Protein 9Q8Z (pdb70)

InterPro domains:
  IPR008428 Chondroitin N-acetylgalactosaminyltransferase [PF05679] (262-762)
  IPR051227 Chondroitin sulfate glycosyltransferase [PTHR12369] (11-763)

B-factor: mean 115.02, std 26.41, range [24.01, 185.96]

Structure (mmCIF, N/CA/C/O backbone):
data_9Q8Z
#
_entry.id   9Q8Z
#
_cell.length_a   1.00
_cell.length_b   1.00
_cell.length_c   1.00
_cell.angle_alpha   90.00
_cell.angle_beta   90.00
_cell.angle_gamma   90.00
#
_symmetry.space_group_name_H-M   'P 1'
#
loop_
_entity.id
_entity.type
_entity.pdbx_description
1 polymer 'Chondroitin sulfate synthase 2'
2 polymer 'Chondroitin sulfate synthase 3'
3 non-polymer 2-acetamido-2-deoxy-beta-D-glucopyranose
4 non-polymer "URIDINE-5'-DIPHOSPHATE"
5 non-polymer 'MANGANESE (II) ION'
#
loop_
_atom_site.group_PDB
_atom_site.id
_atom_site.type_symbol
_atom_site.label_atom_id
_atom_site.label_alt_id
_atom_site.label_comp_id
_atom_site.label_asym_id
_atom_site.label_entity_id
_atom_site.label_seq_id
_atom_site.pdbx_PDB_ins_code
_atom_site.Cartn_x
_atom_site.Cartn_y
_atom_site.Cartn_z
_atom_site.occupancy
_atom_site.B_iso_or_equiv
_atom_site.auth_seq_id
_atom_site.auth_comp_id
_atom_site.auth_asym_id
_atom_site.auth_atom_id
_atom_site.pdbx_PDB_model_num
ATOM 1 N N . VAL A 1 31 ? 166.18315 134.70981 168.21509 1.000 116.34329 104 VAL A N 1
ATOM 2 C CA . VAL A 1 31 ? 165.61968 133.77423 167.25068 1.000 117.80616 104 VAL A CA 1
ATOM 3 C C . VAL A 1 31 ? 164.53934 134.45756 166.42123 1.000 116.55766 104 VAL A C 1
ATOM 4 O O . VAL A 1 31 ? 163.63577 135.09284 166.96215 1.000 117.80609 104 VAL A O 1
ATOM 8 N N . ARG A 1 32 ? 164.63945 134.32337 165.10222 1.000 105.78847 105 ARG A N 1
ATOM 9 C CA . ARG A 1 32 ? 163.72290 134.96232 164.17048 1.000 105.25472 105 ARG A CA 1
ATOM 10 C C . ARG A 1 32 ? 163.07729 133.90898 163.28303 1.000 106.07225 105 ARG A C 1
ATOM 11 O O . ARG A 1 32 ? 163.72525 132.93532 162.88773 1.000 109.42567 105 ARG A O 1
ATOM 19 N N . THR A 1 33 ? 161.79936 134.10845 162.97320 1.000 112.51959 106 THR A N 1
ATOM 20 C CA . THR A 1 33 ? 161.01870 133.15642 162.19957 1.000 113.06364 106 THR A CA 1
ATOM 21 C C . THR A 1 33 ? 160.59405 133.77589 160.87648 1.000 113.99952 106 THR A C 1
ATOM 22 O O . THR A 1 33 ? 160.46240 134.99685 160.75700 1.000 118.05134 106 THR A O 1
ATOM 26 N N . ARG A 1 34 ? 160.37823 132.91654 159.87897 1.000 133.77780 107 ARG A N 1
ATOM 27 C CA . ARG A 1 34 ? 159.93948 133.39013 158.57253 1.000 136.57977 107 ARG A CA 1
ATOM 28 C C . ARG A 1 34 ? 158.47321 133.79576 158.56020 1.000 137.39258 107 ARG A C 1
ATOM 29 O O . ARG A 1 34 ? 158.05829 134.53479 157.66159 1.000 139.32939 107 ARG A O 1
ATOM 37 N N . TYR A 1 35 ? 157.68072 133.33323 159.52425 1.000 141.48839 108 TYR A N 1
ATOM 38 C CA . TYR A 1 35 ? 156.25126 133.60128 159.53057 1.000 142.57475 108 TYR A CA 1
ATOM 39 C C . TYR A 1 35 ? 155.80427 134.01053 160.92552 1.000 143.57965 108 TYR A C 1
ATOM 40 O O . TYR A 1 35 ? 156.37094 133.57765 161.93215 1.000 143.57438 108 TYR A O 1
ATOM 49 N N . ILE A 1 36 ? 154.77188 134.85623 160.96770 1.000 139.38264 109 ILE A N 1
ATOM 50 C CA . ILE A 1 36 ? 154.22273 135.32768 162.23215 1.000 138.31610 109 ILE A CA 1
ATOM 51 C C . ILE A 1 36 ? 153.50120 134.22480 162.99563 1.000 138.66000 109 ILE A C 1
ATOM 52 O O . ILE A 1 36 ? 153.36516 134.31350 164.22294 1.000 137.25412 109 ILE A O 1
ATOM 57 N N . SER A 1 37 ? 153.03210 133.18544 162.30004 1.000 127.12791 110 SER A N 1
ATOM 58 C CA . SER A 1 37 ? 152.21537 132.16470 162.94713 1.000 125.46345 110 SER A CA 1
ATOM 59 C C . SER A 1 37 ? 153.00089 131.41433 164.01362 1.000 126.78875 110 SER A C 1
ATOM 60 O O . SER A 1 37 ? 152.48902 131.16399 165.11110 1.000 128.71121 110 SER A O 1
ATOM 63 N N . THR A 1 38 ? 154.24516 131.04369 163.70956 1.000 141.21364 111 THR A N 1
ATOM 64 C CA . THR A 1 38 ? 155.05223 130.31167 164.67921 1.000 143.32836 111 THR A CA 1
ATOM 65 C C . THR A 1 38 ? 155.40029 131.18069 165.88068 1.000 143.35593 111 THR A C 1
ATOM 66 O O . THR A 1 38 ? 155.39429 130.70367 167.02132 1.000 143.16450 111 THR A O 1
ATOM 70 N N . GLU A 1 39 ? 155.70886 132.45679 165.64551 1.000 142.49958 112 GLU A N 1
ATOM 71 C CA . GLU A 1 39 ? 156.12685 133.33042 166.73671 1.000 142.62179 112 GLU A CA 1
ATOM 72 C C . GLU A 1 39 ? 154.96321 133.65985 167.66328 1.000 143.43880 112 GLU A C 1
ATOM 73 O O . GLU A 1 39 ? 155.09350 133.58233 168.89033 1.000 143.50304 112 GLU A O 1
ATOM 79 N N . LEU A 1 40 ? 153.81649 134.02778 167.09828 1.000 134.24233 113 LEU A N 1
ATOM 80 C CA . LEU A 1 40 ? 152.68170 134.47029 167.89711 1.000 133.14687 113 LEU A CA 1
ATOM 81 C C . LEU A 1 40 ? 151.71131 133.34820 168.23967 1.000 131.34460 113 LEU A C 1
ATOM 82 O O . LEU A 1 40 ? 150.72019 133.59991 168.93245 1.000 130.28013 113 LEU A O 1
ATOM 87 N N . GLY A 1 41 ? 151.97034 132.12610 167.78647 1.000 119.60361 114 GLY A N 1
ATOM 88 C CA . GLY A 1 41 ? 151.05749 131.02826 168.06388 1.000 118.47369 114 GLY A CA 1
ATOM 89 C C . GLY A 1 41 ? 149.68501 131.22138 167.45936 1.000 117.80166 114 GLY A C 1
ATOM 90 O O . GLY A 1 41 ? 148.67408 130.92314 168.10710 1.000 119.76080 114 GLY A O 1
ATOM 91 N N . ILE A 1 42 ? 149.62607 131.71706 166.22927 1.000 109.31590 115 ILE A N 1
ATOM 92 C CA . ILE A 1 42 ? 148.35419 131.98808 165.57154 1.000 109.25297 115 ILE A CA 1
ATOM 93 C C . ILE A 1 42 ? 147.75986 130.67862 165.07429 1.000 111.35671 115 ILE A C 1
ATOM 94 O O . ILE A 1 42 ? 148.40836 129.92698 164.33701 1.000 111.26653 115 ILE A O 1
ATOM 99 N N . ARG A 1 43 ? 146.52509 130.40281 165.47681 1.000 117.69031 116 ARG A N 1
ATOM 100 C CA . ARG A 1 43 ? 145.80186 129.22041 165.03862 1.000 116.10075 116 ARG A CA 1
ATOM 101 C C . ARG A 1 43 ? 144.84500 129.57668 163.90737 1.000 115.04396 116 ARG A C 1
ATOM 102 O O . ARG A 1 43 ? 144.57845 130.74648 163.62556 1.000 116.98428 116 ARG A O 1
ATOM 110 N N . GLN A 1 44 ? 144.32870 128.54246 163.25212 1.000 121.71555 117 GLN A N 1
ATOM 111 C CA . GLN A 1 44 ? 143.32331 128.74891 162.22301 1.000 121.08129 117 GLN A CA 1
ATOM 112 C C . GLN A 1 44 ? 142.04073 129.28521 162.84671 1.000 124.57928 117 GLN A C 1
ATOM 113 O O . GLN A 1 44 ? 141.73402 129.02545 164.01297 1.000 127.75571 117 GLN A O 1
ATOM 119 N N . ARG A 1 45 ? 141.28938 130.04933 162.05398 1.000 121.08820 118 ARG A N 1
ATOM 120 C CA . ARG A 1 45 ? 140.15768 130.79372 162.59671 1.000 119.80603 118 ARG A CA 1
ATOM 121 C C . ARG A 1 45 ? 139.02940 129.86473 163.02930 1.000 119.35275 118 ARG A C 1
ATOM 122 O O . ARG A 1 45 ? 138.67022 129.81373 164.21076 1.000 119.11432 118 ARG A O 1
ATOM 130 N N . LEU A 1 46 ? 138.45964 129.11615 162.08758 1.000 102.04271 119 LEU A N 1
ATOM 131 C CA . LEU A 1 46 ? 137.23550 128.37331 162.34394 1.000 101.25171 119 LEU A CA 1
ATOM 132 C C . LEU A 1 46 ? 137.33978 126.96274 161.78456 1.000 101.64353 119 LEU A C 1
ATOM 133 O O . LEU A 1 46 ? 137.97784 126.72931 160.75539 1.000 104.52326 119 LEU A O 1
ATOM 138 N N . LEU A 1 47 ? 136.70313 126.02346 162.48227 1.000 95.66701 120 LEU A N 1
ATOM 139 C CA . LEU A 1 47 ? 136.51290 124.66097 162.00456 1.000 93.12199 120 LEU A CA 1
ATOM 140 C C . LEU A 1 47 ? 135.04069 124.30913 162.13649 1.000 93.39769 120 LEU A C 1
ATOM 141 O O . LEU A 1 47 ? 134.44362 124.52257 163.19607 1.000 97.01398 120 LEU A O 1
ATOM 146 N N . VAL A 1 48 ? 134.45925 123.77153 161.06855 1.000 79.86396 121 VAL A N 1
ATOM 147 C CA . VAL A 1 48 ? 133.05090 123.39682 161.03773 1.000 78.12183 121 VAL A CA 1
ATOM 148 C C . VAL A 1 48 ? 132.95781 121.88015 161.10015 1.000 79.50362 121 VAL A C 1
ATOM 149 O O . VAL A 1 48 ? 133.57560 121.17818 160.29048 1.000 83.16320 121 VAL A O 1
ATOM 153 N N . ALA A 1 49 ? 132.19727 121.37848 162.06646 1.000 74.22232 122 ALA A N 1
ATOM 154 C CA . ALA A 1 49 ? 132.03424 119.94694 162.29710 1.000 72.08056 122 ALA A CA 1
ATOM 155 C C . ALA A 1 49 ? 130.57664 119.59152 162.02152 1.000 76.90818 122 ALA A C 1
ATOM 156 O O . ALA A 1 49 ? 129.72062 119.68804 162.90174 1.000 86.74471 122 ALA A O 1
ATOM 158 N N . VAL A 1 50 ? 130.30070 119.17670 160.79115 1.000 75.59949 123 VAL A N 1
ATOM 159 C CA . VAL A 1 50 ? 128.94614 118.81289 160.39531 1.000 73.96057 123 VAL A CA 1
ATOM 160 C C . VAL A 1 50 ? 128.62234 117.43112 160.94352 1.000 77.73242 123 VAL A C 1
ATOM 161 O O . VAL A 1 50 ? 129.36507 116.46934 160.71630 1.000 82.45739 123 VAL A O 1
ATOM 165 N N . LEU A 1 51 ? 127.51251 117.32853 161.66843 1.000 90.83589 124 LEU A N 1
ATOM 166 C CA . LEU A 1 51 ? 127.05452 116.05585 162.20632 1.000 92.09688 124 LEU A CA 1
ATOM 167 C C . LEU A 1 51 ? 126.06288 115.42385 161.24051 1.000 94.59123 124 LEU A C 1
ATOM 168 O O . LEU A 1 51 ? 125.08087 116.05974 160.84586 1.000 96.62239 124 LEU A O 1
ATOM 173 N N . THR A 1 52 ? 126.32038 114.17405 160.86289 1.000 106.28777 125 THR A N 1
ATOM 174 C CA . THR A 1 52 ? 125.46342 113.46033 159.93012 1.000 104.73756 125 THR A CA 1
ATOM 175 C C . THR A 1 52 ? 125.34404 112.00894 160.37285 1.000 106.97506 125 THR A C 1
ATOM 176 O O . THR A 1 52 ? 125.90609 111.59761 161.39220 1.000 109.06031 125 THR A O 1
ATOM 180 N N . SER A 1 53 ? 124.59455 111.23082 159.59759 1.000 115.30936 126 SER A N 1
ATOM 181 C CA . SER A 1 53 ? 124.37827 109.81697 159.86123 1.000 114.48511 126 SER A CA 1
ATOM 182 C C . SER A 1 53 ? 124.63589 109.02897 158.58331 1.000 116.13639 126 SER A C 1
ATOM 183 O O . SER A 1 53 ? 124.95641 109.59256 157.53326 1.000 118.52521 126 SER A O 1
ATOM 186 N N . GLN A 1 54 ? 124.49775 107.70526 158.68152 1.000 124.03614 127 GLN A N 1
ATOM 187 C CA . GLN A 1 54 ? 124.75206 106.84790 157.52860 1.000 123.91207 127 GLN A CA 1
ATOM 188 C C . GLN A 1 54 ? 123.76971 107.12780 156.39895 1.000 123.36506 127 GLN A C 1
ATOM 189 O O . GLN A 1 54 ? 124.16541 107.22361 155.23171 1.000 124.38807 127 GLN A O 1
ATOM 195 N N . THR A 1 55 ? 122.48411 107.26342 156.72451 1.000 120.35835 128 THR A N 1
ATOM 196 C CA . THR A 1 55 ? 121.48136 107.49515 155.69131 1.000 121.26365 128 THR A CA 1
ATOM 197 C C . THR A 1 55 ? 121.52810 108.92477 155.16769 1.000 119.99115 128 THR A C 1
ATOM 198 O O . THR A 1 55 ? 121.36574 109.15193 153.96405 1.000 123.35791 128 THR A O 1
ATOM 202 N N . THR A 1 56 ? 121.75059 109.89643 156.04922 1.000 97.98166 129 THR A N 1
ATOM 203 C CA . THR A 1 56 ? 121.68817 111.30160 155.67062 1.000 98.35722 129 THR A CA 1
ATOM 204 C C . THR A 1 56 ? 122.98573 111.82250 155.07127 1.000 97.41045 129 THR A C 1
ATOM 205 O O . THR A 1 56 ? 123.03169 112.98703 154.66396 1.000 98.25403 129 THR A O 1
ATOM 209 N N . LEU A 1 57 ? 124.04218 111.00381 155.00944 1.000 101.46217 130 LEU A N 1
ATOM 210 C CA . LEU A 1 57 ? 125.29369 111.48733 154.42510 1.000 103.45902 130 LEU A CA 1
ATOM 211 C C . LEU A 1 57 ? 125.18134 111.68228 152.91803 1.000 102.70210 130 LEU A C 1
ATOM 212 O O . LEU A 1 57 ? 125.29901 112.82962 152.45314 1.000 106.64265 130 LEU A O 1
ATOM 217 N N . PRO A 1 58 ? 124.90801 110.65001 152.10855 1.000 92.34113 131 PRO A N 1
ATOM 218 C CA . PRO A 1 58 ? 125.07040 110.79852 150.65196 1.000 92.98296 131 PRO A CA 1
ATOM 219 C C . PRO A 1 58 ? 124.15514 111.83096 150.01533 1.000 95.53495 131 PRO A C 1
ATOM 220 O O . PRO A 1 58 ? 124.38649 112.19151 148.85490 1.000 96.95202 131 PRO A O 1
ATOM 224 N N . THR A 1 59 ? 123.12242 112.30549 150.71007 1.000 93.79388 132 THR A N 1
ATOM 225 C CA . THR A 1 59 ? 122.27240 113.36389 150.18199 1.000 92.07876 132 THR A CA 1
ATOM 226 C C . THR A 1 59 ? 122.43273 114.66599 150.95562 1.000 92.37778 132 THR A C 1
ATOM 227 O O . THR A 1 59 ? 122.86445 115.67630 150.39091 1.000 94.33510 132 THR A O 1
ATOM 231 N N . LEU A 1 60 ? 122.15076 114.65513 152.25912 1.000 92.30524 133 LEU A N 1
ATOM 232 C CA . LEU A 1 60 ? 122.19316 115.89612 153.02368 1.000 93.11541 133 LEU A CA 1
ATOM 233 C C . LEU A 1 60 ? 123.62633 116.33999 153.28250 1.000 93.65826 133 LEU A C 1
ATOM 234 O O . LEU A 1 60 ? 123.92954 117.53595 153.21460 1.000 97.09474 133 LEU A O 1
ATOM 239 N N . GLY A 1 61 ? 124.52303 115.39879 153.58203 1.000 100.44802 134 GLY A N 1
ATOM 240 C CA . GLY A 1 61 ? 125.91715 115.76460 153.75714 1.000 102.98994 134 GLY A CA 1
ATOM 241 C C . GLY A 1 61 ? 126.53232 116.30732 152.48284 1.000 103.73017 134 GLY A C 1
ATOM 242 O O . GLY A 1 61 ? 127.31112 117.26204 152.51471 1.000 103.24824 134 GLY A O 1
ATOM 243 N N . VAL A 1 62 ? 126.18233 115.71275 151.34140 1.000 100.88968 135 VAL A N 1
ATOM 244 C CA . VAL A 1 62 ? 126.68924 116.20346 150.06504 1.000 99.37574 135 VAL A CA 1
ATOM 245 C C . VAL A 1 62 ? 126.12744 117.58661 149.76192 1.000 100.46636 135 VAL A C 1
ATOM 246 O O . VAL A 1 62 ? 126.83875 118.45969 149.24990 1.000 104.62119 135 VAL A O 1
ATOM 250 N N . ALA A 1 63 ? 124.84737 117.81331 150.07027 1.000 88.35607 136 ALA A N 1
ATOM 251 C CA . ALA A 1 63 ? 124.27862 119.14507 149.88973 1.000 87.62834 136 ALA A CA 1
ATOM 252 C C . ALA A 1 63 ? 124.98882 120.16960 150.76537 1.000 88.86234 136 ALA A C 1
ATOM 253 O O . ALA A 1 63 ? 125.30559 121.27655 150.31093 1.000 94.49461 136 ALA A O 1
ATOM 255 N N . VAL A 1 64 ? 125.25826 119.81192 152.02253 1.000 87.52824 137 VAL A N 1
ATOM 256 C CA . VAL A 1 64 ? 125.96552 120.71680 152.92347 1.000 86.11409 137 VAL A CA 1
ATOM 257 C C . VAL A 1 64 ? 127.35952 121.01123 152.39045 1.000 91.23042 137 VAL A C 1
ATOM 258 O O . VAL A 1 64 ? 127.82380 122.15577 152.42469 1.000 97.19017 137 VAL A O 1
ATOM 262 N N . ASN A 1 65 ? 128.05021 119.98421 151.89369 1.000 98.60895 138 ASN A N 1
ATOM 263 C CA . ASN A 1 65 ? 129.38742 120.18396 151.34671 1.000 96.80606 138 ASN A CA 1
ATOM 264 C C . ASN A 1 65 ? 129.35440 121.11754 150.14513 1.000 95.39115 138 ASN A C 1
ATOM 265 O O . ASN A 1 65 ? 130.16610 122.04184 150.04196 1.000 97.05079 138 ASN A O 1
ATOM 270 N N . ARG A 1 66 ? 128.40191 120.90788 149.23667 1.000 110.62794 139 ARG A N 1
ATOM 271 C CA . ARG A 1 66 ? 128.34171 121.72793 148.03419 1.000 112.30649 139 ARG A CA 1
ATOM 272 C C . ARG A 1 66 ? 127.86289 123.14488 148.31655 1.000 113.89471 139 ARG A C 1
ATOM 273 O O . ARG A 1 66 ? 128.12287 124.04217 147.50889 1.000 115.44684 139 ARG A O 1
ATOM 281 N N . THR A 1 67 ? 127.17026 123.37054 149.43306 1.000 99.02255 140 THR A N 1
ATOM 282 C CA . THR A 1 67 ? 126.73004 124.71606 149.77705 1.000 95.31774 140 THR A CA 1
ATOM 283 C C . THR A 1 67 ? 127.66489 125.44470 150.73319 1.000 97.74212 140 THR A C 1
ATOM 284 O O . THR A 1 67 ? 127.55742 126.66872 150.85921 1.000 99.20603 140 THR A O 1
ATOM 288 N N . LEU A 1 68 ? 128.56302 124.74168 151.40412 1.000 110.09892 141 LEU A N 1
ATOM 289 C CA . LEU A 1 68 ? 129.36121 125.37538 152.44709 1.000 106.13944 141 LEU A CA 1
ATOM 290 C C . LEU A 1 68 ? 130.86093 125.16959 152.29080 1.000 108.87614 141 LEU A C 1
ATOM 291 O O . LEU A 1 68 ? 131.63114 126.08492 152.58864 1.000 111.33119 141 LEU A O 1
ATOM 296 N N . GLY A 1 69 ? 131.29606 123.99655 151.82571 1.000 127.75300 142 GLY A N 1
ATOM 297 C CA . GLY A 1 69 ? 132.70621 123.65368 151.89365 1.000 129.04232 142 GLY A CA 1
ATOM 298 C C . GLY A 1 69 ? 133.59114 124.45713 150.96329 1.000 131.15647 142 GLY A C 1
ATOM 299 O O . GLY A 1 69 ? 134.78549 124.61923 151.22980 1.000 130.79750 142 GLY A O 1
ATOM 300 N N . HIS A 1 70 ? 133.03493 124.96671 149.86560 1.000 144.97811 143 HIS A N 1
ATOM 301 C CA . HIS A 1 70 ? 133.84133 125.73852 148.92913 1.000 145.72786 143 HIS A CA 1
ATOM 302 C C . HIS A 1 70 ? 134.00974 127.19275 149.34810 1.000 145.65154 143 HIS A C 1
ATOM 303 O O . HIS A 1 70 ? 134.78972 127.91425 148.71749 1.000 145.53349 143 HIS A O 1
ATOM 310 N N . ARG A 1 71 ? 133.30659 127.63720 150.38785 1.000 148.64788 144 ARG A N 1
ATOM 311 C CA . ARG A 1 71 ? 133.43944 128.99224 150.90104 1.000 148.58245 144 ARG A CA 1
ATOM 312 C C . ARG A 1 71 ? 134.14947 129.05168 152.24493 1.000 148.42992 144 ARG A C 1
ATOM 313 O O . ARG A 1 71 ? 134.31031 130.14559 152.79581 1.000 148.92730 144 ARG A O 1
ATOM 321 N N . LEU A 1 72 ? 134.57733 127.91748 152.78520 1.000 130.36984 145 LEU A N 1
ATOM 322 C CA . LEU A 1 72 ? 135.22983 127.85479 154.08479 1.000 128.76520 145 LEU A CA 1
ATOM 323 C C . LEU A 1 72 ? 136.61767 127.23945 153.94194 1.000 129.06776 145 LEU A C 1
ATOM 324 O O . LEU A 1 72 ? 137.07971 126.93251 152.84057 1.000 129.16675 145 LEU A O 1
ATOM 329 N N . GLU A 1 73 ? 137.28310 127.05915 155.08293 1.000 145.34320 146 GLU A N 1
ATOM 330 C CA . GLU A 1 73 ? 138.65092 126.55366 155.11969 1.000 145.96815 146 GLU A CA 1
ATOM 331 C C . GLU A 1 73 ? 138.70479 125.06441 155.44377 1.000 145.05724 146 GLU A C 1
ATOM 332 O O . GLU A 1 73 ? 139.24971 124.27624 154.66588 1.000 146.03843 146 GLU A O 1
ATOM 338 N N . ARG A 1 74 ? 138.14683 124.66264 156.58380 1.000 114.89590 147 ARG A N 1
ATOM 339 C CA . ARG A 1 74 ? 138.17943 123.27351 157.02495 1.000 113.33096 147 ARG A CA 1
ATOM 340 C C . ARG A 1 74 ? 136.77967 122.84866 157.43762 1.000 111.70562 147 ARG A C 1
ATOM 341 O O . ARG A 1 74 ? 136.18328 123.45610 158.33222 1.000 112.13395 147 ARG A O 1
ATOM 349 N N . VAL A 1 75 ? 136.26059 121.80987 156.78809 1.000 90.70582 148 VAL A N 1
ATOM 350 C CA . VAL A 1 75 ? 134.95883 121.23618 157.10518 1.000 87.05843 148 VAL A CA 1
ATOM 351 C C . VAL A 1 75 ? 135.15166 119.75352 157.38428 1.000 89.08290 148 VAL A C 1
ATOM 352 O O . VAL A 1 75 ? 135.73276 119.03410 156.56421 1.000 94.63723 148 VAL A O 1
ATOM 356 N N . VAL A 1 76 ? 134.66540 119.29963 158.53539 1.000 82.61894 149 VAL A N 1
ATOM 357 C CA . VAL A 1 76 ? 134.78387 117.90921 158.95633 1.000 81.32405 149 VAL A CA 1
ATOM 358 C C . VAL A 1 76 ? 133.38364 117.34502 159.13557 1.000 84.35145 149 VAL A C 1
ATOM 359 O O . VAL A 1 76 ? 132.54833 117.95117 159.81574 1.000 91.83678 149 VAL A O 1
ATOM 363 N N . PHE A 1 77 ? 133.12782 116.19159 158.52725 1.000 81.18979 150 PHE A N 1
ATOM 364 C CA . PHE A 1 77 ? 131.82437 115.54366 158.58325 1.000 82.78109 150 PHE A CA 1
ATOM 365 C C . PHE A 1 77 ? 131.91176 114.33455 159.50227 1.000 82.85434 150 PHE A C 1
ATOM 366 O O . PHE A 1 77 ? 132.70358 113.41916 159.25581 1.000 87.74363 150 PHE A O 1
ATOM 374 N N . LEU A 1 78 ? 131.09841 114.33312 160.55317 1.000 90.15741 151 LEU A N 1
ATOM 375 C CA . LEU A 1 78 ? 131.07192 113.25994 161.53767 1.000 91.66011 151 LEU A CA 1
ATOM 376 C C . LEU A 1 78 ? 129.81713 112.42700 161.32079 1.000 94.38512 151 LEU A C 1
ATOM 377 O O . LEU A 1 78 ? 128.70152 112.95147 161.39684 1.000 101.95728 151 LEU A O 1
ATOM 382 N N . THR A 1 79 ? 129.99881 111.13454 161.06210 1.000 94.69424 152 THR A N 1
ATOM 383 C CA . THR A 1 79 ? 128.88818 110.22186 160.84186 1.000 96.96130 152 THR A CA 1
ATOM 384 C C . THR A 1 79 ? 129.01865 109.01890 161.76296 1.000 99.01407 152 THR A C 1
ATOM 385 O O . THR A 1 79 ? 130.12474 108.60002 162.11310 1.000 101.97899 152 THR A O 1
ATOM 389 N N . GLY A 1 80 ? 127.86896 108.47033 162.15780 1.000 129.77233 153 GLY A N 1
ATOM 390 C CA . GLY A 1 80 ? 127.87801 107.32389 163.05068 1.000 132.66735 153 GLY A CA 1
ATOM 391 C C . GLY A 1 80 ? 128.47416 106.08570 162.41075 1.000 131.78677 153 GLY A C 1
ATOM 392 O O . GLY A 1 80 ? 129.25244 105.36439 163.04021 1.000 132.81253 153 GLY A O 1
ATOM 393 N N . ALA A 1 81 ? 128.12009 105.82116 161.15619 1.000 126.76732 154 ALA A N 1
ATOM 394 C CA . ALA A 1 81 ? 128.64711 104.67129 160.44020 1.000 126.88188 154 ALA A CA 1
ATOM 395 C C . ALA A 1 81 ? 128.81581 105.03601 158.97458 1.000 128.98077 154 ALA A C 1
ATOM 396 O O . ALA A 1 81 ? 128.11743 105.90855 158.45232 1.000 129.65960 154 ALA A O 1
ATOM 398 N N . ARG A 1 82 ? 129.75149 104.35847 158.31736 1.000 165.15760 155 ARG A N 1
ATOM 399 C CA . ARG A 1 82 ? 130.03271 104.57170 156.90034 1.000 165.91141 155 ARG A CA 1
ATOM 400 C C . ARG A 1 82 ? 129.41299 103.41131 156.12846 1.000 166.95312 155 ARG A C 1
ATOM 401 O O . ARG A 1 82 ? 129.92821 102.29039 156.14740 1.000 167.61268 155 ARG A O 1
ATOM 409 N N . GLY A 1 83 ? 128.29204 103.67936 155.46363 1.000 162.13629 156 GLY A N 1
ATOM 410 C CA . GLY A 1 83 ? 127.60294 102.65353 154.70680 1.000 162.15520 156 GLY A CA 1
ATOM 411 C C . GLY A 1 83 ? 128.21386 102.41319 153.34337 1.000 162.49398 156 GLY A C 1
ATOM 412 O O . GLY A 1 83 ? 128.68343 101.31012 153.04893 1.000 161.90185 156 GLY A O 1
ATOM 413 N N . ARG A 1 84 ? 128.21366 103.44173 152.50269 1.000 179.65547 157 ARG A N 1
ATOM 414 C CA . ARG A 1 84 ? 128.82050 103.37577 151.18552 1.000 179.90316 157 ARG A CA 1
ATOM 415 C C . ARG A 1 84 ? 130.22241 103.97580 151.23769 1.000 180.21690 157 ARG A C 1
ATOM 416 O O . ARG A 1 84 ? 130.73401 104.33972 152.29849 1.000 180.33840 157 ARG A O 1
ATOM 424 N N . ARG A 1 85 ? 130.85264 104.07571 150.07226 1.000 173.29187 158 ARG A N 1
ATOM 425 C CA . ARG A 1 85 ? 132.17048 104.68481 149.99360 1.000 172.75650 158 ARG A CA 1
ATOM 426 C C . ARG A 1 85 ? 132.08569 106.17462 150.30375 1.000 172.22206 158 ARG A C 1
ATOM 427 O O . ARG A 1 85 ? 131.08676 106.83787 150.01216 1.000 173.02140 158 ARG A O 1
ATOM 435 N N . ALA A 1 86 ? 133.14349 106.69392 150.91378 1.000 148.89830 159 ALA A N 1
ATOM 436 C CA . ALA A 1 86 ? 133.17603 108.10358 151.27052 1.000 148.80115 159 ALA A CA 1
ATOM 437 C C . ALA A 1 86 ? 133.12400 108.95876 150.00833 1.000 149.58365 159 ALA A C 1
ATOM 438 O O . ALA A 1 86 ? 133.84490 108.67236 149.04220 1.000 150.23162 159 ALA A O 1
ATOM 440 N N . PRO A 1 87 ? 132.28394 109.99104 149.96600 1.000 118.74111 160 PRO A N 1
ATOM 441 C CA . PRO A 1 87 ? 132.22045 110.82738 148.77354 1.000 117.43301 160 PRO A CA 1
ATOM 442 C C . PRO A 1 87 ? 133.54703 111.51593 148.53157 1.000 118.68216 160 PRO A C 1
ATOM 443 O O . PRO A 1 87 ? 134.28134 111.84278 149.48306 1.000 120.32190 160 PRO A O 1
ATOM 447 N N . PRO A 1 88 ? 133.90630 111.74409 147.26952 1.000 124.29304 161 PRO A N 1
ATOM 448 C CA . PRO A 1 88 ? 135.19996 112.36942 146.97315 1.000 124.55455 161 PRO A CA 1
ATOM 449 C C . PRO A 1 88 ? 135.27978 113.78399 147.52650 1.000 125.73443 161 PRO A C 1
ATOM 450 O O . PRO A 1 88 ? 134.29929 114.53066 147.51992 1.000 126.28151 161 PRO A O 1
ATOM 454 N N . GLY A 1 89 ? 136.46855 114.14857 148.00257 1.000 124.42414 162 GLY A N 1
ATOM 455 C CA . GLY A 1 89 ? 136.68153 115.47571 148.54806 1.000 124.37187 162 GLY A CA 1
ATOM 456 C C . GLY A 1 89 ? 135.87538 115.78190 149.78658 1.000 124.58485 162 GLY A C 1
ATOM 457 O O . GLY A 1 89 ? 135.64050 116.95370 150.09031 1.000 124.59539 162 GLY A O 1
ATOM 458 N N . MET A 1 90 ? 135.44440 114.75726 150.51589 1.000 130.71567 163 MET A N 1
ATOM 459 C CA . MET A 1 90 ? 134.61324 114.91404 151.70181 1.000 128.39415 163 MET A CA 1
ATOM 460 C C . MET A 1 90 ? 135.35078 114.30675 152.88460 1.000 129.91898 163 MET A C 1
ATOM 461 O O . MET A 1 90 ? 135.67522 113.11473 152.86979 1.000 132.24809 163 MET A O 1
ATOM 466 N N . ALA A 1 91 ? 135.61357 115.12186 153.90645 1.000 107.66596 164 ALA A N 1
ATOM 467 C CA . ALA A 1 91 ? 136.35101 114.66984 155.08648 1.000 106.71662 164 ALA A CA 1
ATOM 468 C C . ALA A 1 91 ? 135.40444 113.90944 156.01654 1.000 107.98309 164 ALA A C 1
ATOM 469 O O . ALA A 1 91 ? 135.05660 114.34710 157.11490 1.000 109.50693 164 ALA A O 1
ATOM 471 N N . VAL A 1 92 ? 134.98794 112.73849 155.54951 1.000 96.26060 165 VAL A N 1
ATOM 472 C CA . VAL A 1 92 ? 134.07396 111.89189 156.30623 1.000 93.42364 165 VAL A CA 1
ATOM 473 C C . VAL A 1 92 ? 134.85680 111.14524 157.37601 1.000 93.56334 165 VAL A C 1
ATOM 474 O O . VAL A 1 92 ? 135.90317 110.54933 157.09583 1.000 98.14274 165 VAL A O 1
ATOM 478 N N . VAL A 1 93 ? 134.35351 111.17773 158.60628 1.000 86.89762 166 VAL A N 1
ATOM 479 C CA . VAL A 1 93 ? 134.96993 110.49559 159.73678 1.000 86.53825 166 VAL A CA 1
ATOM 480 C C . VAL A 1 93 ? 133.95113 109.53250 160.32644 1.000 86.24970 166 VAL A C 1
ATOM 481 O O . VAL A 1 93 ? 132.81318 109.92311 160.60910 1.000 91.95616 166 VAL A O 1
ATOM 485 N N . THR A 1 94 ? 134.35757 108.27940 160.50782 1.000 94.81069 167 THR A N 1
ATOM 486 C CA . THR A 1 94 ? 133.49034 107.25910 161.07962 1.000 99.22625 167 THR A CA 1
ATOM 487 C C . THR A 1 94 ? 133.58853 107.29911 162.59831 1.000 100.80666 167 THR A C 1
ATOM 488 O O . THR A 1 94 ? 134.68508 107.20456 163.15783 1.000 101.65467 167 THR A O 1
ATOM 492 N N . LEU A 1 95 ? 132.44074 107.43757 163.26190 1.000 104.86810 168 LEU A N 1
ATOM 493 C CA . LEU A 1 95 ? 132.39990 107.58959 164.71285 1.000 102.76463 168 LEU A CA 1
ATOM 494 C C . LEU A 1 95 ? 132.17793 106.25488 165.41659 1.000 103.37450 168 LEU A C 1
ATOM 495 O O . LEU A 1 95 ? 133.00723 105.83300 166.22720 1.000 106.50430 168 LEU A O 1
ATOM 500 N N . GLY A 1 96 ? 131.07037 105.57884 165.12173 1.000 120.03490 169 GLY A N 1
ATOM 501 C CA . GLY A 1 96 ? 130.84670 104.25976 165.67849 1.000 122.68928 169 GLY A CA 1
ATOM 502 C C . GLY A 1 96 ? 129.44178 103.98127 166.17288 1.000 126.01937 169 GLY A C 1
ATOM 503 O O . GLY A 1 96 ? 128.99493 102.83092 166.14297 1.000 126.41647 169 GLY A O 1
ATOM 504 N N . GLU A 1 97 ? 128.73022 105.01040 166.62857 1.000 162.97811 170 GLU A N 1
ATOM 505 C CA . GLU A 1 97 ? 127.41526 104.82992 167.22538 1.000 163.69228 170 GLU A CA 1
ATOM 506 C C . GLU A 1 97 ? 126.41726 105.79623 166.60256 1.000 163.57537 170 GLU A C 1
ATOM 507 O O . GLU A 1 97 ? 126.76449 106.91976 166.22949 1.000 163.27568 170 GLU A O 1
ATOM 513 N N . GLU A 1 98 ? 125.16647 105.34331 166.49478 1.000 170.22960 171 GLU A N 1
ATOM 514 C CA . GLU A 1 98 ? 124.10006 106.12413 165.88364 1.000 170.70300 171 GLU A CA 1
ATOM 515 C C . GLU A 1 98 ? 123.20302 106.83227 166.89222 1.000 170.52308 171 GLU A C 1
ATOM 516 O O . GLU A 1 98 ? 122.42840 107.70740 166.49134 1.000 170.67890 171 GLU A O 1
ATOM 522 N N . ARG A 1 99 ? 123.27297 106.47922 168.17194 1.000 156.87857 172 ARG A N 1
ATOM 523 C CA . ARG A 1 99 ? 122.44967 107.15690 169.16948 1.000 155.68680 172 ARG A CA 1
ATOM 524 C C . ARG A 1 99 ? 122.88093 108.61472 169.28521 1.000 156.32224 172 ARG A C 1
ATOM 525 O O . ARG A 1 99 ? 124.07920 108.89050 169.41202 1.000 158.10409 172 ARG A O 1
ATOM 533 N N . PRO A 1 100 ? 121.94477 109.56899 169.24419 1.000 125.66344 173 PRO A N 1
ATOM 534 C CA . PRO A 1 100 ? 122.34623 110.98572 169.16655 1.000 125.53436 173 PRO A CA 1
ATOM 535 C C . PRO A 1 100 ? 123.22336 111.44810 170.31718 1.000 125.50441 173 PRO A C 1
ATOM 536 O O . PRO A 1 100 ? 124.17151 112.21029 170.09290 1.000 126.33959 173 PRO A O 1
ATOM 540 N N . ILE A 1 101 ? 122.94666 111.00341 171.54339 1.000 112.17960 174 ILE A N 1
ATOM 541 C CA . ILE A 1 101 ? 123.76776 111.41642 172.67750 1.000 110.13772 174 ILE A CA 1
ATOM 542 C C . ILE A 1 101 ? 125.17135 110.83908 172.55156 1.000 111.80512 174 ILE A C 1
ATOM 543 O O . ILE A 1 101 ? 126.17227 111.55488 172.68461 1.000 116.29212 174 ILE A O 1
ATOM 548 N N . GLY A 1 102 ? 125.26468 109.53699 172.27921 1.000 117.47136 175 GLY A N 1
ATOM 549 C CA . GLY A 1 102 ? 126.56739 108.92983 172.07199 1.000 118.59305 175 GLY A CA 1
ATOM 550 C C . GLY A 1 102 ? 127.26750 109.47474 170.84384 1.000 119.30027 175 GLY A C 1
ATOM 551 O O . GLY A 1 102 ? 128.49125 109.62603 170.83088 1.000 120.85972 175 GLY A O 1
ATOM 552 N N . HIS A 1 103 ? 126.49978 109.77892 169.79506 1.000 109.85134 176 HIS A N 1
ATOM 553 C CA . HIS A 1 103 ? 127.08328 110.36677 168.59445 1.000 108.25938 176 HIS A CA 1
ATOM 554 C C . HIS A 1 103 ? 127.71938 111.71524 168.90323 1.000 109.06078 176 HIS A C 1
ATOM 555 O O . HIS A 1 103 ? 128.84472 111.99519 168.47768 1.000 111.23793 176 HIS A O 1
ATOM 562 N N . LEU A 1 104 ? 127.01566 112.56110 169.65873 1.000 110.03575 177 LEU A N 1
ATOM 563 C CA . LEU A 1 104 ? 127.57402 113.85593 170.03438 1.000 109.37792 177 LEU A CA 1
ATOM 564 C C . LEU A 1 104 ? 128.78560 113.69443 170.94275 1.000 108.24413 177 LEU A C 1
ATOM 565 O O . LEU A 1 104 ? 129.77434 114.42489 170.80408 1.000 111.27440 177 LEU A O 1
ATOM 570 N N . HIS A 1 105 ? 128.72290 112.75182 171.88541 1.000 114.71024 178 HIS A N 1
ATOM 571 C CA . HIS A 1 105 ? 129.85252 112.52520 172.78057 1.000 112.90954 178 HIS A CA 1
ATOM 572 C C . HIS A 1 105 ? 131.09106 112.10973 171.99853 1.000 115.56484 178 HIS A C 1
ATOM 573 O O . HIS A 1 105 ? 132.18920 112.63533 172.21903 1.000 121.07718 178 HIS A O 1
ATOM 580 N N . LEU A 1 106 ? 130.92594 111.18109 171.05613 1.000 104.95992 179 LEU A N 1
ATOM 581 C CA . LEU A 1 106 ? 132.05609 110.73837 170.25031 1.000 105.30830 179 LEU A CA 1
ATOM 582 C C . LEU A 1 106 ? 132.54224 111.83618 169.31362 1.000 105.90851 179 LEU A C 1
ATOM 583 O O . LEU A 1 106 ? 133.74656 111.93831 169.05663 1.000 106.35156 179 LEU A O 1
ATOM 588 N N . ALA A 1 107 ? 131.63094 112.66151 168.79264 1.000 116.45687 180 ALA A N 1
ATOM 589 C CA . ALA A 1 107 ? 132.04601 113.77711 167.95033 1.000 117.13078 180 ALA A CA 1
ATOM 590 C C . ALA A 1 107 ? 132.89316 114.76941 168.73290 1.000 118.61867 180 ALA A C 1
ATOM 591 O O . ALA A 1 107 ? 133.91255 115.25597 168.23204 1.000 121.15632 180 ALA A O 1
ATOM 593 N N . LEU A 1 108 ? 132.48684 115.08349 169.96477 1.000 115.45280 181 LEU A N 1
ATOM 594 C CA . LEU A 1 108 ? 133.29432 115.96644 170.80071 1.000 113.51037 181 LEU A CA 1
ATOM 595 C C . LEU A 1 108 ? 134.63465 115.32735 171.13659 1.000 112.21992 181 LEU A C 1
ATOM 596 O O . LEU A 1 108 ? 135.66884 116.00599 171.15071 1.000 114.70753 181 LEU A O 1
ATOM 601 N N . ARG A 1 109 ? 134.63816 114.01881 171.40310 1.000 109.20752 182 ARG A N 1
ATOM 602 C CA . ARG A 1 109 ? 135.89398 113.32810 171.67642 1.000 110.11273 182 ARG A CA 1
ATOM 603 C C . ARG A 1 109 ? 136.84381 113.42313 170.48978 1.000 113.19797 182 ARG A C 1
ATOM 604 O O . ARG A 1 109 ? 138.04382 113.66571 170.66276 1.000 115.98352 182 ARG A O 1
ATOM 612 N N . HIS A 1 110 ? 136.32466 113.23242 169.27579 1.000 111.31310 183 HIS A N 1
ATOM 613 C CA . HIS A 1 110 ? 137.16234 113.35054 168.08692 1.000 110.74759 183 HIS A CA 1
ATOM 614 C C . HIS A 1 110 ? 137.64247 114.78150 167.88776 1.000 110.08623 183 HIS A C 1
ATOM 615 O O . HIS A 1 110 ? 138.81860 115.01021 167.58324 1.000 114.24906 183 HIS A O 1
ATOM 622 N N . LEU A 1 111 ? 136.74707 115.75830 168.05228 1.000 94.01117 184 LEU A N 1
ATOM 623 C CA . LEU A 1 111 ? 137.13096 117.15403 167.87575 1.000 94.27639 184 LEU A CA 1
ATOM 624 C C . LEU A 1 111 ? 138.16833 117.58488 168.90099 1.000 98.25464 184 LEU A C 1
ATOM 625 O O . LEU A 1 111 ? 138.92214 118.53344 168.65981 1.000 100.65036 184 LEU A O 1
ATOM 630 N N . LEU A 1 112 ? 138.21352 116.91691 170.05232 1.000 103.00096 185 LEU A N 1
ATOM 631 C CA . LEU A 1 112 ? 139.23444 117.23680 171.04218 1.000 101.17476 185 LEU A CA 1
ATOM 632 C C . LEU A 1 112 ? 140.54614 116.52233 170.73707 1.000 104.62571 185 LEU A C 1
ATOM 633 O O . LEU A 1 112 ? 141.61712 117.13718 170.77642 1.000 106.92194 185 LEU A O 1
ATOM 638 N N . GLU A 1 113 ? 140.48352 115.22423 170.43454 1.000 121.57164 186 GLU A N 1
ATOM 639 C CA . GLU A 1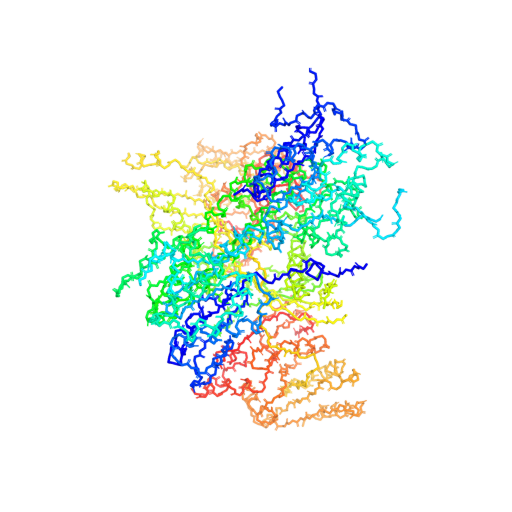 113 ? 141.68421 114.45201 170.13626 1.000 121.96352 186 GLU A CA 1
ATOM 640 C C . GLU A 1 113 ? 142.37053 114.96247 168.87592 1.000 122.24164 186 GLU A C 1
ATOM 641 O O . GLU A 1 113 ? 143.49184 115.47577 168.94043 1.000 123.52404 186 GLU A O 1
ATOM 647 N N . GLN A 1 114 ? 141.71150 114.83358 167.72850 1.000 114.63141 187 GLN A N 1
ATOM 648 C CA . GLN A 1 114 ? 142.24179 115.43128 166.51784 1.000 112.32770 187 GLN A CA 1
ATOM 649 C C . GLN A 1 114 ? 141.83566 116.89901 166.45631 1.000 111.80839 187 GLN A C 1
ATOM 650 O O . GLN A 1 114 ? 140.96323 117.35690 167.19841 1.000 116.62851 187 GLN A O 1
ATOM 656 N N . HIS A 1 115 ? 142.47984 117.64006 165.55428 1.000 115.30913 188 HIS A N 1
ATOM 657 C CA . HIS A 1 115 ? 142.28191 119.08227 165.46962 1.000 117.82189 188 HIS A CA 1
ATOM 658 C C . HIS A 1 115 ? 142.54472 119.70576 166.83368 1.000 121.53827 188 HIS A C 1
ATOM 659 O O . HIS A 1 115 ? 143.69723 119.97598 167.18632 1.000 125.05473 188 HIS A O 1
ATOM 666 N N . GLY A 1 116 ? 141.48531 119.92844 167.60688 1.000 124.02420 189 GLY A N 1
ATOM 667 C CA . GLY A 1 116 ? 141.63002 120.37064 168.97945 1.000 124.76737 189 GLY A CA 1
ATOM 668 C C . GLY A 1 116 ? 142.27763 121.73031 169.11959 1.000 125.26504 189 GLY A C 1
ATOM 669 O O . GLY A 1 116 ? 141.66815 122.75122 168.79022 1.000 125.21061 189 GLY A O 1
ATOM 670 N N . ASP A 1 117 ? 143.51709 121.76042 169.60729 1.000 135.82750 190 ASP A N 1
ATOM 671 C CA . ASP A 1 117 ? 144.21279 123.02696 169.79018 1.000 136.37834 190 ASP A CA 1
ATOM 672 C C . ASP A 1 117 ? 144.85412 123.49212 168.48942 1.000 135.80414 190 ASP A C 1
ATOM 673 O O . ASP A 1 117 ? 146.02989 123.86885 168.46658 1.000 137.24944 190 ASP A O 1
ATOM 678 N N . ASP A 1 118 ? 144.08036 123.47903 167.40401 1.000 121.63022 191 ASP A N 1
ATOM 679 C CA . ASP A 1 118 ? 144.48543 124.05888 166.13407 1.000 121.28964 191 ASP A CA 1
ATOM 680 C C . ASP A 1 118 ? 143.54134 125.14790 165.65344 1.000 120.02452 191 ASP A C 1
ATOM 681 O O . ASP A 1 118 ? 143.89482 125.88150 164.72359 1.000 122.74178 191 ASP A O 1
ATOM 686 N N . PHE A 1 119 ? 142.36078 125.27432 166.25295 1.000 108.11663 192 PHE A N 1
ATOM 687 C CA . PHE A 1 119 ? 141.35929 126.24042 165.83533 1.000 108.81962 192 PHE A CA 1
ATOM 688 C C . PHE A 1 119 ? 140.87577 127.02311 167.04518 1.000 110.80977 192 PHE A C 1
ATOM 689 O O . PHE A 1 119 ? 140.91590 126.53554 168.17750 1.000 115.05888 192 PHE A O 1
ATOM 697 N N . ASP A 1 120 ? 140.41595 128.24593 166.79356 1.000 119.64010 193 ASP A N 1
ATOM 698 C CA . ASP A 1 120 ? 139.89944 129.09145 167.86000 1.000 120.33515 193 ASP A CA 1
ATOM 699 C C . ASP A 1 120 ? 138.40901 128.89910 168.09396 1.000 121.22942 193 ASP A C 1
ATOM 700 O O . ASP A 1 120 ? 137.93793 129.08986 169.22055 1.000 122.14778 193 ASP A O 1
ATOM 705 N N . TRP A 1 121 ? 137.65808 128.52532 167.06135 1.000 116.60910 194 TRP A N 1
ATOM 706 C CA . TRP A 1 121 ? 136.21755 128.34834 167.16028 1.000 117.08821 194 TRP A CA 1
ATOM 707 C C . TRP A 1 121 ? 135.80784 127.05512 166.47350 1.000 117.15602 194 TRP A C 1
ATOM 708 O O . TRP A 1 121 ? 136.34718 126.70273 165.42085 1.000 119.99863 194 TRP A O 1
ATOM 719 N N . PHE A 1 122 ? 134.85047 126.35371 167.07370 1.000 99.72619 195 PHE A N 1
ATOM 720 C CA . PHE A 1 122 ? 134.29911 125.12551 166.51972 1.000 98.48244 195 PHE A CA 1
ATOM 721 C C . PHE A 1 122 ? 132.80264 125.30090 166.32316 1.000 101.27015 195 PHE A C 1
ATOM 722 O O . PHE A 1 122 ? 132.10825 125.77833 167.22570 1.000 105.18061 195 PHE A O 1
ATOM 730 N N . PHE A 1 123 ? 132.30852 124.91255 165.15086 1.000 95.74860 196 PHE A N 1
ATOM 731 C CA . PHE A 1 123 ? 130.89339 125.02868 164.81623 1.000 94.52572 196 PHE A CA 1
ATOM 732 C C . PHE A 1 123 ? 130.32678 123.63145 164.60881 1.000 95.65775 196 PHE A C 1
ATOM 733 O O . PHE A 1 123 ? 130.66657 122.95796 163.63055 1.000 98.99350 196 PHE A O 1
ATOM 741 N N . LEU A 1 124 ? 129.46512 123.19931 165.52506 1.000 81.10494 197 LEU A N 1
ATOM 742 C CA . LEU A 1 124 ? 128.79057 121.91021 165.43010 1.000 78.40536 197 LEU A CA 1
ATOM 743 C C . LEU A 1 124 ? 127.39752 122.15063 164.86325 1.000 82.94513 197 LEU A C 1
ATOM 744 O O . LEU A 1 124 ? 126.56684 122.80624 165.49966 1.000 93.56238 197 LEU A O 1
ATOM 749 N N . VAL A 1 125 ? 127.14271 121.62265 163.67132 1.000 71.82150 198 VAL A N 1
ATOM 750 C CA . VAL A 1 125 ? 125.87307 121.85325 162.98885 1.000 71.41656 198 VAL A CA 1
ATOM 751 C C . VAL A 1 125 ? 125.38431 120.55197 162.36339 1.000 72.99914 198 VAL A C 1
ATOM 752 O O . VAL A 1 125 ? 126.15889 119.85756 161.69080 1.000 76.70619 198 VAL A O 1
ATOM 756 N N . PRO A 1 126 ? 124.12574 120.17466 162.56644 1.000 83.21752 199 PRO A N 1
ATOM 757 C CA . PRO A 1 126 ? 123.60288 118.97031 161.91653 1.000 86.58976 199 PRO A CA 1
ATOM 758 C C . PRO A 1 126 ? 123.41635 119.18063 160.42213 1.000 86.76918 199 PRO A C 1
ATOM 759 O O . PRO A 1 126 ? 123.42166 120.30367 159.91495 1.000 87.65134 199 PRO A O 1
ATOM 763 N N . ASP A 1 127 ? 123.25428 118.06143 159.71149 1.000 113.58369 200 ASP A N 1
ATOM 764 C CA . ASP A 1 127 ? 123.08246 118.12405 158.26397 1.000 114.44029 200 ASP A CA 1
ATOM 765 C C . ASP A 1 127 ? 121.81063 118.86534 157.88135 1.000 114.20395 200 ASP A C 1
ATOM 766 O O . ASP A 1 127 ? 121.74805 119.47970 156.81079 1.000 115.08264 200 ASP A O 1
ATOM 771 N N . THR A 1 128 ? 120.79185 118.82125 158.73655 1.000 94.74072 201 THR A N 1
ATOM 772 C CA . THR A 1 128 ? 119.49311 119.41003 158.44587 1.000 94.94316 201 THR A CA 1
ATOM 773 C C . THR A 1 128 ? 119.44510 120.90623 158.71166 1.000 97.01188 201 THR A C 1
ATOM 774 O O . THR A 1 128 ? 118.34978 121.46092 158.85261 1.000 101.06221 201 THR A O 1
ATOM 778 N N . THR A 1 129 ? 120.59458 121.57159 158.78938 1.000 96.90841 202 THR A N 1
ATOM 779 C CA . THR A 1 129 ? 120.65398 123.00915 159.01805 1.000 95.37536 202 THR A CA 1
ATOM 780 C C . THR A 1 129 ? 121.61467 123.62551 158.01557 1.000 96.47687 202 THR A C 1
ATOM 781 O O . THR A 1 129 ? 122.80155 123.28445 157.99907 1.000 97.90174 202 THR A O 1
ATOM 785 N N . TYR A 1 130 ? 121.10134 124.52201 157.18054 1.000 96.75654 203 TYR A N 1
ATOM 786 C CA . TYR A 1 130 ? 121.94729 125.24726 156.24716 1.000 96.31078 203 TYR A CA 1
ATOM 787 C C . TYR A 1 130 ? 122.84045 126.23037 156.99497 1.000 99.84127 203 TYR A C 1
ATOM 788 O O . TYR A 1 130 ? 122.45239 126.80450 158.01500 1.000 104.12479 203 TYR A O 1
ATOM 797 N N . THR A 1 131 ? 124.05251 126.41738 156.48139 1.000 103.27966 204 THR A N 1
ATOM 798 C CA . THR A 1 131 ? 125.00808 127.35625 157.05032 1.000 102.99896 204 THR A CA 1
ATOM 799 C C . THR A 1 131 ? 125.34422 128.42598 156.02114 1.000 104.46111 204 THR A C 1
ATOM 800 O O . THR A 1 131 ? 125.56001 128.12339 154.84379 1.000 107.32989 204 THR A O 1
ATOM 804 N N . GLU A 1 132 ? 125.38513 129.67943 156.47380 1.000 114.68289 205 GLU A N 1
ATOM 805 C CA . GLU A 1 132 ? 125.57412 130.81097 155.57537 1.000 114.69454 205 GLU A CA 1
ATOM 806 C C . GLU A 1 132 ? 127.01805 130.96443 155.11154 1.000 117.14619 205 GLU A C 1
ATOM 807 O O . GLU A 1 132 ? 127.25726 131.60836 154.08321 1.000 121.15112 205 GLU A O 1
ATOM 813 N N . ALA A 1 133 ? 127.97401 130.36929 155.82745 1.000 127.26043 206 ALA A N 1
ATOM 814 C CA . ALA A 1 133 ? 129.39392 130.43248 155.48978 1.000 130.02344 206 ALA A CA 1
ATOM 815 C C . ALA A 1 133 ? 129.93803 131.84992 155.61349 1.000 130.80991 206 ALA A C 1
ATOM 816 O O . ALA A 1 133 ? 130.79570 132.11117 156.46102 1.000 130.73012 206 ALA A O 1
ATOM 818 N N . HIS A 1 134 ? 129.46280 132.76866 154.77009 1.000 139.83242 207 HIS A N 1
ATOM 819 C CA . HIS A 1 134 ? 129.93652 134.14800 154.83994 1.000 137.79983 207 HIS A CA 1
ATOM 820 C C . HIS A 1 134 ? 129.54495 134.79672 156.16166 1.000 137.73767 207 HIS A C 1
ATOM 821 O O . HIS A 1 134 ? 130.36450 135.45650 156.81267 1.000 139.92030 207 HIS A O 1
ATOM 828 N N . GLY A 1 135 ? 128.29060 134.61579 156.57550 1.000 129.63090 208 GLY A N 1
ATOM 829 C CA . GLY A 1 135 ? 127.85629 135.16421 157.84850 1.000 129.93683 208 GLY A CA 1
ATOM 830 C C . GLY A 1 135 ? 128.57185 134.53155 159.02464 1.000 131.99772 208 GLY A C 1
ATOM 831 O O . GLY A 1 135 ? 128.91458 135.21324 159.99318 1.000 133.05253 208 GLY A O 1
ATOM 832 N N . LEU A 1 136 ? 128.80899 133.22041 158.95632 1.000 122.76042 209 LEU A N 1
ATOM 833 C CA . LEU A 1 136 ? 129.55416 132.54515 160.01270 1.000 119.22449 209 LEU A CA 1
ATOM 834 C C . LEU A 1 136 ? 130.98080 133.06977 160.10321 1.000 117.98727 209 LEU A C 1
ATOM 835 O O . LEU A 1 136 ? 131.50633 133.27603 161.20335 1.000 120.12839 209 LEU A O 1
ATOM 840 N N . ALA A 1 137 ? 131.62721 133.28229 158.95510 1.000 113.02509 210 ALA A N 1
ATOM 841 C CA . ALA A 1 137 ? 132.98102 133.82448 158.95559 1.000 114.06735 210 ALA A CA 1
ATOM 842 C C . ALA A 1 137 ? 133.00676 135.23894 159.51701 1.000 113.85457 210 ALA A C 1
ATOM 843 O O . ALA A 1 137 ? 133.89872 135.58729 160.29955 1.000 114.76576 210 ALA A O 1
ATOM 845 N N . ARG A 1 138 ? 132.03380 136.06883 159.13147 1.000 127.82396 211 ARG A N 1
ATOM 846 C CA . ARG A 1 138 ? 131.96055 137.41944 159.67946 1.000 127.59074 211 ARG A CA 1
ATOM 847 C C . ARG A 1 138 ? 131.75971 137.38698 161.18796 1.000 126.85349 211 ARG A C 1
ATOM 848 O O . ARG A 1 138 ? 132.40116 138.14584 161.92610 1.000 130.34821 211 ARG A O 1
ATOM 856 N N . LEU A 1 139 ? 130.87805 136.50696 161.66546 1.000 99.23982 212 LEU A N 1
ATOM 857 C CA . LEU A 1 139 ? 130.66912 136.37453 163.10145 1.000 98.48205 212 LEU A CA 1
ATOM 858 C C . LEU A 1 139 ? 131.96077 135.98351 163.80362 1.000 100.68320 212 LEU A C 1
ATOM 859 O O . LEU A 1 139 ? 132.40038 136.66504 164.73416 1.000 102.57077 212 LEU A O 1
ATOM 864 N N . THR A 1 140 ? 132.60828 134.91075 163.33726 1.000 112.47167 213 THR A N 1
ATOM 865 C CA . THR A 1 140 ? 133.84093 134.45041 163.97060 1.000 111.97620 213 THR A CA 1
ATOM 866 C C . THR A 1 140 ? 134.92000 135.52248 163.94609 1.000 114.04897 213 THR A C 1
ATOM 867 O O . THR A 1 140 ? 135.72853 135.60956 164.87676 1.000 115.97019 213 THR A O 1
ATOM 871 N N . GLY A 1 141 ? 134.95223 136.34413 162.89930 1.000 119.05325 214 GLY A N 1
ATOM 872 C CA . GLY A 1 141 ? 135.85161 137.47847 162.88961 1.000 117.76062 214 GLY A CA 1
ATOM 873 C C . GLY A 1 141 ? 135.40298 138.64676 163.73458 1.000 117.46726 214 GLY A C 1
ATOM 874 O O . GLY A 1 141 ? 136.18438 139.57858 163.94540 1.000 118.47527 214 GLY A O 1
ATOM 875 N N . HIS A 1 142 ? 134.16387 138.62256 164.21924 1.000 135.66015 215 HIS A N 1
ATOM 876 C CA . HIS A 1 142 ? 133.64131 139.69696 165.05145 1.000 135.69488 215 HIS A CA 1
ATOM 877 C C . HIS A 1 142 ? 133.81118 139.45144 166.54603 1.000 137.25035 215 HIS A C 1
ATOM 878 O O . HIS A 1 142 ? 133.35363 140.27723 167.34205 1.000 139.58013 215 HIS A O 1
ATOM 885 N N . LEU A 1 143 ? 134.44076 138.35160 166.95710 1.000 122.82155 216 LEU A N 1
ATOM 886 C CA . LEU A 1 143 ? 134.78392 138.15977 168.35854 1.000 124.03211 216 LEU A CA 1
ATOM 887 C C . LEU A 1 143 ? 136.29467 138.12956 168.52618 1.000 123.97812 216 LEU A C 1
ATOM 888 O O . LEU A 1 143 ? 137.02748 137.66055 167.65080 1.000 124.09287 216 LEU A O 1
ATOM 893 N N . SER A 1 144 ? 136.74795 138.63128 169.66761 1.000 121.47572 217 SER A N 1
ATOM 894 C CA . SER A 1 144 ? 138.15517 138.62901 170.02620 1.000 120.80400 217 SER A CA 1
ATOM 895 C C . SER A 1 144 ? 138.43971 137.50337 171.00959 1.000 117.82059 217 SER A C 1
ATOM 896 O O . SER A 1 144 ? 137.56941 137.09103 171.77976 1.000 117.42470 217 SER A O 1
ATOM 899 N N . LEU A 1 145 ? 139.67631 137.00729 170.97197 1.000 109.61730 218 LEU A N 1
ATOM 900 C CA . LEU A 1 145 ? 140.05333 135.89833 171.84077 1.000 110.30858 218 LEU A CA 1
ATOM 901 C C . LEU A 1 145 ? 139.99588 136.30226 173.30827 1.000 113.70120 218 LEU A C 1
ATOM 902 O O . LEU A 1 145 ? 139.56876 135.51451 174.16016 1.000 116.92954 218 LEU A O 1
ATOM 907 N N . ALA A 1 146 ? 140.42378 137.52656 173.62320 1.000 121.23473 219 ALA A N 1
ATOM 908 C CA . ALA A 1 146 ? 140.47118 137.95992 175.01585 1.000 121.86267 219 ALA A CA 1
ATOM 909 C C . ALA A 1 146 ? 139.07812 138.03722 175.62698 1.000 122.76575 219 ALA A C 1
ATOM 910 O O . ALA A 1 146 ? 138.87536 137.63876 176.77966 1.000 123.95972 219 ALA A O 1
ATOM 912 N N . SER A 1 147 ? 138.10437 138.54600 174.87265 1.000 132.07856 220 SER A N 1
ATOM 913 C CA . SER A 1 147 ? 136.76307 138.73191 175.41632 1.000 132.88589 220 SER A CA 1
ATOM 914 C C . SER A 1 147 ? 136.00574 137.41094 175.49440 1.000 131.13896 220 SER A C 1
ATOM 915 O O . SER A 1 147 ? 135.60680 136.97370 176.57878 1.000 130.97572 220 SER A O 1
ATOM 918 N N . ALA A 1 148 ? 135.79860 136.76221 174.35106 1.000 118.84953 221 ALA A N 1
ATOM 919 C CA . ALA A 1 148 ? 135.03868 135.51408 174.29552 1.000 119.83311 221 ALA A CA 1
ATOM 920 C C . ALA A 1 148 ? 135.96953 134.30796 174.43323 1.000 119.48034 221 ALA A C 1
ATOM 921 O O . ALA A 1 148 ? 136.13486 133.49670 173.52364 1.000 119.17797 221 ALA A O 1
ATOM 923 N N . ALA A 1 149 ? 136.58907 134.20570 175.61031 1.000 119.68220 222 ALA A N 1
ATOM 924 C CA . ALA A 1 149 ? 137.47011 133.07480 175.88017 1.000 119.12010 222 ALA A CA 1
ATOM 925 C C . ALA A 1 149 ? 136.67867 131.78501 176.05247 1.000 118.10437 222 ALA A C 1
ATOM 926 O O . ALA A 1 149 ? 137.06786 130.73627 175.52663 1.000 117.82139 222 ALA A O 1
ATOM 928 N N . HIS A 1 150 ? 135.56840 131.84197 176.78256 1.000 112.14752 223 HIS A N 1
ATOM 929 C CA . HIS A 1 150 ? 134.71130 130.68694 177.03927 1.000 111.03363 223 HIS A CA 1
ATOM 930 C C . HIS A 1 150 ? 133.30729 131.04929 176.56834 1.000 111.36843 223 HIS A C 1
ATOM 931 O O . HIS A 1 150 ? 132.51167 131.60599 177.32795 1.000 113.00140 223 HIS A O 1
ATOM 938 N N . LEU A 1 151 ? 133.00328 130.73165 175.31412 1.000 104.78141 224 LEU A N 1
ATOM 939 C CA . LEU A 1 151 ? 131.73887 131.10403 174.69970 1.000 104.87749 224 LEU A CA 1
ATOM 940 C C . LEU A 1 151 ? 130.94722 129.86250 174.31951 1.000 106.36767 224 LEU A C 1
ATOM 941 O O . LEU A 1 151 ? 131.50668 128.88653 173.81172 1.000 107.58482 224 LEU A O 1
ATOM 946 N N . TYR A 1 152 ? 129.63859 129.91469 174.56472 1.000 118.69521 225 TYR A N 1
ATOM 947 C CA . TYR A 1 152 ? 128.69315 128.86393 174.18894 1.000 117.39211 225 TYR A CA 1
ATOM 948 C C . TYR A 1 152 ? 127.61259 129.54879 173.35738 1.000 117.27595 225 TYR A C 1
ATOM 949 O O . TYR A 1 152 ? 126.58284 129.97141 173.88856 1.000 121.53248 225 TYR A O 1
ATOM 958 N N . LEU A 1 153 ? 127.85052 129.65838 172.05384 1.000 101.31391 226 LEU A N 1
ATOM 959 C CA . LEU A 1 153 ? 127.00914 130.46287 171.18018 1.000 100.20553 226 LEU A CA 1
ATOM 960 C C . LEU A 1 153 ? 125.91210 129.62118 170.54390 1.000 103.51039 226 LEU A C 1
ATOM 961 O O . LEU A 1 153 ? 126.12762 128.45975 170.18788 1.000 105.66484 226 LEU A O 1
ATOM 966 N N . GLY A 1 154 ? 124.73967 130.21803 170.40273 1.000 119.30567 227 GLY A N 1
ATOM 967 C CA . GLY A 1 154 ? 123.61564 129.54913 169.78220 1.000 119.91411 227 GLY A CA 1
ATOM 968 C C . GLY A 1 154 ? 122.31462 130.18717 170.21689 1.000 120.56212 227 GLY A C 1
ATOM 969 O O . GLY A 1 154 ? 122.28861 131.12697 171.01083 1.000 121.24506 227 GLY A O 1
ATOM 970 N N . ARG A 1 155 ? 121.22972 129.65226 169.67576 1.000 122.10085 228 ARG A N 1
ATOM 971 C CA . ARG A 1 155 ? 119.90398 130.11970 170.06161 1.000 119.94592 228 ARG A CA 1
ATOM 972 C C . ARG A 1 155 ? 119.58376 129.62630 171.46405 1.000 118.59305 228 ARG A C 1
ATOM 973 O O . ARG A 1 155 ? 119.56174 128.41041 171.69098 1.000 123.15326 228 ARG A O 1
ATOM 981 N N . PRO A 1 156 ? 119.32995 130.51061 172.42214 1.000 116.25687 229 PRO A N 1
ATOM 982 C CA . PRO A 1 156 ? 119.02263 130.05392 173.77985 1.000 119.68618 229 PRO A CA 1
ATOM 983 C C . PRO A 1 156 ? 117.71156 129.28816 173.83103 1.000 121.31371 229 PRO A C 1
ATOM 984 O O . PRO A 1 156 ? 116.78184 129.54286 173.06232 1.000 122.16037 229 PRO A O 1
ATOM 988 N N . GLN A 1 157 ? 117.65047 128.33236 174.75417 1.000 139.87670 230 GLN A N 1
ATOM 989 C CA . GLN A 1 157 ? 116.45276 127.53336 174.96039 1.000 139.49005 230 GLN A CA 1
ATOM 990 C C . GLN A 1 157 ? 116.34868 127.19019 176.43739 1.000 141.39214 230 GLN A C 1
ATOM 991 O O . GLN A 1 157 ? 117.34675 126.83476 177.06920 1.000 142.72269 230 GLN A O 1
ATOM 997 N N . ASP A 1 158 ? 115.13927 127.29748 176.97860 1.000 153.21242 231 ASP A N 1
ATOM 998 C CA . ASP A 1 158 ? 114.93743 127.08262 178.40307 1.000 153.32751 231 ASP A CA 1
ATOM 999 C C . ASP A 1 158 ? 115.11489 125.61331 178.76685 1.000 152.03105 231 ASP A C 1
ATOM 1000 O O . ASP A 1 158 ? 114.83034 124.71076 177.97572 1.000 151.76414 231 ASP A O 1
ATOM 1005 N N . PHE A 1 159 ? 115.59346 125.38415 179.98478 1.000 141.09382 232 PHE A N 1
ATOM 1006 C CA . PHE A 1 159 ? 115.83881 124.04192 180.48129 1.000 140.78311 232 PHE A CA 1
ATOM 1007 C C . PHE A 1 159 ? 114.52771 123.37031 180.87862 1.000 141.00389 232 PHE A C 1
ATOM 1008 O O . PHE A 1 159 ? 113.48764 124.01603 181.03327 1.000 141.37190 232 PHE A O 1
ATOM 1016 N N . ILE A 1 160 ? 114.59009 122.05417 181.04743 1.000 130.81541 233 ILE A N 1
ATOM 1017 C CA . ILE A 1 160 ? 113.42501 121.28535 181.46437 1.000 130.92561 233 ILE A CA 1
ATOM 1018 C C . ILE A 1 160 ? 113.85990 120.00150 182.15941 1.000 130.92947 233 ILE A C 1
ATOM 1019 O O . ILE A 1 160 ? 113.81790 119.90375 183.38559 1.000 130.28445 233 ILE A O 1
ATOM 1024 N N . PRO A 1 164 ? 115.60622 123.65371 187.11162 1.000 162.67610 237 PRO A N 1
ATOM 1025 C CA . PRO A 1 164 ? 115.60955 124.65751 188.18106 1.000 163.16891 237 PRO A CA 1
ATOM 1026 C C . PRO A 1 164 ? 116.65649 125.74368 187.95653 1.000 163.30385 237 PRO A C 1
ATOM 1027 O O . PRO A 1 164 ? 116.46927 126.88118 188.38815 1.000 162.83024 237 PRO A O 1
ATOM 1031 N N . THR A 1 165 ? 117.74535 125.38556 187.28998 1.000 173.29433 238 THR A N 1
ATOM 1032 C CA . THR A 1 165 ? 118.81096 126.34448 187.02739 1.000 173.77360 238 THR A CA 1
ATOM 1033 C C . THR A 1 165 ? 118.32983 127.39701 186.03417 1.000 173.36519 238 THR A C 1
ATOM 1034 O O . THR A 1 165 ? 117.72928 127.04740 185.01129 1.000 172.86704 238 THR A O 1
ATOM 1038 N N . PRO A 1 166 ? 118.56664 128.68707 186.29344 1.000 162.46692 239 PRO A N 1
ATOM 1039 C CA . PRO A 1 166 ? 118.14816 129.72380 185.33864 1.000 162.13541 239 PRO A CA 1
ATOM 1040 C C . PRO A 1 166 ? 118.95526 129.74621 184.05075 1.000 160.97435 239 PRO A C 1
ATOM 1041 O O . PRO A 1 166 ? 118.63777 130.54247 183.15996 1.000 161.25123 239 PRO A O 1
ATOM 1045 N N . GLY A 1 167 ? 119.98336 128.91163 183.91873 1.000 139.14430 240 GLY A N 1
ATOM 1046 C CA . GLY A 1 167 ? 120.74970 128.88053 182.69280 1.000 138.55045 240 GLY A CA 1
ATOM 1047 C C . GLY A 1 167 ? 119.97122 128.27834 181.53956 1.000 138.73468 240 GLY A C 1
ATOM 1048 O O . GLY A 1 167 ? 118.98358 127.56441 181.71433 1.000 138.21686 240 GLY A O 1
ATOM 1049 N N . ARG A 1 168 ? 120.43322 128.58192 180.32877 1.000 141.81950 241 ARG A N 1
ATOM 1050 C CA . ARG A 1 168 ? 119.79552 128.11835 179.10666 1.000 141.53681 241 ARG A CA 1
ATOM 1051 C C . ARG A 1 168 ? 120.84063 127.50234 178.18859 1.000 144.00087 241 ARG A C 1
ATOM 1052 O O . ARG A 1 168 ? 122.02155 127.85563 178.24105 1.000 145.45932 241 ARG A O 1
ATOM 1060 N N . TYR A 1 169 ? 120.39457 126.57345 177.34851 1.000 137.05695 242 TYR A N 1
ATOM 1061 C CA . TYR A 1 169 ? 121.26350 125.84902 176.43454 1.000 135.64137 242 TYR A CA 1
ATOM 1062 C C . TYR A 1 169 ? 120.94087 126.21508 174.99184 1.000 134.34484 242 TYR A C 1
ATOM 1063 O O . TYR A 1 169 ? 119.83313 126.65127 174.66907 1.000 134.93626 242 TYR A O 1
ATOM 1072 N N . CYS A 1 170 ? 121.92982 126.02873 174.12186 1.000 134.69237 243 CYS A N 1
ATOM 1073 C CA . CYS A 1 170 ? 121.76871 126.35249 172.71215 1.000 135.90030 243 CYS A CA 1
ATOM 1074 C C . CYS A 1 170 ? 121.02318 125.24773 171.97753 1.000 135.87619 243 CYS A C 1
ATOM 1075 O O . CYS A 1 170 ? 121.25592 124.05826 172.20807 1.000 135.30710 243 CYS A O 1
ATOM 1078 N N . HIS A 1 171 ? 120.12125 125.65379 171.08816 1.000 128.70873 244 HIS A N 1
ATOM 1079 C CA . HIS A 1 171 ? 119.38885 124.70195 170.26614 1.000 126.02005 244 HIS A CA 1
ATOM 1080 C C . HIS A 1 171 ? 120.33897 124.01523 169.29390 1.000 128.61068 244 HIS A C 1
ATOM 1081 O O . HIS A 1 171 ? 121.15930 124.67002 168.64404 1.000 129.30108 244 HIS A O 1
ATOM 1088 N N . GLY A 1 172 ? 120.22908 122.68983 169.19809 1.000 129.62848 245 GLY A N 1
ATOM 1089 C CA . GLY A 1 172 ? 121.13460 121.94357 168.34029 1.000 128.47814 245 GLY A CA 1
ATOM 1090 C C . GLY A 1 172 ? 120.94044 122.24391 166.86722 1.000 129.03787 245 GLY A C 1
ATOM 1091 O O . GLY A 1 172 ? 121.90738 122.29433 166.10262 1.000 127.91514 245 GLY A O 1
ATOM 1092 N N . GLY A 1 173 ? 119.69402 122.45413 166.44908 1.000 130.40961 246 GLY A N 1
ATOM 1093 C CA . GLY A 1 173 ? 119.40401 122.64880 165.04108 1.000 129.28755 246 GLY A CA 1
ATOM 1094 C C . GLY A 1 173 ? 119.83175 123.98901 164.48508 1.000 128.85693 246 GLY A C 1
ATOM 1095 O O . GLY A 1 173 ? 119.78076 124.17370 163.26506 1.000 130.76620 246 GLY A O 1
ATOM 1096 N N . PHE A 1 174 ? 120.24537 124.92331 165.33837 1.000 114.76870 247 PHE A N 1
ATOM 1097 C CA . PHE A 1 174 ? 120.66940 126.24504 164.89866 1.000 113.02022 247 PHE A CA 1
ATOM 1098 C C . PHE A 1 174 ? 122.18084 126.42271 164.94148 1.000 115.76807 247 PHE A C 1
ATOM 1099 O O . PHE A 1 174 ? 122.66625 127.54903 164.79936 1.000 119.84854 247 PHE A O 1
ATOM 1107 N N . GLY A 1 175 ? 122.93473 125.34496 165.13490 1.000 99.49239 248 GLY A N 1
ATOM 1108 C CA . GLY A 1 175 ? 124.37979 125.43570 165.17256 1.000 98.67193 248 GLY A CA 1
ATOM 1109 C C . GLY A 1 175 ? 124.90465 125.95409 166.49341 1.000 97.94862 248 GLY A C 1
ATOM 1110 O O . GLY A 1 175 ? 124.29384 126.82967 167.11181 1.000 103.18237 248 GLY A O 1
ATOM 1111 N N . VAL A 1 176 ? 126.03849 125.42075 166.93766 1.000 87.63219 249 VAL A N 1
ATOM 1112 C CA . VAL A 1 176 ? 126.65741 125.81204 168.19680 1.000 88.11405 249 VAL A CA 1
ATOM 1113 C C . VAL A 1 176 ? 128.10365 126.18993 167.92010 1.000 92.58507 249 VAL A C 1
ATOM 1114 O O . VAL A 1 176 ? 128.85734 125.39524 167.34819 1.000 95.52737 249 VAL A O 1
ATOM 1118 N N . LEU A 1 177 ? 128.49079 127.39629 168.32771 1.000 102.62489 250 LEU A N 1
ATOM 1119 C CA . LEU A 1 177 ? 129.84306 127.90647 168.10547 1.000 101.45753 250 LEU A CA 1
ATOM 1120 C C . LEU A 1 177 ? 130.59216 127.85268 169.43225 1.000 101.13201 250 LEU A C 1
ATOM 1121 O O . LEU A 1 177 ? 130.55404 128.78988 170.22925 1.000 104.13975 250 LEU A O 1
ATOM 1126 N N . LEU A 1 178 ? 131.27984 126.74056 169.66610 1.000 98.18875 251 LEU A N 1
ATOM 1127 C CA . LEU A 1 178 ? 132.04623 126.56662 170.88651 1.000 98.91309 251 LEU A CA 1
ATOM 1128 C C . LEU A 1 178 ? 133.39688 127.27013 170.77771 1.000 102.77333 251 LEU A C 1
ATOM 1129 O O . LEU A 1 178 ? 133.84461 127.66029 169.69674 1.000 102.62739 251 LEU A O 1
ATOM 1134 N N . SER A 1 179 ? 134.04876 127.42985 171.92471 1.000 124.89044 252 SER A N 1
ATOM 1135 C CA . SER A 1 179 ? 135.37164 128.02646 172.00861 1.000 123.91261 252 SER A CA 1
ATOM 1136 C C . SER A 1 179 ? 136.40005 126.95910 172.35200 1.000 120.77250 252 SER A C 1
ATOM 1137 O O . SER A 1 179 ? 136.08079 125.94561 172.97938 1.000 123.57522 252 SER A O 1
ATOM 1140 N N . ARG A 1 180 ? 137.64334 127.19855 171.93132 1.000 109.70949 253 ARG A N 1
ATOM 1141 C CA . ARG A 1 180 ? 138.70177 126.22518 172.17471 1.000 112.02422 253 ARG A CA 1
ATOM 1142 C C . ARG A 1 180 ? 138.92291 126.00875 173.66562 1.000 114.23575 253 ARG A C 1
ATOM 1143 O O . ARG A 1 180 ? 139.04523 124.86625 174.12171 1.000 118.69808 253 ARG A O 1
ATOM 1151 N N . MET A 1 181 ? 138.96862 127.09295 174.44269 1.000 124.73887 254 MET A N 1
ATOM 1152 C CA . MET A 1 181 ? 139.15483 126.96045 175.88417 1.000 127.21262 254 MET A CA 1
ATOM 1153 C C . MET A 1 181 ? 137.98418 126.22612 176.52454 1.000 128.03496 254 MET A C 1
ATOM 1154 O O . MET A 1 181 ? 138.17324 125.41409 177.44042 1.000 130.13703 254 MET A O 1
ATOM 1159 N N . LEU A 1 182 ? 136.76450 126.50190 176.05751 1.000 112.00208 255 LEU A N 1
ATOM 1160 C CA . LEU A 1 182 ? 135.60005 125.79830 176.58063 1.000 110.54745 255 LEU A CA 1
ATOM 1161 C C . LEU A 1 182 ? 135.69245 124.30596 176.30182 1.000 113.51820 255 LEU A C 1
ATOM 1162 O O . LEU A 1 182 ? 135.39381 123.48652 177.17487 1.000 115.06264 255 LEU A O 1
ATOM 1167 N N . LEU A 1 183 ? 136.11653 123.93300 175.09296 1.000 115.13700 256 LEU A N 1
ATOM 1168 C CA . LEU A 1 183 ? 136.27254 122.51877 174.76744 1.000 112.38194 256 LEU A CA 1
ATOM 1169 C C . LEU A 1 183 ? 137.36172 121.87140 175.61501 1.000 113.04798 256 LEU A C 1
ATOM 1170 O O . LEU A 1 183 ? 137.21203 120.72939 176.06929 1.000 116.00123 256 LEU A O 1
ATOM 1175 N N . GLN A 1 184 ? 138.47127 122.58132 175.83142 1.000 122.54127 257 GLN A N 1
ATOM 1176 C CA . GLN A 1 184 ? 139.54259 122.02980 176.65350 1.000 122.42165 257 GLN A CA 1
ATOM 1177 C C . GLN A 1 184 ? 139.07441 121.79332 178.08292 1.000 126.48419 257 GLN A C 1
ATOM 1178 O O . GLN A 1 184 ? 139.38776 120.75824 178.68207 1.000 128.92682 257 GLN A O 1
ATOM 1184 N N . GLN A 1 185 ? 138.32193 122.73982 178.64915 1.000 139.15011 258 GLN A N 1
ATOM 1185 C CA . GLN A 1 185 ? 137.78743 122.52874 179.99133 1.000 138.76797 258 GLN A CA 1
ATOM 1186 C C . GLN A 1 185 ? 136.70119 121.46208 180.00004 1.000 137.68974 258 GLN A C 1
ATOM 1187 O O . GLN A 1 185 ? 136.47256 120.81847 181.02980 1.000 139.57479 258 GLN A O 1
ATOM 1193 N N . LEU A 1 186 ? 136.01936 121.27151 178.87179 1.000 117.72765 259 LEU A N 1
ATOM 1194 C CA . LEU A 1 186 ? 134.96888 120.26900 178.77014 1.000 116.14973 259 LEU A CA 1
ATOM 1195 C C . LEU A 1 186 ? 135.53435 118.86013 178.66336 1.000 116.67664 259 LEU A C 1
ATOM 1196 O O . LEU A 1 186 ? 134.85141 117.89345 179.01910 1.000 119.18583 259 LEU A O 1
ATOM 1201 N N . ARG A 1 187 ? 136.76576 118.73312 178.17160 1.000 118.94570 260 ARG A N 1
ATOM 1202 C CA . ARG A 1 187 ? 137.36624 117.41955 177.93386 1.000 119.33394 260 ARG A CA 1
ATOM 1203 C C . ARG A 1 187 ? 137.31181 116.47067 179.12810 1.000 118.93076 260 ARG A C 1
ATOM 1204 O O . ARG A 1 187 ? 136.88380 115.32030 178.94475 1.000 120.73975 260 ARG A O 1
ATOM 1212 N N . PRO A 1 188 ? 137.70569 116.85274 180.34554 1.000 122.18633 261 PRO A N 1
ATOM 1213 C CA . PRO A 1 188 ? 137.70807 115.89030 181.45354 1.000 124.10552 261 PRO A CA 1
ATOM 1214 C C . PRO A 1 188 ? 136.33867 115.58818 182.04196 1.000 124.42865 261 PRO A C 1
ATOM 1215 O O . PRO A 1 188 ? 136.26682 114.87694 183.04747 1.000 124.86635 261 PRO A O 1
ATOM 1219 N N . HIS A 1 189 ? 135.25649 116.10131 181.45916 1.000 136.87733 262 HIS A N 1
ATOM 1220 C CA . HIS A 1 189 ? 133.91432 115.84753 181.96109 1.000 138.41887 262 HIS A CA 1
ATOM 1221 C C . HIS A 1 189 ? 133.02375 115.11712 180.96664 1.000 139.14864 262 HIS A C 1
ATOM 1222 O O . HIS A 1 189 ? 131.84156 114.90602 181.26152 1.000 139.42466 262 HIS A O 1
ATOM 1229 N N . LEU A 1 190 ? 133.54767 114.73082 179.80137 1.000 127.51517 263 LEU A N 1
ATOM 1230 C CA . LEU A 1 190 ? 132.70102 114.15468 178.76108 1.000 125.91715 263 LEU A CA 1
ATOM 1231 C C . LEU A 1 190 ? 132.07601 112.84155 179.21634 1.000 127.86690 263 LEU A C 1
ATOM 1232 O O . LEU A 1 190 ? 130.85331 112.66625 179.14870 1.000 131.37984 263 LEU A O 1
ATOM 1237 N N . GLU A 1 191 ? 132.90018 111.90790 179.69649 1.000 146.57591 264 GLU A N 1
ATOM 1238 C CA . GLU A 1 191 ? 132.37116 110.61933 180.13192 1.000 148.31687 264 GLU A CA 1
ATOM 1239 C C . GLU A 1 191 ? 131.49294 110.77485 181.36739 1.000 148.76881 264 GLU A C 1
ATOM 1240 O O . GLU A 1 191 ? 130.48651 110.06816 181.51589 1.000 148.84750 264 GLU A O 1
ATOM 1246 N N . GLY A 1 192 ? 131.84845 111.70486 182.25532 1.000 137.57358 265 GLY A N 1
ATOM 1247 C CA . GLY A 1 192 ? 131.02185 111.94472 183.42532 1.000 138.13535 265 GLY A CA 1
ATOM 1248 C C . GLY A 1 192 ? 129.62655 112.40243 183.05379 1.000 138.08444 265 GLY A C 1
ATOM 1249 O O . GLY A 1 192 ? 128.63342 111.89572 183.57815 1.000 138.81001 265 GLY A O 1
ATOM 1250 N N . CYS A 1 193 ? 129.53382 113.35859 182.12677 1.000 147.26247 266 CYS A N 1
ATOM 1251 C CA . CYS A 1 193 ? 128.22776 113.80533 181.65463 1.000 147.75292 266 CYS A CA 1
ATOM 1252 C C . CYS A 1 193 ? 127.49803 112.69210 180.91751 1.000 147.77159 266 CYS A C 1
ATOM 1253 O O . CYS A 1 193 ? 126.27066 112.57699 181.01040 1.000 147.49019 266 CYS A O 1
ATOM 1256 N N . ARG A 1 194 ? 128.23416 111.87584 180.16280 1.000 135.62248 267 ARG A N 1
ATOM 1257 C CA . ARG A 1 194 ? 127.60093 110.80002 179.41084 1.000 133.06263 267 ARG A CA 1
ATOM 1258 C C . ARG A 1 194 ? 126.96627 109.77516 180.34169 1.000 134.11324 267 ARG A C 1
ATOM 1259 O O . ARG A 1 194 ? 125.89871 109.22893 180.04017 1.000 135.56894 267 ARG A O 1
ATOM 1267 N N . ASN A 1 195 ? 127.59790 109.50940 181.48297 1.000 133.87297 268 ASN A N 1
ATOM 1268 C CA . ASN A 1 195 ? 127.19708 108.39616 182.33173 1.000 133.81001 268 ASN A CA 1
ATOM 1269 C C . ASN A 1 195 ? 126.29991 108.78410 183.50343 1.000 132.98974 268 ASN A C 1
ATOM 1270 O O . ASN A 1 195 ? 125.94637 107.90640 184.29630 1.000 133.87340 268 ASN A O 1
ATOM 1275 N N . ASP A 1 196 ? 125.91710 110.05317 183.64824 1.000 153.33851 269 ASP A N 1
ATOM 1276 C CA . ASP A 1 196 ? 125.09738 110.43223 184.79597 1.000 155.52527 269 ASP A CA 1
ATOM 1277 C C . ASP A 1 196 ? 123.72771 110.97806 184.41874 1.000 156.02774 269 ASP A C 1
ATOM 1278 O O . ASP A 1 196 ? 122.71433 110.47113 184.91415 1.000 157.44472 269 ASP A O 1
ATOM 1283 N N . ILE A 1 197 ? 123.65288 111.99505 183.55799 1.000 140.51543 270 ILE A N 1
ATOM 1284 C CA . ILE A 1 197 ? 122.36713 112.62587 183.27791 1.000 139.49951 270 ILE A CA 1
ATOM 1285 C C . ILE A 1 197 ? 121.56728 111.77585 182.29516 1.000 139.64931 270 ILE A C 1
ATOM 1286 O O . ILE A 1 197 ? 122.09549 110.89850 181.60751 1.000 141.02030 270 ILE A O 1
ATOM 1291 N N . VAL A 1 198 ? 120.26390 112.04734 182.23615 1.000 134.52449 271 VAL A N 1
ATOM 1292 C CA . VAL A 1 198 ? 119.32148 111.19270 181.52244 1.000 136.01107 271 VAL A CA 1
ATOM 1293 C C . VAL A 1 198 ? 118.51678 112.01863 180.52077 1.000 136.23956 271 VAL A C 1
ATOM 1294 O O . VAL A 1 198 ? 117.39192 111.65932 180.15271 1.000 137.36953 271 VAL A O 1
ATOM 1298 N N . SER A 1 199 ? 119.10308 113.11383 180.04296 1.000 128.58280 272 SER A N 1
ATOM 1299 C CA . SER A 1 199 ? 118.41278 113.96929 179.08713 1.000 128.23535 272 SER A CA 1
ATOM 1300 C C . SER A 1 199 ? 118.15042 113.21908 177.78628 1.000 128.02713 272 SER A C 1
ATOM 1301 O O . SER A 1 199 ? 118.85425 112.26847 177.43640 1.000 127.63907 272 SER A O 1
ATOM 1304 N N . ALA A 1 200 ? 117.11787 113.65594 177.06645 1.000 106.45261 273 ALA A N 1
ATOM 1305 C CA . ALA A 1 200 ? 116.72294 113.00327 175.82244 1.000 105.07853 273 ALA A CA 1
ATOM 1306 C C . ALA A 1 200 ? 117.44726 113.59600 174.61643 1.000 104.61223 273 ALA A C 1
ATOM 1307 O O . ALA A 1 200 ? 118.15277 112.88392 173.89572 1.000 105.20811 273 ALA A O 1
ATOM 1309 N N . ARG A 1 201 ? 117.27800 114.89345 174.38514 1.000 113.80243 274 ARG A N 1
ATOM 1310 C CA . ARG A 1 201 ? 117.89177 115.52641 173.23175 1.000 113.93523 274 ARG A CA 1
ATOM 1311 C C . ARG A 1 201 ? 119.40463 115.63500 173.42159 1.000 115.82066 274 ARG A C 1
ATOM 1312 O O . ARG A 1 201 ? 119.88990 115.76840 174.54750 1.000 119.47495 274 ARG A O 1
ATOM 1320 N N . PRO A 1 202 ? 120.17458 115.57452 172.33111 1.000 110.87051 275 PRO A N 1
ATOM 1321 C CA . PRO A 1 202 ? 121.63516 115.67883 172.47824 1.000 111.18969 275 PRO A CA 1
ATOM 1322 C C . PRO A 1 202 ? 122.10721 117.08521 172.79658 1.000 113.74266 275 PRO A C 1
ATOM 1323 O O . PRO A 1 202 ? 123.05762 117.25253 173.57154 1.000 116.40872 275 PRO A O 1
ATOM 1327 N N . ASP A 1 203 ? 121.47614 118.10694 172.21408 1.000 125.86861 276 ASP A N 1
ATOM 1328 C CA . ASP A 1 203 ? 121.87541 119.47914 172.50786 1.000 125.80508 276 ASP A CA 1
ATOM 1329 C C . ASP A 1 203 ? 121.60536 119.83081 173.96412 1.000 125.72246 276 ASP A C 1
ATOM 1330 O O . ASP A 1 203 ? 122.38446 120.56088 174.58670 1.000 126.53703 276 ASP A O 1
ATOM 1335 N N . GLU A 1 204 ? 120.50428 119.32629 174.52388 1.000 125.54840 277 GLU A N 1
ATOM 1336 C CA . GLU A 1 204 ? 120.24819 119.53196 175.94463 1.000 126.36111 277 GLU A CA 1
ATOM 1337 C C . GLU A 1 204 ? 121.30757 118.84328 176.79460 1.000 127.05508 277 GLU A C 1
ATOM 1338 O O . GLU A 1 204 ? 121.71653 119.36868 177.83545 1.000 128.81594 277 GLU A O 1
ATOM 1344 N N . TRP A 1 205 ? 121.76450 117.66420 176.36688 1.000 114.17568 278 TRP A N 1
ATOM 1345 C CA . TRP A 1 205 ? 122.85401 116.99508 177.07022 1.000 111.93876 278 TRP A CA 1
ATOM 1346 C C . TRP A 1 205 ? 124.12809 117.82740 177.02478 1.000 112.26771 278 TRP A C 1
ATOM 1347 O O . TRP A 1 205 ? 124.83458 117.95233 178.03239 1.000 114.92767 278 TRP A O 1
ATOM 1358 N N . LEU A 1 206 ? 124.43700 118.40550 175.86173 1.000 104.50376 279 LEU A N 1
ATOM 1359 C CA . LEU A 1 206 ? 125.61347 119.26216 175.75062 1.000 105.06730 279 LEU A CA 1
ATOM 1360 C C . LEU A 1 206 ? 125.49062 120.48369 176.65046 1.000 106.84086 279 LEU A C 1
ATOM 1361 O O . LEU A 1 206 ? 126.45764 120.87777 177.31396 1.000 111.45360 279 LEU A O 1
ATOM 1366 N N . GLY A 1 207 ? 124.30840 121.09841 176.68049 1.000 107.68150 280 GLY A N 1
ATOM 1367 C CA . GLY A 1 207 ? 124.10202 122.24097 177.55354 1.000 110.30251 280 GLY A CA 1
ATOM 1368 C C . GLY A 1 207 ? 124.25183 121.88539 179.01921 1.000 110.35441 280 GLY A C 1
ATOM 1369 O O . GLY A 1 207 ? 124.86923 122.62684 179.78747 1.000 113.42179 280 GLY A O 1
ATOM 1370 N N . ARG A 1 208 ? 123.69400 120.74208 179.42514 1.000 109.37548 281 ARG A N 1
ATOM 1371 C CA . ARG A 1 208 ? 123.84535 120.29134 180.80373 1.000 110.94977 281 ARG A CA 1
ATOM 1372 C C . ARG A 1 208 ? 125.30788 120.05296 181.14571 1.000 114.58976 281 ARG A C 1
ATOM 1373 O O . ARG A 1 208 ? 125.77020 120.43540 182.22647 1.000 116.51088 281 ARG A O 1
ATOM 1381 N N . CYS A 1 209 ? 126.05113 119.41438 180.23954 1.000 125.22094 282 CYS A N 1
ATOM 1382 C CA . CYS A 1 209 ? 127.46069 119.15167 180.50387 1.000 124.14737 282 CYS A CA 1
ATOM 1383 C C . CYS A 1 209 ? 128.24869 120.44657 180.63057 1.000 123.83104 282 CYS A C 1
ATOM 1384 O O . CYS A 1 209 ? 129.07746 120.59071 181.53659 1.000 125.98530 282 CYS A O 1
ATOM 1387 N N . ILE A 1 210 ? 128.00308 121.40185 179.73196 1.000 110.28903 283 ILE A N 1
ATOM 1388 C CA . ILE A 1 210 ? 128.70886 122.67744 179.79814 1.000 110.51347 283 ILE A CA 1
ATOM 1389 C C . ILE A 1 210 ? 128.38014 123.39729 181.09814 1.000 113.78097 283 ILE A C 1
ATOM 1390 O O . ILE A 1 210 ? 129.27030 123.92641 181.77582 1.000 116.07874 283 ILE A O 1
ATOM 1395 N N . LEU A 1 211 ? 127.09988 123.41392 181.47549 1.000 118.60297 284 LEU A N 1
ATOM 1396 C CA . LEU A 1 211 ? 126.69352 124.08785 182.70298 1.000 118.51415 284 LEU A CA 1
ATOM 1397 C C . LEU A 1 211 ? 127.32356 123.44124 183.93017 1.000 120.50488 284 LEU A C 1
ATOM 1398 O O . LEU A 1 211 ? 127.77742 124.13916 184.84395 1.000 122.54204 284 LEU A O 1
ATOM 1403 N N . ASP A 1 212 ? 127.36026 122.10919 183.97305 1.000 131.01885 285 ASP A N 1
ATOM 1404 C CA . ASP A 1 212 ? 127.89016 121.41674 185.13954 1.000 132.45188 285 ASP A CA 1
ATOM 1405 C C . ASP A 1 212 ? 129.41138 121.40462 185.18522 1.000 133.47192 285 ASP A C 1
ATOM 1406 O O . ASP A 1 212 ? 129.98048 121.19170 186.26081 1.000 133.75774 285 ASP A O 1
ATOM 1411 N N . ALA A 1 213 ? 130.08245 121.62489 184.05544 1.000 125.19518 286 ALA A N 1
ATOM 1412 C CA . ALA A 1 213 ? 131.53927 121.62034 184.05078 1.000 123.55459 286 ALA A CA 1
ATOM 1413 C C . ALA A 1 213 ? 132.13003 123.01257 184.22694 1.000 123.29811 286 ALA A C 1
ATOM 1414 O O . ALA A 1 213 ? 133.09008 123.18332 184.98547 1.000 125.83362 286 ALA A O 1
ATOM 1416 N N . THR A 1 214 ? 131.58127 124.01167 183.54489 1.000 119.30283 287 THR A N 1
ATOM 1417 C CA . THR A 1 214 ? 132.12418 125.36351 183.58629 1.000 120.82352 287 THR A CA 1
ATOM 1418 C C . THR A 1 214 ? 131.16891 126.38312 184.18223 1.000 121.43876 287 THR A C 1
ATOM 1419 O O . THR A 1 214 ? 131.61388 127.30818 184.86535 1.000 123.71715 287 THR A O 1
ATOM 1423 N N . GLY A 1 215 ? 129.86766 126.24492 183.94399 1.000 122.40097 288 GLY A N 1
ATOM 1424 C CA . GLY A 1 215 ? 128.88477 127.13755 184.51863 1.000 122.38306 288 GLY A CA 1
ATOM 1425 C C . GLY A 1 215 ? 128.36873 128.22377 183.60115 1.000 123.81006 288 GLY A C 1
ATOM 1426 O O . GLY A 1 215 ? 127.47572 128.97627 184.00864 1.000 125.42064 288 GLY A O 1
ATOM 1427 N N . VAL A 1 216 ? 128.89180 128.33369 182.38482 1.000 118.28806 289 VAL A N 1
ATOM 1428 C CA . VAL A 1 216 ? 128.43288 129.33939 181.43427 1.000 119.20253 289 VAL A CA 1
ATOM 1429 C C . VAL A 1 216 ? 127.32737 128.73676 180.57883 1.000 121.81266 289 VAL A C 1
ATOM 1430 O O . VAL A 1 216 ? 127.46037 127.61809 180.06948 1.000 123.63897 289 VAL A O 1
ATOM 1434 N N . GLY A 1 217 ? 126.22937 129.46924 180.43373 1.000 126.33929 290 GLY A N 1
ATOM 1435 C CA . GLY A 1 217 ? 125.10459 129.03512 179.63393 1.000 124.72859 290 GLY A CA 1
ATOM 1436 C C . GLY A 1 217 ? 125.25600 129.41434 178.17701 1.000 124.22924 290 GLY A C 1
ATOM 1437 O O . GLY A 1 217 ? 126.35577 129.66808 177.68017 1.000 125.06352 290 GLY A O 1
ATOM 1438 N N . CYS A 1 218 ? 124.12282 129.45372 177.48318 1.000 135.02907 291 CYS A N 1
ATOM 1439 C CA . CYS A 1 218 ? 124.08885 129.79495 176.06587 1.000 135.20831 291 CYS A CA 1
ATOM 1440 C C . CYS A 1 218 ? 123.90821 131.30134 175.92778 1.000 135.79188 291 CYS A C 1
ATOM 1441 O O . CYS A 1 218 ? 122.87536 131.84970 176.32495 1.000 137.37379 291 CYS A O 1
ATOM 1444 N N . THR A 1 219 ? 124.91029 131.96882 175.36561 1.000 131.17057 292 THR A N 1
ATOM 1445 C CA . THR A 1 219 ? 124.85523 133.40649 175.14704 1.000 131.49671 292 THR A CA 1
ATOM 1446 C C . THR A 1 219 ? 124.21401 133.69151 173.79598 1.000 131.69686 292 THR A C 1
ATOM 1447 O O . THR A 1 219 ? 124.56525 133.06667 172.79078 1.000 131.42365 292 THR A O 1
ATOM 1451 N N . GLY A 1 220 ? 123.27322 134.63013 173.77761 1.000 152.55872 293 GLY A N 1
ATOM 1452 C CA . GLY A 1 220 ? 122.58318 134.98898 172.55811 1.000 153.85513 293 GLY A CA 1
ATOM 1453 C C . GLY A 1 220 ? 123.30269 135.96449 171.65895 1.000 155.38666 293 GLY A C 1
ATOM 1454 O O . GLY A 1 220 ? 122.81768 136.24925 170.56065 1.000 155.86728 293 GLY A O 1
ATOM 1455 N N . ASP A 1 221 ? 124.44747 136.48712 172.08579 1.000 161.30545 294 ASP A N 1
ATOM 1456 C CA . ASP A 1 221 ? 125.19720 137.44582 171.28261 1.000 161.06951 294 ASP A CA 1
ATOM 1457 C C . ASP A 1 221 ? 126.67965 137.42930 171.64017 1.000 160.73471 294 ASP A C 1
ATOM 1458 O O . ASP A 1 221 ? 127.26059 138.46360 171.96778 1.000 160.44141 294 ASP A O 1
ATOM 1463 N N . HIS A 1 226 ? 125.20487 139.55639 167.43148 1.000 159.17243 299 HIS A N 1
ATOM 1464 C CA . HIS A 1 226 ? 123.99323 138.79169 167.70132 1.000 160.79614 299 HIS A CA 1
ATOM 1465 C C . HIS A 1 226 ? 123.90029 137.57204 166.79067 1.000 162.24151 299 HIS A C 1
ATOM 1466 O O . HIS A 1 226 ? 124.28317 137.62610 165.62244 1.000 162.84906 299 HIS A O 1
ATOM 1473 N N . TYR A 1 227 ? 123.38607 136.47211 167.33387 1.000 156.96857 300 TYR A N 1
ATOM 1474 C CA . TYR A 1 227 ? 123.23474 135.22960 166.58078 1.000 156.36897 300 TYR A CA 1
ATOM 1475 C C . TYR A 1 227 ? 121.91690 135.29614 165.82033 1.000 157.24376 300 TYR A C 1
ATOM 1476 O O . TYR A 1 227 ? 120.84782 135.04638 166.38137 1.000 157.59215 300 TYR A O 1
ATOM 1485 N N . SER A 1 228 ? 121.98961 135.63392 164.53467 1.000 149.58252 301 SER A N 1
ATOM 1486 C CA . SER A 1 228 ? 120.79960 135.84464 163.71150 1.000 149.38154 301 SER A CA 1
ATOM 1487 C C . SER A 1 228 ? 120.35173 134.50294 163.14471 1.000 147.53562 301 SER A C 1
ATOM 1488 O O . SER A 1 228 ? 120.86808 134.03982 162.12663 1.000 147.37949 301 SER A O 1
ATOM 1491 N N . HIS A 1 229 ? 119.37239 133.88667 163.79365 1.000 127.21703 302 HIS A N 1
ATOM 1492 C CA . HIS A 1 229 ? 118.87183 132.57858 163.40457 1.000 125.10187 302 HIS A CA 1
ATOM 1493 C C . HIS A 1 229 ? 117.60609 132.71681 162.56889 1.000 126.95457 302 HIS A C 1
ATOM 1494 O O . HIS A 1 229 ? 116.80093 133.62822 162.77340 1.000 130.24484 302 HIS A O 1
ATOM 1501 N N . LEU A 1 230 ? 117.43849 131.79874 161.62109 1.000 108.52900 303 LEU A N 1
ATOM 1502 C CA . LEU A 1 230 ? 116.26976 131.76331 160.75110 1.000 106.97091 303 LEU A CA 1
ATOM 1503 C C . LEU A 1 230 ? 115.57182 130.42295 160.92100 1.000 108.29168 303 LEU A C 1
ATOM 1504 O O . LEU A 1 230 ? 116.18670 129.37027 160.72235 1.000 109.70883 303 LEU A O 1
ATOM 1509 N N . GLU A 1 231 ? 114.29440 130.46335 161.28266 1.000 125.93747 304 GLU A N 1
ATOM 1510 C CA . GLU A 1 231 ? 113.48015 129.26844 161.42979 1.000 126.16267 304 GLU A CA 1
ATOM 1511 C C . GLU A 1 231 ? 112.51588 129.16066 160.25671 1.000 126.40077 304 GLU A C 1
ATOM 1512 O O . GLU A 1 231 ? 112.04444 130.16881 159.72309 1.000 128.23725 304 GLU A O 1
ATOM 1518 N N . LEU A 1 232 ? 112.23811 127.92696 159.84772 1.000 110.33792 305 LEU A N 1
ATOM 1519 C CA . LEU A 1 232 ? 111.39958 127.65654 158.68979 1.000 108.56958 305 LEU A CA 1
ATOM 1520 C C . LEU A 1 232 ? 110.22795 126.77885 159.09782 1.000 112.25747 305 LEU A C 1
ATOM 1521 O O . LEU A 1 232 ? 110.41894 125.73641 159.73198 1.000 113.00437 305 LEU A O 1
ATOM 1526 N N . SER A 1 233 ? 109.02209 127.20431 158.73629 1.000 141.24384 306 SER A N 1
ATOM 1527 C CA . SER A 1 233 ? 107.85317 126.36630 158.92577 1.000 142.11005 306 SER A CA 1
ATOM 1528 C C . SER A 1 233 ? 107.91698 125.17247 157.97381 1.000 142.46541 306 SER A C 1
ATOM 1529 O O . SER A 1 233 ? 108.43915 125.28541 156.86209 1.000 143.20731 306 SER A O 1
ATOM 1532 N N . PRO A 1 234 ? 107.40964 124.01320 158.39106 1.000 142.37865 307 PRO A N 1
ATOM 1533 C CA . PRO A 1 234 ? 107.45506 122.83744 157.51343 1.000 143.29289 307 PRO A CA 1
ATOM 1534 C C . PRO A 1 234 ? 106.68882 123.07622 156.22084 1.000 144.17100 307 PRO A C 1
ATOM 1535 O O . PRO A 1 234 ? 105.64059 123.72469 156.20721 1.000 144.58264 307 PRO A O 1
ATOM 1539 N N . GLY A 1 235 ? 107.22545 122.54009 155.12923 1.000 152.54000 308 GLY A N 1
ATOM 1540 C CA . GLY A 1 235 ? 106.60161 122.71687 153.82714 1.000 152.60794 308 GLY A CA 1
ATOM 1541 C C . GLY A 1 235 ? 106.55576 124.15505 153.36061 1.000 153.35496 308 GLY A C 1
ATOM 1542 O O . GLY A 1 235 ? 105.52529 124.60589 152.84486 1.000 154.04411 308 GLY A O 1
ATOM 1543 N N . GLU A 1 236 ? 107.65767 124.89372 153.53135 1.000 164.56886 309 GLU A N 1
ATOM 1544 C CA . GLU A 1 236 ? 107.63615 126.28999 153.13248 1.000 164.43599 309 GLU A CA 1
ATOM 1545 C C . GLU A 1 236 ? 108.32215 126.48205 151.78485 1.000 164.69475 309 GLU A C 1
ATOM 1546 O O . GLU A 1 236 ? 109.29087 125.78630 151.46514 1.000 165.20723 309 GLU A O 1
ATOM 1552 N N . PRO A 1 237 ? 107.83096 127.41362 150.96892 1.000 145.85148 310 PRO A N 1
ATOM 1553 C CA . PRO A 1 237 ? 108.54264 127.77554 149.73976 1.000 146.23295 310 PRO A CA 1
ATOM 1554 C C . PRO A 1 237 ? 109.52422 128.90945 149.98742 1.000 146.72803 310 PRO A C 1
ATOM 1555 O O . PRO A 1 237 ? 109.22378 129.89388 150.66538 1.000 146.19684 310 PRO A O 1
ATOM 1559 N N . VAL A 1 238 ? 110.72055 128.76296 149.42374 1.000 131.50710 311 VAL A N 1
ATOM 1560 C CA . VAL A 1 238 ? 111.77785 129.75000 149.62329 1.000 129.13780 311 VAL A CA 1
ATOM 1561 C C . VAL A 1 238 ? 111.40656 131.01201 148.85096 1.000 130.89568 311 VAL A C 1
ATOM 1562 O O . VAL A 1 238 ? 111.33093 130.99823 147.61957 1.000 132.29540 311 VAL A O 1
ATOM 1566 N N . GLN A 1 239 ? 111.17578 132.10555 149.57273 1.000 146.01640 312 GLN A N 1
ATOM 1567 C CA . GLN A 1 239 ? 110.81593 133.38909 148.97506 1.000 146.23825 312 GLN A CA 1
ATOM 1568 C C . GLN A 1 239 ? 112.06467 134.26232 148.95074 1.000 147.66602 312 GLN A C 1
ATOM 1569 O O . GLN A 1 239 ? 112.44498 134.84829 149.96716 1.000 148.23971 312 GLN A O 1
ATOM 1575 N N . GLU A 1 240 ? 112.70119 134.34823 147.78645 1.000 157.71682 313 GLU A N 1
ATOM 1576 C CA . GLU A 1 240 ? 113.89878 135.16248 147.64821 1.000 157.66978 313 GLU A CA 1
ATOM 1577 C C . GLU A 1 240 ? 113.57000 136.63875 147.83781 1.000 158.12126 313 GLU A C 1
ATOM 1578 O O . GLU A 1 240 ? 112.48271 137.10822 147.49187 1.000 158.94704 313 GLU A O 1
ATOM 1584 N N . GLY A 1 241 ? 114.52833 137.37257 148.39707 1.000 152.08382 314 GLY A N 1
ATOM 1585 C CA . GLY A 1 241 ? 114.33847 138.77319 148.69959 1.000 153.38434 314 GLY A CA 1
ATOM 1586 C C . GLY A 1 241 ? 113.68882 139.05757 150.03479 1.000 152.69029 314 GLY A C 1
ATOM 1587 O O . GLY A 1 241 ? 113.48833 140.23256 150.36838 1.000 152.89842 314 GLY A O 1
ATOM 1588 N N . ASP A 1 242 ? 113.34934 138.02864 150.80344 1.000 146.22822 315 ASP A N 1
ATOM 1589 C CA . ASP A 1 242 ? 112.76189 138.24333 152.11535 1.000 146.07063 315 ASP A CA 1
ATOM 1590 C C . ASP A 1 242 ? 113.78826 138.88806 153.04518 1.000 146.09829 315 ASP A C 1
ATOM 1591 O O . ASP A 1 242 ? 114.98361 138.59400 152.94864 1.000 146.98113 315 ASP A O 1
ATOM 1596 N N . PRO A 1 243 ? 113.35812 139.77941 153.94175 1.000 138.14617 316 PRO A N 1
ATOM 1597 C CA . PRO A 1 243 ? 114.32506 140.45321 154.82450 1.000 138.81231 316 PRO A CA 1
ATOM 1598 C C . PRO A 1 243 ? 115.13787 139.51086 155.69558 1.000 137.65111 316 PRO A C 1
ATOM 1599 O O . PRO A 1 243 ? 116.28965 139.82911 156.01650 1.000 137.16372 316 PRO A O 1
ATOM 1603 N N . HIS A 1 244 ? 114.58353 138.36338 156.09514 1.000 132.56506 317 HIS A N 1
ATOM 1604 C CA . HIS A 1 244 ? 115.31272 137.48416 157.00215 1.000 131.87149 317 HIS A CA 1
ATOM 1605 C C . HIS A 1 244 ? 116.52103 136.83352 156.34154 1.000 133.13931 317 HIS A C 1
ATOM 1606 O O . HIS A 1 244 ? 117.38326 136.30216 157.04816 1.000 136.03982 317 HIS A O 1
ATOM 1613 N N . PHE A 1 245 ? 116.60715 136.86270 155.01122 1.000 116.19125 318 PHE A N 1
ATOM 1614 C CA . PHE A 1 245 ? 117.76533 136.30785 154.32388 1.000 114.01030 318 PHE A CA 1
ATOM 1615 C C . PHE A 1 245 ? 118.98961 137.20608 154.41575 1.000 113.62453 318 PHE A C 1
ATOM 1616 O O . PHE A 1 245 ? 120.10799 136.72858 154.20086 1.000 114.67527 318 PHE A O 1
ATOM 1624 N N . ARG A 1 246 ? 118.80628 138.49036 154.72528 1.000 145.33609 319 ARG A N 1
ATOM 1625 C CA . ARG A 1 246 ? 119.94093 139.40609 154.76978 1.000 147.35994 319 ARG A CA 1
ATOM 1626 C C . ARG A 1 246 ? 120.80855 139.16094 155.99741 1.000 147.21108 319 ARG A C 1
ATOM 1627 O O . ARG A 1 246 ? 122.04026 139.22672 155.91587 1.000 148.12217 319 ARG A O 1
ATOM 1635 N N . SER A 1 247 ? 120.18876 138.87663 157.14220 1.000 144.54163 320 SER A N 1
ATOM 1636 C CA . SER A 1 247 ? 120.89984 138.68803 158.40718 1.000 145.04531 320 SER A CA 1
ATOM 1637 C C . SER A 1 247 ? 120.49442 137.33616 158.98546 1.000 144.72400 320 SER A C 1
ATOM 1638 O O . SER A 1 247 ? 119.54655 137.24618 159.77014 1.000 145.13106 320 SER A O 1
ATOM 1641 N N . ALA A 1 248 ? 121.22033 136.28940 158.59557 1.000 129.91491 321 ALA A N 1
ATOM 1642 C CA . ALA A 1 248 ? 120.97457 134.94373 159.09719 1.000 129.67224 321 ALA A CA 1
ATOM 1643 C C . ALA A 1 248 ? 122.15428 134.03749 158.77661 1.000 130.54052 321 ALA A C 1
ATOM 1644 O O . ALA A 1 248 ? 122.61663 133.99927 157.63223 1.000 132.89389 321 ALA A O 1
ATOM 1646 N N . LEU A 1 249 ? 122.65232 133.30294 159.77361 1.000 124.35028 322 LEU A N 1
ATOM 1647 C CA . LEU A 1 249 ? 123.76478 132.39223 159.55140 1.000 124.90156 322 LEU A CA 1
ATOM 1648 C C . LEU A 1 249 ? 123.36540 130.92520 159.54790 1.000 123.34500 322 LEU A C 1
ATOM 1649 O O . LEU A 1 249 ? 124.15377 130.09279 159.09070 1.000 126.11795 322 LEU A O 1
ATOM 1654 N N . THR A 1 250 ? 122.17498 130.58720 160.03704 1.000 101.73143 323 THR A N 1
ATOM 1655 C CA . THR A 1 250 ? 121.68836 129.21697 160.00851 1.000 99.93513 323 THR A CA 1
ATOM 1656 C C . THR A 1 250 ? 120.22551 129.20803 159.59535 1.000 101.30408 323 THR A C 1
ATOM 1657 O O . THR A 1 250 ? 119.50247 130.18759 159.79048 1.000 107.82236 323 THR A O 1
ATOM 1661 N N . ALA A 1 251 ? 119.79808 128.08676 159.02028 1.000 78.20755 324 ALA A N 1
ATOM 1662 C CA . ALA A 1 251 ? 118.41305 127.89587 158.60836 1.000 78.69094 324 ALA A CA 1
ATOM 1663 C C . ALA A 1 251 ? 117.99753 126.48194 158.97449 1.000 82.62472 324 ALA A C 1
ATOM 1664 O O . ALA A 1 251 ? 118.60892 125.51653 158.50921 1.000 85.77338 324 ALA A O 1
ATOM 1666 N N . HIS A 1 252 ? 116.96285 126.36009 159.80446 1.000 99.18413 325 HIS A N 1
ATOM 1667 C CA . HIS A 1 252 ? 116.50355 125.07281 160.29359 1.000 95.99986 325 HIS A CA 1
ATOM 1668 C C . HIS A 1 252 ? 114.98305 125.02416 160.25040 1.000 98.93066 325 HIS A C 1
ATOM 1669 O O . HIS A 1 252 ? 114.32331 126.02864 160.55488 1.000 104.54903 325 HIS A O 1
ATOM 1676 N N . PRO A 1 253 ? 114.39662 123.87821 159.88347 1.000 93.65786 326 PRO A N 1
ATOM 1677 C CA . PRO A 1 253 ? 115.04105 122.64852 159.41813 1.000 93.77732 326 PRO A CA 1
ATOM 1678 C C . PRO A 1 253 ? 115.01826 122.50393 157.90077 1.000 96.51098 326 PRO A C 1
ATOM 1679 O O . PRO A 1 253 ? 114.12223 123.00688 157.23179 1.000 98.25377 326 PRO A O 1
ATOM 1683 N N . VAL A 1 254 ? 116.00335 121.81465 157.33352 1.000 100.96473 327 VAL A N 1
ATOM 1684 C CA . VAL A 1 254 ? 116.04392 121.50360 155.91003 1.000 96.18119 327 VAL A CA 1
ATOM 1685 C C . VAL A 1 254 ? 115.95183 119.99244 155.77231 1.000 99.61367 327 VAL A C 1
ATOM 1686 O O . VAL A 1 254 ? 116.78733 119.26328 156.32094 1.000 103.61103 327 VAL A O 1
ATOM 1690 N N . ARG A 1 255 ? 114.94149 119.52093 155.04066 1.000 125.62992 328 ARG A N 1
ATOM 1691 C CA . ARG A 1 255 ? 114.67863 118.09395 154.93638 1.000 128.06097 328 ARG A CA 1
ATOM 1692 C C . ARG A 1 255 ? 115.08035 117.48260 153.60419 1.000 127.57802 328 ARG A C 1
ATOM 1693 O O . ARG A 1 255 ? 115.16200 116.25461 153.51117 1.000 129.91130 328 ARG A O 1
ATOM 1701 N N . ASP A 1 256 ? 115.32941 118.29116 152.58215 1.000 124.50787 329 ASP A N 1
ATOM 1702 C CA . ASP A 1 256 ? 115.72325 117.78059 151.28146 1.000 124.78280 329 ASP A CA 1
ATOM 1703 C C . ASP A 1 256 ? 116.91537 118.56313 150.75620 1.000 123.58682 329 ASP A C 1
ATOM 1704 O O . ASP A 1 256 ? 117.08965 119.73820 151.09387 1.000 128.86353 329 ASP A O 1
ATOM 1709 N N . PRO A 1 257 ? 117.76036 117.93295 149.93814 1.000 86.90159 330 PRO A N 1
ATOM 1710 C CA . PRO A 1 257 ? 118.86594 118.68145 149.32080 1.000 89.55196 330 PRO A CA 1
ATOM 1711 C C . PRO A 1 257 ? 118.39872 119.83121 148.44771 1.000 91.39714 330 PRO A C 1
ATOM 1712 O O . PRO A 1 257 ? 119.08315 120.85871 148.37608 1.000 95.88133 330 PRO A O 1
ATOM 1716 N N . VAL A 1 258 ? 117.25129 119.68926 147.78093 1.000 82.47541 331 VAL A N 1
ATOM 1717 C CA . VAL A 1 258 ? 116.74278 120.75852 146.92575 1.000 79.76917 331 VAL A CA 1
ATOM 1718 C C . VAL A 1 258 ? 116.41747 121.99558 147.75245 1.000 81.86086 331 VAL A C 1
ATOM 1719 O O . VAL A 1 258 ? 116.68199 123.12961 147.33298 1.000 85.09759 331 VAL A O 1
ATOM 1723 N N . HIS A 1 259 ? 115.82334 121.79945 148.93156 1.000 95.41709 332 HIS A N 1
ATOM 1724 C CA . HIS A 1 259 ? 115.54142 122.92476 149.81643 1.000 95.52295 332 HIS A CA 1
ATOM 1725 C C . HIS A 1 259 ? 116.82651 123.62642 150.23487 1.000 99.90613 332 HIS A C 1
ATOM 1726 O O . HIS A 1 259 ? 116.88950 124.86251 150.26352 1.000 105.40171 332 HIS A O 1
ATOM 1733 N N . MET A 1 260 ? 117.86544 122.85137 150.55474 1.000 103.76493 333 MET A N 1
ATOM 1734 C CA . MET A 1 260 ? 119.15682 123.44066 150.88919 1.000 102.08953 333 MET A CA 1
ATOM 1735 C C . MET A 1 260 ? 119.71456 124.24077 149.72228 1.000 105.00855 333 MET A C 1
ATOM 1736 O O . MET A 1 260 ? 120.25500 125.33752 149.91111 1.000 109.59449 333 MET A O 1
ATOM 1741 N N . TYR A 1 261 ? 119.59708 123.70385 148.50738 1.000 93.87027 334 TYR A N 1
ATOM 1742 C CA . TYR A 1 261 ? 120.12879 124.39565 147.34043 1.000 94.88792 334 TYR A CA 1
ATOM 1743 C C . TYR A 1 261 ? 119.39273 125.70962 147.10593 1.000 98.37726 334 TYR A C 1
ATOM 1744 O O . TYR A 1 261 ? 120.01282 126.73970 146.80958 1.000 102.77701 334 TYR A O 1
ATOM 1753 N N . GLN A 1 262 ? 118.06522 125.69062 147.24201 1.000 92.55038 335 GLN A N 1
ATOM 1754 C CA . GLN A 1 262 ? 117.27865 126.90781 147.07154 1.000 91.45762 335 GLN A CA 1
ATOM 1755 C C . GLN A 1 262 ? 117.62918 127.94518 148.13057 1.000 93.76800 335 GLN A C 1
ATOM 1756 O O . GLN A 1 262 ? 117.74692 129.14132 147.82835 1.000 101.85261 335 GLN A O 1
ATOM 1762 N N . LEU A 1 263 ? 117.79481 127.50764 149.38114 1.000 86.21893 336 LEU A N 1
ATOM 1763 C CA . LEU A 1 263 ? 118.18029 128.43636 150.43710 1.000 88.18748 336 LEU A CA 1
ATOM 1764 C C . LEU A 1 263 ? 119.54530 129.04673 150.15628 1.000 91.87575 336 LEU A C 1
ATOM 1765 O O . LEU A 1 263 ? 119.75276 130.24929 150.36514 1.000 99.01871 336 LEU A O 1
ATOM 1770 N N . HIS A 1 264 ? 120.49058 128.23289 149.68176 1.000 84.00862 337 HIS A N 1
ATOM 1771 C CA . HIS A 1 264 ? 121.81171 128.75762 149.35899 1.000 84.86264 337 HIS A CA 1
ATOM 1772 C C . HIS A 1 264 ? 121.73810 129.77193 148.22703 1.000 85.52213 337 HIS A C 1
ATOM 1773 O O . HIS A 1 264 ? 122.42971 130.79468 148.25809 1.000 89.70707 337 HIS A O 1
ATOM 1780 N N . LYS A 1 265 ? 120.90690 129.50729 147.21639 1.000 91.98795 338 LYS A N 1
ATOM 1781 C CA . LYS A 1 265 ? 120.74889 130.47108 146.13009 1.000 93.34276 338 LYS A CA 1
ATOM 1782 C C . LYS A 1 265 ? 120.17060 131.78896 146.63635 1.000 96.71187 338 LYS A C 1
ATOM 1783 O O . LYS A 1 265 ? 120.63154 132.87093 146.24714 1.000 102.27150 338 LYS A O 1
ATOM 1789 N N . ALA A 1 266 ? 119.15995 131.72017 147.50632 1.000 79.65565 339 ALA A N 1
ATOM 1790 C CA . ALA A 1 266 ? 118.57058 132.94492 148.04216 1.000 78.35688 339 ALA A CA 1
ATOM 1791 C C . ALA A 1 266 ? 119.58320 133.73630 148.86253 1.000 82.07667 339 ALA A C 1
ATOM 1792 O O . ALA A 1 266 ? 119.67551 134.96809 148.74207 1.000 92.51053 339 ALA A O 1
ATOM 1794 N N . PHE A 1 267 ? 120.35683 133.04663 149.70161 1.000 81.71844 340 PHE A N 1
ATOM 1795 C CA . PHE A 1 267 ? 121.36787 133.74020 150.49012 1.000 83.08429 340 PHE A CA 1
ATOM 1796 C C . PHE A 1 267 ? 122.46583 134.31681 149.60574 1.000 85.75908 340 PHE A C 1
ATOM 1797 O O . PHE A 1 267 ? 123.01308 135.38280 149.91320 1.000 92.62341 340 PHE A O 1
ATOM 1805 N N . ALA A 1 268 ? 122.79296 133.63795 148.50413 1.000 84.80981 341 ALA A N 1
ATOM 1806 C CA . ALA A 1 268 ? 123.74352 134.19192 147.54807 1.000 86.64480 341 ALA A CA 1
ATOM 1807 C C . ALA A 1 268 ? 123.20870 135.47173 146.92217 1.000 89.92762 341 ALA A C 1
ATOM 1808 O O . ALA A 1 268 ? 123.95940 136.43125 146.72255 1.000 96.33543 341 ALA A O 1
ATOM 1810 N N . ARG A 1 269 ? 121.91371 135.50323 146.59835 1.000 91.93060 342 ARG A N 1
ATOM 1811 C CA . ARG A 1 269 ? 121.31903 136.73323 146.07655 1.000 91.03760 342 ARG A CA 1
ATOM 1812 C C . ARG A 1 269 ? 121.40906 137.86561 147.09393 1.000 90.88456 342 ARG A C 1
ATOM 1813 O O . ARG A 1 269 ? 121.73104 139.01102 146.74204 1.000 98.37608 342 ARG A O 1
ATOM 1821 N N . ALA A 1 270 ? 121.11714 137.56557 148.36134 1.000 73.85953 343 ALA A N 1
ATOM 1822 C CA . ALA A 1 270 ? 121.21046 138.59363 149.39617 1.000 76.67253 343 ALA A CA 1
ATOM 1823 C C . ALA A 1 270 ? 122.63683 139.11917 149.52946 1.000 80.77102 343 ALA A C 1
ATOM 1824 O O . ALA A 1 270 ? 122.85990 140.33698 149.61316 1.000 88.76287 343 ALA A O 1
ATOM 1826 N N . GLU A 1 271 ? 123.61811 138.21439 149.54075 1.000 96.79428 344 GLU A N 1
ATOM 1827 C CA . GLU A 1 271 ? 125.01080 138.63708 149.63127 1.000 96.49966 344 GLU A CA 1
ATOM 1828 C C . GLU A 1 271 ? 125.42987 139.43244 148.40230 1.000 101.09532 344 GLU A C 1
ATOM 1829 O O . GLU A 1 271 ? 126.24051 140.35850 148.50769 1.000 107.02402 344 GLU A O 1
ATOM 1835 N N . LEU A 1 272 ? 124.88200 139.09498 147.23393 1.000 88.34484 345 LEU A N 1
ATOM 1836 C CA . LEU A 1 272 ? 125.16884 139.85728 146.02414 1.000 85.30777 345 LEU A CA 1
ATOM 1837 C C . LEU A 1 272 ? 124.65267 141.28494 146.13513 1.000 91.09554 345 LEU A C 1
ATOM 1838 O O . LEU A 1 272 ? 125.34251 142.23734 145.74810 1.000 96.85995 345 LEU A O 1
ATOM 1843 N N . GLU A 1 273 ? 123.43549 141.45321 146.65515 1.000 97.36869 346 GLU A N 1
ATOM 1844 C CA . GLU A 1 273 ? 122.91347 142.80212 146.85940 1.000 92.27258 346 GLU A CA 1
ATOM 1845 C C . GLU A 1 273 ? 123.77572 143.57714 147.84904 1.000 95.88200 346 GLU A C 1
ATOM 1846 O O . GLU A 1 273 ? 124.06186 144.76735 147.64570 1.000 101.87935 346 GLU A O 1
ATOM 1852 N N . ARG A 1 274 ? 124.20762 142.91349 148.92412 1.000 99.27938 347 ARG A N 1
ATOM 1853 C CA . ARG A 1 274 ? 125.08539 143.57170 149.88812 1.000 101.22436 347 ARG A CA 1
ATOM 1854 C C . ARG A 1 274 ? 126.39756 144.00017 149.23968 1.000 101.30153 347 ARG A C 1
ATOM 1855 O O . ARG A 1 274 ? 126.90471 145.09762 149.50650 1.000 106.31652 347 ARG A O 1
ATOM 1863 N N . THR A 1 275 ? 126.96441 143.14428 148.38761 1.000 72.43698 348 THR A N 1
ATOM 1864 C CA . THR A 1 275 ? 128.21331 143.48349 147.71370 1.000 73.56561 348 THR A CA 1
ATOM 1865 C C . THR A 1 275 ? 128.02795 144.65690 146.76054 1.000 75.56782 348 THR A C 1
ATOM 1866 O O . THR A 1 275 ? 128.91013 145.51509 146.64648 1.000 80.82189 348 THR A O 1
ATOM 1870 N N . TYR A 1 276 ? 126.89417 144.70692 146.05915 1.000 74.89903 349 TYR A N 1
ATOM 1871 C CA . TYR A 1 276 ? 126.61775 145.85404 145.19868 1.000 71.18920 349 TYR A CA 1
ATOM 1872 C C . TYR A 1 276 ? 126.53947 147.14125 146.01011 1.000 74.79566 349 TYR A C 1
ATOM 1873 O O . TYR A 1 276 ? 127.07289 148.18126 145.59876 1.000 82.62580 349 TYR A O 1
ATOM 1882 N N . GLN A 1 277 ? 125.87963 147.09045 147.16989 1.000 86.99409 350 GLN A N 1
ATOM 1883 C CA . GLN A 1 277 ? 125.81384 148.27376 148.02446 1.000 89.39824 350 GLN A CA 1
ATOM 1884 C C . GLN A 1 277 ? 127.20150 148.69304 148.49963 1.000 91.79582 350 GLN A C 1
ATOM 1885 O O . GLN A 1 277 ? 127.51926 149.88969 148.54361 1.000 95.98806 350 GLN A O 1
ATOM 1891 N N . GLU A 1 278 ? 128.04053 147.72101 148.86424 1.000 89.87369 351 GLU A N 1
ATOM 1892 C CA . GLU A 1 278 ? 129.39969 148.04108 149.29214 1.000 89.94462 351 GLU A CA 1
ATOM 1893 C C . GLU A 1 278 ? 130.20023 148.67483 148.16092 1.000 92.36426 351 GLU A C 1
ATOM 1894 O O . GLU A 1 278 ? 130.98319 149.60664 148.38740 1.000 98.69139 351 GLU A O 1
ATOM 1900 N N . ILE A 1 279 ? 130.02272 148.17638 146.93606 1.000 60.96718 352 ILE A N 1
ATOM 1901 C CA . ILE A 1 279 ? 130.70897 148.75851 145.78595 1.000 56.53560 352 ILE A CA 1
ATOM 1902 C C . ILE A 1 279 ? 130.26425 150.19892 145.57674 1.000 61.82825 352 ILE A C 1
ATOM 1903 O O . ILE A 1 279 ? 131.08399 151.08353 145.30108 1.000 71.42595 352 ILE A O 1
ATOM 1908 N N . GLN A 1 280 ? 128.96022 150.45782 145.70135 1.000 77.91239 353 GLN A N 1
ATOM 1909 C CA . GLN A 1 280 ? 128.46841 151.82743 145.56960 1.000 75.08099 353 GLN A CA 1
ATOM 1910 C C . GLN A 1 280 ? 129.06930 152.73702 146.63536 1.000 76.90856 353 GLN A C 1
ATOM 1911 O O . GLN A 1 280 ? 129.46016 153.87568 146.34566 1.000 81.85391 353 GLN A O 1
ATOM 1917 N N . GLU A 1 281 ? 129.14824 152.25295 147.87675 1.000 86.26163 354 GLU A N 1
ATOM 1918 C CA . GLU A 1 281 ? 129.73123 153.05992 148.94583 1.000 89.05059 354 GLU A CA 1
ATOM 1919 C C . GLU A 1 281 ? 131.20096 153.36295 148.67563 1.000 89.05304 354 GLU A C 1
ATOM 1920 O O . GLU A 1 281 ? 131.66303 154.49252 148.88924 1.000 94.20660 354 GLU A O 1
ATOM 1926 N N . LEU A 1 282 ? 131.95436 152.36449 148.21141 1.000 64.81555 355 LEU A N 1
ATOM 1927 C CA . LEU A 1 282 ? 133.36192 152.59189 147.90063 1.000 67.22985 355 LEU A CA 1
ATOM 1928 C C . LEU A 1 282 ? 133.52015 153.58653 146.75764 1.000 71.12171 355 LEU A C 1
ATOM 1929 O O . LEU A 1 282 ? 134.40144 154.45496 146.79612 1.000 77.79750 355 LEU A O 1
ATOM 1934 N N . GLN A 1 283 ? 132.67232 153.47846 145.73235 1.000 62.25007 356 GLN A N 1
ATOM 1935 C CA . GLN A 1 283 ? 132.71643 154.43852 144.63545 1.000 59.41544 356 GLN A CA 1
ATOM 1936 C C . GLN A 1 283 ? 132.42802 155.84568 145.13319 1.000 62.60484 356 GLN A C 1
ATOM 1937 O O . GLN A 1 283 ? 133.07687 156.80914 144.70864 1.000 73.29311 356 GLN A O 1
ATOM 1943 N N A TRP A 1 284 ? 131.45137 155.98585 146.03098 0.540 70.66599 357 TRP A N 1
ATOM 1944 N N B TRP A 1 284 ? 131.45092 155.98614 146.03132 0.460 71.13271 357 TRP A N 1
ATOM 1945 C CA A TRP A 1 284 ? 131.13588 157.30280 146.57274 0.540 74.72984 357 TRP A CA 1
ATOM 1946 C CA B TRP A 1 284 ? 131.13513 157.30226 146.57678 0.460 74.86439 357 TRP A CA 1
ATOM 1947 C C A TRP A 1 284 ? 132.30809 157.87082 147.36290 0.540 76.93801 357 TRP A C 1
ATOM 1948 C C B TRP A 1 284 ? 132.30835 157.87055 147.36361 0.460 76.92360 357 TRP A C 1
ATOM 1949 O O A TRP A 1 284 ? 132.61005 159.06591 147.26652 0.540 80.88806 357 TRP A O 1
ATOM 1950 O O B TRP A 1 284 ? 132.61068 159.06543 147.26595 0.460 80.52986 357 TRP A O 1
ATOM 1971 N N . GLU A 1 285 ? 132.97911 157.03180 148.15469 1.000 80.63540 358 GLU A N 1
ATOM 1972 C CA . GLU A 1 285 ? 134.13266 157.51018 148.91393 1.000 81.93376 358 GLU A CA 1
ATOM 1973 C C . GLU A 1 285 ? 135.26728 157.94345 147.98952 1.000 84.09037 358 GLU A C 1
ATOM 1974 O O . GLU A 1 285 ? 135.91991 158.97150 148.22891 1.000 90.59600 358 GLU A O 1
ATOM 1980 N N . ILE A 1 286 ? 135.51436 157.17745 146.92318 1.000 65.03121 359 ILE A N 1
ATOM 1981 C CA . ILE A 1 286 ? 136.54375 157.57222 145.96430 1.000 61.11080 359 ILE A CA 1
ATOM 1982 C C . ILE A 1 286 ? 136.17747 158.89454 145.30768 1.000 65.68276 359 ILE A C 1
ATOM 1983 O O . ILE A 1 286 ? 137.03386 159.76163 145.10930 1.000 70.49655 359 ILE A O 1
ATOM 1988 N N . GLN A 1 287 ? 134.90644 159.06530 144.94118 1.000 80.03467 360 GLN A N 1
ATOM 1989 C CA . GLN A 1 287 ? 134.48611 160.32644 144.34012 1.000 77.51818 360 GLN A CA 1
ATOM 1990 C C . GLN A 1 287 ? 134.67522 161.48359 145.30988 1.000 79.10402 360 GLN A C 1
ATOM 1991 O O . GLN A 1 287 ? 135.06231 162.58628 144.90652 1.000 83.33351 360 GLN A O 1
ATOM 1997 N N . ASN A 1 288 ? 134.39739 161.25178 146.59347 1.000 80.54628 361 ASN A N 1
ATOM 1998 C CA . ASN A 1 288 ? 134.58067 162.30095 147.59071 1.000 82.34593 361 ASN A CA 1
ATOM 1999 C C . ASN A 1 288 ? 136.04347 162.71023 147.71390 1.000 83.83769 361 ASN A C 1
ATOM 2000 O O . ASN A 1 288 ? 136.35632 163.90487 147.76836 1.000 87.54969 361 ASN A O 1
ATOM 2005 N N . THR A 1 289 ? 136.95540 161.74047 147.75948 1.000 85.65299 362 THR A N 1
ATOM 2006 C CA . THR A 1 289 ? 138.35777 162.04615 148.03012 1.000 85.29557 362 THR A CA 1
ATOM 2007 C C . THR A 1 289 ? 139.22019 162.17106 146.77756 1.000 88.26714 362 THR A C 1
ATOM 2008 O O . THR A 1 289 ? 140.43726 162.33352 146.90174 1.000 88.56719 362 THR A O 1
ATOM 2012 N N . SER A 1 290 ? 138.63251 162.09718 145.58180 1.000 92.67856 363 SER A N 1
ATOM 2013 C CA . SER A 1 290 ? 139.43740 162.05700 144.36332 1.000 93.15676 363 SER A CA 1
ATOM 2014 C C . SER A 1 290 ? 140.13205 163.38432 144.07977 1.000 93.52034 363 SER A C 1
ATOM 2015 O O . SER A 1 290 ? 141.33692 163.41441 143.80508 1.000 92.99129 363 SER A O 1
ATOM 2018 N N . HIS A 1 291 ? 139.39333 164.49430 144.13472 1.000 97.69048 364 HIS A N 1
ATOM 2019 C CA . HIS A 1 291 ? 139.90253 165.74022 143.56897 1.000 97.62659 364 HIS A CA 1
ATOM 2020 C C . HIS A 1 291 ? 141.08459 166.31924 144.33657 1.000 97.77829 364 HIS A C 1
ATOM 2021 O O . HIS A 1 291 ? 141.72558 167.24710 143.83278 1.000 99.15150 364 HIS A O 1
ATOM 2028 N N . LEU A 1 292 ? 141.39117 165.80829 145.52665 1.000 99.28373 365 LEU A N 1
ATOM 2029 C CA . LEU A 1 292 ? 142.57673 166.23913 146.25432 1.000 97.06103 365 LEU A CA 1
ATOM 2030 C C . LEU A 1 292 ? 143.83422 165.48002 145.85296 1.000 100.44920 365 LEU A C 1
ATOM 2031 O O . LEU A 1 292 ? 144.93288 165.88526 146.24578 1.000 102.40834 365 LEU A O 1
ATOM 2036 N N . ALA A 1 293 ? 143.70597 164.40349 145.08533 1.000 107.97630 366 ALA A N 1
ATOM 2037 C CA . ALA A 1 293 ? 144.82848 163.52958 144.78606 1.000 106.14982 366 ALA A CA 1
ATOM 2038 C C . ALA A 1 293 ? 145.63014 164.04310 143.59392 1.000 107.72399 366 ALA A C 1
ATOM 2039 O O . ALA A 1 293 ? 145.24859 164.99552 142.91116 1.000 111.19070 366 ALA A O 1
ATOM 2041 N N . VAL A 1 294 ? 146.77010 163.39098 143.35522 1.000 127.18598 367 VAL A N 1
ATOM 2042 C CA . VAL A 1 294 ? 147.58115 163.70433 142.18231 1.000 129.75931 367 VAL A CA 1
ATOM 2043 C C . VAL A 1 294 ? 146.82470 163.35909 140.90680 1.000 131.09482 367 VAL A C 1
ATOM 2044 O O . VAL A 1 294 ? 146.80529 164.13939 139.94652 1.000 130.31879 367 VAL A O 1
ATOM 2048 N N . ASP A 1 295 ? 146.18549 162.18658 140.87944 1.000 165.36863 368 ASP A N 1
ATOM 2049 C CA . ASP A 1 295 ? 145.47834 161.75086 139.67948 1.000 166.52406 368 ASP A CA 1
ATOM 2050 C C . ASP A 1 295 ? 144.33727 162.69738 139.33126 1.000 166.81920 368 ASP A C 1
ATOM 2051 O O . ASP A 1 295 ? 144.16591 163.07133 138.16492 1.000 167.66004 368 ASP A O 1
ATOM 2056 N N . GLY A 1 296 ? 143.55260 163.10141 140.32705 1.000 158.75262 369 GLY A N 1
ATOM 2057 C CA . GLY A 1 296 ? 142.43662 163.99314 140.08568 1.000 157.94905 369 GLY A CA 1
ATOM 2058 C C . GLY A 1 296 ? 141.38620 163.38500 139.18082 1.000 159.59591 369 GLY A C 1
ATOM 2059 O O . GLY A 1 296 ? 140.64306 162.48747 139.59086 1.000 160.01197 369 GLY A O 1
ATOM 2060 N N . ASP A 1 297 ? 141.31536 163.87676 137.94127 1.000 176.49032 370 ASP A N 1
ATOM 2061 C CA . ASP A 1 297 ? 140.35633 163.33905 136.98289 1.000 176.68619 370 ASP A CA 1
ATOM 2062 C C . ASP A 1 297 ? 140.62860 161.87208 136.67864 1.000 176.14023 370 ASP A C 1
ATOM 2063 O O . ASP A 1 297 ? 139.69202 161.11176 136.40818 1.000 176.68016 370 ASP A O 1
ATOM 2068 N N . GLN A 1 298 ? 141.89774 161.45727 136.70933 1.000 162.39502 371 GLN A N 1
ATOM 2069 C CA . GLN A 1 298 ? 142.21917 160.05316 136.47454 1.000 161.74408 371 GLN A CA 1
ATOM 2070 C C . GLN A 1 298 ? 141.61094 159.16225 137.54998 1.000 160.94170 371 GLN A C 1
ATOM 2071 O O . GLN A 1 298 ? 141.05391 158.10093 137.24577 1.000 158.68734 371 GLN A O 1
ATOM 2077 N N . ALA A 1 299 ? 141.71041 159.57485 138.81565 1.000 133.06092 372 ALA A N 1
ATOM 2078 C CA . ALA A 1 299 ? 141.06433 158.82279 139.88564 1.000 128.61594 372 ALA A CA 1
ATOM 2079 C C . ALA A 1 299 ? 139.54764 158.89718 139.77126 1.000 127.95030 372 ALA A C 1
ATOM 2080 O O . ALA A 1 299 ? 138.85602 157.88755 139.94596 1.000 129.04602 372 ALA A O 1
ATOM 2082 N N . ALA A 1 300 ? 139.01410 160.07965 139.47878 1.000 131.94459 373 ALA A N 1
ATOM 2083 C CA . ALA A 1 300 ? 137.57368 160.25945 139.29932 1.000 131.57329 373 ALA A CA 1
ATOM 2084 C C . ALA A 1 300 ? 137.17027 160.10166 137.83706 1.000 131.76143 373 ALA A C 1
ATOM 2085 O O . ALA A 1 300 ? 136.49609 160.95150 137.25717 1.000 129.79973 373 ALA A O 1
ATOM 2087 N N . ALA A 1 301 ? 137.58716 158.99636 137.23059 1.000 108.84421 374 ALA A N 1
ATOM 2088 C CA . ALA A 1 301 ? 137.24531 158.68086 135.85232 1.000 105.92370 374 ALA A CA 1
ATOM 2089 C C . ALA A 1 301 ? 136.19139 157.58522 135.84527 1.000 104.43700 374 ALA A C 1
ATOM 2090 O O . ALA A 1 301 ? 136.38164 156.53426 136.46473 1.000 107.09088 374 ALA A O 1
ATOM 2092 N N . TRP A 1 302 ? 135.08676 157.83382 135.15238 1.000 84.24745 375 TRP A N 1
ATOM 2093 C CA . TRP A 1 302 ? 133.99336 156.87679 135.14592 1.000 84.23237 375 TRP A CA 1
ATOM 2094 C C . TRP A 1 302 ? 134.42818 155.57930 134.46846 1.000 81.31447 375 TRP A C 1
ATOM 2095 O O . TRP A 1 302 ? 135.11810 155.61302 133.44582 1.000 84.49923 375 TRP A O 1
ATOM 2106 N N . PRO A 1 303 ? 134.04975 154.41940 135.01741 1.000 64.03874 376 PRO A N 1
ATOM 2107 C CA . PRO A 1 303 ? 133.37181 154.21570 136.30200 1.000 61.14520 376 PRO A CA 1
ATOM 2108 C C . PRO A 1 303 ? 134.36023 154.35593 137.44221 1.000 70.54943 376 PRO A C 1
ATOM 2109 O O . PRO A 1 303 ? 135.53267 154.03028 137.29553 1.000 74.20534 376 PRO A O 1
ATOM 2113 N N . VAL A 1 304 ? 133.90568 154.82488 138.59954 1.000 65.76984 377 VAL A N 1
ATOM 2114 C CA . VAL A 1 304 ? 134.81489 155.13574 139.69382 1.000 58.47656 377 VAL A CA 1
ATOM 2115 C C . VAL A 1 304 ? 135.33523 153.83527 140.29098 1.000 60.24639 377 VAL A C 1
ATOM 2116 O O . VAL A 1 304 ? 134.55776 152.98659 140.74075 1.000 66.04083 377 VAL A O 1
ATOM 2120 N N . GLY A 1 305 ? 136.65435 153.67111 140.29335 1.000 43.03351 378 GLY A N 1
ATOM 2121 C CA . GLY A 1 305 ? 137.26007 152.46782 140.82782 1.000 49.21246 378 GLY A CA 1
ATOM 2122 C C . GLY A 1 305 ? 137.92939 151.61942 139.76794 1.000 50.31888 378 GLY A C 1
ATOM 2123 O O . GLY A 1 305 ? 138.97905 151.01903 140.01135 1.000 51.50055 378 GLY A O 1
ATOM 2124 N N . ILE A 1 306 ? 137.32232 151.55521 138.59152 1.000 56.00520 379 ILE A N 1
ATOM 2125 C CA . ILE A 1 306 ? 137.93198 150.84704 137.45991 1.000 52.53286 379 ILE A CA 1
ATOM 2126 C C . ILE A 1 306 ? 139.16204 151.61888 136.99887 1.000 59.11006 379 ILE A C 1
ATOM 2127 O O . ILE A 1 306 ? 139.16693 152.86081 137.07229 1.000 64.78987 379 ILE A O 1
ATOM 2132 N N . PRO A 1 307 ? 140.22258 150.95271 136.54120 1.000 69.88556 380 PRO A N 1
ATOM 2133 C CA . PRO A 1 307 ? 141.40090 151.68805 136.07004 1.000 71.18300 380 PRO A CA 1
ATOM 2134 C C . PRO A 1 307 ? 141.06424 152.63043 134.92397 1.000 71.00754 380 PRO A C 1
ATOM 2135 O O . PRO A 1 307 ? 140.19104 152.35852 134.09800 1.000 77.78582 380 PRO A O 1
ATOM 2139 N N . ALA A 1 308 ? 141.77125 153.75766 134.89283 1.000 70.26623 381 ALA A N 1
ATOM 2140 C CA . ALA A 1 308 ? 141.51742 154.79646 133.91158 1.000 73.10291 381 ALA A CA 1
ATOM 2141 C C . ALA A 1 308 ? 141.87987 154.31543 132.50911 1.000 71.30911 381 ALA A C 1
ATOM 2142 O O . ALA A 1 308 ? 142.69929 153.40885 132.34652 1.000 74.18386 381 ALA A O 1
ATOM 2144 N N . PRO A 1 309 ? 141.26688 154.89992 131.47822 1.000 71.48521 382 PRO A N 1
ATOM 2145 C CA . PRO A 1 309 ? 141.60256 154.50583 130.10522 1.000 74.97396 382 PRO A CA 1
ATOM 2146 C C . PRO A 1 309 ? 143.07475 154.73619 129.80407 1.000 75.37274 382 PRO A C 1
ATOM 2147 O O . PRO A 1 309 ? 143.67885 155.70841 130.26074 1.000 78.26972 382 PRO A O 1
ATOM 2151 N N . SER A 1 310 ? 143.65000 153.82219 129.02924 1.000 70.34130 383 SER A N 1
ATOM 2152 C CA . SER A 1 310 ? 145.06393 153.90576 128.69648 1.000 70.85473 383 SER A CA 1
ATOM 2153 C C . SER A 1 310 ? 145.32074 155.07975 127.76244 1.000 77.70301 383 SER A C 1
ATOM 2154 O O . SER A 1 310 ? 144.60865 155.26800 126.77191 1.000 79.91376 383 SER A O 1
ATOM 2157 N N . ARG A 1 311 ? 146.34166 155.86999 128.08116 1.000 110.43808 384 ARG A N 1
ATOM 2158 C CA . ARG A 1 311 ? 146.72708 156.99405 127.24156 1.000 108.05503 384 ARG A CA 1
ATOM 2159 C C . ARG A 1 311 ? 147.80830 156.54906 126.26839 1.000 108.66864 384 ARG A C 1
ATOM 2160 O O . ARG A 1 311 ? 148.89315 156.14785 126.71009 1.000 110.90588 384 ARG A O 1
ATOM 2168 N N . PRO A 1 312 ? 147.56443 156.58841 124.96165 1.000 103.36618 385 PRO A N 1
ATOM 2169 C CA . PRO A 1 312 ? 148.59331 156.16060 124.01056 1.000 104.79148 385 PRO A CA 1
ATOM 2170 C C . PRO A 1 312 ? 149.79452 157.09022 124.03152 1.000 108.39688 385 PRO A C 1
ATOM 2171 O O . PRO A 1 312 ? 149.67529 158.29840 124.24791 1.000 106.14487 385 PRO A O 1
ATOM 2175 N N . ALA A 1 313 ? 150.96814 156.50543 123.79966 1.000 13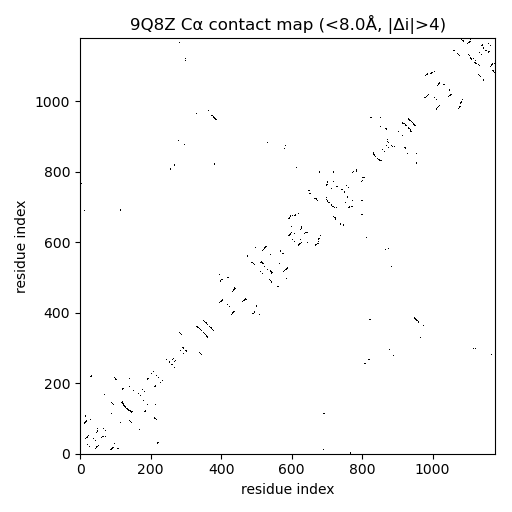4.27322 386 ALA A N 1
ATOM 2176 C CA . ALA A 1 313 ? 152.20666 157.27205 123.77532 1.000 135.21808 386 ALA A CA 1
ATOM 2177 C C . ALA A 1 313 ? 152.54785 157.77081 122.37788 1.000 135.52686 386 ALA A C 1
ATOM 2178 O O . ALA A 1 313 ? 153.02843 158.89850 122.22324 1.000 134.78079 386 ALA A O 1
ATOM 2180 N N . SER A 1 314 ? 152.30708 156.95438 121.35667 1.000 131.43673 387 SER A N 1
ATOM 2181 C CA . SER A 1 314 ? 152.59812 157.30932 119.97717 1.000 129.52800 387 SER A CA 1
ATOM 2182 C C . SER A 1 314 ? 151.35131 157.08989 119.13021 1.000 130.16062 387 SER A C 1
ATOM 2183 O O . SER A 1 314 ? 150.30694 156.65129 119.61996 1.000 131.70791 387 SER A O 1
ATOM 2186 N N . ARG A 1 315 ? 151.47025 157.40659 117.84006 1.000 119.92008 388 ARG A N 1
ATOM 2187 C CA . ARG A 1 315 ? 150.34895 157.22798 116.92457 1.000 119.18263 388 ARG A CA 1
ATOM 2188 C C . ARG A 1 315 ? 149.96519 155.75943 116.79823 1.000 118.21791 388 ARG A C 1
ATOM 2189 O O . ARG A 1 315 ? 148.77662 155.42103 116.76452 1.000 118.93867 388 ARG A O 1
ATOM 2197 N N . PHE A 1 316 ? 150.95869 154.87106 116.73075 1.000 118.12630 389 PHE A N 1
ATOM 2198 C CA . PHE A 1 316 ? 150.68442 153.45148 116.54262 1.000 119.00773 389 PHE A CA 1
ATOM 2199 C C . PHE A 1 316 ? 150.02581 152.81357 117.75778 1.000 120.26714 389 PHE A C 1
ATOM 2200 O O . PHE A 1 316 ? 149.35579 151.78606 117.61293 1.000 121.79746 389 PHE A O 1
ATOM 2208 N N . GLU A 1 317 ? 150.19478 153.39179 118.94321 1.000 127.96760 390 GLU A N 1
ATOM 2209 C CA . GLU A 1 317 ? 149.66344 152.80991 120.16756 1.000 127.96491 390 GLU A CA 1
ATOM 2210 C C . GLU A 1 317 ? 148.22735 153.22430 120.45418 1.000 127.27813 390 GLU A C 1
ATOM 2211 O O . GLU A 1 317 ? 147.67250 152.80660 121.47520 1.000 127.63939 390 GLU A O 1
ATOM 2217 N N . VAL A 1 318 ? 147.61490 154.03603 119.59048 1.000 100.73504 391 VAL A N 1
ATOM 2218 C CA . VAL A 1 318 ? 146.22155 154.40626 119.79860 1.000 96.88028 391 VAL A CA 1
ATOM 2219 C C . VAL A 1 318 ? 145.32596 153.18589 119.60612 1.000 98.41893 391 VAL A C 1
ATOM 2220 O O . VAL A 1 318 ? 145.67163 152.21883 118.91680 1.000 99.86869 391 VAL A O 1
ATOM 2224 N N . LEU A 1 319 ? 144.15981 153.22899 120.24203 1.000 97.77952 392 LEU A N 1
ATOM 2225 C CA . LEU A 1 319 ? 143.18082 152.15398 120.17091 1.000 98.07210 392 LEU A CA 1
ATOM 2226 C C . LEU A 1 319 ? 142.04101 152.57755 119.25749 1.000 97.58539 392 LEU A C 1
ATOM 2227 O O . LEU A 1 319 ? 141.47577 153.66251 119.42602 1.000 101.01256 392 LEU A O 1
ATOM 2232 N N . ARG A 1 320 ? 141.70727 151.72260 118.29751 1.000 94.61782 393 ARG A N 1
ATOM 2233 C CA . ARG A 1 320 ? 140.71804 152.03530 117.27697 1.000 94.40003 393 ARG A CA 1
ATOM 2234 C C . ARG A 1 320 ? 139.36384 151.46349 117.66861 1.000 94.15584 393 ARG A C 1
ATOM 2235 O O . ARG A 1 320 ? 139.26185 150.28641 118.02768 1.000 96.27936 393 ARG A O 1
ATOM 2243 N N . TRP A 1 321 ? 138.33116 152.29724 117.60018 1.000 82.58732 394 TRP A N 1
ATOM 2244 C CA . TRP A 1 321 ? 136.97377 151.81387 117.79545 1.000 82.75769 394 TRP A CA 1
ATOM 2245 C C . TRP A 1 321 ? 136.52428 151.02067 116.57666 1.000 85.67560 394 TRP A C 1
ATOM 2246 O O . TRP A 1 321 ? 136.73683 151.43417 115.43426 1.000 89.62214 394 TRP A O 1
ATOM 2257 N N . ASP A 1 322 ? 135.90052 149.87402 116.82198 1.000 94.93656 395 ASP A N 1
ATOM 2258 C CA . ASP A 1 322 ? 135.41719 149.00111 115.75604 1.000 95.40376 395 ASP A CA 1
ATOM 2259 C C . ASP A 1 322 ? 133.94390 149.31261 115.52546 1.000 92.95069 395 ASP A C 1
ATOM 2260 O O . ASP A 1 322 ? 133.08339 148.92280 116.31731 1.000 93.88041 395 ASP A O 1
ATOM 2265 N N . TYR A 1 323 ? 133.65766 150.01877 114.43704 1.000 70.57664 396 TYR A N 1
ATOM 2266 C CA . TYR A 1 323 ? 132.28619 150.38792 114.12330 1.000 68.98410 396 TYR A CA 1
ATOM 2267 C C . TYR A 1 323 ? 131.47419 149.15880 113.73950 1.000 71.72692 396 TYR A C 1
ATOM 2268 O O . TYR A 1 323 ? 131.96401 148.26053 113.05056 1.000 78.44716 396 TYR A O 1
ATOM 2277 N N . PHE A 1 324 ? 130.22487 149.12003 114.19722 1.000 81.87912 397 PHE A N 1
ATOM 2278 C CA . PHE A 1 324 ? 129.31108 148.04310 113.84770 1.000 79.05115 397 PHE A CA 1
ATOM 2279 C C . PHE A 1 324 ? 127.88245 148.55447 113.93476 1.000 79.46609 397 PHE A C 1
ATOM 2280 O O . PHE A 1 324 ? 127.54864 149.33325 114.83042 1.000 83.08228 397 PHE A O 1
ATOM 2288 N N . THR A 1 325 ? 127.05141 148.12478 112.99423 1.000 96.08445 398 THR A N 1
ATOM 2289 C CA . THR A 1 325 ? 125.62254 148.37923 113.05962 1.000 97.64878 398 THR A CA 1
ATOM 2290 C C . THR A 1 325 ? 124.94274 147.18961 113.73305 1.000 98.99232 398 THR A C 1
ATOM 2291 O O . THR A 1 325 ? 125.59749 146.31497 114.30501 1.000 101.70303 398 THR A O 1
ATOM 2295 N N . GLU A 1 326 ? 123.61426 147.14335 113.67423 1.000 95.54936 399 GLU A N 1
ATOM 2296 C CA . GLU A 1 326 ? 122.88433 146.01061 114.22433 1.000 97.93716 399 GLU A CA 1
ATOM 2297 C C . GLU A 1 326 ? 122.89148 144.80092 113.30154 1.000 97.99579 399 GLU A C 1
ATOM 2298 O O . GLU A 1 326 ? 122.42404 143.73180 113.70656 1.000 98.97662 399 GLU A O 1
ATOM 2304 N N . GLN A 1 327 ? 123.40735 144.93901 112.08253 1.000 105.90111 400 GLN A N 1
ATOM 2305 C CA . GLN A 1 327 ? 123.41128 143.85416 111.11009 1.000 105.65088 400 GLN A CA 1
ATOM 2306 C C . GLN A 1 327 ? 124.81300 143.42046 110.71542 1.000 106.03079 400 GLN A C 1
ATOM 2307 O O . GLN A 1 327 ? 125.10183 142.21829 110.70181 1.000 106.94717 400 GLN A O 1
ATOM 2313 N N . HIS A 1 328 ? 125.69743 144.36146 110.39653 1.000 99.62579 401 HIS A N 1
ATOM 2314 C CA . HIS A 1 328 ? 127.02685 144.04292 109.90196 1.000 99.86049 401 HIS A CA 1
ATOM 2315 C C . HIS A 1 328 ? 128.09302 144.67983 110.78056 1.000 98.43760 401 HIS A C 1
ATOM 2316 O O . HIS A 1 328 ? 127.88587 145.74543 111.36709 1.000 98.66093 401 HIS A O 1
ATOM 2323 N N . ALA A 1 329 ? 129.23750 144.00991 110.86387 1.000 100.46198 402 ALA A N 1
ATOM 2324 C CA . ALA A 1 329 ? 130.42731 144.54006 111.51256 1.000 100.46513 402 ALA A CA 1
ATOM 2325 C C . ALA A 1 329 ? 131.42528 144.93962 110.43695 1.000 101.01150 402 ALA A C 1
ATOM 2326 O O . ALA A 1 329 ? 131.72652 144.14500 109.54103 1.000 105.76945 402 ALA A O 1
ATOM 2328 N N . PHE A 1 330 ? 131.93201 146.16502 110.52347 1.000 93.46698 403 PHE A N 1
ATOM 2329 C CA . PHE A 1 330 ? 132.77831 146.72001 109.47728 1.000 92.44978 403 PHE A CA 1
ATOM 2330 C C . PHE A 1 330 ? 134.26343 146.49126 109.71836 1.000 96.42015 403 PHE A C 1
ATOM 2331 O O . PHE A 1 330 ? 135.08185 146.94313 108.91202 1.000 97.06317 403 PHE A O 1
ATOM 2339 N N . SER A 1 331 ? 134.63258 145.80886 110.79762 1.000 144.38446 404 SER A N 1
ATOM 2340 C CA . SER A 1 331 ? 136.01946 145.43731 111.06906 1.000 146.54019 404 SER A CA 1
ATOM 2341 C C . SER A 1 331 ? 136.08882 143.91385 111.03292 1.000 146.78094 404 SER A C 1
ATOM 2342 O O . SER A 1 331 ? 135.97612 143.25030 112.06616 1.000 148.94957 404 SER A O 1
ATOM 2345 N N . CYS A 1 332 ? 136.27999 143.36246 109.83906 1.000 156.49386 405 CYS A N 1
ATOM 2346 C CA . CYS A 1 332 ? 136.26887 141.92181 109.63046 1.000 158.26199 405 CYS A CA 1
ATOM 2347 C C . CYS A 1 332 ? 137.69503 141.39418 109.58008 1.000 159.21973 405 CYS A C 1
ATOM 2348 O O . CYS A 1 332 ? 138.54671 141.95676 108.88396 1.000 159.00196 405 CYS A O 1
ATOM 2351 N N . ALA A 1 333 ? 137.95056 140.31342 110.32042 1.000 153.64240 406 ALA A N 1
ATOM 2352 C CA . ALA A 1 333 ? 139.24417 139.64904 110.23748 1.000 152.14336 406 ALA A CA 1
ATOM 2353 C C . ALA A 1 333 ? 139.42816 138.92344 108.91297 1.000 151.50621 406 ALA A C 1
ATOM 2354 O O . ALA A 1 333 ? 140.56203 138.58751 108.55705 1.000 151.60223 406 ALA A O 1
ATOM 2356 N N . ASP A 1 334 ? 138.33904 138.66355 108.18565 1.000 157.33584 407 ASP A N 1
ATOM 2357 C CA . ASP A 1 334 ? 138.45554 138.06617 106.85995 1.000 158.18776 407 ASP A CA 1
ATOM 2358 C C . ASP A 1 334 ? 139.15639 139.00965 105.89066 1.000 159.87280 407 ASP A C 1
ATOM 2359 O O . ASP A 1 334 ? 139.99281 138.57765 105.08912 1.000 160.20082 407 ASP A O 1
ATOM 2364 N N . GLY A 1 335 ? 138.83025 140.29799 105.94942 1.000 157.94955 408 GLY A N 1
ATOM 2365 C CA . GLY A 1 335 ? 139.43364 141.27526 105.06621 1.000 156.69206 408 GLY A CA 1
ATOM 2366 C C . GLY A 1 335 ? 138.41176 142.13245 104.35018 1.000 156.87212 408 GLY A C 1
ATOM 2367 O O . GLY A 1 335 ? 138.73691 143.21447 103.85257 1.000 156.83740 408 GLY A O 1
ATOM 2368 N N . SER A 1 336 ? 137.17138 141.65630 104.29172 1.000 145.17910 409 SER A N 1
ATOM 2369 C CA . SER A 1 336 ? 136.11853 142.40079 103.62472 1.000 144.60528 409 SER A CA 1
ATOM 2370 C C . SER A 1 336 ? 135.79962 143.68007 104.39745 1.000 142.92701 409 SER A C 1
ATOM 2371 O O . SER A 1 336 ? 135.89634 143.71230 105.62693 1.000 144.19283 409 SER A O 1
ATOM 2374 N N . PRO A 1 337 ? 135.42904 144.75425 103.69565 1.000 120.38306 410 PRO A N 1
ATOM 2375 C CA . PRO A 1 337 ? 135.06819 145.99411 104.39985 1.000 120.26421 410 PRO A CA 1
ATOM 2376 C C . PRO A 1 337 ? 133.88637 145.83408 105.33574 1.000 121.82979 410 PRO A C 1
ATOM 2377 O O . PRO A 1 337 ? 133.84927 146.48423 106.38702 1.000 124.00799 410 PRO A O 1
ATOM 2381 N N . ARG A 1 338 ? 132.91579 144.99343 104.98722 1.000 114.95538 411 ARG A N 1
ATOM 2382 C CA . ARG A 1 338 ? 131.78636 144.71497 105.85918 1.000 114.07373 411 ARG A CA 1
ATOM 2383 C C . ARG A 1 338 ? 131.49702 143.22258 105.83814 1.000 116.35486 411 ARG A C 1
ATOM 2384 O O . ARG A 1 338 ? 131.82807 142.52212 104.87807 1.000 118.84460 411 ARG A O 1
ATOM 2392 N N . CYS A 1 339 ? 130.88298 142.74043 106.92011 1.000 121.11763 412 CYS A N 1
ATOM 2393 C CA . CYS A 1 339 ? 130.49916 141.34235 107.03062 1.000 118.45095 412 CYS A CA 1
ATOM 2394 C C . CYS A 1 339 ? 129.40363 141.24056 108.07360 1.000 118.11899 412 CYS A C 1
ATOM 2395 O O . CYS A 1 339 ? 129.48651 141.92621 109.10170 1.000 120.93949 412 CYS A O 1
ATOM 2398 N N . PRO A 1 340 ? 128.37274 140.42766 107.85123 1.000 107.05288 413 PRO A N 1
ATOM 2399 C CA . PRO A 1 340 ? 127.30777 140.30348 108.85101 1.000 108.17679 413 PRO A CA 1
ATOM 2400 C C . PRO A 1 340 ? 127.84734 139.77295 110.16965 1.000 108.70695 413 PRO A C 1
ATOM 2401 O O . PRO A 1 340 ? 128.79177 138.98144 110.20698 1.000 108.23846 413 PRO A O 1
ATOM 2405 N N . LEU A 1 341 ? 127.24376 140.23826 111.26137 1.000 115.51448 414 LEU A N 1
ATOM 2406 C CA . LEU A 1 341 ? 127.65019 139.79481 112.58745 1.000 115.55422 414 LEU A CA 1
ATOM 2407 C C . LEU A 1 341 ? 127.44380 138.29247 112.72370 1.000 118.02330 414 LEU A C 1
ATOM 2408 O O . LEU A 1 341 ? 126.37638 137.76750 112.39473 1.000 120.01317 414 LEU A O 1
ATOM 2413 N N . ARG A 1 342 ? 128.46956 137.59938 113.21152 1.000 132.67058 415 ARG A N 1
ATOM 2414 C CA . ARG A 1 342 ? 128.45313 136.14606 113.29579 1.000 134.12596 415 ARG A CA 1
ATOM 2415 C C . ARG A 1 342 ? 128.79411 135.70375 114.70911 1.000 133.81546 415 ARG A C 1
ATOM 2416 O O . ARG A 1 342 ? 129.83578 136.08842 115.24956 1.000 133.39653 415 ARG A O 1
ATOM 2424 N N . GLY A 1 343 ? 127.91743 134.89402 115.29714 1.000 129.58952 416 GLY A N 1
ATOM 2425 C CA . GLY A 1 343 ? 128.19709 134.23614 116.55788 1.000 130.76322 416 GLY A CA 1
ATOM 2426 C C . GLY A 1 343 ? 128.49037 135.14860 117.72992 1.000 130.57079 416 GLY A C 1
ATOM 2427 O O . GLY A 1 343 ? 127.59009 135.81333 118.25408 1.000 133.12811 416 GLY A O 1
ATOM 2428 N N . ALA A 1 344 ? 129.75659 135.17067 118.15516 1.000 121.02353 417 ALA A N 1
ATOM 2429 C CA . ALA A 1 344 ? 130.12382 135.88813 119.37131 1.000 121.22482 417 ALA A CA 1
ATOM 2430 C C . ALA A 1 344 ? 129.85272 137.38026 119.24516 1.000 121.82931 417 ALA A C 1
ATOM 2431 O O . ALA A 1 344 ? 129.33740 138.00293 120.17940 1.000 124.30031 417 ALA A O 1
ATOM 2433 N N . ASP A 1 345 ? 130.19334 137.97319 118.09955 1.000 115.69121 418 ASP A N 1
ATOM 2434 C CA . ASP A 1 345 ? 129.98743 139.40725 117.92700 1.000 115.49856 418 ASP A CA 1
ATOM 2435 C C . ASP A 1 345 ? 128.50679 139.76442 117.95780 1.000 115.65388 418 ASP A C 1
ATOM 2436 O O . ASP A 1 345 ? 128.11053 140.73671 118.61049 1.000 118.13814 418 ASP A O 1
ATOM 2441 N N . ARG A 1 346 ? 127.67248 138.99013 117.25990 1.000 99.59229 419 ARG A N 1
ATOM 2442 C CA . ARG A 1 346 ? 126.23938 139.26773 117.25702 1.000 97.56439 419 ARG A CA 1
ATOM 2443 C C . ARG A 1 346 ? 125.64105 139.09107 118.64538 1.000 95.08384 419 ARG A C 1
ATOM 2444 O O . ARG A 1 346 ? 124.81754 139.90446 119.08501 1.000 95.04535 419 ARG A O 1
ATOM 2452 N N . ALA A 1 347 ? 126.04123 138.03015 119.34994 1.000 92.85758 420 ALA A N 1
ATOM 2453 C CA . ALA A 1 347 ? 125.54620 137.81725 120.70446 1.000 91.28384 420 ALA A CA 1
ATOM 2454 C C . ALA A 1 347 ? 125.95578 138.95984 121.62172 1.000 97.12011 420 ALA A C 1
ATOM 2455 O O . ALA A 1 347 ? 125.15020 139.43722 122.42907 1.000 101.28245 420 ALA A O 1
ATOM 2457 N N . ASP A 1 348 ? 127.20469 139.41662 121.50591 1.000 98.47777 421 ASP A N 1
ATOM 2458 C CA . ASP A 1 348 ? 127.67202 140.52696 122.32641 1.000 96.55037 421 ASP A CA 1
ATOM 2459 C C . ASP A 1 348 ? 126.90246 141.80360 122.02083 1.000 95.51536 421 ASP A C 1
ATOM 2460 O O . ASP A 1 348 ? 126.53292 142.54599 122.93636 1.000 97.25359 421 ASP A O 1
ATOM 2465 N N . VAL A 1 349 ? 126.65702 142.08001 120.73891 1.000 81.85894 422 VAL A N 1
ATOM 2466 C CA . VAL A 1 349 ? 125.91931 143.28469 120.36961 1.000 79.59586 422 VAL A CA 1
ATOM 2467 C C . VAL A 1 349 ? 124.50238 143.23302 120.92420 1.000 84.20778 422 VAL A C 1
ATOM 2468 O O . VAL A 1 349 ? 123.99962 144.21962 121.47883 1.000 87.65248 422 VAL A O 1
ATOM 2472 N N . ALA A 1 350 ? 123.83688 142.08300 120.78854 1.000 79.93313 423 ALA A N 1
ATOM 2473 C CA . ALA A 1 350 ? 122.48296 141.95117 121.31662 1.000 76.63071 423 ALA A CA 1
ATOM 2474 C C . ALA A 1 350 ? 122.46371 142.10997 122.83079 1.000 78.16632 423 ALA A C 1
ATOM 2475 O O . ALA A 1 350 ? 121.57913 142.77691 123.38237 1.000 85.03757 423 ALA A O 1
ATOM 2477 N N . ASP A 1 351 ? 123.43473 141.50650 123.52014 1.000 84.76089 424 ASP A N 1
ATOM 2478 C CA . ASP A 1 351 ? 123.49424 141.62174 124.97235 1.000 88.27618 424 ASP A CA 1
ATOM 2479 C C . ASP A 1 351 ? 123.72515 143.06322 125.40430 1.000 91.01847 424 ASP A C 1
ATOM 2480 O O . ASP A 1 351 ? 123.11010 143.53562 126.36638 1.000 93.93550 424 ASP A O 1
ATOM 2485 N N . VAL A 1 352 ? 124.60989 143.77793 124.70678 1.000 75.34900 425 VAL A N 1
ATOM 2486 C CA . VAL A 1 352 ? 124.88196 145.16858 125.05447 1.000 69.58301 425 VAL A CA 1
ATOM 2487 C C . VAL A 1 352 ? 123.65027 146.03147 124.81948 1.000 69.74516 425 VAL A C 1
ATOM 2488 O O . VAL A 1 352 ? 123.32285 146.90046 125.63562 1.000 75.25473 425 VAL A O 1
ATOM 2492 N N . LEU A 1 353 ? 122.95178 145.81594 123.70197 1.000 74.75185 426 LEU A N 1
ATOM 2493 C CA . LEU A 1 353 ? 121.73092 146.57412 123.44576 1.000 75.92893 426 LEU A CA 1
ATOM 2494 C C . LEU A 1 353 ? 120.68238 146.30772 124.51817 1.000 79.07593 426 LEU A C 1
ATOM 2495 O O . LEU A 1 353 ? 120.02839 147.23975 125.00606 1.000 84.70672 426 LEU A O 1
ATOM 2500 N N . GLY A 1 354 ? 120.51162 145.04080 124.90172 1.000 77.03755 427 GLY A N 1
ATOM 2501 C CA . GLY A 1 354 ? 119.56320 144.72215 125.95510 1.000 76.70426 427 GLY A CA 1
ATOM 2502 C C . GLY A 1 354 ? 119.93407 145.35415 127.28190 1.000 79.61930 427 GLY A C 1
ATOM 2503 O O . GLY A 1 354 ? 119.07275 145.87522 127.99409 1.000 87.62368 427 GLY A O 1
ATOM 2504 N N . THR A 1 355 ? 121.22256 145.32037 127.63001 1.000 72.11754 428 THR A N 1
ATOM 2505 C CA . THR A 1 355 ? 121.67315 145.93563 128.87350 1.000 72.60652 428 THR A CA 1
ATOM 2506 C C . THR A 1 355 ? 121.43581 147.43881 128.86248 1.000 74.63387 428 THR A C 1
ATOM 2507 O O . THR A 1 355 ? 120.98895 148.01150 129.86286 1.000 80.03897 428 THR A O 1
ATOM 2511 N N . ALA A 1 356 ? 121.73082 148.09577 127.73908 1.000 77.15543 429 ALA A N 1
ATOM 2512 C CA . ALA A 1 356 ? 121.51080 149.53409 127.64658 1.000 77.56176 429 ALA A CA 1
ATOM 2513 C C . ALA A 1 356 ? 120.03496 149.87473 127.78652 1.000 79.56779 429 ALA A C 1
ATOM 2514 O O . ALA A 1 356 ? 119.67212 150.81172 128.50937 1.000 87.55089 429 ALA A O 1
ATOM 2516 N N . LEU A 1 357 ? 119.16641 149.12180 127.10702 1.000 77.45385 430 LEU A N 1
ATOM 2517 C CA . LEU A 1 357 ? 117.73485 149.37982 127.21851 1.000 79.64484 430 LEU A CA 1
ATOM 2518 C C . LEU A 1 357 ? 117.24453 149.16062 128.64383 1.000 81.96161 430 LEU A C 1
ATOM 2519 O O . LEU A 1 357 ? 116.45564 149.95810 129.16574 1.000 86.26108 430 LEU A O 1
ATOM 2524 N N . GLU A 1 358 ? 117.70483 148.08724 129.29251 1.000 92.10709 431 GLU A N 1
ATOM 2525 C CA . GLU A 1 358 ? 117.29214 147.82133 130.66613 1.000 91.92847 431 GLU A CA 1
ATOM 2526 C C . GLU A 1 358 ? 117.74691 148.93013 131.60326 1.000 94.01489 431 GLU A C 1
ATOM 2527 O O . GLU A 1 358 ? 116.97767 149.38416 132.45825 1.000 102.95983 431 GLU A O 1
ATOM 2533 N N . GLU A 1 359 ? 118.99467 149.38045 131.45768 1.000 82.43173 432 GLU A N 1
ATOM 2534 C CA . GLU A 1 359 ? 119.50386 150.43361 132.32790 1.000 83.83417 432 GLU A CA 1
ATOM 2535 C C . GLU A 1 359 ? 118.75136 151.73898 132.11537 1.000 85.82513 432 GLU A C 1
ATOM 2536 O O . GLU A 1 359 ? 118.42473 152.43774 133.08111 1.000 90.40297 432 GLU A O 1
ATOM 2542 N N . LEU A 1 360 ? 118.46501 152.08705 130.85890 1.000 81.00888 433 LEU A N 1
ATOM 2543 C CA . LEU A 1 360 ? 117.71907 153.31270 130.59542 1.000 80.61928 433 LEU A CA 1
ATOM 2544 C C . LEU A 1 360 ? 116.30877 153.23467 131.16493 1.000 83.64513 433 LEU A C 1
ATOM 2545 O O . LEU A 1 360 ? 115.82107 154.19885 131.76939 1.000 89.26082 433 LEU A O 1
ATOM 2550 N N . ASN A 1 361 ? 115.63876 152.09205 130.98926 1.000 89.96260 434 ASN A N 1
ATOM 2551 C CA . ASN A 1 361 ? 114.29540 151.93732 131.53574 1.000 89.31822 434 ASN A CA 1
ATOM 2552 C C . ASN A 1 361 ? 114.30723 152.02894 133.05434 1.000 91.07754 434 ASN A C 1
ATOM 2553 O O . ASN A 1 361 ? 113.42798 152.65890 133.65201 1.000 94.71614 434 ASN A O 1
ATOM 2558 N N . ARG A 1 362 ? 115.29742 151.40614 133.69633 1.000 97.78229 435 ARG A N 1
ATOM 2559 C CA . ARG A 1 362 ? 115.40030 151.48180 135.14891 1.000 97.18528 435 ARG A CA 1
ATOM 2560 C C . ARG A 1 362 ? 115.64656 152.91123 135.61190 1.000 97.84894 435 ARG A C 1
ATOM 2561 O O . ARG A 1 362 ? 115.04447 153.36757 136.59056 1.000 102.28032 435 ARG A O 1
ATOM 2569 N N . ARG A 1 363 ? 116.52785 153.63473 134.91934 1.000 112.32441 436 ARG A N 1
ATOM 2570 C CA . ARG A 1 363 ? 116.84610 154.99895 135.32514 1.000 114.83207 436 ARG A CA 1
ATOM 2571 C C . ARG A 1 363 ? 115.65024 155.92670 135.15595 1.000 113.88737 436 ARG A C 1
ATOM 2572 O O . ARG A 1 363 ? 115.39777 156.78198 136.01198 1.000 113.67521 436 ARG A O 1
ATOM 2580 N N . TYR A 1 364 ? 114.90313 155.77826 134.06549 1.000 110.63111 437 TYR A N 1
ATOM 2581 C CA . TYR A 1 364 ? 113.78737 156.67325 133.78813 1.000 110.21439 437 TYR A CA 1
ATOM 2582 C C . TYR A 1 364 ? 112.46841 156.18313 134.37103 1.000 111.83552 437 TYR A C 1
ATOM 2583 O O . TYR A 1 364 ? 111.44364 156.84834 134.18958 1.000 112.59534 437 TYR A O 1
ATOM 2592 N N . HIS A 1 365 ? 112.46661 155.04629 135.05808 1.000 116.99527 438 HIS A N 1
ATOM 2593 C CA . HIS A 1 365 ? 111.24285 154.54804 135.66652 1.000 116.56038 438 HIS A CA 1
ATOM 2594 C C . HIS A 1 365 ? 110.89627 155.37422 136.90346 1.000 117.69823 438 HIS A C 1
ATOM 2595 O O . HIS A 1 365 ? 111.79232 155.78775 137.64562 1.000 119.23262 438 HIS A O 1
ATOM 2602 N N . PRO A 1 366 ? 109.60737 155.63093 137.15706 1.000 120.27686 439 PRO A N 1
ATOM 2603 C CA . PRO A 1 366 ? 108.43982 155.30533 136.33466 1.000 120.28718 439 PRO A CA 1
ATOM 2604 C C . PRO A 1 366 ? 107.99614 156.48071 135.47305 1.000 120.81903 439 PRO A C 1
ATOM 2605 O O . PRO A 1 366 ? 106.96576 156.41475 134.80858 1.000 121.00441 439 PRO A O 1
ATOM 2609 N N . ALA A 1 367 ? 108.76039 157.57560 135.48162 1.000 124.53328 440 ALA A N 1
ATOM 2610 C CA . ALA A 1 367 ? 108.34955 158.77502 134.75875 1.000 124.21805 440 ALA A CA 1
ATOM 2611 C C . ALA A 1 367 ? 108.27939 158.52777 133.25780 1.000 126.07127 440 ALA A C 1
ATOM 2612 O O . ALA A 1 367 ? 107.34450 158.98420 132.58983 1.000 124.72477 440 ALA A O 1
ATOM 2614 N N . LEU A 1 368 ? 109.25646 157.81024 132.70863 1.000 138.60266 441 LEU A N 1
ATOM 2615 C CA . LEU A 1 368 ? 109.31463 157.55763 131.27727 1.000 136.36863 441 LEU A CA 1
ATOM 2616 C C . LEU A 1 368 ? 109.72946 156.11786 131.02377 1.000 135.47765 441 LEU A C 1
ATOM 2617 O O . LEU A 1 368 ? 110.65345 155.60751 131.66262 1.000 136.53401 441 LEU A O 1
ATOM 2622 N N . ARG A 1 369 ? 109.04162 155.47065 130.08763 1.000 131.51322 442 ARG A N 1
ATOM 2623 C CA . ARG A 1 369 ? 109.37096 154.12179 129.65077 1.000 133.15218 442 ARG A CA 1
ATOM 2624 C C . ARG A 1 369 ? 109.76914 154.16914 128.18450 1.000 133.90233 442 ARG A C 1
ATOM 2625 O O . ARG A 1 369 ? 109.05256 154.74968 127.36252 1.000 132.87611 442 ARG A O 1
ATOM 2633 N N . LEU A 1 370 ? 110.90449 153.56113 127.86058 1.000 122.65525 443 LEU A N 1
ATOM 2634 C CA . LEU A 1 370 ? 111.42240 153.59548 126.50376 1.000 119.70818 443 LEU A CA 1
ATOM 2635 C C . LEU A 1 370 ? 110.89941 152.41217 125.69242 1.000 121.66159 443 LEU A C 1
ATOM 2636 O O . LEU A 1 370 ? 110.34679 151.44787 126.22514 1.000 123.63808 443 LEU A O 1
ATOM 2641 N N . GLN A 1 371 ? 111.08717 152.49895 124.37726 1.000 139.54016 444 GLN A N 1
ATOM 2642 C CA . GLN A 1 371 ? 110.49285 151.54942 123.44530 1.000 139.84124 444 GLN A CA 1
ATOM 2643 C C . GLN A 1 371 ? 111.54367 150.93296 122.53448 1.000 140.27890 444 GLN A C 1
ATOM 2644 O O . GLN A 1 371 ? 112.74237 151.01508 122.82152 1.000 140.32671 444 GLN A O 1
ATOM 2650 N N . LYS A 1 372 ? 111.08487 150.27809 121.46550 1.000 140.26133 445 LYS A N 1
ATOM 2651 C CA . LYS A 1 372 ? 111.94798 149.64268 120.47491 1.000 140.24830 445 LYS A CA 1
ATOM 2652 C C . LYS A 1 372 ? 113.17741 150.48965 120.17772 1.000 138.02073 445 LYS A C 1
ATOM 2653 O O . LYS A 1 372 ? 113.07507 151.68748 119.90328 1.000 137.88608 445 LYS A O 1
ATOM 2659 N N . GLN A 1 373 ? 114.34185 149.85543 120.24556 1.000 100.92873 446 GLN A N 1
ATOM 2660 C CA . GLN A 1 373 ? 115.62302 150.54268 120.21422 1.000 97.62433 446 GLN A CA 1
ATOM 2661 C C . GLN A 1 373 ? 116.38479 150.16019 118.95378 1.000 98.81048 446 GLN A C 1
ATOM 2662 O O . GLN A 1 373 ? 116.50699 148.97373 118.63204 1.000 102.55058 446 GLN A O 1
ATOM 2668 N N . GLN A 1 374 ? 116.88628 151.16654 118.24303 1.000 85.12784 447 GLN A N 1
ATOM 2669 C CA . GLN A 1 374 ? 117.68072 150.97482 117.03960 1.000 81.57384 447 GLN A CA 1
ATOM 2670 C C . GLN A 1 374 ? 119.09239 151.48307 117.28457 1.000 83.42962 447 GLN A C 1
ATOM 2671 O O . GLN A 1 374 ? 119.28329 152.54691 117.88043 1.000 88.95929 447 GLN A O 1
ATOM 2677 N N . LEU A 1 375 ? 120.07849 150.71908 116.82506 1.000 72.95773 448 LEU A N 1
ATOM 2678 C CA . LEU A 1 375 ? 121.48490 151.06622 117.01216 1.000 69.94590 448 LEU A CA 1
ATOM 2679 C C . LEU A 1 375 ? 121.94941 151.85758 115.79753 1.000 72.43260 448 LEU A C 1
ATOM 2680 O O . LEU A 1 375 ? 122.29187 151.28343 114.76198 1.000 79.11543 448 LEU A O 1
ATOM 2685 N N . VAL A 1 376 ? 121.96050 153.18549 115.92234 1.000 70.25661 449 VAL A N 1
ATOM 2686 C CA . VAL A 1 376 ? 122.39592 154.02985 114.81414 1.000 70.60470 449 VAL A CA 1
ATOM 2687 C C . VAL A 1 376 ? 123.90317 153.91604 114.61972 1.000 72.43678 449 VAL A C 1
ATOM 2688 O O . VAL A 1 376 ? 124.38355 153.61549 113.52106 1.000 74.25710 449 VAL A O 1
ATOM 2692 N N . ASN A 1 377 ? 124.67006 154.15141 115.68159 1.000 81.08047 450 ASN A N 1
ATOM 2693 C CA . ASN A 1 377 ? 126.11951 154.00793 115.66063 1.000 75.54449 450 ASN A CA 1
ATOM 2694 C C . ASN A 1 377 ? 126.53648 153.07982 116.78810 1.000 78.20761 450 ASN A C 1
ATOM 2695 O O . ASN A 1 377 ? 126.05616 153.21705 117.91670 1.000 86.45725 450 ASN A O 1
ATOM 2700 N N . GLY A 1 378 ? 127.42977 152.14498 116.48497 1.000 66.88075 451 GLY A N 1
ATOM 2701 C CA . GLY A 1 378 ? 127.93242 151.23745 117.49428 1.000 66.52290 451 GLY A CA 1
ATOM 2702 C C . GLY A 1 378 ? 129.43889 151.11041 117.45782 1.000 68.05130 451 GLY A C 1
ATOM 2703 O O . GLY A 1 378 ? 130.00709 150.69519 116.44487 1.000 77.97571 451 GLY A O 1
ATOM 2704 N N . TYR A 1 379 ? 130.09706 151.46367 118.55635 1.000 64.74772 452 TYR A N 1
ATOM 2705 C CA . TYR A 1 379 ? 131.54578 151.41467 118.65540 1.000 63.24761 452 TYR A CA 1
ATOM 2706 C C . TYR A 1 379 ? 131.95476 150.46422 119.76968 1.000 64.90953 452 TYR A C 1
ATOM 2707 O O . TYR A 1 379 ? 131.25995 150.33170 120.78014 1.000 73.44266 452 TYR A O 1
ATOM 2716 N N . ARG A 1 380 ? 133.09176 149.80153 119.57760 1.000 67.97103 453 ARG A N 1
ATOM 2717 C CA . ARG A 1 380 ? 133.59083 148.86040 120.56981 1.000 67.22965 453 ARG A CA 1
ATOM 2718 C C . ARG A 1 380 ? 135.08818 148.68776 120.38710 1.000 75.02217 453 ARG A C 1
ATOM 2719 O O . ARG A 1 380 ? 135.54421 148.34849 119.29224 1.000 82.46888 453 ARG A O 1
ATOM 2727 N N . ARG A 1 381 ? 135.84398 148.91978 121.45580 1.000 80.84037 454 ARG A N 1
ATOM 2728 C CA . ARG A 1 381 ? 137.27192 148.65074 121.46955 1.000 77.78010 454 ARG A CA 1
ATOM 2729 C C . ARG A 1 381 ? 137.63635 148.02818 122.80623 1.000 77.33298 454 ARG A C 1
ATOM 2730 O O . ARG A 1 381 ? 136.98294 148.27691 123.82141 1.000 83.53982 454 ARG A O 1
ATOM 2738 N N . PHE A 1 382 ? 138.68107 147.21065 122.79751 1.000 67.82443 455 PHE A N 1
ATOM 2739 C CA . PHE A 1 382 ? 139.13459 146.51521 123.99252 1.000 66.29017 455 PHE A CA 1
ATOM 2740 C C . PHE A 1 382 ? 140.34982 147.23589 124.55809 1.000 66.59359 455 PHE A C 1
ATOM 2741 O O . PHE A 1 382 ? 141.38746 147.32557 123.89445 1.000 74.59613 455 PHE A O 1
ATOM 2749 N N . ASP A 1 383 ? 140.22001 147.74357 125.78084 1.000 72.87353 456 ASP A N 1
ATOM 2750 C CA . ASP A 1 383 ? 141.33227 148.38357 126.46216 1.000 71.45290 456 ASP A CA 1
ATOM 2751 C C . ASP A 1 383 ? 141.97026 147.37194 127.39880 1.000 77.12756 456 ASP A C 1
ATOM 2752 O O . ASP A 1 383 ? 141.32652 146.95611 128.37365 1.000 85.10658 456 ASP A O 1
ATOM 2757 N N . PRO A 1 384 ? 143.20891 146.94227 127.14971 1.000 76.74987 457 PRO A N 1
ATOM 2758 C CA . PRO A 1 384 ? 143.78591 145.85160 127.95291 1.000 76.63483 457 PRO A CA 1
ATOM 2759 C C . PRO A 1 384 ? 143.86713 146.14667 129.43878 1.000 77.73413 457 PRO A C 1
ATOM 2760 O O . PRO A 1 384 ? 143.72319 145.22329 130.24857 1.000 78.49304 457 PRO A O 1
ATOM 2764 N N . ALA A 1 385 ? 144.10156 147.39589 129.82815 1.000 75.20194 458 ALA A N 1
ATOM 2765 C CA . ALA A 1 385 ? 144.20808 147.74013 131.23831 1.000 75.66297 458 ALA A CA 1
ATOM 2766 C C . ALA A 1 385 ? 142.87171 148.10159 131.86880 1.000 78.46327 458 ALA A C 1
ATOM 2767 O O . ALA A 1 385 ? 142.80373 148.25260 133.09273 1.000 83.62977 458 ALA A O 1
ATOM 2769 N N . ARG A 1 386 ? 141.81590 148.23812 131.07224 1.000 74.85474 459 ARG A N 1
ATOM 2770 C CA . ARG A 1 386 ? 140.51498 148.68117 131.55553 1.000 73.24929 459 ARG A CA 1
ATOM 2771 C C . ARG A 1 386 ? 139.42609 147.64179 131.36066 1.000 70.17877 459 ARG A C 1
ATOM 2772 O O . ARG A 1 386 ? 138.70504 147.31786 132.31033 1.000 79.03077 459 ARG A O 1
ATOM 2780 N N . GLY A 1 387 ? 139.28640 147.11334 130.15298 1.000 57.38500 460 GLY A N 1
ATOM 2781 C CA . GLY A 1 387 ? 138.18351 146.26031 129.77922 1.000 50.42364 460 GLY A CA 1
ATOM 2782 C C . GLY A 1 387 ? 137.58020 146.70601 128.46924 1.000 53.88102 460 GLY A C 1
ATOM 2783 O O . GLY A 1 387 ? 138.00760 147.67880 127.85162 1.000 67.48665 460 GLY A O 1
ATOM 2784 N N . MET A 1 388 ? 136.56062 145.97230 128.04298 1.000 60.15871 461 MET A N 1
ATOM 2785 C CA . MET A 1 388 ? 135.92369 146.25807 126.76726 1.000 64.15992 461 MET A CA 1
ATOM 2786 C C . MET A 1 388 ? 134.97596 147.44128 126.91598 1.000 72.65737 461 MET A C 1
ATOM 2787 O O . MET A 1 388 ? 134.15132 147.47597 127.83397 1.000 76.31647 461 MET A O 1
ATOM 2792 N N . GLU A 1 389 ? 135.09466 148.40946 126.01096 1.000 82.05251 462 GLU A N 1
ATOM 2793 C CA . GLU A 1 389 ? 134.35097 149.65696 126.08417 1.000 76.51252 462 GLU A CA 1
ATOM 2794 C C . GLU A 1 389 ? 133.39145 149.76771 124.90850 1.000 81.25942 462 GLU A C 1
ATOM 2795 O O . GLU A 1 389 ? 133.64308 149.22777 123.82854 1.000 88.85540 462 GLU A O 1
ATOM 2801 N N . TYR A 1 390 ? 132.28747 150.47726 125.12657 1.000 67.68590 463 TYR A N 1
ATOM 2802 C CA . TYR A 1 390 ? 131.27974 150.68424 124.09945 1.000 66.55374 463 TYR A CA 1
ATOM 2803 C C . TYR A 1 390 ? 130.87166 152.14881 124.06157 1.000 70.69517 463 TYR A C 1
ATOM 2804 O O . TYR A 1 390 ? 131.00871 152.88256 125.04257 1.000 77.20104 463 TYR A O 1
ATOM 2813 N N . THR A 1 391 ? 130.36942 152.56615 122.90114 1.000 74.86857 464 THR A N 1
ATOM 2814 C CA . THR A 1 391 ? 129.81331 153.90677 122.73287 1.000 73.03021 464 THR A CA 1
ATOM 2815 C C . THR A 1 391 ? 128.68520 153.78682 121.71335 1.000 75.06281 464 THR A C 1
ATOM 2816 O O . THR A 1 391 ? 128.93159 153.82755 120.50533 1.000 81.92760 464 THR A O 1
ATOM 2820 N N . LEU A 1 392 ? 127.46188 153.63510 122.20437 1.000 68.16650 465 LEU A N 1
ATOM 2821 C CA . LEU A 1 392 ? 126.30323 153.41199 121.35634 1.000 65.09122 465 LEU A CA 1
ATOM 2822 C C . LEU A 1 392 ? 125.56211 154.71548 121.09879 1.000 71.21389 465 LEU A C 1
ATOM 2823 O O . LEU A 1 392 ? 125.55632 155.62541 121.93024 1.000 79.90271 465 LEU A O 1
ATOM 2828 N N . ASP A 1 393 ? 124.93546 154.79368 119.93075 1.000 82.13028 466 ASP A N 1
ATOM 2829 C CA . ASP A 1 393 ? 124.06366 155.90479 119.56159 1.000 82.85183 466 ASP A CA 1
ATOM 2830 C C . ASP A 1 393 ? 122.69697 155.30345 119.25775 1.000 82.68836 466 ASP A C 1
ATOM 2831 O O . ASP A 1 393 ? 122.45761 154.81832 118.14846 1.000 85.52081 466 ASP A O 1
ATOM 2836 N N . LEU A 1 394 ? 121.80639 155.33008 120.24183 1.000 74.32866 467 LEU A N 1
ATOM 2837 C CA . LEU A 1 394 ? 120.52282 154.65228 120.15425 1.000 75.15652 467 LEU A CA 1
ATOM 2838 C C . LEU A 1 394 ? 119.43072 155.62269 119.72966 1.000 75.72535 467 LEU A C 1
ATOM 2839 O O . LEU A 1 394 ? 119.36304 156.75280 120.21986 1.000 79.12210 467 LEU A O 1
ATOM 2844 N N . GLN A 1 395 ? 118.57942 155.17373 118.80848 1.000 85.33198 468 GLN A N 1
ATOM 2845 C CA . GLN A 1 395 ? 117.40128 155.93093 118.39376 1.000 85.68120 468 GLN A CA 1
ATOM 2846 C C . GLN A 1 395 ? 116.19200 155.30884 119.08609 1.000 88.62385 468 GLN A C 1
ATOM 2847 O O . GLN A 1 395 ? 115.48338 154.46563 118.53708 1.000 91.59037 468 GLN A O 1
ATOM 2853 N N . LEU A 1 396 ? 115.96730 155.73470 120.32469 1.000 93.48182 469 LEU A N 1
ATOM 2854 C CA . LEU A 1 396 ? 114.91524 155.17587 121.15466 1.000 91.45538 469 LEU A CA 1
ATOM 2855 C C . LEU A 1 396 ? 113.58471 155.86993 120.87545 1.000 96.35158 469 LEU A C 1
ATOM 2856 O O . LEU A 1 396 ? 113.48398 156.78167 120.05186 1.000 99.39838 469 LEU A O 1
ATOM 2861 N N . GLU A 1 397 ? 112.54480 155.42278 121.57258 1.000 134.08961 470 GLU A N 1
ATOM 2862 C CA . GLU A 1 397 ? 111.23296 156.04952 121.53315 1.000 134.97511 470 GLU A CA 1
ATOM 2863 C C . GLU A 1 397 ? 110.73007 156.21454 122.95824 1.000 136.19756 470 GLU A C 1
ATOM 2864 O O . GLU A 1 397 ? 110.86730 155.30500 123.78106 1.000 137.16511 470 GLU A O 1
ATOM 2870 N N . ALA A 1 398 ? 110.15141 157.37502 123.24763 1.000 142.12494 471 ALA A N 1
ATOM 2871 C CA . ALA A 1 398 ? 109.70387 157.70997 124.59183 1.000 143.58080 471 ALA A CA 1
ATOM 2872 C C . ALA A 1 398 ? 108.19397 157.54791 124.69124 1.000 144.61030 471 ALA A C 1
ATOM 2873 O O . ALA A 1 398 ? 107.45249 158.05213 123.84136 1.000 144.16915 471 ALA A O 1
ATOM 2875 N N . LEU A 1 399 ? 107.74565 156.84350 125.72833 1.000 142.69222 472 LEU A N 1
ATOM 2876 C CA . LEU A 1 399 ? 106.32659 156.63191 125.99488 1.000 141.22597 472 LEU A CA 1
ATOM 2877 C C . LEU A 1 399 ? 106.00412 157.18240 127.37674 1.000 141.58812 472 LEU A C 1
ATOM 2878 O O . LEU A 1 399 ? 106.45086 156.63230 128.38909 1.000 141.52591 472 LEU A O 1
ATOM 2883 N N . THR A 1 400 ? 105.23616 158.26623 127.41709 1.000 151.13658 473 THR A N 1
ATOM 2884 C CA . THR A 1 400 ? 104.75540 158.78439 128.68414 1.000 150.73567 473 THR A CA 1
ATOM 2885 C C . THR A 1 400 ? 103.65942 157.87335 129.23507 1.000 150.43616 473 THR A C 1
ATOM 2886 O O . THR A 1 400 ? 102.98895 157.16893 128.47552 1.000 150.21976 473 THR A O 1
ATOM 2890 N N . PRO A 1 401 ? 103.46555 157.85769 130.55642 1.000 142.68883 474 PRO A N 1
ATOM 2891 C CA . PRO A 1 401 ? 102.36143 157.06049 131.11437 1.000 143.00870 474 PRO A CA 1
ATOM 2892 C C . PRO A 1 401 ? 100.99825 157.47312 130.58901 1.000 143.72774 474 PRO A C 1
ATOM 2893 O O . PRO A 1 401 ? 100.09290 156.63237 130.52291 1.000 143.84174 474 PRO A O 1
ATOM 2897 N N . GLN A 1 402 ? 100.81903 158.74349 130.21698 1.000 157.93864 475 GLN A N 1
ATOM 2898 C CA . GLN A 1 402 ? 99.57017 159.15194 129.58121 1.000 158.96343 475 GLN A CA 1
ATOM 2899 C C . GLN A 1 402 ? 99.38102 158.44896 128.24297 1.000 159.05879 475 GLN A C 1
ATOM 2900 O O . GLN A 1 402 ? 98.27202 158.01236 127.91340 1.000 159.32822 475 GLN A O 1
ATOM 2906 N N . GLY A 1 403 ? 100.45009 158.32960 127.45930 1.000 157.55245 476 GLY A N 1
ATOM 2907 C CA . GLY A 1 403 ? 100.37145 157.65897 126.17694 1.000 157.73867 476 GLY A CA 1
ATOM 2908 C C . GLY A 1 403 ? 101.03365 158.41933 125.04662 1.000 158.48456 476 GLY A C 1
ATOM 2909 O O . GLY A 1 403 ? 100.93882 158.01679 123.88328 1.000 159.25909 476 GLY A O 1
ATOM 2910 N N . GLY A 1 404 ? 101.70289 159.52223 125.37300 1.000 166.00271 477 GLY A N 1
ATOM 2911 C CA . GLY A 1 404 ? 102.36289 160.30839 124.34955 1.000 165.78606 477 GLY A CA 1
ATOM 2912 C C . GLY A 1 404 ? 103.52804 159.56879 123.71975 1.000 166.15315 477 GLY A C 1
ATOM 2913 O O . GLY A 1 404 ? 104.22064 158.77932 124.36171 1.000 167.01627 477 GLY A O 1
ATOM 2914 N N . ARG A 1 405 ? 103.74521 159.83772 122.43456 1.000 157.12176 478 ARG A N 1
ATOM 2915 C CA . ARG A 1 405 ? 104.80453 159.20659 121.65941 1.000 156.93413 478 ARG A CA 1
ATOM 2916 C C . ARG A 1 405 ? 105.73615 160.27716 121.11286 1.000 156.17797 478 ARG A C 1
ATOM 2917 O O . ARG A 1 405 ? 105.27585 161.28497 120.56637 1.000 157.02475 478 ARG A O 1
ATOM 2925 N N . ARG A 1 406 ? 107.04023 160.05661 121.25965 1.000 134.26724 479 ARG A N 1
ATOM 2926 C CA . ARG A 1 406 ? 108.03399 160.97796 120.72526 1.000 133.39770 479 ARG A CA 1
ATOM 2927 C C . ARG A 1 406 ? 109.37020 160.26773 120.54959 1.000 133.79205 479 ARG A C 1
ATOM 2928 O O . ARG A 1 406 ? 109.90937 159.71278 121.51549 1.000 135.05954 479 ARG A O 1
ATOM 2936 N N . PRO A 1 407 ? 109.92862 160.25289 119.34162 1.000 116.90507 480 PRO A N 1
ATOM 2937 C CA . PRO A 1 407 ? 111.25213 159.65200 119.15217 1.000 115.14173 480 PRO A CA 1
ATOM 2938 C C . PRO A 1 407 ? 112.32512 160.43020 119.89454 1.000 112.96614 480 PRO A C 1
ATOM 2939 O O . PRO A 1 407 ? 112.26928 161.65600 120.01462 1.000 115.14716 480 PRO A O 1
ATOM 2943 N N . LEU A 1 408 ? 113.31497 159.69690 120.39539 1.000 89.60716 481 LEU A N 1
ATOM 2944 C CA . LEU A 1 408 ? 114.39991 160.28480 121.16483 1.000 88.18406 481 LEU A CA 1
ATOM 2945 C C . LEU A 1 408 ? 115.71214 159.62470 120.77530 1.000 91.14908 481 LEU A C 1
ATOM 2946 O O . LEU A 1 408 ? 115.76956 158.40721 120.58506 1.000 96.09991 481 LEU A O 1
ATOM 2951 N N . THR A 1 409 ? 116.76152 160.43197 120.65823 1.000 86.69288 482 THR A N 1
ATOM 2952 C CA . THR A 1 409 ? 118.09703 159.95275 120.33142 1.000 86.10047 482 THR A CA 1
ATOM 2953 C C . THR A 1 409 ? 119.00843 160.15635 121.53227 1.000 88.58186 482 THR A C 1
ATOM 2954 O O . THR A 1 409 ? 119.10787 161.26918 122.05865 1.000 92.43854 482 THR A O 1
ATOM 2958 N N . ARG A 1 410 ? 119.67090 159.08535 121.96058 1.000 94.68562 483 ARG A N 1
ATOM 2959 C CA . ARG A 1 410 ? 120.52817 159.12844 123.13385 1.000 93.76010 483 ARG A CA 1
ATOM 2960 C C . ARG A 1 410 ? 121.82159 158.38404 122.84698 1.000 88.69655 483 ARG A C 1
ATOM 2961 O O . ARG A 1 410 ? 121.84640 157.42972 122.06704 1.000 91.19122 483 ARG A O 1
ATOM 2969 N N . ARG A 1 411 ? 122.89717 158.83276 123.48491 1.000 60.79248 484 ARG A N 1
ATOM 2970 C CA . ARG A 1 411 ? 124.19165 158.17139 123.41486 1.000 63.36152 484 ARG A CA 1
ATOM 2971 C C . ARG A 1 411 ? 124.53902 157.61592 124.78697 1.000 68.06287 484 ARG A C 1
ATOM 2972 O O . ARG A 1 411 ? 124.47603 158.33855 125.78645 1.000 78.47721 484 ARG A O 1
ATOM 2980 N N . VAL A 1 412 ? 124.90439 156.33514 124.83268 1.000 69.29543 485 VAL A N 1
ATOM 2981 C CA . VAL A 1 412 ? 125.22837 155.65824 126.07887 1.000 66.23858 485 VAL A CA 1
ATOM 2982 C C . VAL A 1 412 ? 126.61372 155.04011 125.96041 1.000 70.77191 485 VAL A C 1
ATOM 2983 O O . VAL A 1 412 ? 127.12959 154.81215 124.86487 1.000 78.54373 485 VAL A O 1
ATOM 2987 N N . GLN A 1 413 ? 127.22107 154.78222 127.11513 1.000 74.19592 486 GLN A N 1
ATOM 2988 C CA . GLN A 1 413 ? 128.54032 154.17235 127.19026 1.000 69.58018 486 GLN A CA 1
ATOM 2989 C C . GLN A 1 413 ? 128.48781 152.98773 128.13920 1.000 70.91826 486 GLN A C 1
ATOM 2990 O O . GLN A 1 413 ? 127.98186 153.10819 129.25860 1.000 81.32463 486 GLN A O 1
ATOM 2996 N N . LEU A 1 414 ? 129.01374 151.85202 127.69516 1.000 66.53799 487 LEU A N 1
ATOM 2997 C CA . LEU A 1 414 ? 129.07593 150.64397 128.50151 1.000 69.85451 487 LEU A CA 1
ATOM 2998 C C . LEU A 1 414 ? 130.51608 150.16865 128.60034 1.000 74.40882 487 LEU A C 1
ATOM 2999 O O . LEU A 1 414 ? 131.26365 150.21237 127.61927 1.000 82.67516 487 LEU A O 1
ATOM 3004 N N . LEU A 1 415 ? 130.90013 149.71847 129.78970 1.000 52.53048 488 LEU A N 1
ATOM 3005 C CA . LEU A 1 415 ? 132.22239 149.16249 130.02862 1.000 42.56461 488 LEU A CA 1
ATOM 3006 C C . LEU A 1 415 ? 132.07849 147.83076 130.74206 1.000 51.15447 488 LEU A C 1
ATOM 3007 O O . LEU A 1 415 ? 131.38751 147.74399 131.76052 1.000 69.69658 488 LEU A O 1
ATOM 3012 N N . ARG A 1 416 ? 132.72992 146.79822 130.21196 1.000 50.82346 489 ARG A N 1
ATOM 3013 C CA . ARG A 1 416 ? 132.82349 145.52816 130.91339 1.000 45.48436 489 ARG A CA 1
ATOM 3014 C C . ARG A 1 416 ? 134.15702 145.49401 131.64076 1.000 49.92379 489 ARG A C 1
ATOM 3015 O O . ARG A 1 416 ? 135.19671 145.26622 131.00591 1.000 67.72376 489 ARG A O 1
ATOM 3023 N N . PRO A 1 417 ? 134.19223 145.72111 132.94893 1.000 24.00626 490 PRO A N 1
ATOM 3024 C CA . PRO A 1 417 ? 135.47528 145.76273 133.65345 1.000 27.23738 490 PRO A CA 1
ATOM 3025 C C . PRO A 1 417 ? 136.16599 144.41262 133.63598 1.000 45.58390 490 PRO A C 1
ATOM 3026 O O . PRO A 1 417 ? 135.52678 143.36005 133.60906 1.000 65.64091 490 PRO A O 1
ATOM 3030 N N . LEU A 1 418 ? 137.49238 144.45311 133.64812 1.000 50.65541 491 LEU A N 1
ATOM 3031 C CA . LEU A 1 418 ? 138.29787 143.24368 133.72335 1.000 41.85977 491 LEU A CA 1
ATOM 3032 C C . LEU A 1 418 ? 138.45242 142.85188 135.18644 1.000 50.59137 491 LEU A C 1
ATOM 3033 O O . LEU A 1 418 ? 138.94169 143.64451 135.99744 1.000 60.74773 491 LEU A O 1
ATOM 3038 N N . SER A 1 419 ? 138.03416 141.63716 135.52167 1.000 62.55481 492 SER A N 1
ATOM 3039 C CA . SER A 1 419 ? 138.10275 141.15550 136.89353 1.000 60.65062 492 SER A CA 1
ATOM 3040 C C . SER A 1 419 ? 139.48879 140.57529 137.16294 1.000 64.85932 492 SER A C 1
ATOM 3041 O O . SER A 1 419 ? 140.43787 140.78574 136.40416 1.000 75.28849 492 SER A O 1
ATOM 3044 N N . ARG A 1 420 ? 139.62371 139.84671 138.26538 1.000 61.87320 493 ARG A N 1
ATOM 3045 C CA A ARG A 1 420 ? 140.90690 139.26795 138.62666 0.590 69.32445 493 ARG A CA 1
ATOM 3046 C CA B ARG A 1 420 ? 140.90749 139.26952 138.62568 0.410 69.28461 493 ARG A CA 1
ATOM 3047 C C . ARG A 1 420 ? 141.27273 138.12453 137.68485 1.000 72.76208 493 ARG A C 1
ATOM 3048 O O . ARG A 1 420 ? 140.42607 137.55253 136.99394 1.000 73.87306 493 ARG A O 1
ATOM 3063 N N . VAL A 1 421 ? 142.56031 137.79745 137.66740 1.000 69.88691 494 VAL A N 1
ATOM 3064 C CA . VAL A 1 421 ? 143.07669 136.72804 136.82173 1.000 68.08511 494 VAL A CA 1
ATOM 3065 C C . VAL A 1 421 ? 142.89880 135.39787 137.53940 1.000 71.68851 494 VAL A C 1
ATOM 3066 O O . VAL A 1 421 ? 143.26086 135.25847 138.71284 1.000 75.95511 494 VAL A O 1
ATOM 3070 N N . GLU A 1 422 ? 142.33367 134.41858 136.83891 1.000 74.21384 495 GLU A N 1
ATOM 3071 C CA . GLU A 1 422 ? 142.11613 133.08397 137.37740 1.000 70.30214 495 GLU A CA 1
ATOM 3072 C C . GLU A 1 422 ? 142.96095 132.08629 136.60183 1.000 77.27662 495 GLU A C 1
ATOM 3073 O O . GLU A 1 422 ? 142.97823 132.11108 135.36749 1.000 86.38952 495 GLU A O 1
ATOM 3079 N N . ILE A 1 423 ? 143.65538 131.21302 137.32310 1.000 67.23545 496 ILE A N 1
ATOM 3080 C CA . ILE A 1 423 ? 144.45865 130.16118 136.71184 1.000 63.76092 496 ILE A CA 1
ATOM 3081 C C . ILE A 1 423 ? 143.56134 128.94650 136.51485 1.000 65.44450 496 ILE A C 1
ATOM 3082 O O . ILE A 1 423 ? 143.21870 128.25517 137.47682 1.000 70.60043 496 ILE A O 1
ATOM 3087 N N . LEU A 1 424 ? 143.17591 128.68834 135.27156 1.000 66.76344 497 LEU A N 1
ATOM 3088 C CA . LEU A 1 424 ? 142.36239 127.51939 134.98447 1.000 68.80771 497 LEU A CA 1
ATOM 3089 C C . LEU A 1 424 ? 143.17496 126.24766 135.21451 1.000 74.64212 497 LEU A C 1
ATOM 3090 O O . LEU A 1 424 ? 144.35738 126.19430 134.86320 1.000 79.04286 497 LEU A O 1
ATOM 3095 N N . PRO A 1 425 ? 142.57979 125.21725 135.81146 1.000 76.57349 498 PRO A N 1
ATOM 3096 C CA . PRO A 1 425 ? 143.28132 123.93501 135.92636 1.000 73.04418 498 PRO A CA 1
ATOM 3097 C C . PRO A 1 425 ? 143.56185 123.34948 134.55161 1.000 77.58676 498 PRO A C 1
ATOM 3098 O O . PRO A 1 425 ? 142.77009 123.49761 133.61917 1.000 83.71654 498 PRO A O 1
ATOM 3102 N N . VAL A 1 426 ? 144.70223 122.67954 134.43235 1.000 84.96422 499 VAL A N 1
ATOM 3103 C CA . VAL A 1 426 ? 145.14415 122.13427 133.15211 1.000 84.29165 499 VAL A CA 1
ATOM 3104 C C . VAL A 1 426 ? 145.94809 120.86594 133.41459 1.000 86.84489 499 VAL A C 1
ATOM 3105 O O . VAL A 1 426 ? 146.76066 120.83402 134.35026 1.000 88.54392 499 VAL A O 1
ATOM 3109 N N . PRO A 1 427 ? 145.73972 119.79693 132.64586 1.000 87.44552 500 PRO A N 1
ATOM 3110 C CA . PRO A 1 427 ? 146.52856 118.57758 132.85547 1.000 88.77151 500 PRO A CA 1
ATOM 3111 C C . PRO A 1 427 ? 148.01606 118.84241 132.67997 1.000 92.58015 500 PRO A C 1
ATOM 3112 O O . PRO A 1 427 ? 148.43041 119.63630 131.83339 1.000 95.23571 500 PRO A O 1
ATOM 3116 N N . TYR A 1 428 ? 148.81938 118.17069 133.49971 1.000 130.17468 501 TYR A N 1
ATOM 3117 C CA . TYR A 1 428 ? 150.26184 118.36380 133.45902 1.000 131.68518 501 TYR A CA 1
ATOM 3118 C C . TYR A 1 428 ? 150.83883 117.76845 132.18143 1.000 131.49024 501 TYR A C 1
ATOM 3119 O O . TYR A 1 428 ? 150.53945 116.62500 131.82462 1.000 130.25137 501 TYR A O 1
ATOM 3128 N N . VAL A 1 429 ? 151.66894 118.54738 131.49337 1.000 125.42552 502 VAL A N 1
ATOM 3129 C CA . VAL A 1 429 ? 152.31444 118.12687 130.25638 1.000 126.16767 502 VAL A CA 1
ATOM 3130 C C . VAL A 1 429 ? 153.81839 118.28369 130.42255 1.000 127.12280 502 VAL A C 1
ATOM 3131 O O . VAL A 1 429 ? 154.29661 119.34912 130.82892 1.000 126.29534 502 VAL A O 1
ATOM 3135 N N . THR A 1 430 ? 154.55765 117.22445 130.11381 1.000 142.53571 503 THR A N 1
ATOM 3136 C CA . THR A 1 430 ? 156.00733 117.24189 130.21691 1.000 142.31507 503 THR A CA 1
ATOM 3137 C C . THR A 1 430 ? 156.62541 117.77844 128.93274 1.000 143.66998 503 THR A C 1
ATOM 3138 O O . THR A 1 430 ? 156.10066 117.57687 127.83448 1.000 143.56255 503 THR A O 1
ATOM 3142 N N . GLU A 1 431 ? 157.75091 118.47918 129.08666 1.000 167.87876 504 GLU A N 1
ATOM 3143 C CA . GLU A 1 431 ? 158.44709 119.02627 127.92684 1.000 168.09724 504 GLU A CA 1
ATOM 3144 C C . GLU A 1 431 ? 158.95384 117.91748 127.01333 1.000 167.71533 504 GLU A C 1
ATOM 3145 O O . GLU A 1 431 ? 158.84552 118.01567 125.78554 1.000 167.33367 504 GLU A O 1
ATOM 3151 N N . ALA A 1 432 ? 159.50948 116.85585 127.59195 1.000 140.58882 505 ALA A N 1
ATOM 3152 C CA . ALA A 1 432 ? 160.04072 115.73390 126.82117 1.000 139.91835 505 ALA A CA 1
ATOM 3153 C C . ALA A 1 432 ? 158.92097 114.72341 126.60929 1.000 139.56923 505 ALA A C 1
ATOM 3154 O O . ALA A 1 432 ? 158.55966 113.97646 127.52161 1.000 138.95525 505 ALA A O 1
ATOM 3156 N N . SER A 1 433 ? 158.36757 114.70100 125.39984 1.000 133.90348 506 SER A N 1
ATOM 3157 C CA . SER A 1 433 ? 157.31552 113.76583 125.03301 1.000 133.36289 506 SER A CA 1
ATOM 3158 C C . SER A 1 433 ? 157.67319 113.09803 123.71512 1.000 132.36750 506 SER A C 1
ATOM 3159 O O . SER A 1 433 ? 158.21226 113.74122 122.80989 1.000 131.94967 506 SER A O 1
ATOM 3162 N N . ARG A 1 434 ? 157.37589 111.80520 123.61521 1.000 134.24517 507 ARG A N 1
ATOM 3163 C CA . ARG A 1 434 ? 157.64385 111.05222 122.39490 1.000 134.71757 507 ARG A CA 1
ATOM 3164 C C . ARG A 1 434 ? 156.73156 111.55532 121.28392 1.000 135.90013 507 ARG A C 1
ATOM 3165 O O . ARG A 1 434 ? 155.52029 111.31743 121.30914 1.000 136.98480 507 ARG A O 1
ATOM 3173 N N . LEU A 1 435 ? 157.30836 112.24929 120.30827 1.000 124.46639 508 LEU A N 1
ATOM 3174 C CA . LEU A 1 435 ? 156.56175 112.83173 119.20389 1.000 122.54169 508 LEU A CA 1
ATOM 3175 C C . LEU A 1 435 ? 156.85894 112.07552 117.91777 1.000 121.50890 508 LEU A C 1
ATOM 3176 O O . LEU A 1 435 ? 157.99919 111.67020 117.67313 1.000 123.56380 508 LEU A O 1
ATOM 3181 N N . THR A 1 436 ? 155.82762 111.88974 117.09957 1.000 106.36110 509 THR A N 1
ATOM 3182 C CA . THR A 1 436 ? 155.94550 111.21411 115.81015 1.000 108.05951 509 THR A CA 1
ATOM 3183 C C . THR A 1 436 ? 155.41084 112.15777 114.73905 1.000 106.69463 509 THR A C 1
ATOM 3184 O O . THR A 1 436 ? 154.20173 112.21173 114.49560 1.000 106.49914 509 THR A O 1
ATOM 3188 N N . VAL A 1 437 ? 156.31189 112.90593 114.10424 1.000 112.68734 510 VAL A N 1
ATOM 3189 C CA . VAL A 1 437 ? 155.90960 113.82222 113.04568 1.000 111.99108 510 VAL A CA 1
ATOM 3190 C C . VAL A 1 437 ? 155.58616 113.02875 111.78814 1.000 111.81587 510 VAL A C 1
ATOM 3191 O O . VAL A 1 437 ? 156.36927 112.17644 111.35024 1.000 115.37661 510 VAL A O 1
ATOM 3195 N N . LEU A 1 438 ? 154.42257 113.29495 111.20933 1.000 96.75058 511 LEU A N 1
ATOM 3196 C CA . LEU A 1 438 ? 153.96031 112.59022 110.02549 1.000 94.60274 511 LEU A CA 1
ATOM 3197 C C . LEU A 1 438 ? 154.09880 113.46448 108.78749 1.000 96.33381 511 LEU A C 1
ATOM 3198 O O . LEU A 1 438 ? 154.18182 114.69207 108.86636 1.000 100.42538 511 LEU A O 1
ATOM 3203 N N . LEU A 1 439 ? 154.12196 112.80962 107.63379 1.000 101.80443 512 LEU A N 1
ATOM 3204 C CA . LEU A 1 439 ? 154.16925 113.52235 106.36674 1.000 103.93330 512 LEU A CA 1
ATOM 3205 C C . LEU A 1 439 ? 153.52212 112.66703 105.28401 1.000 106.16252 512 LEU A C 1
ATOM 3206 O O . LEU A 1 439 ? 154.08204 111.63966 104.87957 1.000 110.00256 512 LEU A O 1
ATOM 3211 N N . PRO A 1 440 ? 152.33100 113.02863 104.82301 1.000 96.94851 513 PRO A N 1
ATOM 3212 C CA . PRO A 1 440 ? 151.73455 112.34699 103.65717 1.000 96.48308 513 PRO A CA 1
ATOM 3213 C C . PRO A 1 440 ? 152.34141 112.86213 102.35434 1.000 100.54031 513 PRO A C 1
ATOM 3214 O O . PRO A 1 440 ? 151.75587 113.63614 101.59834 1.000 101.52453 513 PRO A O 1
ATOM 3218 N N . LEU A 1 441 ? 153.56815 112.42042 102.09015 1.000 126.16239 514 LEU A N 1
ATOM 3219 C CA . LEU A 1 441 ? 154.32546 112.87591 100.92881 1.000 125.79495 514 LEU A CA 1
ATOM 3220 C C . LEU A 1 441 ? 153.64453 112.38783 99.65613 1.000 126.71102 514 LEU A C 1
ATOM 3221 O O . LEU A 1 441 ? 153.67702 111.19385 99.34328 1.000 128.71838 514 LEU A O 1
ATOM 3226 N N . ALA A 1 442 ? 153.03041 113.30907 98.91887 1.000 122.37003 515 ALA A N 1
ATOM 3227 C CA . ALA A 1 442 ? 152.30637 112.95913 97.70848 1.000 123.03980 515 ALA A CA 1
ATOM 3228 C C . ALA A 1 442 ? 153.27385 112.79354 96.53827 1.000 126.31923 515 ALA A C 1
ATOM 3229 O O . ALA A 1 442 ? 154.49609 112.86717 96.68739 1.000 128.39007 515 ALA A O 1
ATOM 3231 N N . ALA A 1 443 ? 152.71352 112.56360 95.34894 1.000 141.59779 516 ALA A N 1
ATOM 3232 C CA . ALA A 1 443 ? 153.54419 112.31250 94.17542 1.000 142.48077 516 ALA A CA 1
ATOM 3233 C C . ALA A 1 443 ? 154.25547 113.57653 93.70671 1.000 142.72269 516 ALA A C 1
ATOM 3234 O O . ALA A 1 443 ? 155.44468 113.53698 93.37068 1.000 141.25045 516 ALA A O 1
ATOM 3236 N N . ALA A 1 444 ? 153.54948 114.70626 93.67896 1.000 151.21441 517 ALA A N 1
ATOM 3237 C CA . ALA A 1 444 ? 154.10308 115.93346 93.12185 1.000 151.36854 517 ALA A CA 1
ATOM 3238 C C . ALA A 1 444 ? 155.01727 116.67742 94.08605 1.000 151.98863 517 ALA A C 1
ATOM 3239 O O . ALA A 1 444 ? 155.65341 117.65416 93.67677 1.000 154.08279 517 ALA A O 1
ATOM 3241 N N . GLU A 1 445 ? 155.10251 116.24908 95.34355 1.000 145.62851 518 GLU A N 1
ATOM 3242 C CA . GLU A 1 445 ? 155.91772 116.92519 96.34287 1.000 145.48039 518 GLU A CA 1
ATOM 3243 C C . GLU A 1 445 ? 157.29452 116.29395 96.50469 1.000 144.18534 518 GLU A C 1
ATOM 3244 O O . GLU A 1 445 ? 157.99245 116.59653 97.47846 1.000 143.00006 518 GLU A O 1
ATOM 3250 N N . ARG A 1 446 ? 157.69538 115.41771 95.58089 1.000 144.82587 519 ARG A N 1
ATOM 3251 C CA . ARG A 1 446 ? 159.01450 114.80045 95.67094 1.000 146.11196 519 ARG A CA 1
ATOM 3252 C C . ARG A 1 446 ? 160.12011 115.84101 95.54973 1.000 147.00137 519 ARG A C 1
ATOM 3253 O O . ARG A 1 446 ? 161.17061 115.71941 96.19048 1.000 147.52817 519 ARG A O 1
ATOM 3261 N N . ASP A 1 447 ? 159.90440 116.86791 94.72461 1.000 160.95018 520 ASP A N 1
ATOM 3262 C CA . ASP A 1 447 ? 160.91738 117.90284 94.54610 1.000 161.59568 520 ASP A CA 1
ATOM 3263 C C . ASP A 1 447 ? 161.17344 118.65936 95.84308 1.000 160.69811 520 ASP A C 1
ATOM 3264 O O . ASP A 1 447 ? 162.32283 118.97654 96.16944 1.000 161.80311 520 ASP A O 1
ATOM 3269 N N . LEU A 1 448 ? 160.11594 118.96521 96.59001 1.000 126.70077 521 LEU A N 1
ATOM 3270 C CA . LEU A 1 448 ? 160.23485 119.72106 97.82825 1.000 125.72952 521 LEU A CA 1
ATOM 3271 C C . LEU A 1 448 ? 160.46200 118.84145 99.05135 1.000 125.03020 521 LEU A C 1
ATOM 3272 O O . LEU A 1 448 ? 160.73718 119.37403 100.13201 1.000 123.50381 521 LEU A O 1
ATOM 3277 N N . ALA A 1 449 ? 160.35108 117.52142 98.90875 1.000 137.25058 522 ALA A N 1
ATOM 3278 C CA . ALA A 1 449 ? 160.63560 116.62947 100.03073 1.000 139.41421 522 ALA A CA 1
ATOM 3279 C C . ALA A 1 449 ? 162.02196 116.81635 100.64434 1.000 139.48532 522 ALA A C 1
ATOM 3280 O O . ALA A 1 449 ? 162.12008 116.77710 101.88448 1.000 137.24631 522 ALA A O 1
ATOM 3282 N N . PRO A 1 450 ? 163.11117 116.98301 99.88042 1.000 143.77814 523 PRO A N 1
ATOM 3283 C CA . PRO A 1 450 ? 164.41734 117.18494 100.53083 1.000 143.00306 523 PRO A CA 1
ATOM 3284 C C . PRO A 1 450 ? 164.46543 118.39623 101.44316 1.000 142.70110 523 PRO A C 1
ATOM 3285 O O . PRO A 1 450 ? 165.16000 118.35492 102.46464 1.000 142.63246 523 PRO A O 1
ATOM 3289 N N . GLY A 1 451 ? 163.75581 119.47584 101.11149 1.000 130.43493 524 GLY A N 1
ATOM 3290 C CA . GLY A 1 451 ? 163.71268 120.61531 102.01366 1.000 130.41363 524 GLY A CA 1
ATOM 3291 C C . GLY A 1 451 ? 163.07511 120.27218 103.34593 1.000 130.04208 524 GLY A C 1
ATOM 3292 O O . GLY A 1 451 ? 163.58078 120.65235 104.40683 1.000 129.36384 524 GLY A O 1
ATOM 3293 N N . PHE A 1 452 ? 161.96227 119.53571 103.30929 1.000 126.64816 525 PHE A N 1
ATOM 3294 C CA . PHE A 1 452 ? 161.32812 119.09072 104.54421 1.000 125.57128 525 PHE A CA 1
ATOM 3295 C C . PHE A 1 452 ? 162.24975 118.17487 105.33439 1.000 126.28693 525 PHE A C 1
ATOM 3296 O O . PHE A 1 452 ? 162.32915 118.27386 106.56404 1.000 128.37045 525 PHE A O 1
ATOM 3304 N N . LEU A 1 453 ? 162.94572 117.26726 104.64631 1.000 135.26872 526 LEU A N 1
ATOM 3305 C CA . LEU A 1 453 ? 163.85798 116.36383 105.33980 1.000 137.95049 526 LEU A CA 1
ATOM 3306 C C . LEU A 1 453 ? 164.99586 117.12831 106.00387 1.000 139.06165 526 LEU A C 1
ATOM 3307 O O . LEU A 1 453 ? 165.36643 116.83414 107.14541 1.000 137.18800 526 LEU A O 1
ATOM 3312 N N . GLU A 1 454 ? 165.56051 118.11613 105.30580 1.000 148.43136 527 GLU A N 1
ATOM 3313 C CA . GLU A 1 454 ? 166.63482 118.91483 105.88667 1.000 148.10463 527 GLU A CA 1
ATOM 3314 C C . GLU A 1 454 ? 166.14269 119.71258 107.08645 1.000 146.54815 527 GLU A C 1
ATOM 3315 O O . GLU A 1 454 ? 166.83555 119.80293 108.10808 1.000 146.36282 527 GLU A O 1
ATOM 3321 N N . ALA A 1 455 ? 164.95070 120.30635 106.97940 1.000 125.58582 528 ALA A N 1
ATOM 3322 C CA . ALA A 1 455 ? 164.40146 121.05449 108.10483 1.000 124.23605 528 ALA A CA 1
ATOM 3323 C C . ALA A 1 455 ? 164.16923 120.14831 109.30619 1.000 123.29508 528 ALA A C 1
ATOM 3324 O O . ALA A 1 455 ? 164.52064 120.50207 110.43769 1.000 122.71170 528 ALA A O 1
ATOM 3326 N N . PHE A 1 456 ? 163.59419 118.96562 109.07697 1.000 142.63052 529 PHE A N 1
ATOM 3327 C CA . PHE A 1 456 ? 163.35835 118.03070 110.17133 1.000 143.88631 529 PHE A CA 1
ATOM 3328 C C . PHE A 1 456 ? 164.66868 117.57234 110.79637 1.000 144.27552 529 PHE A C 1
ATOM 3329 O O . PHE A 1 456 ? 164.76554 117.43389 112.02181 1.000 143.55900 529 PHE A O 1
ATOM 3337 N N . ALA A 1 457 ? 165.68614 117.32195 109.96915 1.000 139.26957 530 ALA A N 1
ATOM 3338 C CA . ALA A 1 457 ? 166.98411 116.91471 110.49289 1.000 138.51085 530 ALA A CA 1
ATOM 3339 C C . ALA A 1 457 ? 167.58194 118.00373 111.37178 1.000 138.37607 530 ALA A C 1
ATOM 3340 O O . ALA A 1 457 ? 167.95828 117.75074 112.52128 1.000 137.92181 530 ALA A O 1
ATOM 3342 N N . THR A 1 458 ? 167.64211 119.23427 110.85775 1.000 140.81041 531 THR A N 1
ATOM 3343 C CA . THR A 1 458 ? 168.20071 120.33635 111.63153 1.000 140.90592 531 THR A CA 1
ATOM 3344 C C . THR A 1 458 ? 167.37225 120.65435 112.86875 1.000 140.60863 531 THR A C 1
ATOM 3345 O O . THR A 1 458 ? 167.90447 121.22813 113.82500 1.000 140.70477 531 THR A O 1
ATOM 3349 N N . ALA A 1 459 ? 166.08794 120.29690 112.87660 1.000 132.59981 532 ALA A N 1
ATOM 3350 C CA . ALA A 1 459 ? 165.23717 120.59517 114.02075 1.000 131.83128 532 ALA A CA 1
ATOM 3351 C C . ALA A 1 459 ? 165.30294 119.52740 115.10573 1.000 131.46280 532 ALA A C 1
ATOM 3352 O O . ALA A 1 459 ? 165.25212 119.85749 116.29517 1.000 132.76027 532 ALA A O 1
ATOM 3354 N N . ALA A 1 460 ? 165.40887 118.25916 114.73252 1.000 129.21170 533 ALA A N 1
ATOM 3355 C CA . ALA A 1 460 ? 165.34417 117.21234 115.74747 1.000 130.17456 533 ALA A CA 1
ATOM 3356 C C . ALA A 1 460 ? 166.51254 116.24001 115.70445 1.000 132.08605 533 ALA A C 1
ATOM 3357 O O . ALA A 1 460 ? 166.97369 115.80235 116.76113 1.000 133.23996 533 ALA A O 1
ATOM 3359 N N . LEU A 1 461 ? 167.00130 115.88510 114.51471 1.000 143.23823 534 LEU A N 1
ATOM 3360 C CA . LEU A 1 461 ? 168.04365 114.86759 114.42827 1.000 143.30047 534 LEU A CA 1
ATOM 3361 C C . LEU A 1 461 ? 169.39253 115.41338 114.87727 1.000 143.99806 534 LEU A C 1
ATOM 3362 O O . LEU A 1 461 ? 170.15193 114.71716 115.56119 1.000 144.01595 534 LEU A O 1
ATOM 3367 N N . GLU A 1 462 ? 169.71176 116.64959 114.49595 1.000 155.11274 535 GLU A N 1
ATOM 3368 C CA . GLU A 1 462 ? 170.97822 117.24265 114.91593 1.000 154.92105 535 GLU A CA 1
ATOM 3369 C C . GLU A 1 462 ? 171.11381 117.35565 116.43048 1.000 154.15283 535 GLU A C 1
ATOM 3370 O O . GLU A 1 462 ? 172.19677 117.02662 116.94533 1.000 154.28693 535 GLU A O 1
ATOM 3376 N N . PRO A 1 463 ? 170.11125 117.80792 117.19027 1.000 160.78929 536 PRO A N 1
ATOM 3377 C CA . PRO A 1 463 ? 170.22715 117.73764 118.65065 1.000 162.18409 536 PRO A CA 1
ATOM 3378 C C . PRO A 1 463 ? 170.36450 116.29805 119.12243 1.000 162.77044 536 PRO A C 1
ATOM 3379 O O . PRO A 1 463 ? 169.82537 115.36723 118.51941 1.000 162.64658 536 PRO A O 1
ATOM 3383 N N . GLY A 1 464 ? 171.10926 116.12660 120.21650 1.000 166.27103 537 GLY A N 1
ATOM 3384 C CA . GLY A 1 464 ? 171.42331 114.78694 120.68732 1.000 165.97438 537 GLY A CA 1
ATOM 3385 C C . GLY A 1 464 ? 170.19787 113.99645 121.10338 1.000 166.35446 537 GLY A C 1
ATOM 3386 O O . GLY A 1 464 ? 170.13426 112.78163 120.90028 1.000 166.22340 537 GLY A O 1
ATOM 3387 N N . ASP A 1 465 ? 169.21241 114.66845 121.69243 1.000 167.25701 538 ASP A N 1
ATOM 3388 C CA . ASP A 1 465 ? 168.01353 113.97999 122.15087 1.000 166.77997 538 ASP A CA 1
ATOM 3389 C C . ASP A 1 465 ? 167.19016 113.49604 120.96363 1.000 165.67813 538 ASP A C 1
ATOM 3390 O O . ASP A 1 465 ? 166.91773 114.25634 120.02971 1.000 165.07326 538 ASP A O 1
ATOM 3395 N N . ALA A 1 466 ? 166.79513 112.22513 121.00150 1.000 159.58138 539 ALA A N 1
ATOM 3396 C CA . ALA A 1 466 ? 165.93329 111.64926 119.96988 1.000 160.38359 539 ALA A CA 1
ATOM 3397 C C . ALA A 1 466 ? 164.46385 111.85950 120.33777 1.000 160.72959 539 ALA A C 1
ATOM 3398 O O . ALA A 1 466 ? 163.69801 110.92335 120.56568 1.000 159.80097 539 ALA A O 1
ATOM 3400 N N . ALA A 1 467 ? 164.08104 113.13421 120.39205 1.000 154.66596 540 ALA A N 1
ATOM 3401 C CA . ALA A 1 467 ? 162.74807 113.51311 120.83726 1.000 154.33812 540 ALA A CA 1
ATOM 3402 C C . ALA A 1 467 ? 161.69405 113.41175 119.74374 1.000 153.00048 540 ALA A C 1
ATOM 3403 O O . ALA A 1 467 ? 160.50000 113.46287 120.05662 1.000 151.16925 540 ALA A O 1
ATOM 3405 N N . ALA A 1 468 ? 162.09171 113.27073 118.48170 1.000 137.45251 541 ALA A N 1
ATOM 3406 C CA . ALA A 1 468 ? 161.13629 113.21709 117.38696 1.000 135.38023 541 ALA A CA 1
ATOM 3407 C C . ALA A 1 468 ? 161.54924 112.14863 116.38726 1.000 135.57017 541 ALA A C 1
ATOM 3408 O O . ALA A 1 468 ? 162.73743 111.88424 116.18783 1.000 135.72882 541 ALA A O 1
ATOM 3410 N N . ALA A 1 469 ? 160.54672 111.53724 115.76144 1.000 135.80155 542 ALA A N 1
ATOM 3411 C CA . ALA A 1 469 ? 160.74913 110.55884 114.70465 1.000 134.78622 542 ALA A CA 1
ATOM 3412 C C . ALA A 1 469 ? 159.74651 110.83207 113.59589 1.000 133.54892 542 ALA A C 1
ATOM 3413 O O . ALA A 1 469 ? 158.59020 111.16507 113.86705 1.000 136.13181 542 ALA A O 1
ATOM 3415 N N . LEU A 1 470 ? 160.18776 110.69037 112.35129 1.000 117.37217 543 LEU A N 1
ATOM 3416 C CA . LEU A 1 470 ? 159.36494 111.00389 111.19118 1.000 117.45976 543 LEU A CA 1
ATOM 3417 C C . LEU A 1 470 ? 158.96205 109.70390 110.51127 1.000 118.50649 543 LEU A C 1
ATOM 3418 O O . LEU A 1 470 ? 159.82428 108.91035 110.12126 1.000 119.17993 543 LEU A O 1
ATOM 3423 N N . THR A 1 471 ? 157.65643 109.49340 110.37020 1.000 127.49833 544 THR A N 1
ATOM 3424 C CA . THR A 1 471 ? 157.09763 108.35778 109.64115 1.000 127.79499 544 THR A CA 1
ATOM 3425 C C . THR A 1 471 ? 156.34490 108.92516 108.44220 1.000 124.51122 544 THR A C 1
ATOM 3426 O O . THR A 1 471 ? 155.13371 109.14646 108.50032 1.000 124.80246 544 THR A O 1
ATOM 3430 N N . LEU A 1 472 ? 157.06830 109.16195 107.35434 1.000 108.70184 545 LEU A N 1
ATOM 3431 C CA . LEU A 1 472 ? 156.45604 109.70750 106.15637 1.000 109.69636 545 LEU A CA 1
ATOM 3432 C C . LEU A 1 472 ? 155.75643 108.60787 105.36487 1.000 109.97352 545 LEU A C 1
ATOM 3433 O O . LEU A 1 472 ? 156.08671 107.42390 105.46505 1.000 112.48130 545 LEU A O 1
ATOM 3438 N N . LEU A 1 473 ? 154.77379 109.01724 104.57054 1.000 106.53858 546 LEU A N 1
ATOM 3439 C CA . LEU A 1 473 ? 153.96667 108.09943 103.78512 1.000 105.56353 546 LEU A CA 1
ATOM 3440 C C . LEU A 1 473 ? 154.18003 108.35152 102.30026 1.000 106.89266 546 LEU A C 1
ATOM 3441 O O . LEU A 1 473 ? 154.38240 109.48963 101.86835 1.000 110.31569 546 LEU A O 1
ATOM 3446 N N . LEU A 1 474 ? 154.13347 107.27516 101.52289 1.000 130.22367 547 LEU A N 1
ATOM 3447 C CA . LEU A 1 474 ? 154.29871 107.33498 100.07828 1.000 132.54033 547 LEU A CA 1
ATOM 3448 C C . LEU A 1 474 ? 152.96747 107.03513 99.40705 1.000 132.90011 547 LEU A C 1
ATOM 3449 O O . LEU A 1 474 ? 152.35823 105.99212 99.66533 1.000 136.92108 547 LEU A O 1
ATOM 3454 N N . LEU A 1 475 ? 152.52092 107.94867 98.54699 1.000 121.95390 548 LEU A N 1
ATOM 3455 C CA . LEU A 1 475 ? 151.24788 107.80184 97.84501 1.000 122.74532 548 LEU A CA 1
ATOM 3456 C C . LEU A 1 475 ? 151.53813 107.30259 96.43314 1.000 124.02321 548 LEU A C 1
ATOM 3457 O O . LEU A 1 475 ? 151.58531 108.06287 95.46670 1.000 126.04528 548 LEU A O 1
ATOM 3462 N N . TYR A 1 476 ? 151.73112 105.98838 96.32264 1.000 155.96556 549 TYR A N 1
ATOM 3463 C CA . TYR A 1 476 ? 152.02006 105.34994 95.03944 1.000 156.89747 549 TYR A CA 1
ATOM 3464 C C . TYR A 1 476 ? 150.72562 105.27976 94.23516 1.000 159.16043 549 TYR A C 1
ATOM 3465 O O . TYR A 1 476 ? 150.00894 104.27580 94.22323 1.000 160.98141 549 TYR A O 1
ATOM 3474 N N . GLU A 1 477 ? 150.42623 106.37917 93.55153 1.000 169.46091 550 GLU A N 1
ATOM 3475 C CA . GLU A 1 477 ? 149.22508 106.44067 92.73451 1.000 169.65139 550 GLU A CA 1
ATOM 3476 C C . GLU A 1 477 ? 149.36630 105.48709 91.54926 1.000 171.03196 550 GLU A C 1
ATOM 3477 O O . GLU A 1 477 ? 150.46125 105.33899 90.99694 1.000 171.47832 550 GLU A O 1
ATOM 3483 N N . PRO A 1 478 ? 148.28149 104.80820 91.14623 1.000 157.58310 551 PRO A N 1
ATOM 3484 C CA . PRO A 1 478 ? 148.32324 103.79974 90.08070 1.000 156.52405 551 PRO A CA 1
ATOM 3485 C C . PRO A 1 478 ? 148.61335 104.39022 88.70497 1.000 156.44486 551 PRO A C 1
ATOM 3486 O O . PRO A 1 478 ? 149.57726 103.96477 88.06914 1.000 155.56078 551 PRO A O 1
ATOM 3490 N N . VAL A 1 489 ? 159.65932 104.52806 91.96947 1.000 127.60774 562 VAL A N 1
ATOM 3491 C CA . VAL A 1 489 ? 159.87155 105.75665 91.21661 1.000 129.15123 562 VAL A CA 1
ATOM 3492 C C . VAL A 1 489 ? 160.23706 106.89016 92.17102 1.000 129.76992 562 VAL A C 1
ATOM 3493 O O . VAL A 1 489 ? 160.47814 108.02219 91.75099 1.000 129.29160 562 VAL A O 1
ATOM 3497 N N . PHE A 1 490 ? 160.29096 106.57310 93.46161 1.000 141.11448 563 PHE A N 1
ATOM 3498 C CA . PHE A 1 490 ? 160.66288 107.52671 94.50073 1.000 142.04495 563 PHE A CA 1
ATOM 3499 C C . PHE A 1 490 ? 162.02856 107.19694 95.09522 1.000 143.24765 563 PHE A C 1
ATOM 3500 O O . PHE A 1 490 ? 162.24125 107.30011 96.30493 1.000 142.49129 563 PHE A O 1
ATOM 3508 N N . ALA A 1 491 ? 162.96346 106.78650 94.23985 1.000 139.38226 564 ALA A N 1
ATOM 3509 C CA . ALA A 1 491 ? 164.31610 106.48746 94.70157 1.000 137.93346 564 ALA A CA 1
ATOM 3510 C C . ALA A 1 491 ? 164.99753 107.64983 95.41819 1.000 136.01401 564 ALA A C 1
ATOM 3511 O O . ALA A 1 491 ? 165.66473 107.39420 96.43572 1.000 134.65666 564 ALA A O 1
ATOM 3513 N N . PRO A 1 492 ? 164.91664 108.90626 94.95410 1.000 130.70683 565 PRO A N 1
ATOM 3514 C CA . PRO A 1 492 ? 165.60146 109.98323 95.69165 1.000 131.28661 565 PRO A CA 1
ATOM 3515 C C . PRO A 1 492 ? 165.14004 110.13442 97.13028 1.000 130.78067 565 PRO A C 1
ATOM 3516 O O . PRO A 1 492 ? 165.96318 110.42448 98.00540 1.000 134.26197 565 PRO A O 1
ATOM 3520 N N . VAL A 1 493 ? 163.84888 109.94560 97.40686 1.000 111.30816 566 VAL A N 1
ATOM 3521 C CA . VAL A 1 493 ? 163.36688 110.08502 98.77791 1.000 111.57728 566 VAL A CA 1
ATOM 3522 C C . VAL A 1 493 ? 163.96360 109.00353 99.66921 1.000 114.27193 566 VAL A C 1
ATOM 3523 O O . VAL A 1 493 ? 164.41210 109.27839 100.78980 1.000 115.69731 566 VAL A O 1
ATOM 3527 N N . LYS A 1 494 ? 163.97949 107.75860 99.18975 1.000 132.43346 567 LYS A N 1
ATOM 3528 C CA . LYS A 1 494 ? 164.56803 106.67631 99.97071 1.000 134.43238 567 LYS A CA 1
ATOM 3529 C C . LYS A 1 494 ? 166.06753 106.87695 100.14855 1.000 133.90002 567 LYS A C 1
ATOM 3530 O O . LYS A 1 494 ? 166.61823 106.56732 101.21052 1.000 132.25386 567 LYS A O 1
ATOM 3536 N N . ALA A 1 495 ? 166.74523 107.39104 99.11979 1.000 135.88521 568 ALA A N 1
ATOM 3537 C CA . ALA A 1 495 ? 168.17082 107.67702 99.24442 1.000 136.45552 568 ALA A CA 1
ATOM 3538 C C . ALA A 1 495 ? 168.42555 108.76075 100.28395 1.000 136.26038 568 ALA A C 1
ATOM 3539 O O . ALA A 1 495 ? 169.37569 108.66876 101.06775 1.000 136.13298 568 ALA A O 1
ATOM 3541 N N . HIS A 1 496 ? 167.58725 109.79838 100.30163 1.000 134.12402 569 HIS A N 1
ATOM 3542 C CA . HIS A 1 496 ? 167.71119 110.84294 101.31257 1.000 132.46105 569 HIS A CA 1
ATOM 3543 C C . HIS A 1 496 ? 167.47210 110.28497 102.70997 1.000 133.14042 569 HIS A C 1
ATOM 3544 O O . HIS A 1 496 ? 168.17699 110.64321 103.66200 1.000 134.16161 569 HIS A O 1
ATOM 3551 N N . VAL A 1 497 ? 166.47974 109.40356 102.85066 1.000 141.97836 570 VAL A N 1
ATOM 3552 C CA . VAL A 1 497 ? 166.20835 108.78679 104.14706 1.000 143.91422 570 VAL A CA 1
ATOM 3553 C C . VAL A 1 497 ? 167.39713 107.94638 104.59774 1.000 144.99312 570 VAL A C 1
ATOM 3554 O O . VAL A 1 497 ? 167.79870 107.98589 105.76739 1.000 144.92856 570 VAL A O 1
ATOM 3558 N N . ALA A 1 498 ? 167.97782 107.17285 103.67820 1.000 151.95739 571 ALA A N 1
ATOM 3559 C CA . ALA A 1 498 ? 169.14062 106.35871 104.01718 1.000 152.74714 571 ALA A CA 1
ATOM 3560 C C . ALA A 1 498 ? 170.33539 107.22845 104.38653 1.000 152.69167 571 ALA A C 1
ATOM 3561 O O . ALA A 1 498 ? 171.10448 106.88753 105.29216 1.000 151.56046 571 ALA A O 1
ATOM 3563 N N . GLU A 1 499 ? 170.51653 108.34908 103.68422 1.000 153.66447 572 GLU A N 1
ATOM 3564 C CA . GLU A 1 499 ? 171.59177 109.27299 104.02697 1.000 153.52850 572 GLU A CA 1
ATOM 3565 C C . GLU A 1 499 ? 171.39356 109.84902 105.42142 1.000 153.85617 572 GLU A C 1
ATOM 3566 O O . GLU A 1 499 ? 172.35333 109.98106 106.18909 1.000 154.89361 572 GLU A O 1
ATOM 3572 N N . LEU A 1 500 ? 170.15351 110.20392 105.76439 1.000 158.59903 573 LEU A N 1
ATOM 3573 C CA . LEU A 1 500 ? 169.87417 110.68922 107.11211 1.000 158.77851 573 LEU A CA 1
ATOM 3574 C C . LEU A 1 500 ? 170.14954 109.61135 108.15227 1.000 159.74259 573 LEU A C 1
ATOM 3575 O O . LEU A 1 500 ? 170.69423 109.89687 109.22511 1.000 160.88392 573 LEU A O 1
ATOM 3580 N N . GLU A 1 501 ? 169.77246 108.36634 107.85380 1.000 164.53807 574 GLU A N 1
ATOM 3581 C CA . GLU A 1 501 ? 170.02149 107.27054 108.78576 1.000 164.84072 574 GLU A CA 1
ATOM 3582 C C . GLU A 1 501 ? 171.51457 107.04618 108.99304 1.000 165.00505 574 GLU A C 1
ATOM 3583 O O . GLU A 1 501 ? 171.96597 106.82047 110.12178 1.000 164.75121 574 GLU A O 1
ATOM 3589 N N . ARG A 1 502 ? 172.29580 107.09354 107.91251 1.000 170.07924 575 ARG A N 1
ATOM 3590 C CA . ARG A 1 502 ? 173.73573 106.88486 108.02999 1.000 170.26493 575 ARG A CA 1
ATOM 3591 C C . ARG A 1 502 ? 174.40848 108.04370 108.75598 1.000 169.04039 575 ARG A C 1
ATOM 3592 O O . ARG A 1 502 ? 175.31039 107.83071 109.57458 1.000 169.07269 575 ARG A O 1
ATOM 3600 N N . ARG A 1 503 ? 173.98667 109.27670 108.46785 1.000 134.26111 576 ARG A N 1
ATOM 3601 C CA . ARG A 1 503 ? 174.58805 110.43577 109.11806 1.000 131.15964 576 ARG A CA 1
ATOM 3602 C C . ARG A 1 503 ? 174.23825 110.48175 110.60020 1.000 132.85080 576 ARG A C 1
ATOM 3603 O O . ARG A 1 503 ? 175.06100 110.89509 111.42523 1.000 133.01217 576 ARG A O 1
ATOM 3611 N N . PHE A 1 504 ? 173.02309 110.06337 110.95758 1.000 144.13165 577 PHE A N 1
ATOM 3612 C CA . PHE A 1 504 ? 172.56709 110.01225 112.34626 1.000 142.55008 577 PHE A CA 1
ATOM 3613 C C . PHE A 1 504 ? 172.18779 108.56831 112.64470 1.000 142.72622 577 PHE A C 1
ATOM 3614 O O . PHE A 1 504 ? 171.03790 108.16031 112.41654 1.000 142.89076 577 PHE A O 1
ATOM 3622 N N . PRO A 1 505 ? 173.12150 107.75857 113.15134 1.000 140.49097 578 PRO A N 1
ATOM 3623 C CA . PRO A 1 505 ? 172.81491 106.33502 113.37227 1.000 140.10607 578 PRO A CA 1
ATOM 3624 C C . PRO A 1 505 ? 171.65670 106.10188 114.32364 1.000 139.92292 578 PRO A C 1
ATOM 3625 O O . PRO A 1 505 ? 170.91085 105.13014 114.14909 1.000 139.69640 578 PRO A O 1
ATOM 3629 N N . GLY A 1 506 ? 171.48414 106.95951 115.32973 1.000 137.26759 579 GLY A N 1
ATOM 3630 C CA . GLY A 1 506 ? 170.35073 106.80749 116.22611 1.000 138.05821 579 GLY A CA 1
ATOM 3631 C C . GLY A 1 506 ? 169.02322 107.06680 115.54000 1.000 139.30935 579 GLY A C 1
ATOM 3632 O O . GLY A 1 506 ? 168.03374 106.37709 115.80155 1.000 138.46159 579 GLY A O 1
ATOM 3633 N N . ALA A 1 507 ? 168.98264 108.06002 114.65606 1.000 157.25060 580 ALA A N 1
ATOM 3634 C CA . ALA A 1 507 ? 167.74232 108.41977 113.98464 1.000 156.74763 580 ALA A CA 1
ATOM 3635 C C . ALA A 1 507 ? 167.31285 107.33070 113.01028 1.000 156.96076 580 ALA A C 1
ATOM 3636 O O . ALA A 1 507 ? 168.13550 106.74918 112.29777 1.000 157.05644 580 ALA A O 1
ATOM 3638 N N . ARG A 1 508 ? 166.01057 107.05561 112.98565 1.000 172.20143 581 ARG A N 1
ATOM 3639 C CA . ARG A 1 508 ? 165.43093 106.08897 112.06354 1.000 173.11835 581 ARG A CA 1
ATOM 3640 C C . ARG A 1 508 ? 164.15042 106.66885 111.48658 1.000 171.73060 581 ARG A C 1
ATOM 3641 O O . ARG A 1 508 ? 163.30496 107.17156 112.23227 1.000 171.54715 581 ARG A O 1
ATOM 3649 N N . VAL A 1 509 ? 164.00976 106.60020 110.16691 1.000 123.53394 582 VAL A N 1
ATOM 3650 C CA . VAL A 1 509 ? 162.81704 107.11485 109.50066 1.000 120.56777 582 VAL A CA 1
ATOM 3651 C C . VAL A 1 509 ? 162.21229 105.99564 108.66038 1.000 120.65820 582 VAL A C 1
ATOM 3652 O O . VAL A 1 509 ? 162.84813 105.51977 107.70791 1.000 121.25878 582 VAL A O 1
ATOM 3656 N N . PRO A 1 510 ? 161.01813 105.51980 108.99264 1.000 118.59753 583 PRO A N 1
ATOM 3657 C CA . PRO A 1 510 ? 160.34544 104.52550 108.15707 1.000 118.19042 583 PRO A CA 1
ATOM 3658 C C . PRO A 1 510 ? 159.46175 105.18616 107.10358 1.000 117.29506 583 PRO A C 1
ATOM 3659 O O . PRO A 1 510 ? 159.26373 106.40185 107.08791 1.000 118.21764 583 PRO A O 1
ATOM 3663 N N . TRP A 1 511 ? 158.93603 104.35050 106.21302 1.000 111.85694 584 TRP A N 1
ATOM 3664 C CA . TRP A 1 511 ? 158.05881 104.81840 105.15252 1.000 111.05766 584 TRP A CA 1
ATOM 3665 C C . TRP A 1 511 ? 157.17674 103.66337 104.70920 1.000 113.78925 584 TRP A C 1
ATOM 3666 O O . TRP A 1 511 ? 157.59239 102.50270 104.74161 1.000 115.19314 584 TRP A O 1
ATOM 3677 N N . LEU A 1 512 ? 155.95624 103.99320 104.29626 1.000 123.42765 585 LEU A N 1
ATOM 3678 C CA . LEU A 1 512 ? 155.00892 103.00269 103.81228 1.000 121.68839 585 LEU A CA 1
ATOM 3679 C C . LEU A 1 512 ? 154.47680 103.44522 102.45586 1.000 122.21343 585 LEU A C 1
ATOM 3680 O O . LEU A 1 512 ? 154.44575 104.63539 102.13711 1.000 124.41132 585 LEU A O 1
ATOM 3685 N N . SER A 1 513 ? 154.05888 102.47162 101.65372 1.000 131.49436 586 SER A N 1
ATOM 3686 C CA . SER A 1 513 ? 153.67565 102.70251 100.26274 1.000 133.02667 586 SER A CA 1
ATOM 3687 C C . SER A 1 513 ? 152.17002 102.49146 100.12289 1.000 134.40058 586 SER A C 1
ATOM 3688 O O . SER A 1 513 ? 151.70396 101.37709 99.88130 1.000 135.51579 586 SER A O 1
ATOM 3691 N N . VAL A 1 514 ? 151.41342 103.57258 100.28251 1.000 147.55621 587 VAL A N 1
ATOM 3692 C CA . VAL A 1 514 ? 149.97556 103.53363 100.05784 1.000 147.39451 587 VAL A CA 1
ATOM 3693 C C . VAL A 1 514 ? 149.74652 103.49038 98.55274 1.000 147.45456 587 VAL A C 1
ATOM 3694 O O . VAL A 1 514 ? 149.98299 104.47778 97.84630 1.000 149.37276 587 VAL A O 1
ATOM 3698 N N . GLN A 1 515 ? 149.34158 102.32991 98.04027 1.000 153.93045 588 GLN A N 1
ATOM 3699 C CA . GLN A 1 515 ? 149.03491 102.24941 96.61889 1.000 154.97606 588 GLN A CA 1
ATOM 3700 C C . GLN A 1 515 ? 147.68657 102.89547 96.32822 1.000 156.06210 588 GLN A C 1
ATOM 3701 O O . GLN A 1 515 ? 147.47618 103.42601 95.23186 1.000 156.17048 588 GLN A O 1
ATOM 3707 N N . THR A 1 516 ? 146.76938 102.85394 97.29531 1.000 181.86521 589 THR A N 1
ATOM 3708 C CA . THR A 1 516 ? 145.42831 103.39065 97.11336 1.000 183.43039 589 THR A CA 1
ATOM 3709 C C . THR A 1 516 ? 145.46947 104.87554 96.77678 1.000 182.50171 589 THR A C 1
ATOM 3710 O O . THR A 1 516 ? 146.28191 105.63261 97.31439 1.000 182.54790 589 THR A O 1
ATOM 3714 N N . ALA A 1 517 ? 144.57772 105.28080 95.87490 1.000 157.16625 590 ALA A N 1
ATOM 3715 C CA . ALA A 1 517 ? 144.38986 106.67370 95.48523 1.000 156.54537 590 ALA A CA 1
ATOM 3716 C C . ALA A 1 517 ? 143.51680 107.37151 96.51765 1.000 156.88518 590 ALA A C 1
ATOM 3717 O O . ALA A 1 517 ? 143.36868 106.87316 97.63765 1.000 157.16954 590 ALA A O 1
ATOM 3719 N N . ALA A 1 518 ? 142.94832 108.52790 96.15860 1.000 153.44956 591 ALA A N 1
ATOM 3720 C CA . ALA A 1 518 ? 142.09077 109.27913 97.07038 1.000 154.03944 591 ALA A CA 1
ATOM 3721 C C . ALA A 1 518 ? 142.84033 109.64584 98.34437 1.000 154.10022 591 ALA A C 1
ATOM 3722 O O . ALA A 1 518 ? 142.67426 108.99660 99.38444 1.000 153.99033 591 ALA A O 1
ATOM 3724 N N . PRO A 1 519 ? 143.67274 110.68280 98.29478 1.000 151.04614 592 PRO A N 1
ATOM 3725 C CA . PRO A 1 519 ? 144.55806 110.99433 99.41976 1.000 150.89437 592 PRO A CA 1
ATOM 3726 C C . PRO A 1 519 ? 143.85255 111.73164 100.54705 1.000 151.58459 592 PRO A C 1
ATOM 3727 O O . PRO A 1 519 ? 144.49891 112.43165 101.33459 1.000 150.90735 592 PRO A O 1
ATOM 3731 N N . SER A 1 520 ? 142.52102 111.60280 100.60204 1.000 156.80653 593 SER A N 1
ATOM 3732 C CA . SER A 1 520 ? 141.64747 112.21906 101.59452 1.000 155.72584 593 SER A CA 1
ATOM 3733 C C . SER A 1 520 ? 142.28526 112.21372 102.97702 1.000 154.29208 593 SER A C 1
ATOM 3734 O O . SER A 1 520 ? 142.64626 111.14832 103.49582 1.000 153.90638 593 SER A O 1
ATOM 3737 N N . PRO A 1 521 ? 142.46434 113.39689 103.58280 1.000 127.80206 594 PRO A N 1
ATOM 3738 C CA . PRO A 1 521 ? 143.18764 113.50027 104.85811 1.000 126.50385 594 PRO A CA 1
ATOM 3739 C C . PRO A 1 521 ? 142.73268 112.48727 105.89004 1.000 126.50000 594 PRO A C 1
ATOM 3740 O O . PRO A 1 521 ? 143.56227 111.82111 106.51777 1.000 128.24568 594 PRO A O 1
ATOM 3744 N N . LEU A 1 522 ? 141.41597 112.35994 106.05860 1.000 129.02276 595 LEU A N 1
ATOM 3745 C CA . LEU A 1 522 ? 140.88159 111.39652 107.01290 1.000 130.38545 595 LEU A CA 1
ATOM 3746 C C . LEU A 1 522 ? 141.30720 109.97608 106.66965 1.000 130.80295 595 LEU A C 1
ATOM 3747 O O . LEU A 1 522 ? 141.76088 109.23956 107.54345 1.000 131.93583 595 LEU A O 1
ATOM 3752 N N . ARG A 1 523 ? 141.15420 109.56982 105.40510 1.000 144.05026 596 ARG A N 1
ATOM 3753 C CA . ARG A 1 523 ? 141.50875 108.20825 104.99650 1.000 145.16024 596 ARG A CA 1
ATOM 3754 C C . ARG A 1 523 ? 142.95148 107.86507 105.35445 1.000 145.29292 596 ARG A C 1
ATOM 3755 O O . ARG A 1 523 ? 143.23210 106.85120 106.01881 1.000 144.25966 596 ARG A O 1
ATOM 3763 N N . LEU A 1 524 ? 143.88017 108.71781 104.92583 1.000 141.52277 597 LEU A N 1
ATOM 3764 C CA . LEU A 1 524 ? 145.28956 108.50221 105.21827 1.000 141.05540 597 LEU A CA 1
ATOM 3765 C C . LEU A 1 524 ? 145.52501 108.48995 106.72079 1.000 139.93811 597 LEU A C 1
ATOM 3766 O O . LEU A 1 524 ? 146.31174 107.68592 107.23470 1.000 140.44205 597 LEU A O 1
ATOM 3771 N N . MET A 1 525 ? 144.87608 109.41161 107.43845 1.000 113.66085 598 MET A N 1
ATOM 3772 C CA . MET A 1 525 ? 145.04763 109.46843 108.88355 1.000 110.17458 598 MET A CA 1
ATOM 3773 C C . MET A 1 525 ? 144.57089 108.18840 109.55834 1.000 113.29365 598 MET A C 1
ATOM 3774 O O . MET A 1 525 ? 145.19615 107.72619 110.51397 1.000 114.51160 598 MET A O 1
ATOM 3779 N N . ASP A 1 526 ? 143.44563 107.62012 109.11154 1.000 145.28114 599 ASP A N 1
ATOM 3780 C CA . ASP A 1 526 ? 143.01067 106.34262 109.67652 1.000 146.63869 599 ASP A CA 1
ATOM 3781 C C . ASP A 1 526 ? 144.04827 105.26097 109.42548 1.000 147.12992 599 ASP A C 1
ATOM 3782 O O . ASP A 1 526 ? 144.33773 104.44903 110.30877 1.000 147.43893 599 ASP A O 1
ATOM 3787 N N . LEU A 1 527 ? 144.57349 105.18716 108.19973 1.000 125.33721 600 LEU A N 1
ATOM 3788 C CA . LEU A 1 527 ? 145.57817 104.15491 107.94414 1.000 123.69061 600 LEU A CA 1
ATOM 3789 C C . LEU A 1 527 ? 146.79299 104.32955 108.85356 1.000 122.54841 600 LEU A C 1
ATOM 3790 O O . LEU A 1 527 ? 147.27917 103.36189 109.45853 1.000 122.37118 600 LEU A O 1
ATOM 3795 N N . LEU A 1 528 ? 147.27068 105.56812 108.99258 1.000 119.08677 601 LEU A N 1
ATOM 3796 C CA . LEU A 1 528 ? 148.42422 105.82930 109.84929 1.000 118.99462 601 LEU A CA 1
ATOM 3797 C C . LEU A 1 528 ? 148.11734 105.52336 111.31054 1.000 119.70549 601 LEU A C 1
ATOM 3798 O O . LEU A 1 528 ? 148.96233 104.97227 112.02407 1.000 121.28181 601 LEU A O 1
ATOM 3803 N N . SER A 1 529 ? 146.91620 105.87595 111.77154 1.000 114.16128 602 SER A N 1
ATOM 3804 C CA . SER A 1 529 ? 146.51679 105.59100 113.14435 1.000 113.46571 602 SER A CA 1
ATOM 3805 C C . SER A 1 529 ? 146.43223 104.09369 113.39545 1.000 113.27537 602 SER A C 1
ATOM 3806 O O . SER A 1 529 ? 146.83080 103.61013 114.46126 1.000 113.12482 602 SER A O 1
ATOM 3809 N N . LYS A 1 530 ? 145.89955 103.34598 112.42855 1.000 128.27136 603 LYS A N 1
ATOM 3810 C CA . LYS A 1 530 ? 145.84752 101.89568 112.55148 1.000 129.32077 603 LYS A CA 1
ATOM 3811 C C . LYS A 1 530 ? 147.24540 101.30966 112.65426 1.000 129.39819 603 LYS A C 1
ATOM 3812 O O . LYS A 1 530 ? 147.49371 100.41492 113.47050 1.000 130.19570 603 LYS A O 1
ATOM 3818 N N . LYS A 1 531 ? 148.17210 101.79854 111.83849 1.000 124.09524 604 LYS A N 1
ATOM 3819 C CA . LYS A 1 531 ? 149.54089 101.28552 111.85983 1.000 123.52585 604 LYS A CA 1
ATOM 3820 C C . LYS A 1 531 ? 150.43348 102.16427 112.73757 1.000 123.19243 604 LYS A C 1
ATOM 3821 O O . LYS A 1 531 ? 151.45980 102.68920 112.30784 1.000 124.16042 604 LYS A O 1
ATOM 3827 N N . HIS A 1 532 ? 150.02577 102.30704 113.99381 1.000 115.07903 605 HIS A N 1
ATOM 3828 C CA . HIS A 1 532 ? 150.75774 103.08655 114.98444 1.000 114.89159 605 HIS A CA 1
ATOM 3829 C C . HIS A 1 532 ? 150.15653 102.80534 116.35958 1.000 115.23184 605 HIS A C 1
ATOM 3830 O O . HIS A 1 532 ? 148.99716 102.39561 116.45577 1.000 116.90771 605 HIS A O 1
ATOM 3837 N N . PRO A 1 533 ? 150.92504 103.01570 117.42665 1.000 114.19991 606 PRO A N 1
ATOM 3838 C CA . PRO A 1 533 ? 150.37718 102.84725 118.77666 1.000 115.85455 606 PRO A CA 1
ATOM 3839 C C . PRO A 1 533 ? 149.32812 103.90213 119.09351 1.000 116.97385 606 PRO A C 1
ATOM 3840 O O . PRO A 1 533 ? 149.24927 104.95790 118.46257 1.000 117.17178 606 PRO A O 1
ATOM 3844 N N . LEU A 1 534 ? 148.51425 103.59726 120.10273 1.000 130.22584 607 LEU A N 1
ATOM 3845 C CA . LEU A 1 534 ? 147.37265 104.43025 120.46052 1.000 130.74647 607 LEU A CA 1
ATOM 3846 C C . LEU A 1 534 ? 147.72779 105.58676 121.38608 1.000 130.96270 607 LEU A C 1
ATOM 3847 O O . LEU A 1 534 ? 146.83707 106.36901 121.73405 1.000 131.69822 607 LEU A O 1
ATOM 3852 N N . ASP A 1 535 ? 148.98967 105.72136 121.79720 1.000 127.49487 608 ASP A N 1
ATOM 3853 C CA . ASP A 1 535 ? 149.37455 106.77587 122.72609 1.000 127.75200 608 ASP A CA 1
ATOM 3854 C C . ASP A 1 535 ? 150.50177 107.65516 122.19849 1.000 128.11232 608 ASP A C 1
ATOM 3855 O O . ASP A 1 535 ? 151.07024 108.43659 122.96940 1.000 129.42864 608 ASP A O 1
ATOM 3860 N N . THR A 1 536 ? 150.84066 107.55525 120.91783 1.000 108.42641 609 THR A N 1
ATOM 3861 C CA . THR A 1 536 ? 151.89951 108.37941 120.35787 1.000 107.35955 609 THR A CA 1
ATOM 3862 C C . THR A 1 536 ? 151.39168 109.78590 120.07005 1.000 107.23283 609 THR A C 1
ATOM 3863 O O . THR A 1 536 ? 150.21616 109.99516 119.75992 1.000 110.52375 609 THR A O 1
ATOM 3867 N N . LEU A 1 537 ? 152.29606 110.75510 120.17751 1.000 101.34975 610 LEU A N 1
ATOM 3868 C CA . LEU A 1 537 ? 151.97166 112.14328 119.87574 1.000 102.07759 610 LEU A CA 1
ATOM 3869 C C . LEU A 1 537 ? 152.12912 112.37977 118.37928 1.000 102.42870 610 LEU A C 1
ATOM 3870 O O . LEU A 1 537 ? 153.22427 112.21618 117.83107 1.000 103.62012 610 LEU A O 1
ATOM 3875 N N . PHE A 1 538 ? 151.04109 112.76631 117.72136 1.000 89.40641 611 PHE A N 1
ATOM 3876 C CA . PHE A 1 538 ? 151.01313 112.90929 116.27318 1.000 86.60686 611 PHE A CA 1
ATOM 3877 C C . PHE A 1 538 ? 151.22621 114.36477 115.88534 1.000 90.50634 611 PHE A C 1
ATOM 3878 O O . PHE A 1 538 ? 150.55960 115.25924 116.41552 1.000 89.83613 611 PHE A O 1
ATOM 3886 N N . LEU A 1 539 ? 152.15692 114.59340 114.96325 1.000 98.87098 612 LEU A N 1
ATOM 3887 C CA . LEU A 1 539 ? 152.40882 115.90452 114.37190 1.000 94.60126 612 LEU A CA 1
ATOM 3888 C C . LEU A 1 539 ? 152.15914 115.76605 112.87434 1.000 94.22979 612 LEU A C 1
ATOM 3889 O O . LEU A 1 539 ? 153.08138 115.49013 112.10406 1.000 98.27719 612 LEU A O 1
ATOM 3894 N N . LEU A 1 540 ? 150.90925 115.94924 112.46309 1.000 83.01622 613 LEU A N 1
ATOM 3895 C CA . LEU A 1 540 ? 150.56292 115.89831 111.04643 1.000 79.04075 613 LEU A CA 1
ATOM 3896 C C . LEU A 1 540 ? 151.06064 117.17411 110.38673 1.000 85.45446 613 LEU A C 1
ATOM 3897 O O . LEU A 1 540 ? 150.41645 118.22063 110.46490 1.000 92.69815 613 LEU A O 1
ATOM 3902 N N . ALA A 1 541 ? 152.21462 117.09378 109.73562 1.000 86.98696 614 ALA A N 1
ATOM 3903 C CA . ALA A 1 541 ? 152.81570 118.23031 109.05567 1.000 83.88257 614 ALA A CA 1
ATOM 3904 C C . ALA A 1 541 ? 152.67625 118.04774 107.55352 1.000 84.43888 614 ALA A C 1
ATOM 3905 O O . ALA A 1 541 ? 152.99853 116.98092 107.02128 1.000 86.91328 614 ALA A O 1
ATOM 3907 N N . GLY A 1 542 ? 152.19506 119.08445 106.87730 1.000 107.20440 615 GLY A N 1
ATOM 3908 C CA . GLY A 1 542 ? 152.09651 119.06768 105.44006 1.000 110.52176 615 GLY A CA 1
ATOM 3909 C C . GLY A 1 542 ? 153.46518 119.15542 104.80107 1.000 110.41737 615 GLY A C 1
ATOM 3910 O O . GLY A 1 542 ? 154.46632 119.44085 105.46448 1.000 111.29327 615 GLY A O 1
ATOM 3911 N N . PRO A 1 543 ? 153.53776 118.89810 103.49467 1.000 111.87959 616 PRO A N 1
ATOM 3912 C CA . PRO A 1 543 ? 154.83900 118.96957 102.81251 1.000 110.76588 616 PRO A CA 1
ATOM 3913 C C . PRO A 1 543 ? 155.48220 120.34340 102.87983 1.000 111.97539 616 PRO A C 1
ATOM 3914 O O . PRO A 1 543 ? 156.71416 120.43868 102.93187 1.000 113.08085 616 PRO A O 1
ATOM 3918 N N . ASP A 1 544 ? 154.68583 121.41327 102.91346 1.000 110.04940 617 ASP A N 1
ATOM 3919 C CA . ASP A 1 544 ? 155.19769 122.77824 102.89123 1.000 109.47766 617 ASP A CA 1
ATOM 3920 C C . ASP A 1 544 ? 155.56803 123.29155 104.27699 1.000 108.29384 617 ASP A C 1
ATOM 3921 O O . ASP A 1 544 ? 155.59191 124.50913 104.49713 1.000 111.46224 617 ASP A O 1
ATOM 3926 N N . THR A 1 545 ? 155.85727 122.39821 105.21650 1.000 103.21786 618 THR A N 1
ATOM 3927 C CA . THR A 1 545 ? 156.15669 122.76884 106.59209 1.000 104.79950 618 THR A CA 1
ATOM 3928 C C . THR A 1 545 ? 157.66204 122.75490 106.81778 1.000 104.59114 618 THR A C 1
ATOM 3929 O O . THR A 1 545 ? 158.33567 121.77703 106.47953 1.000 106.54102 618 THR A O 1
ATOM 3933 N N . VAL A 1 546 ? 158.18379 123.83749 107.38336 1.000 91.47936 619 VAL A N 1
ATOM 3934 C CA . VAL A 1 546 ? 159.58971 123.93852 107.75431 1.000 93.69009 619 VAL A CA 1
ATOM 3935 C C . VAL A 1 546 ? 159.64765 123.86836 109.27408 1.000 93.31150 619 VAL A C 1
ATOM 3936 O O . VAL A 1 546 ? 159.46300 124.87682 109.96417 1.000 92.04512 619 VAL A O 1
ATOM 3940 N N . LEU A 1 547 ? 159.90301 122.67524 109.80016 1.000 109.10828 620 LEU A N 1
ATOM 3941 C CA . LEU A 1 547 ? 159.91005 122.47756 111.24053 1.000 109.64773 620 LEU A CA 1
ATOM 3942 C C . LEU A 1 547 ? 161.12967 123.13396 111.87637 1.000 109.10446 620 LEU A C 1
ATOM 3943 O O . LEU A 1 547 ? 162.21091 123.19848 111.28686 1.000 110.54478 620 LEU A O 1
ATOM 3948 N N . THR A 1 548 ? 160.94069 123.62631 113.09488 1.000 117.53821 621 THR A N 1
ATOM 3949 C CA . THR A 1 548 ? 161.99972 124.21018 113.89997 1.000 118.92613 621 THR A CA 1
ATOM 3950 C C . THR A 1 548 ? 161.86901 123.66861 115.31568 1.000 120.19885 621 THR A C 1
ATOM 3951 O O . THR A 1 548 ? 160.77885 123.24366 115.71752 1.000 122.28025 621 THR A O 1
ATOM 3955 N N . PRO A 1 549 ? 162.96441 123.63309 116.08057 1.000 121.28174 622 PRO A N 1
ATOM 3956 C CA . PRO A 1 549 ? 162.86890 123.11661 117.45645 1.000 121.71326 622 PRO A CA 1
ATOM 3957 C C . PRO A 1 549 ? 161.86532 123.85716 118.32237 1.000 122.55382 622 PRO A C 1
ATOM 3958 O O . PRO A 1 549 ? 161.22571 123.23311 119.17895 1.000 124.57289 622 PRO A O 1
ATOM 3962 N N . ASP A 1 550 ? 161.70827 125.16931 118.13221 1.000 139.87789 623 ASP A N 1
ATOM 3963 C CA . ASP A 1 550 ? 160.72305 125.91219 118.91190 1.000 140.74632 623 ASP A CA 1
ATOM 3964 C C . ASP A 1 550 ? 159.30957 125.42153 118.62626 1.000 140.36997 623 ASP A C 1
ATOM 3965 O O . ASP A 1 550 ? 158.51322 125.22009 119.55222 1.000 141.58640 623 ASP A O 1
ATOM 3970 N N . PHE A 1 551 ? 158.98153 125.21377 117.34956 1.000 113.20541 624 PHE A N 1
ATOM 3971 C CA . PHE A 1 551 ? 157.65690 124.70995 117.00675 1.000 111.17414 624 PHE A CA 1
ATOM 3972 C C . PHE A 1 551 ? 157.46016 123.28833 117.51420 1.000 111.25813 624 PHE A C 1
ATOM 3973 O O . PHE A 1 551 ? 156.36012 122.92583 117.94381 1.000 113.89951 624 PHE A O 1
ATOM 3981 N N . LEU A 1 552 ? 158.51012 122.46584 117.46437 1.000 102.32535 625 LEU A N 1
ATOM 3982 C CA . LEU A 1 552 ? 158.41002 121.11639 118.00845 1.000 99.33117 625 LEU A CA 1
ATOM 3983 C C . LEU A 1 552 ? 158.11212 121.14814 119.50036 1.000 102.55722 625 LEU A C 1
ATOM 3984 O O . LEU A 1 552 ? 157.25551 120.40044 119.98573 1.000 106.21242 625 LEU A O 1
ATOM 3989 N N . ASN A 1 553 ? 158.80780 122.01103 120.24420 1.000 120.44927 626 ASN A N 1
ATOM 3990 C CA . ASN A 1 553 ? 158.54638 122.12726 121.67482 1.000 121.10931 626 ASN A CA 1
ATOM 3991 C C . ASN A 1 553 ? 157.12995 122.61928 121.93496 1.000 120.13696 626 ASN A C 1
ATOM 3992 O O . ASN A 1 553 ? 156.44572 122.12016 122.83791 1.000 122.63798 626 ASN A O 1
ATOM 3997 N N . ARG A 1 554 ? 156.67210 123.59889 121.15171 1.000 105.96973 627 ARG A N 1
ATOM 3998 C CA . ARG A 1 554 ? 155.32265 124.11846 121.34088 1.000 106.30518 627 ARG A CA 1
ATOM 3999 C C . ARG A 1 554 ? 154.27524 123.04964 121.05905 1.000 108.17161 627 ARG A C 1
ATOM 4000 O O . ARG A 1 554 ? 153.26964 122.95548 121.77018 1.000 111.40734 627 ARG A O 1
ATOM 4008 N N . CYS A 1 555 ? 154.49093 122.23381 120.02588 1.000 111.60085 628 CYS A N 1
ATOM 4009 C CA . CYS A 1 555 ? 153.55539 121.15142 119.73751 1.000 110.53905 628 CYS A CA 1
ATOM 4010 C C . CYS A 1 555 ? 153.57713 120.09168 120.83104 1.000 110.37780 628 CYS A C 1
ATOM 4011 O O . CYS A 1 555 ? 152.52505 119.56836 121.21242 1.000 111.29293 628 CYS A O 1
ATOM 4014 N N . ARG A 1 556 ? 154.76441 119.75459 121.34199 1.000 115.29375 629 ARG A N 1
ATOM 4015 C CA . ARG A 1 556 ? 154.84741 118.77022 122.41652 1.000 115.16629 629 ARG A CA 1
ATOM 4016 C C . ARG A 1 556 ? 154.11633 119.24937 123.66041 1.000 115.48784 629 ARG A C 1
ATOM 4017 O O . ARG A 1 556 ? 153.40666 118.47495 124.31241 1.000 114.70227 629 ARG A O 1
ATOM 4025 N N . MET A 1 557 ? 154.28338 120.52052 124.00887 1.000 108.75947 630 MET A N 1
ATOM 4026 C CA . MET A 1 557 ? 153.82093 121.03686 125.28604 1.000 107.10936 630 MET A CA 1
ATOM 4027 C C . MET A 1 557 ? 152.47355 121.74836 125.17916 1.000 105.88834 630 MET A C 1
ATOM 4028 O O . MET A 1 557 ? 151.95901 122.24027 126.18731 1.000 110.29867 630 MET A O 1
ATOM 4033 N N . HIS A 1 558 ? 151.86514 121.77210 123.99015 1.000 99.62111 631 HIS A N 1
ATOM 4034 C CA . HIS A 1 558 ? 150.51457 122.29438 123.82347 1.000 101.33028 631 HIS A CA 1
ATOM 4035 C C . HIS A 1 558 ? 149.56170 121.28948 123.18741 1.000 103.24702 631 HIS A C 1
ATOM 4036 O O . HIS A 1 558 ? 148.47574 121.68162 122.74697 1.000 106.52519 631 HIS A O 1
ATOM 4043 N N . ALA A 1 559 ? 149.93309 120.01459 123.12132 1.000 102.90040 632 ALA A N 1
ATOM 4044 C CA . ALA A 1 559 ? 149.05862 118.95015 122.63327 1.000 102.62681 632 ALA A CA 1
ATOM 4045 C C . ALA A 1 559 ? 148.84325 117.98835 123.79515 1.000 102.90779 632 ALA A C 1
ATOM 4046 O O . ALA A 1 559 ? 149.58504 117.01768 123.95957 1.000 103.53337 632 ALA A O 1
ATOM 4048 N N . ILE A 1 560 ? 147.82522 118.26185 124.59885 1.000 103.22766 633 ILE A N 1
ATOM 4049 C CA . ILE A 1 560 ? 147.55977 117.49379 125.80724 1.000 103.92614 633 ILE A CA 1
ATOM 4050 C C . ILE A 1 560 ? 146.75689 116.25572 125.43920 1.000 105.22729 633 ILE A C 1
ATOM 4051 O O . ILE A 1 560 ? 145.73250 116.34854 124.75271 1.000 104.12167 633 ILE A O 1
ATOM 4056 N N . SER A 1 561 ? 147.22404 115.09399 125.89545 1.000 107.99864 634 SER A N 1
ATOM 4057 C CA . SER A 1 561 ? 146.57764 113.82532 125.58534 1.000 106.73356 634 SER A CA 1
ATOM 4058 C C . SER A 1 561 ? 145.16806 113.76801 126.15587 1.000 106.46149 634 SER A C 1
ATOM 4059 O O . SER A 1 561 ? 144.98463 113.72186 127.37607 1.000 107.52111 634 SER A O 1
ATOM 4062 N N . GLY A 1 562 ? 144.16855 113.76945 125.27966 1.000 95.27707 635 GLY A N 1
ATOM 4063 C CA . GLY A 1 562 ? 142.79186 113.67922 125.70971 1.000 94.89106 635 GLY A CA 1
ATOM 4064 C C . GLY A 1 562 ? 142.20474 114.94957 126.27545 1.000 96.86905 635 GLY A C 1
ATOM 4065 O O . GLY A 1 562 ? 141.11165 114.90054 126.84965 1.000 99.66346 635 GLY A O 1
ATOM 4066 N N . TRP A 1 563 ? 142.88564 116.08676 126.13669 1.000 115.31047 636 TRP A N 1
ATOM 4067 C CA . TRP A 1 563 ? 142.35048 117.33723 126.66051 1.000 116.29510 636 TRP A CA 1
ATOM 4068 C C . TRP A 1 563 ? 142.37746 118.45633 125.62648 1.000 118.27186 636 TRP A C 1
ATOM 4069 O O . TRP A 1 563 ? 141.51200 119.33703 125.64298 1.000 117.16257 636 TRP A O 1
ATOM 4080 N N . GLN A 1 564 ? 143.35669 118.43729 124.72396 1.000 117.47321 637 GLN A N 1
ATOM 4081 C CA . GLN A 1 564 ? 143.52020 119.52898 123.77506 1.000 116.05811 637 GLN A CA 1
ATOM 4082 C C . GLN A 1 564 ? 144.22942 119.02924 122.52589 1.000 112.73828 637 GLN A C 1
ATOM 4083 O O . GLN A 1 564 ? 145.05995 118.11956 122.58529 1.000 114.46500 637 GLN A O 1
ATOM 4089 N N . ALA A 1 565 ? 143.88770 119.63764 121.39270 1.000 108.31827 638 ALA A N 1
ATOM 4090 C CA . ALA A 1 565 ? 144.55535 119.39337 120.12248 1.000 109.62946 638 ALA A CA 1
ATOM 4091 C C . ALA A 1 565 ? 145.02209 120.72762 119.56336 1.000 111.54001 638 ALA A C 1
ATOM 4092 O O . ALA A 1 565 ? 144.25703 121.69680 119.54824 1.000 115.35681 638 ALA A O 1
ATOM 4094 N N . PHE A 1 566 ? 146.26962 120.77788 119.10721 1.000 88.06485 639 PHE A N 1
ATOM 4095 C CA . PHE A 1 566 ? 146.89308 122.01740 118.66257 1.000 82.47206 639 PHE A CA 1
ATOM 4096 C C . PHE A 1 566 ? 146.87492 122.08059 117.14084 1.000 85.84112 639 PHE A C 1
ATOM 4097 O O . PHE A 1 566 ? 147.39938 121.18389 116.47281 1.000 90.94302 639 PHE A O 1
ATOM 4105 N N . PHE A 1 567 ? 146.27275 123.14049 116.59785 1.000 87.44271 640 PHE A N 1
ATOM 4106 C CA . PHE A 1 567 ? 146.20361 123.37800 115.15611 1.000 87.20898 640 PHE A CA 1
ATOM 4107 C C . PHE A 1 567 ? 146.80839 124.74309 114.86022 1.000 89.61334 640 PHE A C 1
ATOM 4108 O O . PHE A 1 567 ? 146.11560 125.76902 114.93738 1.000 95.19692 640 PHE A O 1
ATOM 4116 N N . PRO A 1 568 ? 148.08898 124.80716 114.51994 1.000 84.26466 641 PRO A N 1
ATOM 4117 C CA . PRO A 1 568 ? 148.72417 126.09714 114.24862 1.000 83.03983 641 PRO A CA 1
ATOM 4118 C C . PRO A 1 568 ? 148.38743 126.60223 112.85224 1.000 86.48809 641 PRO A C 1
ATOM 4119 O O . PRO A 1 568 ? 147.86824 125.88027 112.00151 1.000 88.35032 641 PRO A O 1
ATOM 4123 N N . MET A 1 569 ? 148.69587 127.87748 112.63411 1.000 106.37397 642 MET A N 1
ATOM 4124 C CA . MET A 1 569 ? 148.56556 128.51959 111.33240 1.000 107.22394 642 MET A CA 1
ATOM 4125 C C . MET A 1 569 ? 149.91364 129.12091 110.96296 1.000 107.28121 642 MET A C 1
ATOM 4126 O O . MET A 1 569 ? 150.46715 129.92542 111.71969 1.000 109.71956 642 MET A O 1
ATOM 4131 N N . HIS A 1 570 ? 150.44275 128.72520 109.80906 1.000 106.47038 643 HIS A N 1
ATOM 4132 C CA . HIS A 1 570 ? 151.79087 129.11038 109.42655 1.000 108.89543 643 HIS A CA 1
ATOM 4133 C C . HIS A 1 570 ? 151.81101 130.54216 108.89740 1.000 112.76888 643 HIS A C 1
ATOM 4134 O O . HIS A 1 570 ? 150.79000 131.23159 108.83848 1.000 114.76535 643 HIS A O 1
ATOM 4141 N N . PHE A 1 571 ? 152.99871 130.99263 108.50431 1.000 131.96348 644 PHE A N 1
ATOM 4142 C CA . PHE A 1 571 ? 153.22590 132.36679 108.06597 1.000 129.38600 644 PHE A CA 1
ATOM 4143 C C . PHE A 1 571 ? 153.37356 132.32022 106.54747 1.000 130.81733 644 PHE A C 1
ATOM 4144 O O . PHE A 1 571 ? 154.45746 132.04639 106.02683 1.000 132.19368 644 PHE A O 1
ATOM 4152 N N . GLN A 1 572 ? 152.28023 132.58754 105.83946 1.000 141.83163 645 GLN A N 1
ATOM 4153 C CA . GLN A 1 572 ? 152.30151 132.60236 104.38462 1.000 143.58245 645 GLN A CA 1
ATOM 4154 C C . GLN A 1 572 ? 152.99085 133.86106 103.87053 1.000 145.07224 645 GLN A C 1
ATOM 4155 O O . GLN A 1 572 ? 152.97393 134.91259 104.51609 1.000 144.87266 645 GLN A O 1
ATOM 4161 N N . ALA A 1 573 ? 153.60284 133.74464 102.69319 1.000 162.70673 646 ALA A N 1
ATOM 4162 C CA . ALA A 1 573 ? 154.32264 134.84805 102.07510 1.000 163.19338 646 ALA A CA 1
ATOM 4163 C C . ALA A 1 573 ? 153.93547 134.96736 100.60832 1.000 163.61378 646 ALA A C 1
ATOM 4164 O O . ALA A 1 573 ? 153.58768 133.97769 99.95855 1.000 164.44955 646 ALA A O 1
ATOM 4166 N N . PHE A 1 574 ? 154.00058 136.19105 100.09296 1.000 171.48656 647 PHE A N 1
ATOM 4167 C CA . PHE A 1 574 ? 153.71727 136.46838 98.69312 1.000 171.98517 647 PHE A CA 1
ATOM 4168 C C . PHE A 1 574 ? 155.01142 136.53227 97.89108 1.000 172.75461 647 PHE A C 1
ATOM 4169 O O . PHE A 1 574 ? 156.10469 136.68660 98.44176 1.000 173.36363 647 PHE A O 1
ATOM 4177 N N . HIS A 1 575 ? 154.86401 136.40432 96.56657 1.000 174.38442 648 HIS A N 1
ATOM 4178 C CA . HIS A 1 575 ? 155.93140 136.50646 95.57435 1.000 175.04125 648 HIS A CA 1
ATOM 4179 C C . HIS A 1 575 ? 156.91194 135.34310 95.68387 1.000 174.68148 648 HIS A C 1
ATOM 4180 O O . HIS A 1 575 ? 157.17513 134.84526 96.78577 1.000 174.40303 648 HIS A O 1
ATOM 4187 N N . PRO A 1 576 ? 157.47470 134.87756 94.55926 1.000 172.16783 649 PRO A N 1
ATOM 4188 C CA . PRO A 1 576 ? 158.45097 133.78341 94.57058 1.000 172.07992 649 PRO A CA 1
ATOM 4189 C C . PRO A 1 576 ? 159.78776 134.20100 95.17480 1.000 171.45292 649 PRO A C 1
ATOM 4190 O O . PRO A 1 576 ? 160.02986 135.39995 95.31197 1.000 171.08449 649 PRO A O 1
ATOM 4194 N N . GLY A 1 594 ? 154.25840 139.39020 104.22637 1.000 146.33867 667 GLY A N 1
ATOM 4195 C CA . GLY A 1 594 ? 153.67256 138.08090 104.44430 1.000 147.17725 667 GLY A CA 1
ATOM 4196 C C . GLY A 1 594 ? 152.26223 138.13765 104.99911 1.000 147.70899 667 GLY A C 1
ATOM 4197 O O . GLY A 1 594 ? 151.67516 139.21334 105.10689 1.000 150.51043 667 GLY A O 1
ATOM 4198 N N . ARG A 1 595 ? 151.71498 136.97658 105.35200 1.000 136.25804 668 ARG A N 1
ATOM 4199 C CA . ARG A 1 595 ? 150.34700 136.90200 105.84358 1.000 136.70891 668 ARG A CA 1
ATOM 4200 C C . ARG A 1 595 ? 150.18132 135.63263 106.66636 1.000 137.50586 668 ARG A C 1
ATOM 4201 O O . ARG A 1 595 ? 150.86518 134.63346 106.43252 1.000 137.80130 668 ARG A O 1
ATOM 4209 N N . PHE A 1 596 ? 149.26985 135.68704 107.63594 1.000 122.75672 669 PHE A N 1
ATOM 4210 C CA . PHE A 1 596 ? 148.89405 134.52461 108.43835 1.000 120.74745 669 PHE A CA 1
ATOM 4211 C C . PHE A 1 596 ? 147.57842 133.98641 107.88739 1.000 122.33286 669 PHE A C 1
ATOM 4212 O O . PHE A 1 596 ? 146.51226 134.55642 108.13047 1.000 125.89977 669 PHE A O 1
ATOM 4220 N N . ASP A 1 597 ? 147.65415 132.88754 107.14135 1.000 138.27186 670 ASP A N 1
ATOM 4221 C CA . ASP A 1 597 ? 146.45503 132.29822 106.56168 1.000 138.00459 670 ASP A CA 1
ATOM 4222 C C . ASP A 1 597 ? 145.62098 131.63202 107.64723 1.000 139.55775 670 ASP A C 1
ATOM 4223 O O . ASP A 1 597 ? 146.14491 130.88375 108.47746 1.000 140.98813 670 ASP A O 1
ATOM 4228 N N . ARG A 1 598 ? 144.31663 131.90288 107.63686 1.000 136.65385 671 ARG A N 1
ATOM 4229 C CA . ARG A 1 598 ? 143.41008 131.39358 108.65394 1.000 136.80844 671 ARG A CA 1
ATOM 4230 C C . ARG A 1 598 ? 142.47035 130.30976 108.14846 1.000 136.48215 671 ARG A C 1
ATOM 4231 O O . ARG A 1 598 ? 141.78808 129.67871 108.96307 1.000 134.40765 671 ARG A O 1
ATOM 4239 N N . GLN A 1 599 ? 142.41751 130.07401 106.83995 1.000 145.16394 672 GLN A N 1
ATOM 4240 C CA . GLN A 1 599 ? 141.55140 129.06006 106.25703 1.000 144.05533 672 GLN A CA 1
ATOM 4241 C C . GLN A 1 599 ? 142.29642 127.77495 105.92182 1.000 143.93476 672 GLN A C 1
ATOM 4242 O O . GLN A 1 599 ? 141.71359 126.87565 105.30831 1.000 143.89142 672 GLN A O 1
ATOM 4248 N N . ALA A 1 600 ? 143.56400 127.66613 106.30788 1.000 129.31051 673 ALA A N 1
ATOM 4249 C CA . ALA A 1 600 ? 144.38001 126.49373 106.02105 1.000 129.26935 673 ALA A CA 1
ATOM 4250 C C . ALA A 1 600 ? 144.70352 125.77890 107.32528 1.000 128.41779 673 ALA A C 1
ATOM 4251 O O . ALA A 1 600 ? 145.27189 126.38038 108.24286 1.000 126.30178 673 ALA A O 1
ATOM 4253 N N . ALA A 1 601 ? 144.34291 124.49797 107.40333 1.000 125.57512 674 ALA A N 1
ATOM 4254 C CA . ALA A 1 601 ? 144.66797 123.70149 108.58077 1.000 122.92431 674 ALA A CA 1
ATOM 4255 C C . ALA A 1 601 ? 146.09868 123.18209 108.50805 1.000 125.38820 674 ALA A C 1
ATOM 4256 O O . ALA A 1 601 ? 146.93344 123.51048 109.35800 1.000 127.37090 674 ALA A O 1
ATOM 4258 N N . SER A 1 602 ? 146.39409 122.37375 107.48764 1.000 124.30169 675 SER A N 1
ATOM 4259 C CA . SER A 1 602 ? 147.73439 121.85600 107.23372 1.000 123.62699 675 SER A CA 1
ATOM 4260 C C . SER A 1 602 ? 148.32556 121.18271 108.46530 1.000 123.34245 675 SER A C 1
ATOM 4261 O O . SER A 1 602 ? 147.99555 120.03225 108.76907 1.000 124.20344 675 SER A O 1
ATOM 4264 N N . GLU A 1 603 ? 149.20115 121.89230 109.17475 1.000 123.34747 676 GLU A N 1
ATOM 4265 C CA . GLU A 1 603 ? 149.83815 121.33113 110.35826 1.000 121.16832 676 GLU A CA 1
ATOM 4266 C C . GLU A 1 603 ? 148.80711 121.06449 111.44581 1.000 123.29799 676 GLU A C 1
ATOM 4267 O O . GLU A 1 603 ? 147.94536 121.90303 111.72363 1.000 124.98913 676 GLU A O 1
ATOM 4273 N N . ALA A 1 604 ? 148.89981 119.88856 112.06036 1.000 91.09070 677 ALA A N 1
ATOM 4274 C CA . ALA A 1 604 ? 147.99193 119.48783 113.12238 1.000 87.61485 677 ALA A CA 1
ATOM 4275 C C . ALA A 1 604 ? 148.77346 118.73904 114.18756 1.000 85.46788 677 ALA A C 1
ATOM 4276 O O . ALA A 1 604 ? 149.65303 117.93459 113.87043 1.000 88.92339 677 ALA A O 1
ATOM 4278 N N . CYS A 1 605 ? 148.44871 119.00688 115.44941 1.000 96.13327 678 CYS A N 1
ATOM 4279 C CA . CYS A 1 605 ? 149.10862 118.37035 116.58713 1.000 98.76253 678 CYS A CA 1
ATOM 4280 C C . CYS A 1 605 ? 148.02828 117.81010 117.50592 1.000 101.95398 678 CYS A C 1
ATOM 4281 O O . CYS A 1 605 ? 147.39003 118.55766 118.25231 1.000 103.74419 678 CYS A O 1
ATOM 4284 N N . PHE A 1 606 ? 147.82665 116.49697 117.45017 1.000 98.63873 679 PHE A N 1
ATOM 4285 C CA . PHE A 1 606 ? 146.83035 115.82495 118.27108 1.000 97.43706 679 PHE A CA 1
ATOM 4286 C C . PHE A 1 606 ? 147.40087 114.47899 118.70133 1.000 99.73737 679 PHE A C 1
ATOM 4287 O O . PHE A 1 606 ? 148.59938 114.21682 118.56269 1.000 100.69302 679 PHE A O 1
ATOM 4295 N N . TYR A 1 607 ? 146.53484 113.61750 119.22552 1.000 97.13342 680 TYR A N 1
ATOM 4296 C CA . TYR A 1 607 ? 146.93447 112.31470 119.72842 1.000 91.44772 680 TYR A CA 1
ATOM 4297 C C . TYR A 1 607 ? 146.15171 111.21216 119.02935 1.000 93.31360 680 TYR A C 1
ATOM 4298 O O . TYR A 1 607 ? 145.04154 111.42182 118.52819 1.000 99.59992 680 TYR A O 1
ATOM 4307 N N . ASN A 1 608 ? 146.75646 110.02312 119.00650 1.000 103.98071 681 ASN A N 1
ATOM 4308 C CA . ASN A 1 608 ? 146.14079 108.88910 118.32801 1.000 108.33809 681 ASN A CA 1
ATOM 4309 C C . ASN A 1 608 ? 144.81698 108.50580 118.97415 1.000 112.76585 681 ASN A C 1
ATOM 4310 O O . ASN A 1 608 ? 143.83942 108.21724 118.27534 1.000 114.55251 681 ASN A O 1
ATOM 4315 N N . SER A 1 609 ? 144.76810 108.48576 120.30784 1.000 109.45912 682 SER A N 1
ATOM 4316 C CA . SER A 1 609 ? 143.52904 108.13647 120.99444 1.000 105.40572 682 SER A CA 1
ATOM 4317 C C . SER A 1 609 ? 142.43051 109.14735 120.69541 1.000 108.10538 682 SER A C 1
ATOM 4318 O O . SER A 1 609 ? 141.27348 108.77207 120.46912 1.000 111.57619 682 SER A O 1
ATOM 4321 N N . ASP A 1 610 ? 142.77480 110.43649 120.69188 1.000 107.27164 683 ASP A N 1
ATOM 4322 C CA . ASP A 1 610 ? 141.79060 111.46650 120.38059 1.000 106.36063 683 ASP A CA 1
ATOM 4323 C C . ASP A 1 610 ? 141.27622 111.32014 118.95579 1.000 105.27737 683 ASP A C 1
ATOM 4324 O O . ASP A 1 610 ? 140.07152 111.45323 118.70317 1.000 106.65667 683 ASP A O 1
ATOM 4329 N N . TYR A 1 611 ? 142.17438 111.04074 118.00912 1.000 100.06895 684 TYR A N 1
ATOM 4330 C CA . TYR A 1 611 ? 141.73899 110.84862 116.63090 1.000 101.21448 684 TYR A CA 1
ATOM 4331 C C . TYR A 1 611 ? 140.83938 109.62700 116.50211 1.000 104.61282 684 TYR A C 1
ATOM 4332 O O . TYR A 1 611 ? 139.85377 109.64885 115.75667 1.000 108.60714 684 TYR A O 1
ATOM 4341 N N . VAL A 1 612 ? 141.17229 108.54524 117.20884 1.000 106.93484 685 VAL A N 1
ATOM 4342 C CA . VAL A 1 612 ? 140.34799 107.34097 117.16070 1.000 105.95209 685 VAL A CA 1
ATOM 4343 C C . VAL A 1 612 ? 138.96233 107.62348 117.72443 1.000 106.01346 685 VAL A C 1
ATOM 4344 O O . VAL A 1 612 ? 137.94847 107.17678 117.17425 1.000 105.82676 685 VAL A O 1
ATOM 4348 N N . ALA A 1 613 ? 138.89578 108.36616 118.83146 1.000 116.22355 686 ALA A N 1
ATOM 4349 C CA . ALA A 1 613 ? 137.60094 108.72230 119.40249 1.000 116.70157 686 ALA A CA 1
ATOM 4350 C C . ALA A 1 613 ? 136.78836 109.57643 118.43710 1.000 116.82682 686 ALA A C 1
ATOM 4351 O O . ALA A 1 613 ? 135.57816 109.36990 118.27908 1.000 120.00946 686 ALA A O 1
ATOM 4353 N N . ALA A 1 614 ? 137.43608 110.54220 117.78117 1.000 104.54790 687 ALA A N 1
ATOM 4354 C CA . ALA A 1 614 ? 136.72768 111.37342 116.81264 1.000 105.73343 687 ALA A CA 1
ATOM 4355 C C . ALA A 1 614 ? 136.21578 110.54409 115.64096 1.000 107.36773 687 ALA A C 1
ATOM 4356 O O . ALA A 1 614 ? 135.09592 110.75607 115.16154 1.000 108.91877 687 ALA A O 1
ATOM 4358 N N . ARG A 1 615 ? 137.02416 109.59715 115.16174 1.000 126.80065 688 ARG A N 1
ATOM 4359 C CA . ARG A 1 615 ? 136.58706 108.73928 114.06481 1.000 128.65032 688 ARG A CA 1
ATOM 4360 C C . ARG A 1 615 ? 135.42576 107.84925 114.48667 1.000 130.53844 688 ARG A C 1
ATOM 4361 O O . ARG A 1 615 ? 134.50049 107.61341 113.70179 1.000 132.73622 688 ARG A O 1
ATOM 4369 N N . GLY A 1 616 ? 135.45932 107.33910 115.71784 1.000 133.53648 689 GLY A N 1
ATOM 4370 C CA . GLY A 1 616 ? 134.33260 106.56682 116.21395 1.000 133.67284 689 GLY A CA 1
ATOM 4371 C C . GLY A 1 616 ? 133.06373 107.39169 116.30299 1.000 133.83316 689 GLY A C 1
ATOM 4372 O O . GLY A 1 616 ? 131.97606 106.91684 115.96566 1.000 133.93242 689 GLY A O 1
ATOM 4373 N N . ARG A 1 617 ? 133.18601 108.64027 116.75868 1.000 135.33733 690 ARG A N 1
ATOM 4374 C CA . ARG A 1 617 ? 132.02601 109.52459 116.80491 1.000 135.26887 690 ARG A CA 1
ATOM 4375 C C . ARG A 1 617 ? 131.49776 109.81224 115.40442 1.000 134.88880 690 ARG A C 1
ATOM 4376 O O . ARG A 1 617 ? 130.28187 109.90068 115.19772 1.000 135.89143 690 ARG A O 1
ATOM 4384 N N . LEU A 1 618 ? 132.39796 109.97301 114.43110 1.000 133.99718 691 LEU A N 1
ATOM 4385 C CA . LEU A 1 618 ? 131.96695 110.12556 113.04393 1.000 133.56236 691 LEU A CA 1
ATOM 4386 C C . LEU A 1 618 ? 131.21722 108.89140 112.56019 1.000 136.18650 691 LEU A C 1
ATOM 4387 O O . LEU A 1 618 ? 130.17827 109.00520 111.89926 1.000 137.50489 691 LEU A O 1
ATOM 4392 N N . ALA A 1 619 ? 131.73430 107.70274 112.87531 1.000 140.25522 692 ALA A N 1
ATOM 4393 C CA . ALA A 1 619 ? 131.08054 106.47142 112.44473 1.000 140.67331 692 ALA A CA 1
ATOM 4394 C C . ALA A 1 619 ? 129.69919 106.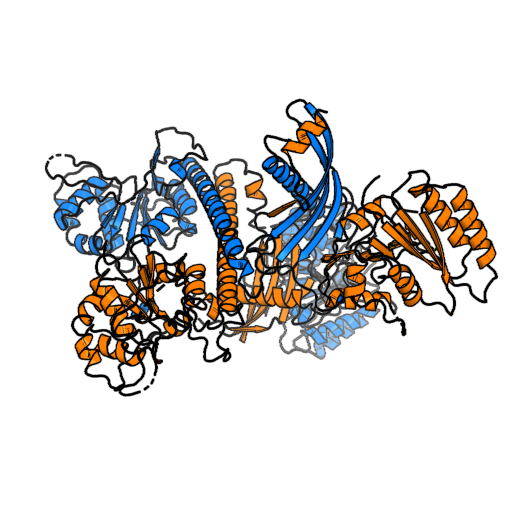33284 113.07091 1.000 141.65924 692 ALA A C 1
ATOM 4395 O O . ALA A 1 619 ? 128.74520 105.91489 112.40410 1.000 140.30600 692 ALA A O 1
ATOM 4397 N N . ALA A 1 620 ? 129.57211 106.67808 114.34762 1.000 136.36585 693 ALA A N 1
ATOM 4398 C CA . ALA A 1 620 ? 128.28450 106.62175 115.02897 1.000 135.61927 693 ALA A CA 1
ATOM 4399 C C . ALA A 1 620 ? 127.41118 107.80968 114.63753 1.000 134.60704 693 ALA A C 1
ATOM 4400 O O . ALA A 1 620 ? 127.01050 107.94501 113.48119 1.000 132.62699 693 ALA A O 1
ATOM 4402 N N . GLU A 1 626 ? 129.80698 108.39757 104.07152 1.000 175.62415 699 GLU A N 1
ATOM 4403 C CA . GLU A 1 626 ? 131.14713 108.35734 103.49867 1.000 176.49731 699 GLU A CA 1
ATOM 4404 C C . GLU A 1 626 ? 131.51336 109.68892 102.85126 1.000 176.65764 699 GLU A C 1
ATOM 4405 O O . GLU A 1 626 ? 132.69037 109.97679 102.62501 1.000 176.41949 699 GLU A O 1
ATOM 4411 N N . GLU A 1 627 ? 130.49616 110.50092 102.55292 1.000 167.32036 700 GLU A N 1
ATOM 4412 C CA . GLU A 1 627 ? 130.75362 111.81566 101.97493 1.000 166.05315 700 GLU A CA 1
ATOM 4413 C C . GLU A 1 627 ? 131.52387 112.69729 102.95034 1.000 166.18589 700 GLU A C 1
ATOM 4414 O O . GLU A 1 627 ? 132.41107 113.45736 102.54504 1.000 165.67307 700 GLU A O 1
ATOM 4420 N N . LEU A 1 628 ? 131.20553 112.60371 104.24352 1.000 165.90586 701 LEU A N 1
ATOM 4421 C CA . LEU A 1 628 ? 131.97482 113.33371 105.24338 1.000 165.36394 701 LEU A CA 1
ATOM 4422 C C . LEU A 1 628 ? 133.39529 112.79342 105.33772 1.000 166.27791 701 LEU A C 1
ATOM 4423 O O . LEU A 1 628 ? 134.35160 113.56484 105.46935 1.000 165.39348 701 LEU A O 1
ATOM 4428 N N . LEU A 1 629 ? 133.55249 111.46939 105.25987 1.000 180.11114 702 LEU A N 1
ATOM 4429 C CA . LEU A 1 629 ? 134.88558 110.87753 105.28446 1.000 179.75755 702 LEU A CA 1
ATOM 4430 C C . LEU A 1 629 ? 135.71548 111.31898 104.08776 1.000 179.57702 702 LEU A C 1
ATOM 4431 O O . LEU A 1 629 ? 136.94687 111.38014 104.17481 1.000 180.09407 702 LEU A O 1
ATOM 4436 N N . GLU A 1 630 ? 135.06517 111.62621 102.96669 1.000 184.28048 703 GLU A N 1
ATOM 4437 C CA . GLU A 1 630 ? 135.77784 112.04388 101.76625 1.000 184.42466 703 GLU A CA 1
ATOM 4438 C C . GLU A 1 630 ? 136.03243 113.54368 101.70824 1.000 182.95026 703 GLU A C 1
ATOM 4439 O O . GLU A 1 630 ? 137.03773 113.96767 101.12665 1.000 183.08163 703 GLU A O 1
ATOM 4445 N N . SER A 1 631 ? 135.15385 114.35877 102.29119 1.000 156.64448 704 SER A N 1
ATOM 4446 C CA . SER A 1 631 ? 135.27179 115.80938 102.20313 1.000 156.57787 704 SER A CA 1
ATOM 4447 C C . SER A 1 631 ? 135.39681 116.45518 103.57924 1.000 157.05270 704 SER A C 1
ATOM 4448 O O . SER A 1 631 ? 134.96277 117.59062 103.78182 1.000 157.87238 704 SER A O 1
ATOM 4451 N N . LEU A 1 632 ? 135.99074 115.74651 104.53252 1.000 148.05798 705 LEU A N 1
ATOM 4452 C CA . LEU A 1 632 ? 136.21633 116.26588 105.87262 1.000 147.73766 705 LEU A CA 1
ATOM 4453 C C . LEU A 1 632 ? 137.70942 116.45603 106.09063 1.000 147.59024 705 LEU A C 1
ATOM 4454 O O . LEU A 1 632 ? 138.51013 115.60007 105.70231 1.000 147.19590 705 LEU A O 1
ATOM 4459 N N . ASP A 1 633 ? 138.08045 117.59642 106.66294 1.000 146.21480 706 ASP A N 1
ATOM 4460 C CA . ASP A 1 633 ? 139.44926 117.82111 107.09528 1.000 145.11776 706 ASP A CA 1
ATOM 4461 C C . ASP A 1 633 ? 139.63086 117.33423 108.53133 1.000 143.49667 706 ASP A C 1
ATOM 4462 O O . ASP A 1 633 ? 138.67782 117.24942 109.31027 1.000 144.43393 706 ASP A O 1
ATOM 4467 N N . VAL A 1 634 ? 140.87820 117.00362 108.87519 1.000 120.84234 707 VAL A N 1
ATOM 4468 C CA . VAL A 1 634 ? 141.17797 116.56193 110.23520 1.000 119.67330 707 VAL A CA 1
ATOM 4469 C C . VAL A 1 634 ? 140.83903 117.66018 111.23557 1.000 117.82679 707 VAL A C 1
ATOM 4470 O O . VAL A 1 634 ? 140.29837 117.39351 112.31714 1.000 120.33312 707 VAL A O 1
ATOM 4474 N N . TYR A 1 635 ? 141.13534 118.91319 110.88492 1.000 106.08059 708 TYR A N 1
ATOM 4475 C CA . TYR A 1 635 ? 140.72622 120.03213 111.72546 1.000 106.00687 708 TYR A CA 1
ATOM 4476 C C . TYR A 1 635 ? 139.20906 120.10896 111.82830 1.000 110.51628 708 TYR A C 1
ATOM 4477 O O . TYR A 1 635 ? 138.66113 120.30010 112.91983 1.000 112.62990 708 TYR A O 1
ATOM 4486 N N . GLU A 1 636 ? 138.51139 119.93719 110.70334 1.000 134.31760 709 GLU A N 1
ATOM 4487 C CA . GLU A 1 636 ? 137.05226 119.93052 110.73046 1.000 135.11103 709 GLU A CA 1
ATOM 4488 C C . GLU A 1 636 ? 136.51557 118.73845 111.51378 1.000 135.05213 709 GLU A C 1
ATOM 4489 O O . GLU A 1 636 ? 135.49444 118.85199 112.20183 1.000 136.74941 709 GLU A O 1
ATOM 4495 N N . LEU A 1 637 ? 137.17674 117.58305 111.40791 1.000 114.61845 710 LEU A N 1
ATOM 4496 C CA . LEU A 1 637 ? 136.77033 116.42251 112.19504 1.000 111.04490 710 LEU A CA 1
ATOM 4497 C C . LEU A 1 637 ? 136.86756 116.70945 113.68540 1.000 110.92250 710 LEU A C 1
ATOM 4498 O O . LEU A 1 637 ? 135.93397 116.43270 114.44729 1.000 116.10862 710 LEU A O 1
ATOM 4503 N N . PHE A 1 638 ? 138.00034 117.26106 114.12195 1.000 106.43933 711 PHE A N 1
ATOM 4504 C CA . PHE A 1 638 ? 138.16194 117.56833 115.53681 1.000 106.30174 711 PHE A CA 1
ATOM 4505 C C . PHE A 1 638 ? 137.21808 118.67885 115.97263 1.000 111.26346 711 PHE A C 1
ATOM 4506 O O . PHE A 1 638 ? 136.83870 118.74565 117.14697 1.000 115.64005 711 PHE A O 1
ATOM 4514 N N . LEU A 1 639 ? 136.83593 119.55837 115.04727 1.000 112.29191 712 LEU A N 1
ATOM 4515 C CA . LEU A 1 639 ? 135.87306 120.60307 115.37111 1.000 112.25679 712 LEU A CA 1
ATOM 4516 C C . LEU A 1 639 ? 134.48053 120.02243 115.58984 1.000 114.34367 712 LEU A C 1
ATOM 4517 O O . LEU A 1 639 ? 133.80604 120.35486 116.57112 1.000 115.61909 712 LEU A O 1
ATOM 4522 N N . HIS A 1 640 ? 134.03458 119.14500 114.68970 1.000 109.86159 713 HIS A N 1
ATOM 4523 C CA . HIS A 1 640 ? 132.66892 118.62447 114.77330 1.000 107.21295 713 HIS A CA 1
ATOM 4524 C C . HIS A 1 640 ? 132.55575 117.47259 115.76833 1.000 106.30187 713 HIS A C 1
ATOM 4525 O O . HIS A 1 640 ? 131.88331 117.58807 116.79685 1.000 109.52122 713 HIS A O 1
ATOM 4532 N N . PHE A 1 641 ? 133.21722 116.35634 115.47992 1.000 102.86513 714 PHE A N 1
ATOM 4533 C CA . PHE A 1 641 ? 133.00447 115.11924 116.23238 1.000 103.30087 714 PHE A CA 1
ATOM 4534 C C . PHE A 1 641 ? 134.03903 114.93318 117.33612 1.000 102.74921 714 PHE A C 1
ATOM 4535 O O . PHE A 1 641 ? 134.69859 113.89975 117.42664 1.000 103.63989 714 PHE A O 1
ATOM 4543 N N . SER A 1 642 ? 134.17846 115.93849 118.19512 1.000 104.22328 715 SER A N 1
ATOM 4544 C CA . SER A 1 642 ? 135.10748 115.85849 119.31154 1.000 105.75145 715 SER A CA 1
ATOM 4545 C C . SER A 1 642 ? 134.77628 116.95582 120.30889 1.000 107.81353 715 SER A C 1
ATOM 4546 O O . SER A 1 642 ? 134.40153 118.06350 119.91837 1.000 108.79252 715 SER A O 1
ATOM 4549 N N . SER A 1 643 ? 134.92131 116.63897 121.59284 1.000 135.40362 716 SER A N 1
ATOM 4550 C CA . SER A 1 643 ? 134.70084 117.59319 122.67664 1.000 137.89352 716 SER A CA 1
ATOM 4551 C C . SER A 1 643 ? 136.01592 118.08554 123.26138 1.000 138.53584 716 SER A C 1
ATOM 4552 O O . SER A 1 643 ? 136.12870 118.30563 124.47027 1.000 140.62959 716 SER A O 1
ATOM 4555 N N . LEU A 1 644 ? 137.02743 118.26401 122.41865 1.000 110.71505 717 LEU A N 1
ATOM 4556 C CA . LEU A 1 644 ? 138.36176 118.64127 122.85298 1.000 107.89059 717 LEU A CA 1
ATOM 4557 C C . LEU A 1 644 ? 138.63717 120.10018 122.52046 1.000 108.19247 717 LEU A C 1
ATOM 4558 O O . LEU A 1 644 ? 138.09793 120.64689 121.55456 1.000 109.07387 717 LEU A O 1
ATOM 4563 N N . HIS A 1 645 ? 139.48203 120.72713 123.33511 1.000 118.30689 718 HIS A N 1
ATOM 4564 C CA . HIS A 1 645 ? 139.93288 122.07632 123.03051 1.000 119.35405 718 HIS A CA 1
ATOM 4565 C C . HIS A 1 645 ? 140.72376 122.07246 121.72923 1.000 119.05161 718 HIS A C 1
ATOM 4566 O O . HIS A 1 645 ? 141.57006 121.20561 121.49684 1.000 121.73402 718 HIS A O 1
ATOM 4573 N N . VAL A 1 646 ? 140.44246 123.05433 120.87920 1.000 105.18422 719 VAL A N 1
ATOM 4574 C CA . VAL A 1 646 ? 140.85460 123.01532 119.48194 1.000 103.80224 719 VAL A CA 1
ATOM 4575 C C . VAL A 1 646 ? 141.74717 124.21460 119.17703 1.000 106.95379 719 VAL A C 1
ATOM 4576 O O . VAL A 1 646 ? 141.71569 124.76624 118.07073 1.000 112.18348 719 VAL A O 1
ATOM 4580 N N . LEU A 1 647 ? 142.56292 124.60522 120.15776 1.000 87.41674 720 LEU A N 1
ATOM 4581 C CA . LEU A 1 647 ? 143.37116 125.82013 120.11868 1.000 85.45958 720 LEU A CA 1
ATOM 4582 C C . LEU A 1 647 ? 143.95789 126.07735 118.73917 1.000 82.94689 720 LEU A C 1
ATOM 4583 O O . LEU A 1 647 ? 144.68476 125.24399 118.19081 1.000 84.73136 720 LEU A O 1
ATOM 4588 N N . ARG A 1 648 ? 143.63207 127.23942 118.18121 1.000 96.58221 721 ARG A N 1
ATOM 4589 C CA . ARG A 1 648 ? 144.01980 127.64297 116.83271 1.000 97.69135 721 ARG A CA 1
ATOM 4590 C C . ARG A 1 648 ? 144.77004 128.96262 116.96949 1.000 98.57338 721 ARG A C 1
ATOM 4591 O O . ARG A 1 648 ? 144.16676 130.03807 116.96862 1.000 103.51068 721 ARG A O 1
ATOM 4599 N N . ALA A 1 649 ? 146.08762 128.87746 117.10168 1.000 82.91091 722 ALA A N 1
ATOM 4600 C CA . ALA A 1 649 ? 146.92529 130.03677 117.35393 1.000 81.93370 722 ALA A CA 1
ATOM 4601 C C . ALA A 1 649 ? 147.94104 130.20509 116.23281 1.000 86.24032 722 ALA A C 1
ATOM 4602 O O . ALA A 1 649 ? 148.16352 129.30514 115.41992 1.000 88.70572 722 ALA A O 1
ATOM 4604 N N . VAL A 1 650 ? 148.56311 131.37754 116.20388 1.000 96.08894 723 VAL A N 1
ATOM 4605 C CA . VAL A 1 650 ? 149.53685 131.72649 115.17694 1.000 96.65361 723 VAL A CA 1
ATOM 4606 C C . VAL A 1 650 ? 150.91453 131.23913 115.59733 1.000 99.42785 723 VAL A C 1
ATOM 4607 O O . VAL A 1 650 ? 151.27579 131.28132 116.77915 1.000 102.22724 723 VAL A O 1
ATOM 4611 N N . GLU A 1 651 ? 151.68326 130.75660 114.62571 1.000 108.81081 724 GLU A N 1
ATOM 4612 C CA . GLU A 1 651 ? 153.04390 130.27637 114.86401 1.000 107.21522 724 GLU A CA 1
ATOM 4613 C C . GLU A 1 651 ? 154.03216 131.10300 114.05606 1.000 109.13479 724 GLU A C 1
ATOM 4614 O O . GLU A 1 651 ? 154.16682 130.89836 112.83637 1.000 111.78890 724 GLU A O 1
ATOM 4620 N N . PRO A 1 652 ? 154.73981 132.04853 114.67856 1.000 93.86092 725 PRO A N 1
ATOM 4621 C CA . PRO A 1 652 ? 155.78340 132.78096 113.94756 1.000 92.81879 725 PRO A CA 1
ATOM 4622 C C . PRO A 1 652 ? 156.94473 131.90693 113.51902 1.000 92.34768 725 PRO A C 1
ATOM 4623 O O . PRO A 1 652 ? 157.71442 132.31656 112.64224 1.000 93.60538 725 PRO A O 1
ATOM 4627 N N . ALA A 1 653 ? 157.10040 130.72534 114.10886 1.000 93.18701 726 ALA A N 1
ATOM 4628 C CA . ALA A 1 653 ? 158.19807 129.82421 113.79445 1.000 92.69718 726 ALA A CA 1
ATOM 4629 C C . ALA A 1 653 ? 157.88624 128.89918 112.62651 1.000 95.88584 726 ALA A C 1
ATOM 4630 O O . ALA A 1 653 ? 158.66822 127.98416 112.35098 1.000 98.35346 726 ALA A O 1
ATOM 4632 N N . LEU A 1 654 ? 156.76544 129.11109 111.94068 1.000 108.22670 727 LEU A N 1
ATOM 4633 C CA . LEU A 1 654 ? 156.36248 128.28984 110.80079 1.000 107.03578 727 LEU A CA 1
ATOM 4634 C C . LEU A 1 654 ? 156.15086 129.21727 109.60886 1.000 109.06317 727 LEU A C 1
ATOM 4635 O O . LEU A 1 654 ? 155.09603 129.84577 109.48512 1.000 115.03556 727 LEU A O 1
ATOM 4640 N N . LEU A 1 655 ? 157.14677 129.29597 108.73195 1.000 108.27634 728 LEU A N 1
ATOM 4641 C CA . LEU A 1 655 ? 157.10646 130.17830 107.57363 1.000 109.96794 728 LEU A CA 1
ATOM 4642 C C . LEU A 1 655 ? 156.82879 129.36531 106.31707 1.000 110.01723 728 LEU A C 1
ATOM 4643 O O . LEU A 1 655 ? 157.50989 128.36929 106.05309 1.000 110.74847 728 LEU A O 1
ATOM 4648 N N . GLN A 1 656 ? 155.83508 129.79590 105.54419 1.000 127.44955 729 GLN A N 1
ATOM 4649 C CA . GLN A 1 656 ? 155.43543 129.10718 104.32747 1.000 128.31737 729 GLN A CA 1
ATOM 4650 C C . GLN A 1 656 ? 155.35360 130.10573 103.18183 1.000 131.51686 729 GLN A C 1
ATOM 4651 O O . GLN A 1 656 ? 155.12193 131.29892 103.39257 1.000 133.91192 729 GLN A O 1
ATOM 4657 N N . ARG A 1 657 ? 155.54977 129.60668 101.96391 1.000 137.59972 730 ARG A N 1
ATOM 4658 C CA . ARG A 1 657 ? 155.59620 130.46551 100.78900 1.000 136.88322 730 ARG A CA 1
ATOM 4659 C C . ARG A 1 657 ? 155.28389 129.62601 99.56073 1.000 137.03549 730 ARG A C 1
ATOM 4660 O O . ARG A 1 657 ? 155.45044 128.40373 99.56281 1.000 139.93672 730 ARG A O 1
ATOM 4668 N N . TYR A 1 658 ? 154.83819 130.30349 98.50772 1.000 137.99848 731 TYR A N 1
ATOM 4669 C CA . TYR A 1 658 ? 154.55488 129.65001 97.23583 1.000 138.45072 731 TYR A CA 1
ATOM 4670 C C . TYR A 1 658 ? 154.48708 130.70335 96.13611 1.000 139.10890 731 TYR A C 1
ATOM 4671 O O . TYR A 1 658 ? 153.79366 131.71109 96.27199 1.000 139.40130 731 TYR A O 1
ATOM 4680 N N . ARG B 2 21 ? 132.55417 148.33652 167.39194 1.000 133.43253 170 ARG B N 1
ATOM 4681 C CA . ARG B 2 21 ? 133.53457 149.29330 166.89418 1.000 132.99416 170 ARG B CA 1
ATOM 4682 C C . ARG B 2 21 ? 134.43791 149.78318 168.01697 1.000 132.31174 170 ARG B C 1
ATOM 4683 O O . ARG B 2 21 ? 134.95623 150.89772 167.97142 1.000 131.61262 170 ARG B O 1
ATOM 4691 N N . ASP B 2 22 ? 134.61760 148.93748 169.02989 1.000 127.82153 171 ASP B N 1
ATOM 4692 C CA . ASP B 2 22 ? 135.51563 149.21318 170.14292 1.000 129.25052 171 ASP B CA 1
ATOM 4693 C C . ASP B 2 22 ? 136.74813 148.31437 170.10728 1.000 127.10447 171 ASP B C 1
ATOM 4694 O O . ASP B 2 22 ? 137.27751 147.93066 171.15223 1.000 127.65629 171 ASP B O 1
ATOM 4699 N N . PHE B 2 23 ? 137.21275 147.97219 168.90721 1.000 102.90967 172 PHE B N 1
ATOM 4700 C CA . PHE B 2 23 ? 138.31952 147.03581 168.74990 1.000 102.79186 172 PHE B CA 1
ATOM 4701 C C . PHE B 2 23 ? 139.67232 147.74226 168.74543 1.000 105.53686 172 PHE B C 1
ATOM 4702 O O . PHE B 2 23 ? 140.52804 147.46262 169.59036 1.000 109.32423 172 PHE B O 1
ATOM 4710 N N . LEU B 2 24 ? 139.87703 148.65873 167.80361 1.000 93.01889 173 LEU B N 1
ATOM 4711 C CA . LEU B 2 24 ? 141.16828 149.29847 167.59397 1.000 89.63636 173 LEU B CA 1
ATOM 4712 C C . LEU B 2 24 ? 141.02283 150.80742 167.71200 1.000 92.04527 173 LEU B C 1
ATOM 4713 O O . LEU B 2 24 ? 140.13239 151.39983 167.09550 1.000 93.91245 173 LEU B O 1
ATOM 4718 N N . TYR B 2 25 ? 141.90148 151.42251 168.49863 1.000 99.57197 174 TYR B N 1
ATOM 4719 C CA . TYR B 2 25 ? 141.94777 152.87052 168.67301 1.000 96.15543 174 TYR B CA 1
ATOM 4720 C C . TYR B 2 25 ? 143.35517 153.32955 168.32399 1.000 98.19859 174 TYR B C 1
ATOM 4721 O O . TYR B 2 25 ? 144.30706 153.02919 169.05156 1.000 103.56527 174 TYR B O 1
ATOM 4730 N N . VAL B 2 26 ? 143.49074 154.05332 167.21807 1.000 90.96550 175 VAL B N 1
ATOM 4731 C CA . VAL B 2 26 ? 144.78835 154.49801 166.72479 1.000 92.15357 175 VAL B CA 1
ATOM 4732 C C . VAL B 2 26 ? 144.91473 155.99504 166.96953 1.000 92.16817 175 VAL B C 1
ATOM 4733 O O . VAL B 2 26 ? 144.07065 156.78354 166.52654 1.000 94.53575 175 VAL B O 1
ATOM 4737 N N . GLY B 2 27 ? 145.96102 156.38070 167.69262 1.000 86.54712 176 GLY B N 1
ATOM 4738 C CA . GLY B 2 27 ? 146.25089 157.77672 167.93949 1.000 83.97448 176 GLY B CA 1
ATOM 4739 C C . GLY B 2 27 ? 147.42806 158.24439 167.11461 1.000 85.83265 176 GLY B C 1
ATOM 4740 O O . GLY B 2 27 ? 148.56863 157.84510 167.36268 1.000 88.27008 176 GLY B O 1
ATOM 4741 N N . VAL B 2 28 ? 147.16208 159.08179 166.12387 1.000 91.34897 177 VAL B N 1
ATOM 4742 C CA . VAL B 2 28 ? 148.18486 159.53873 165.19312 1.000 88.79742 177 VAL B CA 1
ATOM 4743 C C . VAL B 2 28 ? 148.76517 160.85976 165.68063 1.000 90.20206 177 VAL B C 1
ATOM 4744 O O . VAL B 2 28 ? 148.02698 161.79236 166.01914 1.000 94.19516 177 VAL B O 1
ATOM 4748 N N . MET B 2 29 ? 150.09227 160.92965 165.73871 1.000 102.44107 178 MET B N 1
ATOM 4749 C CA . MET B 2 29 ? 150.79267 162.12664 166.17817 1.000 103.00584 178 MET B CA 1
ATOM 4750 C C . MET B 2 29 ? 151.01790 163.06445 165.00165 1.000 105.54521 178 MET B C 1
ATOM 4751 O O . MET B 2 29 ? 151.31037 162.62295 163.88696 1.000 108.25853 178 MET B O 1
ATOM 4756 N N . THR B 2 30 ? 150.88332 164.36280 165.25717 1.000 104.54077 179 THR B N 1
ATOM 4757 C CA . THR B 2 30 ? 151.03687 165.37875 164.22485 1.000 101.18005 179 THR B CA 1
ATOM 4758 C C . THR B 2 30 ? 151.80709 166.55259 164.81565 1.000 104.51318 179 THR B C 1
ATOM 4759 O O . THR B 2 30 ? 152.40000 166.45721 165.89416 1.000 108.11951 179 THR B O 1
ATOM 4763 N N . ALA B 2 31 ? 151.79691 167.66876 164.09289 1.000 108.72816 180 ALA B N 1
ATOM 4764 C CA . ALA B 2 31 ? 152.43567 168.89477 164.54069 1.000 109.08467 180 ALA B CA 1
ATOM 4765 C C . ALA B 2 31 ? 151.61946 170.07221 164.03364 1.000 111.46296 180 ALA B C 1
ATOM 4766 O O . ALA B 2 31 ? 150.78875 169.93181 163.13264 1.000 112.91382 180 ALA B O 1
ATOM 4768 N N . GLN B 2 32 ? 151.86297 171.24163 164.63043 1.000 121.72894 181 GLN B N 1
ATOM 4769 C CA . GLN B 2 32 ? 151.08884 172.42721 164.27607 1.000 121.16570 181 GLN B CA 1
ATOM 4770 C C . GLN B 2 32 ? 151.22561 172.77452 162.80067 1.000 121.05136 181 GLN B C 1
ATOM 4771 O O . GLN B 2 32 ? 150.29457 173.32797 162.20581 1.000 121.33971 181 GLN B O 1
ATOM 4777 N N . LYS B 2 33 ? 152.36706 172.46053 162.19465 1.000 106.69708 182 LYS B N 1
ATOM 4778 C CA . LYS B 2 33 ? 152.56806 172.70114 160.77311 1.000 105.26760 182 LYS B CA 1
ATOM 4779 C C . LYS B 2 33 ? 152.00833 171.58696 159.90171 1.000 105.53415 182 LYS B C 1
ATOM 4780 O O . LYS B 2 33 ? 152.09029 171.68397 158.67310 1.000 108.50631 182 LYS B O 1
ATOM 4786 N N . TYR B 2 34 ? 151.44451 170.53880 160.50053 1.000 108.16153 183 TYR B N 1
ATOM 4787 C CA . TYR B 2 34 ? 150.95157 169.38748 159.75661 1.000 109.17098 183 TYR B CA 1
ATOM 4788 C C . TYR B 2 34 ? 149.46380 169.14328 159.96857 1.000 110.23672 183 TYR B C 1
ATOM 4789 O O . TYR B 2 34 ? 148.94536 168.11868 159.51027 1.000 113.77636 183 TYR B O 1
ATOM 4798 N N . LEU B 2 35 ? 148.76389 170.04964 160.65325 1.000 110.84914 184 LEU B N 1
ATOM 4799 C CA . LEU B 2 35 ? 147.34025 169.84904 160.90305 1.000 111.58969 184 LEU B CA 1
ATOM 4800 C C . LEU B 2 35 ? 146.54151 169.89963 159.60765 1.000 111.86408 184 LEU B C 1
ATOM 4801 O O . LEU B 2 35 ? 145.73134 169.00851 159.32971 1.000 113.07693 184 LEU B O 1
ATOM 4806 N N . GLY B 2 36 ? 146.75431 170.93474 158.80445 1.000 113.03812 185 GLY B N 1
ATOM 4807 C CA . GLY B 2 36 ? 146.05993 171.08031 157.54656 1.000 113.46112 185 GLY B CA 1
ATOM 4808 C C . GLY B 2 36 ? 146.72552 170.42530 156.36375 1.000 112.74463 185 GLY B C 1
ATOM 4809 O O . GLY B 2 36 ? 146.22817 170.54718 155.24050 1.000 113.49736 185 GLY B O 1
ATOM 4810 N N . SER B 2 37 ? 147.84000 169.72685 156.57426 1.000 100.90779 186 SER B N 1
ATOM 4811 C CA . SER B 2 37 ? 148.57213 169.08984 155.48925 1.000 101.14017 186 SER B CA 1
ATOM 4812 C C . SER B 2 37 ? 148.51816 167.57034 155.57627 1.000 101.69834 186 SER B C 1
ATOM 4813 O O . SER B 2 37 ? 148.04323 166.91594 154.64513 1.000 104.08562 186 SER B O 1
ATOM 4816 N N . ARG B 2 38 ? 148.97153 166.98619 156.68340 1.000 95.07092 187 ARG B N 1
ATOM 4817 C CA . ARG B 2 38 ? 148.95640 165.53731 156.84107 1.000 93.62153 187 ARG B CA 1
ATOM 4818 C C . ARG B 2 38 ? 147.81305 165.04041 157.71081 1.000 95.10357 187 ARG B C 1
ATOM 4819 O O . ARG B 2 38 ? 147.23293 163.99203 157.41625 1.000 96.56382 187 ARG B O 1
ATOM 4827 N N . ALA B 2 39 ? 147.48759 165.75803 158.78683 1.000 96.76361 188 ALA B N 1
ATOM 4828 C CA . ALA B 2 39 ? 146.43711 165.30062 159.68867 1.000 95.65146 188 ALA B CA 1
ATOM 4829 C C . ALA B 2 39 ? 145.09460 165.22717 158.97516 1.000 98.13561 188 ALA B C 1
ATOM 4830 O O . ALA B 2 39 ? 144.36701 164.23655 159.09777 1.000 100.68603 188 ALA B O 1
ATOM 4832 N N . LEU B 2 40 ? 144.74952 166.27046 158.22004 1.000 92.09574 189 LEU B N 1
ATOM 4833 C CA . LEU B 2 40 ? 143.47257 166.27957 157.51523 1.000 88.22669 189 LEU B CA 1
ATOM 4834 C C . LEU B 2 40 ? 143.40946 165.16362 156.48072 1.000 86.10737 189 LEU B C 1
ATOM 4835 O O . LEU B 2 40 ? 142.39733 164.45683 156.37328 1.000 91.76912 189 LEU B O 1
ATOM 4840 N N . ALA B 2 41 ? 144.49267 164.97772 155.72460 1.000 73.74189 190 ALA B N 1
ATOM 4841 C CA . ALA B 2 41 ? 144.53396 163.90717 154.73653 1.000 74.83786 190 ALA B CA 1
ATOM 4842 C C . ALA B 2 41 ? 144.34683 162.55090 155.39887 1.000 79.46291 190 ALA B C 1
ATOM 4843 O O . ALA B 2 41 ? 143.53279 161.73828 154.95138 1.000 86.09453 190 ALA B O 1
ATOM 4845 N N . ALA B 2 42 ? 145.07748 162.29875 156.48695 1.000 86.67759 191 ALA B N 1
ATOM 4846 C CA . ALA B 2 42 ? 144.94144 161.02876 157.19152 1.000 85.65188 191 ALA B CA 1
ATOM 4847 C C . ALA B 2 42 ? 143.53951 160.84574 157.75678 1.000 88.70008 191 ALA B C 1
ATOM 4848 O O . ALA B 2 42 ? 143.03819 159.71801 157.81587 1.000 93.49864 191 ALA B O 1
ATOM 4850 N N . GLN B 2 43 ? 142.89246 161.93470 158.17754 1.000 89.37655 192 GLN B N 1
ATOM 4851 C CA . GLN B 2 43 ? 141.52849 161.82830 158.67615 1.000 85.35273 192 GLN B CA 1
ATOM 4852 C C . GLN B 2 43 ? 140.55381 161.47412 157.56614 1.000 85.98050 192 GLN B C 1
ATOM 4853 O O . GLN B 2 43 ? 139.57341 160.76041 157.80808 1.000 88.14441 192 GLN B O 1
ATOM 4859 N N . ARG B 2 44 ? 140.79464 161.96126 156.35109 1.000 87.46404 193 ARG B N 1
ATOM 4860 C CA . ARG B 2 44 ? 139.91410 161.67671 155.22819 1.000 85.11744 193 ARG B CA 1
ATOM 4861 C C . ARG B 2 44 ? 140.42073 160.52987 154.36184 1.000 86.39578 193 ARG B C 1
ATOM 4862 O O . ARG B 2 44 ? 139.88726 160.30703 153.27050 1.000 89.39452 193 ARG B O 1
ATOM 4870 N N . THR B 2 45 ? 141.43293 159.79437 154.82012 1.000 90.23085 194 THR B N 1
ATOM 4871 C CA . THR B 2 45 ? 141.97985 158.72456 153.99532 1.000 91.61580 194 THR B CA 1
ATOM 4872 C C . THR B 2 45 ? 141.82487 157.34452 154.62652 1.000 96.11782 194 THR B C 1
ATOM 4873 O O . THR B 2 45 ? 141.24807 156.44397 154.01090 1.000 98.85827 194 THR B O 1
ATOM 4877 N N . TRP B 2 46 ? 142.31914 157.15747 155.85048 1.000 84.23479 195 TRP B N 1
ATOM 4878 C CA . TRP B 2 46 ? 142.24434 155.85510 156.49397 1.000 75.29804 195 TRP B CA 1
ATOM 4879 C C . TRP B 2 46 ? 141.57577 155.88516 157.85792 1.000 80.16376 195 TRP B C 1
ATOM 4880 O O . TRP B 2 46 ? 141.29029 154.81588 158.40773 1.000 86.71645 195 TRP B O 1
ATOM 4891 N N . ALA B 2 47 ? 141.32106 157.06597 158.42081 1.000 85.68956 196 ALA B N 1
ATOM 4892 C CA . ALA B 2 47 ? 140.54223 157.14532 159.64756 1.000 87.01597 196 ALA B CA 1
ATOM 4893 C C . ALA B 2 47 ? 139.09070 156.74682 159.42662 1.000 87.32641 196 ALA B C 1
ATOM 4894 O O . ALA B 2 47 ? 138.38501 156.45661 160.39771 1.000 89.83813 196 ALA B O 1
ATOM 4896 N N . ARG B 2 48 ? 138.63220 156.72720 158.17808 1.000 93.68697 197 ARG B N 1
ATOM 4897 C CA . ARG B 2 48 ? 137.27570 156.31791 157.84840 1.000 95.99303 197 ARG B CA 1
ATOM 4898 C C . ARG B 2 48 ? 137.13405 154.81102 157.69068 1.000 100.44726 197 ARG B C 1
ATOM 4899 O O . ARG B 2 48 ? 136.01522 154.32615 157.49560 1.000 103.90912 197 ARG B O 1
ATOM 4907 N N . PHE B 2 49 ? 138.23329 154.06117 157.76695 1.000 90.30402 198 PHE B N 1
ATOM 4908 C CA . PHE B 2 49 ? 138.19145 152.61318 157.64980 1.000 85.19144 198 PHE B CA 1
ATOM 4909 C C . PHE B 2 49 ? 138.78087 151.88450 158.84595 1.000 84.40025 198 PHE B C 1
ATOM 4910 O O . PHE B 2 49 ? 138.68408 150.65392 158.90272 1.000 89.36469 198 PHE B O 1
ATOM 4918 N N . ILE B 2 50 ? 139.38580 152.59164 159.78928 1.000 76.15433 199 ILE B N 1
ATOM 4919 C CA . ILE B 2 50 ? 139.90555 151.93766 160.99401 1.000 75.42414 199 ILE B CA 1
ATOM 4920 C C . ILE B 2 50 ? 138.73353 151.44943 161.83807 1.000 81.32592 199 ILE B C 1
ATOM 4921 O O . ILE B 2 50 ? 137.83164 152.24364 162.15856 1.000 84.20147 199 ILE B O 1
ATOM 4926 N N . PRO B 2 51 ? 138.69038 150.17233 162.21271 1.000 83.15762 200 PRO B N 1
ATOM 4927 C CA . PRO B 2 51 ? 137.56751 149.67761 163.01911 1.000 79.42156 200 PRO B CA 1
ATOM 4928 C C . PRO B 2 51 ? 137.60659 150.21284 164.43852 1.000 80.90572 200 PRO B C 1
ATOM 4929 O O . PRO B 2 51 ? 137.96371 149.49145 165.37411 1.000 84.64706 200 PRO B O 1
ATOM 4933 N N . GLY B 2 52 ? 137.24261 151.47444 164.60528 1.000 95.55668 201 GLY B N 1
ATOM 4934 C CA . GLY B 2 52 ? 137.28082 152.10443 165.91309 1.000 96.59903 201 GLY B CA 1
ATOM 4935 C C . GLY B 2 52 ? 137.33273 153.61613 165.77255 1.000 98.75639 201 GLY B C 1
ATOM 4936 O O . GLY B 2 52 ? 136.77116 154.18375 164.83579 1.000 101.40673 201 GLY B O 1
ATOM 4937 N N . ARG B 2 53 ? 138.01947 154.24304 166.72128 1.000 98.81287 202 ARG B N 1
ATOM 4938 C CA . ARG B 2 53 ? 138.12727 155.69154 166.79168 1.000 97.15370 202 ARG B CA 1
ATOM 4939 C C . ARG B 2 53 ? 139.56459 156.12024 166.53409 1.000 98.31545 202 ARG B C 1
ATOM 4940 O O . ARG B 2 53 ? 140.50530 155.52534 167.06802 1.000 101.10992 202 ARG B O 1
ATOM 4948 N N . VAL B 2 54 ? 139.72706 157.15064 165.70910 1.000 85.83105 203 VAL B N 1
ATOM 4949 C CA . VAL B 2 54 ? 141.03047 157.71800 165.38345 1.000 83.71686 203 VAL B CA 1
ATOM 4950 C C . VAL B 2 54 ? 141.07099 159.13646 165.93088 1.000 83.49511 203 VAL B C 1
ATOM 4951 O O . VAL B 2 54 ? 140.22109 159.96636 165.58593 1.000 86.40689 203 VAL B O 1
ATOM 4955 N N . GLU B 2 55 ? 142.05538 159.41722 166.77890 1.000 98.20772 204 GLU B N 1
ATOM 4956 C CA . GLU B 2 55 ? 142.19671 160.71981 167.41035 1.000 99.15344 204 GLU B CA 1
ATOM 4957 C C . GLU B 2 55 ? 143.56687 161.30131 167.09978 1.000 102.45578 204 GLU B C 1
ATOM 4958 O O . GLU B 2 55 ? 144.57798 160.59463 167.14255 1.000 103.75878 204 GLU B O 1
ATOM 4964 N N . PHE B 2 56 ? 143.59032 162.59385 166.79561 1.000 97.84050 205 PHE B N 1
ATOM 4965 C CA . PHE B 2 56 ? 144.80303 163.29675 166.40650 1.000 93.06414 205 PHE B CA 1
ATOM 4966 C C . PHE B 2 56 ? 145.36646 164.06739 167.59056 1.000 95.83058 205 PHE B C 1
ATOM 4967 O O . PHE B 2 56 ? 144.62329 164.70298 168.34349 1.000 99.57409 205 PHE B O 1
ATOM 4975 N N . PHE B 2 57 ? 146.68356 164.00704 167.74930 1.000 90.17311 206 PHE B N 1
ATOM 4976 C CA . PHE B 2 57 ? 147.36708 164.62600 168.87267 1.000 90.67298 206 PHE B CA 1
ATOM 4977 C C . PHE B 2 57 ? 148.41329 165.60421 168.36278 1.000 93.98508 206 PHE B C 1
ATOM 4978 O O . PHE B 2 57 ? 149.13967 165.31097 167.40871 1.000 97.67578 206 PHE B O 1
ATOM 4986 N N . SER B 2 58 ? 148.48295 166.76714 169.00330 1.000 102.64350 207 SER B N 1
ATOM 4987 C CA . SER B 2 58 ? 149.41421 167.81715 168.61943 1.000 100.99191 207 SER B CA 1
ATOM 4988 C C . SER B 2 58 ? 149.96927 168.44570 169.89069 1.000 103.75380 207 SER B C 1
ATOM 4989 O O . SER B 2 58 ? 149.82538 167.90386 170.99050 1.000 106.07081 207 SER B O 1
ATOM 4992 N N . SER B 2 59 ? 150.61039 169.59640 169.73902 1.000 109.21978 208 SER B N 1
ATOM 4993 C CA . SER B 2 59 ? 151.23879 170.29121 170.84990 1.000 109.24140 208 SER B CA 1
ATOM 4994 C C . SER B 2 59 ? 150.31420 171.36564 171.40853 1.000 109.87261 208 SER B C 1
ATOM 4995 O O . SER B 2 59 ? 149.37509 171.81889 170.75062 1.000 111.34369 208 SER B O 1
ATOM 4998 N N . GLN B 2 60 ? 150.59625 171.76705 172.64421 1.000 129.50363 209 GLN B N 1
ATOM 4999 C CA . GLN B 2 60 ? 149.78903 172.77925 173.30854 1.000 130.11343 209 GLN B CA 1
ATOM 5000 C C . GLN B 2 60 ? 149.97501 174.13509 172.63947 1.000 131.70151 209 GLN B C 1
ATOM 5001 O O . GLN B 2 60 ? 151.09066 174.52386 172.28347 1.000 132.54569 209 GLN B O 1
ATOM 5007 N N . GLN B 2 61 ? 148.86771 174.85530 172.46410 1.000 138.68671 210 GLN B N 1
ATOM 5008 C CA . GLN B 2 61 ? 148.89337 176.16329 171.83898 1.000 138.97670 210 GLN B CA 1
ATOM 5009 C C . GLN B 2 61 ? 148.41965 177.23301 172.81457 1.000 140.73202 210 GLN B C 1
ATOM 5010 O O . GLN B 2 61 ? 147.43688 177.02381 173.53396 1.000 140.50165 210 GLN B O 1
ATOM 5016 N N . PRO B 2 62 ? 149.09654 178.38955 172.86454 1.000 137.49311 211 PRO B N 1
ATOM 5017 C CA . PRO B 2 62 ? 148.72665 179.49984 173.74924 1.000 136.92427 211 PRO B CA 1
ATOM 5018 C C . PRO B 2 62 ? 147.36239 180.09115 173.40844 1.000 135.30876 211 PRO B C 1
ATOM 5019 O O . PRO B 2 62 ? 147.31217 181.14879 172.78086 1.000 134.63438 211 PRO B O 1
ATOM 5023 N N . PRO B 2 69 ? 141.14612 178.34391 164.79463 1.000 122.00353 218 PRO B N 1
ATOM 5024 C CA . PRO B 2 69 ? 140.23269 177.34174 164.23555 1.000 122.14329 218 PRO B CA 1
ATOM 5025 C C . PRO B 2 69 ? 140.96294 176.25460 163.45257 1.000 123.40948 218 PRO B C 1
ATOM 5026 O O . PRO B 2 69 ? 141.02910 176.33151 162.22572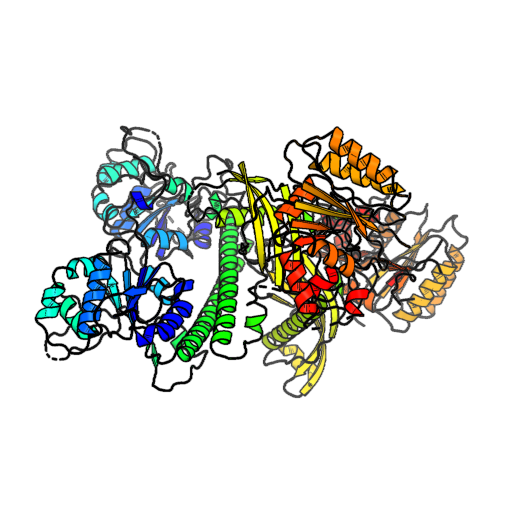 1.000 123.63098 218 PRO B O 1
ATOM 5030 N N . PRO B 2 70 ? 141.50689 175.26243 164.15483 1.000 114.54859 219 PRO B N 1
ATOM 5031 C CA . PRO B 2 70 ? 142.20400 174.18368 163.46474 1.000 111.64519 219 PRO B CA 1
ATOM 5032 C C . PRO B 2 70 ? 141.24996 173.41577 162.57501 1.000 110.39976 219 PRO B C 1
ATOM 5033 O O . PRO B 2 70 ? 140.05665 173.26228 162.89740 1.000 110.05225 219 PRO B O 1
ATOM 5037 N N . PRO B 2 71 ? 141.73159 172.91022 161.43609 1.000 107.66470 220 PRO B N 1
ATOM 5038 C CA . PRO B 2 71 ? 140.83675 172.21050 160.50337 1.000 107.59287 220 PRO B CA 1
ATOM 5039 C C . PRO B 2 71 ? 140.41469 170.83181 160.97442 1.000 109.15680 220 PRO B C 1
ATOM 5040 O O . PRO B 2 71 ? 139.52957 170.23227 160.35092 1.000 111.51908 220 PRO B O 1
ATOM 5044 N N . LEU B 2 72 ? 141.00971 170.31057 162.04040 1.000 103.60992 221 LEU B N 1
ATOM 5045 C CA . LEU B 2 72 ? 140.70177 168.97727 162.52460 1.000 102.21900 221 LEU B CA 1
ATOM 5046 C C . LEU B 2 72 ? 140.44121 169.00656 164.02116 1.000 104.89956 221 LEU B C 1
ATOM 5047 O O . LEU B 2 72 ? 141.01738 169.82824 164.74096 1.000 107.03589 221 LEU B O 1
ATOM 5052 N N . PRO B 2 73 ? 139.57843 168.12224 164.51747 1.000 101.39716 222 PRO B N 1
ATOM 5053 C CA . PRO B 2 73 ? 139.45317 167.96432 165.97085 1.000 100.51748 222 PRO B CA 1
ATOM 5054 C C . PRO B 2 73 ? 140.67134 167.26123 166.54400 1.000 99.91927 222 PRO B C 1
ATOM 5055 O O . PRO B 2 73 ? 140.84150 166.05144 166.36572 1.000 100.07759 222 PRO B O 1
ATOM 5059 N N . VAL B 2 74 ? 141.52727 168.01117 167.23361 1.000 82.53785 223 VAL B N 1
ATOM 5060 C CA . VAL B 2 74 ? 142.80324 167.49867 167.70705 1.000 79.28546 223 VAL B CA 1
ATOM 5061 C C . VAL B 2 74 ? 142.89886 167.70727 169.21065 1.000 80.76048 223 VAL B C 1
ATOM 5062 O O . VAL B 2 74 ? 142.20404 168.54028 169.79724 1.000 85.63049 223 VAL B O 1
ATOM 5066 N N . ILE B 2 75 ? 143.77695 166.92677 169.83386 1.000 80.80133 224 ILE B N 1
ATOM 5067 C CA . ILE B 2 75 ? 144.00580 166.96814 171.27324 1.000 82.27903 224 ILE B CA 1
ATOM 5068 C C . ILE B 2 75 ? 145.36471 167.60372 171.52100 1.000 80.78972 224 ILE B C 1
ATOM 5069 O O . ILE B 2 75 ? 146.37387 167.16652 170.95586 1.000 84.26497 224 ILE B O 1
ATOM 5074 N N . ALA B 2 76 ? 145.39085 168.63249 172.36191 1.000 83.86360 225 ALA B N 1
ATOM 5075 C CA . ALA B 2 76 ? 146.61916 169.33859 172.70502 1.000 85.38993 225 ALA B CA 1
ATOM 5076 C C . ALA B 2 76 ? 147.12212 168.81267 174.04353 1.000 86.78474 225 ALA B C 1
ATOM 5077 O O . ALA B 2 76 ? 146.55687 169.12951 175.09468 1.000 89.97657 225 ALA B O 1
ATOM 5079 N N . LEU B 2 77 ? 148.17677 168.01409 174.00374 1.000 96.51467 226 LEU B N 1
ATOM 5080 C CA . LEU B 2 77 ? 148.74826 167.46215 175.22517 1.000 95.78533 226 LEU B CA 1
ATOM 5081 C C . LEU B 2 77 ? 149.51645 168.54516 175.97004 1.000 97.07733 226 LEU B C 1
ATOM 5082 O O . LEU B 2 77 ? 150.42212 169.15795 175.39003 1.000 98.50019 226 LEU B O 1
ATOM 5087 N N . PRO B 2 78 ? 149.19325 168.81970 177.23294 1.000 91.62694 227 PRO B N 1
ATOM 5088 C CA . PRO B 2 78 ? 149.86542 169.91069 177.94767 1.000 91.82902 227 PRO B CA 1
ATOM 5089 C C . PRO B 2 78 ? 151.35926 169.66433 178.09170 1.000 89.21896 227 PRO B C 1
ATOM 5090 O O . PRO B 2 78 ? 151.81526 168.53021 178.24879 1.000 89.88899 227 PRO B O 1
ATOM 5094 N N . GLY B 2 79 ? 152.12243 170.75299 178.03225 1.000 94.73503 228 GLY B N 1
ATOM 5095 C CA . GLY B 2 79 ? 153.55665 170.67217 178.21645 1.000 97.48805 228 GLY B CA 1
ATOM 5096 C C . GLY B 2 79 ? 154.31344 170.01388 177.08820 1.000 99.21784 228 GLY B C 1
ATOM 5097 O O . GLY B 2 79 ? 155.42282 169.52404 177.30634 1.000 99.85930 228 GLY B O 1
ATOM 5098 N N . VAL B 2 80 ? 153.75293 169.99381 175.88244 1.000 102.37708 229 VAL B N 1
ATOM 5099 C CA . VAL B 2 80 ? 154.36242 169.33456 174.73423 1.000 102.31154 229 VAL B CA 1
ATOM 5100 C C . VAL B 2 80 ? 154.62720 170.38085 173.66195 1.000 105.13447 229 VAL B C 1
ATOM 5101 O O . VAL B 2 80 ? 153.75243 171.19971 173.35823 1.000 106.07654 229 VAL B O 1
ATOM 5105 N N . ASP B 2 81 ? 155.83344 170.35831 173.09983 1.000 134.08481 230 ASP B N 1
ATOM 5106 C CA . ASP B 2 81 ? 156.23084 171.27341 172.04173 1.000 134.03617 230 ASP B CA 1
ATOM 5107 C C . ASP B 2 81 ? 156.55123 170.49532 170.77269 1.000 133.32541 230 ASP B C 1
ATOM 5108 O O . ASP B 2 81 ? 157.00434 169.34842 170.82401 1.000 133.03977 230 ASP B O 1
ATOM 5113 N N . ASP B 2 82 ? 156.30596 171.13072 169.62974 1.000 135.51463 231 ASP B N 1
ATOM 5114 C CA . ASP B 2 82 ? 156.55160 170.51893 168.32469 1.000 136.85965 231 ASP B CA 1
ATOM 5115 C C . ASP B 2 82 ? 158.04909 170.55015 168.05095 1.000 135.74975 231 ASP B C 1
ATOM 5116 O O . ASP B 2 82 ? 158.56824 171.46041 167.40386 1.000 136.82632 231 ASP B O 1
ATOM 5121 N N . SER B 2 83 ? 158.75586 169.53840 168.54902 1.000 109.24704 232 SER B N 1
ATOM 5122 C CA . SER B 2 83 ? 160.20181 169.44281 168.39246 1.000 107.61066 232 SER B CA 1
ATOM 5123 C C . SER B 2 83 ? 160.55957 168.03687 167.93978 1.000 106.33402 232 SER B C 1
ATOM 5124 O O . SER B 2 83 ? 160.33609 167.07132 168.67571 1.000 107.77436 232 SER B O 1
ATOM 5127 N N . TYR B 2 84 ? 161.10664 167.92450 166.73284 1.000 112.13543 233 TYR B N 1
ATOM 5128 C CA . TYR B 2 84 ? 161.56964 166.64444 166.21547 1.000 111.89261 233 TYR B CA 1
ATOM 5129 C C . TYR B 2 84 ? 162.88415 166.24951 166.88773 1.000 111.86002 233 TYR B C 1
ATOM 5130 O O . TYR B 2 84 ? 163.75835 167.09722 167.08453 1.000 112.42249 233 TYR B O 1
ATOM 5139 N N . PRO B 2 85 ? 163.05495 164.97143 167.25197 1.000 107.70787 234 PRO B N 1
ATOM 5140 C CA . PRO B 2 85 ? 162.10186 163.85602 167.13956 1.000 107.93705 234 PRO B CA 1
ATOM 5141 C C . PRO B 2 85 ? 160.98308 163.96972 168.16512 1.000 108.97872 234 PRO B C 1
ATOM 5142 O O . PRO B 2 85 ? 161.18689 164.51784 169.24352 1.000 109.26900 234 PRO B O 1
ATOM 5146 N N . PRO B 2 86 ? 159.79457 163.44314 167.86755 1.000 105.99847 235 PRO B N 1
ATOM 5147 C CA . PRO B 2 86 ? 158.66003 163.62584 168.78073 1.000 102.61842 235 PRO B CA 1
ATOM 5148 C C . PRO B 2 86 ? 158.82242 162.84648 170.07250 1.000 105.54264 235 PRO B C 1
ATOM 5149 O O . PRO B 2 86 ? 158.02815 161.94953 170.36986 1.000 107.93472 235 PRO B O 1
ATOM 5153 N N . GLN B 2 87 ? 159.84845 163.18112 170.84762 1.000 128.51409 236 GLN B N 1
ATOM 5154 C CA . GLN B 2 87 ? 160.08534 162.50299 172.11051 1.000 129.65251 236 GLN B CA 1
ATOM 5155 C C . GLN B 2 87 ? 159.22177 163.10311 173.20896 1.000 128.42585 236 GLN B C 1
ATOM 5156 O O . GLN B 2 87 ? 159.04863 164.32233 173.29088 1.000 129.62872 236 GLN B O 1
ATOM 5162 N N . LYS B 2 88 ? 158.65057 162.21678 174.02290 1.000 112.04210 237 LYS B N 1
ATOM 5163 C CA . LYS B 2 88 ? 157.76665 162.50431 175.14811 1.000 113.68220 237 LYS B CA 1
ATOM 5164 C C . LYS B 2 88 ? 156.39000 162.95044 174.67047 1.000 111.99954 237 LYS B C 1
ATOM 5165 O O . LYS B 2 88 ? 155.41979 162.87886 175.43003 1.000 116.08399 237 LYS B O 1
ATOM 5171 N N . LYS B 2 89 ? 156.25674 163.26903 173.38160 1.000 102.50574 238 LYS B N 1
ATOM 5172 C CA . LYS B 2 89 ? 154.92293 163.47280 172.82936 1.000 103.22243 238 LYS B CA 1
ATOM 5173 C C . LYS B 2 89 ? 154.20757 162.14081 172.66905 1.000 107.13455 238 LYS B C 1
ATOM 5174 O O . LYS B 2 89 ? 153.02046 162.01920 172.99424 1.000 111.60614 238 LYS B O 1
ATOM 5180 N N . SER B 2 90 ? 154.92702 161.12308 172.19299 1.000 107.08925 239 SER B N 1
ATOM 5181 C CA . SER B 2 90 ? 154.36889 159.77817 172.14789 1.000 108.12816 239 SER B CA 1
ATOM 5182 C C . SER B 2 90 ? 154.06149 159.26925 173.54828 1.000 108.34622 239 SER B C 1
ATOM 5183 O O . SER B 2 90 ? 153.05019 158.59394 173.76096 1.000 110.19705 239 SER B O 1
ATOM 5186 N N . PHE B 2 91 ? 154.92637 159.57832 174.51704 1.000 107.32973 240 PHE B N 1
ATOM 5187 C CA . PHE B 2 91 ? 154.66727 159.16877 175.89336 1.000 108.13331 240 PHE B CA 1
ATOM 5188 C C . PHE B 2 91 ? 153.40225 159.82117 176.43730 1.000 108.43120 240 PHE B C 1
ATOM 5189 O O . PHE B 2 91 ? 152.57350 159.15430 177.06858 1.000 112.47387 240 PHE B O 1
ATOM 5197 N N . MET B 2 92 ? 153.23085 161.12332 176.19740 1.000 102.54358 241 MET B N 1
ATOM 5198 C CA . MET B 2 92 ? 152.02319 161.80094 176.65247 1.000 101.45018 241 MET B CA 1
ATOM 5199 C C . MET B 2 92 ? 150.78664 161.25193 175.95453 1.000 104.36483 241 MET B C 1
ATOM 5200 O O . MET B 2 92 ? 149.72718 161.10972 176.57525 1.000 109.52861 241 MET B O 1
ATOM 5205 N N . MET B 2 93 ? 150.89824 160.93420 174.66336 1.000 104.26384 242 MET B N 1
ATOM 5206 C CA . MET B 2 93 ? 149.74771 160.39278 173.94822 1.000 106.59969 242 MET B CA 1
ATOM 5207 C C . MET B 2 93 ? 149.38934 158.99537 174.44453 1.000 110.36463 242 MET B C 1
ATOM 5208 O O . MET B 2 93 ? 148.20731 158.65299 174.54019 1.000 111.77322 242 MET B O 1
ATOM 5213 N N . ILE B 2 94 ? 150.39101 158.17502 174.76784 1.000 99.04725 243 ILE B N 1
ATOM 5214 C CA . ILE B 2 94 ? 150.12342 156.86115 175.34801 1.000 92.20842 243 ILE B CA 1
ATOM 5215 C C . ILE B 2 94 ? 149.47387 157.00656 176.71909 1.000 92.01449 243 ILE B C 1
ATOM 5216 O O . ILE B 2 94 ? 148.55002 156.25865 177.07151 1.000 97.99984 243 ILE B O 1
ATOM 5221 N N . LYS B 2 95 ? 149.95309 157.96327 177.51764 1.000 82.97567 244 LYS B N 1
ATOM 5222 C CA . LYS B 2 95 ? 149.33371 158.23100 178.81006 1.000 82.54116 244 LYS B CA 1
ATOM 5223 C C . LYS B 2 95 ? 147.87458 158.62913 178.64198 1.000 86.41422 244 LYS B C 1
ATOM 5224 O O . LYS B 2 95 ? 147.00605 158.16264 179.38660 1.000 92.75951 244 LYS B O 1
ATOM 5230 N N . TYR B 2 96 ? 147.58916 159.49035 177.66380 1.000 95.80232 245 TYR B N 1
ATOM 5231 C CA . TYR B 2 96 ? 146.21027 159.87540 177.38014 1.000 98.06028 245 TYR B CA 1
ATOM 5232 C C . TYR B 2 96 ? 145.38150 158.67145 176.95157 1.000 99.44291 245 TYR B C 1
ATOM 5233 O O . TYR B 2 96 ? 144.23741 158.50137 177.39496 1.000 102.21239 245 TYR B O 1
ATOM 5242 N N . MET B 2 97 ? 145.95026 157.82548 176.08962 1.000 98.66730 246 MET B N 1
ATOM 5243 C CA . MET B 2 97 ? 145.26832 156.61639 175.64294 1.000 97.85604 246 MET B CA 1
ATOM 5244 C C . MET B 2 97 ? 144.84326 155.76464 176.82709 1.000 98.67731 246 MET B C 1
ATOM 5245 O O . MET B 2 97 ? 143.68005 155.36205 176.93560 1.000 100.12892 246 MET B O 1
ATOM 5250 N N . HIS B 2 98 ? 145.78098 155.48210 177.73028 1.000 93.93342 247 HIS B N 1
ATOM 5251 C CA . HIS B 2 98 ? 145.45238 154.65106 178.88248 1.000 92.68857 247 HIS B CA 1
ATOM 5252 C C . HIS B 2 98 ? 144.45320 155.33859 179.80177 1.000 94.41828 247 HIS B C 1
ATOM 5253 O O . HIS B 2 98 ? 143.49506 154.71051 180.26493 1.000 98.45615 247 HIS B O 1
ATOM 5260 N N . ASP B 2 99 ? 144.65749 156.62580 180.08292 1.000 96.86879 248 ASP B N 1
ATOM 5261 C CA . ASP B 2 99 ? 143.81392 157.30710 181.05321 1.000 98.61247 248 ASP B CA 1
ATOM 5262 C C . ASP B 2 99 ? 142.40180 157.54081 180.54047 1.000 99.03901 248 ASP B C 1
ATOM 5263 O O . ASP B 2 99 ? 141.50036 157.78226 181.34939 1.000 99.49192 248 ASP B O 1
ATOM 5268 N N . HIS B 2 100 ? 142.17941 157.47443 179.23016 1.000 100.15105 249 HIS B N 1
ATOM 5269 C CA . HIS B 2 100 ? 140.85595 157.76441 178.69370 1.000 101.07882 249 HIS B CA 1
ATOM 5270 C C . HIS B 2 100 ? 140.13937 156.56293 178.09757 1.000 100.66020 249 HIS B C 1
ATOM 5271 O O . HIS B 2 100 ? 138.92279 156.44849 178.25582 1.000 105.70298 249 HIS B O 1
ATOM 5278 N N . TYR B 2 101 ? 140.83825 155.65518 177.41769 1.000 100.40349 250 TYR B N 1
ATOM 5279 C CA . TYR B 2 101 ? 140.16337 154.57872 176.69809 1.000 104.41926 250 TYR B CA 1
ATOM 5280 C C . TYR B 2 101 ? 140.84635 153.24007 176.94015 1.000 107.76115 250 TYR B C 1
ATOM 5281 O O . TYR B 2 101 ? 140.97849 152.42179 176.02526 1.000 107.42079 250 TYR B O 1
ATOM 5290 N N . LEU B 2 102 ? 141.28040 152.98576 178.17595 1.000 107.31491 251 LEU B N 1
ATOM 5291 C CA . LEU B 2 102 ? 141.95735 151.72423 178.46402 1.000 104.02840 251 LEU B CA 1
ATOM 5292 C C . LEU B 2 102 ? 141.01134 150.53978 178.31784 1.000 104.50157 251 LEU B C 1
ATOM 5293 O O . LEU B 2 102 ? 141.32759 149.56081 177.63255 1.000 105.24264 251 LEU B O 1
ATOM 5298 N N . ASP B 2 103 ? 139.84651 150.60944 178.95471 1.000 125.93840 252 ASP B N 1
ATOM 5299 C CA . ASP B 2 103 ? 138.90036 149.50300 178.96158 1.000 127.04786 252 ASP B CA 1
ATOM 5300 C C . ASP B 2 103 ? 137.86061 149.59666 177.85422 1.000 126.68561 252 ASP B C 1
ATOM 5301 O O . ASP B 2 103 ? 137.01864 148.70068 177.73976 1.000 128.63618 252 ASP B O 1
ATOM 5306 N N . LYS B 2 104 ? 137.89269 150.64870 177.04290 1.000 109.15162 253 LYS B N 1
ATOM 5307 C CA . LYS B 2 104 ? 136.95840 150.79484 175.93709 1.000 107.98951 253 LYS B CA 1
ATOM 5308 C C . LYS B 2 104 ? 137.51328 150.27421 174.61979 1.000 107.62261 253 LYS B C 1
ATOM 5309 O O . LYS B 2 104 ? 136.79791 150.29479 173.61436 1.000 109.29267 253 LYS B O 1
ATOM 5315 N N . TYR B 2 105 ? 138.76175 149.81372 174.59733 1.000 111.75176 254 TYR B N 1
ATOM 5316 C CA . TYR B 2 105 ? 139.36140 149.27979 173.38404 1.000 113.45530 254 TYR B CA 1
ATOM 5317 C C . TYR B 2 105 ? 140.32763 148.16842 173.76070 1.000 112.94658 254 TYR B C 1
ATOM 5318 O O . TYR B 2 105 ? 140.80125 148.08820 174.89654 1.000 115.40519 254 TYR B O 1
ATOM 5327 N N . GLU B 2 106 ? 140.61318 147.30538 172.78948 1.000 106.09732 255 GLU B N 1
ATOM 5328 C CA . GLU B 2 106 ? 141.53048 146.19135 172.98664 1.000 104.06813 255 GLU B CA 1
ATOM 5329 C C . GLU B 2 106 ? 142.93678 146.48595 172.49142 1.000 107.36199 255 GLU B C 1
ATOM 5330 O O . GLU B 2 106 ? 143.90974 146.03715 173.10364 1.000 110.80118 255 GLU B O 1
ATOM 5336 N N . TRP B 2 107 ? 143.06735 147.23005 171.39850 1.000 107.31225 256 TRP B N 1
ATOM 5337 C CA . TRP B 2 107 ? 144.35944 147.54911 170.81606 1.000 106.24726 256 TRP B CA 1
ATOM 5338 C C . TRP B 2 107 ? 144.51838 149.05680 170.69428 1.000 105.09641 256 TRP B C 1
ATOM 5339 O O . TRP B 2 107 ? 143.54859 149.78554 170.46740 1.000 106.76321 256 TRP B O 1
ATOM 5350 N N . PHE B 2 108 ? 145.75526 149.51657 170.85134 1.000 94.22302 257 PHE B N 1
ATOM 5351 C CA . PHE B 2 108 ? 146.09750 150.92249 170.70500 1.000 92.84652 257 PHE B CA 1
ATOM 5352 C C . PHE B 2 108 ? 147.30565 151.03468 169.79289 1.000 94.74856 257 PHE B C 1
ATOM 5353 O O . PHE B 2 108 ? 148.32914 150.38758 170.03384 1.000 99.34770 257 PHE B O 1
ATOM 5361 N N . MET B 2 109 ? 147.18995 151.85247 168.75298 1.000 98.03039 258 MET B N 1
ATOM 5362 C CA . MET B 2 109 ? 148.26470 152.04484 167.79216 1.000 98.05539 258 MET B CA 1
ATOM 5363 C C . MET B 2 109 ? 148.78244 153.47056 167.87125 1.000 101.43297 258 MET B C 1
ATOM 5364 O O . MET B 2 109 ? 148.00176 154.42582 167.81694 1.000 104.85955 258 MET B O 1
ATOM 5369 N N . ARG B 2 110 ? 150.09577 153.60409 168.00334 1.000 97.15374 259 ARG B N 1
ATOM 5370 C CA . ARG B 2 110 ? 150.77740 154.88455 167.90147 1.000 94.46913 259 ARG B CA 1
ATOM 5371 C C . ARG B 2 110 ? 151.34298 154.98733 166.49007 1.000 96.54306 259 ARG B C 1
ATOM 5372 O O . ARG B 2 110 ? 152.09181 154.10639 166.05537 1.000 101.23325 259 ARG B O 1
ATOM 5380 N N . ALA B 2 111 ? 150.97938 156.04706 165.77264 1.000 95.63604 260 ALA B N 1
ATOM 5381 C CA . ALA B 2 111 ? 151.38042 156.18936 164.38151 1.000 94.80899 260 ALA B CA 1
ATOM 5382 C C . ALA B 2 111 ? 151.71016 157.64320 164.07925 1.000 100.79131 260 ALA B C 1
ATOM 5383 O O . ALA B 2 111 ? 151.24553 158.56296 164.75592 1.000 104.42507 260 ALA B O 1
ATOM 5385 N N . ASP B 2 112 ? 152.52973 157.83763 163.05108 1.000 111.92375 261 ASP B N 1
ATOM 5386 C CA . ASP B 2 112 ? 152.84152 159.16640 162.55283 1.000 112.17858 261 ASP B CA 1
ATOM 5387 C C . ASP B 2 112 ? 151.77662 159.61756 161.55836 1.000 112.96730 261 ASP B C 1
ATOM 5388 O O . ASP B 2 112 ? 150.93106 158.83961 161.11504 1.000 114.58885 261 ASP B O 1
ATOM 5393 N N . ASP B 2 113 ? 151.82252 160.90250 161.20715 1.000 99.71620 262 ASP B N 1
ATOM 5394 C CA . ASP B 2 113 ? 150.88114 161.41407 160.21975 1.000 95.35470 262 ASP B CA 1
ATOM 5395 C C . ASP B 2 113 ? 151.22658 160.93418 158.81828 1.000 97.41337 262 ASP B C 1
ATOM 5396 O O . ASP B 2 113 ? 150.33842 160.82668 157.96630 1.000 98.33220 262 ASP B O 1
ATOM 5401 N N . ASP B 2 114 ? 152.49793 160.64415 158.55955 1.000 102.60140 263 ASP B N 1
ATOM 5402 C CA . ASP B 2 114 ? 152.93188 160.17316 157.24519 1.000 102.22060 263 ASP B CA 1
ATOM 5403 C C . ASP B 2 114 ? 152.93074 158.65011 157.16119 1.000 103.46546 263 ASP B C 1
ATOM 5404 O O . ASP B 2 114 ? 153.91588 158.02925 156.77131 1.000 103.93943 263 ASP B O 1
ATOM 5409 N N . VAL B 2 115 ? 151.80991 158.03310 157.52695 1.000 95.42892 264 VAL B N 1
ATOM 5410 C CA . VAL B 2 115 ? 151.65220 156.58917 157.42844 1.000 90.10901 264 VAL B CA 1
ATOM 5411 C C . VAL B 2 115 ? 150.27866 156.29617 156.84489 1.000 89.41255 264 VAL B C 1
ATOM 5412 O O . VAL B 2 115 ? 149.33377 157.07399 157.00703 1.000 94.80286 264 VAL B O 1
ATOM 5416 N N . TYR B 2 116 ? 150.17780 155.17354 156.14175 1.000 68.00880 265 TYR B N 1
ATOM 5417 C CA . TYR B 2 116 ? 148.91640 154.69372 155.59947 1.000 68.31900 265 TYR B CA 1
ATOM 5418 C C . TYR B 2 116 ? 148.60252 153.34994 156.23451 1.000 76.98852 265 TYR B C 1
ATOM 5419 O O . TYR B 2 116 ? 149.42186 152.42993 156.17633 1.000 83.00535 265 TYR B O 1
ATOM 5428 N N . ILE B 2 117 ? 147.41899 153.23574 156.82981 1.000 86.76710 266 ILE B N 1
ATOM 5429 C CA . ILE B 2 117 ? 147.02081 152.05197 157.58035 1.000 80.93174 266 ILE B CA 1
ATOM 5430 C C . ILE B 2 117 ? 145.77272 151.46732 156.93851 1.000 80.34354 266 ILE B C 1
ATOM 5431 O O . ILE B 2 117 ? 144.77447 152.17254 156.75554 1.000 85.49022 266 ILE B O 1
ATOM 5436 N N . LYS B 2 118 ? 145.82857 150.18232 156.60332 1.000 76.99109 267 LYS B N 1
ATOM 5437 C CA . LYS B 2 118 ? 144.68874 149.47808 156.03236 1.000 79.51278 267 LYS B CA 1
ATOM 5438 C C . LYS B 2 118 ? 143.83762 148.92012 157.16565 1.000 80.67213 267 LYS B C 1
ATOM 5439 O O . LYS B 2 118 ? 144.29347 148.05960 157.92566 1.000 84.85810 267 LYS B O 1
ATOM 5445 N N . GLY B 2 119 ? 142.60561 149.41615 157.27890 1.000 99.07220 268 GLY B N 1
ATOM 5446 C CA . GLY B 2 119 ? 141.77671 149.05790 158.41848 1.000 98.53437 268 GLY B CA 1
ATOM 5447 C C . GLY B 2 119 ? 141.41009 147.58607 158.45524 1.000 101.11119 268 GLY B C 1
ATOM 5448 O O . GLY B 2 119 ? 141.50906 146.93871 159.49952 1.000 107.38837 268 GLY B O 1
ATOM 5449 N N . ASP B 2 120 ? 140.98297 147.03640 157.31694 1.000 139.76029 269 ASP B N 1
ATOM 5450 C CA . ASP B 2 120 ? 140.44623 145.67770 157.30714 1.000 142.49001 269 ASP B CA 1
ATOM 5451 C C . ASP B 2 120 ? 141.53739 144.63919 157.54594 1.000 141.14902 269 ASP B C 1
ATOM 5452 O O . ASP B 2 120 ? 141.36749 143.72026 158.35927 1.000 143.03806 269 ASP B O 1
ATOM 5457 N N . LYS B 2 121 ? 142.66126 144.76004 156.83600 1.000 113.90837 270 LYS B N 1
ATOM 5458 C CA . LYS B 2 121 ? 143.74257 143.79575 157.00444 1.000 113.44783 270 LYS B CA 1
ATOM 5459 C C . LYS B 2 121 ? 144.28483 143.82897 158.42521 1.000 115.08715 270 LYS B C 1
ATOM 5460 O O . LYS B 2 121 ? 144.52414 142.77799 159.03532 1.000 120.24059 270 LYS B O 1
ATOM 5466 N N . LEU B 2 122 ? 144.46958 145.03074 158.97344 1.000 97.93052 271 LEU B N 1
ATOM 5467 C CA . LEU B 2 122 ? 144.92523 145.15085 160.35156 1.000 96.35997 271 LEU B CA 1
ATOM 5468 C C . LEU B 2 122 ? 143.90123 144.57863 161.31898 1.000 101.03017 271 LEU B C 1
ATOM 5469 O O . LEU B 2 122 ? 144.26698 143.97249 162.33058 1.000 104.02241 271 LEU B O 1
ATOM 5474 N N . GLU B 2 123 ? 142.61226 144.76597 161.03071 1.000 121.31362 272 GLU B N 1
ATOM 5475 C CA . GLU B 2 123 ? 141.57952 144.22738 161.90675 1.000 119.29162 272 GLU B CA 1
ATOM 5476 C C . GLU B 2 123 ? 141.64501 142.70944 161.95685 1.000 120.71637 272 GLU B C 1
ATOM 5477 O O . GLU B 2 123 ? 141.59451 142.11486 163.03674 1.000 123.94061 272 GLU B O 1
ATOM 5483 N N . GLU B 2 124 ? 141.76157 142.06133 160.79527 1.000 123.65583 273 GLU B N 1
ATOM 5484 C CA . GLU B 2 124 ? 141.88298 140.60369 160.79769 1.000 124.44393 273 GLU B CA 1
ATOM 5485 C C . GLU B 2 124 ? 143.15664 140.15519 161.50470 1.000 123.47095 273 GLU B C 1
ATOM 5486 O O . GLU B 2 124 ? 143.12961 139.22577 162.32568 1.000 126.60122 273 GLU B O 1
ATOM 5492 N N . PHE B 2 125 ? 144.27941 140.81745 161.21570 1.000 106.25623 274 PHE B N 1
ATOM 5493 C CA . PHE B 2 125 ? 145.55018 140.40452 161.80013 1.000 106.43855 274 PHE B CA 1
ATOM 5494 C C . PHE B 2 125 ? 145.53869 140.55253 163.31747 1.000 107.65905 274 PHE B C 1
ATOM 5495 O O . PHE B 2 125 ? 146.10088 139.71630 164.03370 1.000 108.81419 274 PHE B O 1
ATOM 5503 N N . LEU B 2 126 ? 144.90179 141.60794 163.82762 1.000 112.46056 275 LEU B N 1
ATOM 5504 C CA . LEU B 2 126 ? 144.81828 141.80599 165.26962 1.000 113.67340 275 LEU B CA 1
ATOM 5505 C C . LEU B 2 126 ? 143.78668 140.88270 165.90590 1.000 112.51793 275 LEU B C 1
ATOM 5506 O O . LEU B 2 126 ? 143.97864 140.42285 167.03665 1.000 113.82592 275 LEU B O 1
ATOM 5511 N N . ARG B 2 127 ? 142.68708 140.60249 165.20190 1.000 108.55587 276 ARG B N 1
ATOM 5512 C CA . ARG B 2 127 ? 141.68679 139.67675 165.71158 1.000 106.40508 276 ARG B CA 1
ATOM 5513 C C . ARG B 2 127 ? 142.21970 138.25776 165.79655 1.000 108.16374 276 ARG B C 1
ATOM 5514 O O . ARG B 2 127 ? 141.71556 137.46550 166.59858 1.000 111.94041 276 ARG B O 1
ATOM 5522 N N . SER B 2 128 ? 143.22434 137.92264 164.99848 1.000 95.96091 277 SER B N 1
ATOM 5523 C CA . SER B 2 128 ? 143.85319 136.61711 165.17106 1.000 94.37929 277 SER B CA 1
ATOM 5524 C C . SER B 2 128 ? 144.75282 136.54656 166.40939 1.000 93.85164 277 SER B C 1
ATOM 5525 O O . SER B 2 128 ? 145.49977 135.56963 166.53412 1.000 97.05376 277 SER B O 1
ATOM 5528 N N . LEU B 2 129 ? 144.71335 137.52306 167.31506 1.000 97.35756 278 LEU B N 1
ATOM 5529 C CA . LEU B 2 129 ? 145.60622 137.57116 168.46297 1.000 98.93289 278 LEU B CA 1
ATOM 5530 C C . LEU B 2 129 ? 144.80736 137.74348 169.74781 1.000 98.02985 278 LEU B C 1
ATOM 5531 O O . LEU B 2 129 ? 143.67281 138.22587 169.74303 1.000 98.59275 278 LEU B O 1
ATOM 5536 N N . ASN B 2 130 ? 145.42436 137.34192 170.85564 1.000 100.84967 279 ASN B N 1
ATOM 5537 C CA . ASN B 2 130 ? 144.81949 137.45022 172.17692 1.000 100.55385 279 ASN B CA 1
ATOM 5538 C C . ASN B 2 130 ? 145.20752 138.78896 172.79355 1.000 101.52482 279 ASN B C 1
ATOM 5539 O O . ASN B 2 130 ? 146.38568 139.02904 173.07767 1.000 104.67726 279 ASN B O 1
ATOM 5544 N N . SER B 2 131 ? 144.21446 139.65541 173.00483 1.000 93.95390 280 SER B N 1
ATOM 5545 C CA . SER B 2 131 ? 144.48131 140.98724 173.53386 1.000 92.72968 280 SER B CA 1
ATOM 5546 C C . SER B 2 131 ? 144.89842 140.96428 174.99667 1.000 92.53050 280 SER B C 1
ATOM 5547 O O . SER B 2 131 ? 145.55054 141.90750 175.45420 1.000 95.38274 280 SER B O 1
ATOM 5550 N N . SER B 2 132 ? 144.53954 139.91859 175.73996 1.000 101.12993 281 SER B N 1
ATOM 5551 C CA . SER B 2 132 ? 144.90488 139.83383 177.14747 1.000 103.35620 281 SER B CA 1
ATOM 5552 C C . SER B 2 132 ? 146.34834 139.40191 177.36109 1.000 103.19057 281 SER B C 1
ATOM 5553 O O . SER B 2 132 ? 146.81722 139.41314 178.50317 1.000 104.61242 281 SER B O 1
ATOM 5556 N N . LYS B 2 133 ? 147.05266 139.00696 176.30718 1.000 102.91444 282 LYS B N 1
ATOM 5557 C CA . LYS B 2 133 ? 148.47097 138.75328 176.49910 1.000 102.35852 282 LYS B CA 1
ATOM 5558 C C . LYS B 2 133 ? 149.27489 139.98729 176.12017 1.000 104.11376 282 LYS B C 1
ATOM 5559 O O . LYS B 2 133 ? 148.91242 140.69438 175.17389 1.000 106.43298 282 LYS B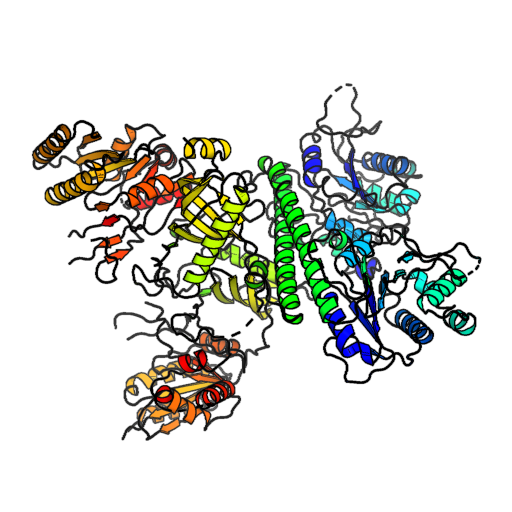 O 1
ATOM 5565 N N . PRO B 2 134 ? 150.36178 140.28313 176.83133 1.000 106.31500 283 PRO B N 1
ATOM 5566 C CA . PRO B 2 134 ? 151.14526 141.47926 176.49970 1.000 106.55142 283 PRO B CA 1
ATOM 5567 C C . PRO B 2 134 ? 151.78077 141.37757 175.12408 1.000 107.39635 283 PRO B C 1
ATOM 5568 O O . PRO B 2 134 ? 152.69533 140.57692 174.90838 1.000 110.07772 283 PRO B O 1
ATOM 5572 N N . LEU B 2 135 ? 151.30058 142.18966 174.18619 1.000 107.13185 284 LEU B N 1
ATOM 5573 C CA . LEU B 2 135 ? 151.79308 142.18520 172.81691 1.000 107.39330 284 LEU B CA 1
ATOM 5574 C C . LEU B 2 135 ? 152.22509 143.59114 172.43575 1.000 110.32452 284 LEU B C 1
ATOM 5575 O O . LEU B 2 135 ? 151.46825 144.54943 172.61894 1.000 109.62800 284 LEU B O 1
ATOM 5580 N N . TYR B 2 136 ? 153.43647 143.70600 171.90131 1.000 116.06868 285 TYR B N 1
ATOM 5581 C CA . TYR B 2 136 ? 154.03326 144.97618 171.49840 1.000 112.78023 285 TYR B CA 1
ATOM 5582 C C . TYR B 2 136 ? 154.41699 144.82596 170.02983 1.000 110.54862 285 TYR B C 1
ATOM 5583 O O . TYR B 2 136 ? 155.54689 144.45690 169.70217 1.000 115.56699 285 TYR B O 1
ATOM 5592 N N . LEU B 2 137 ? 153.46566 145.10876 169.14826 1.000 91.82998 286 LEU B N 1
ATOM 5593 C CA . LEU B 2 137 ? 153.61179 144.82848 167.72986 1.000 93.22714 286 LEU B CA 1
ATOM 5594 C C . LEU B 2 137 ? 154.29045 145.98516 167.00581 1.000 98.80031 286 LEU B C 1
ATOM 5595 O O . LEU B 2 137 ? 154.34472 147.11593 167.49381 1.000 102.67420 286 LEU B O 1
ATOM 5600 N N . GLY B 2 138 ? 154.80696 145.68120 165.81870 1.000 104.44363 287 GLY B N 1
ATOM 5601 C CA . GLY B 2 138 ? 155.53804 146.64584 165.02312 1.000 102.27608 287 GLY B CA 1
ATOM 5602 C C . GLY B 2 138 ? 156.69972 145.99820 164.30163 1.000 105.64025 287 GLY B C 1
ATOM 5603 O O . GLY B 2 138 ? 157.07479 144.86783 164.62428 1.000 109.16078 287 GLY B O 1
ATOM 5604 N N . GLN B 2 139 ? 157.27396 146.68811 163.32073 1.000 116.93477 288 GLN B N 1
ATOM 5605 C CA . GLN B 2 139 ? 158.42241 146.14118 162.61323 1.000 118.58806 288 GLN B CA 1
ATOM 5606 C C . GLN B 2 139 ? 159.65577 146.17204 163.50584 1.000 118.92703 288 GLN B C 1
ATOM 5607 O O . GLN B 2 139 ? 159.87458 147.12463 164.25827 1.000 121.05714 288 GLN B O 1
ATOM 5613 N N . THR B 2 140 ? 160.46120 145.11713 163.42083 1.000 101.99699 289 THR B N 1
ATOM 5614 C CA . THR B 2 140 ? 161.65944 145.02220 164.24131 1.000 99.13398 289 THR B CA 1
ATOM 5615 C C . THR B 2 140 ? 162.64823 146.12228 163.87919 1.000 102.87719 289 THR B C 1
ATOM 5616 O O . THR B 2 140 ? 162.85557 146.43402 162.70376 1.000 104.07224 289 THR B O 1
ATOM 5620 N N . GLY B 2 141 ? 163.25962 146.71259 164.90173 1.000 119.61848 290 GLY B N 1
ATOM 5621 C CA . GLY B 2 141 ? 164.23988 147.75800 164.69322 1.000 119.50666 290 GLY B CA 1
ATOM 5622 C C . GLY B 2 141 ? 165.64974 147.31102 165.01208 1.000 118.55630 290 GLY B C 1
ATOM 5623 O O . GLY B 2 141 ? 165.96636 147.00677 166.16562 1.000 118.32300 290 GLY B O 1
ATOM 5624 N N . LEU B 2 142 ? 166.50559 147.26618 163.99740 1.000 121.83513 291 LEU B N 1
ATOM 5625 C CA . LEU B 2 142 ? 167.88492 146.83403 164.18076 1.000 123.58544 291 LEU B CA 1
ATOM 5626 C C . LEU B 2 142 ? 168.85023 147.74564 163.43181 1.000 123.32061 291 LEU B C 1
ATOM 5627 O O . LEU B 2 142 ? 169.36103 148.71614 163.99015 1.000 123.70297 291 LEU B O 1
ATOM 5632 N N . LEU B 2 151 ? 173.12946 153.81189 170.14058 1.000 101.47941 300 LEU B N 1
ATOM 5633 C CA . LEU B 2 151 ? 172.04925 153.53324 171.07877 1.000 102.24649 300 LEU B CA 1
ATOM 5634 C C . LEU B 2 151 ? 172.57542 152.79542 172.30354 1.000 104.69575 300 LEU B C 1
ATOM 5635 O O . LEU B 2 151 ? 173.78475 152.70735 172.51405 1.000 104.51757 300 LEU B O 1
ATOM 5640 N N . GLY B 2 152 ? 171.65829 152.26674 173.10868 1.000 112.48841 301 GLY B N 1
ATOM 5641 C CA . GLY B 2 152 ? 172.02673 151.52465 174.29776 1.000 112.17550 301 GLY B CA 1
ATOM 5642 C C . GLY B 2 152 ? 171.46372 150.11990 174.29757 1.000 112.07907 301 GLY B C 1
ATOM 5643 O O . GLY B 2 152 ? 171.02628 149.61515 175.33543 1.000 113.36331 301 GLY B O 1
ATOM 5644 N N . LEU B 2 153 ? 171.47056 149.47814 173.13255 1.000 133.88584 302 LEU B N 1
ATOM 5645 C CA . LEU B 2 153 ? 170.86665 148.15906 172.96122 1.000 136.71788 302 LEU B CA 1
ATOM 5646 C C . LEU B 2 153 ? 171.90938 147.08495 173.24244 1.000 138.11074 302 LEU B C 1
ATOM 5647 O O . LEU B 2 153 ? 172.73895 146.76841 172.38654 1.000 137.24850 302 LEU B O 1
ATOM 5652 N N . GLU B 2 154 ? 171.87187 146.52682 174.44450 1.000 152.00053 303 GLU B N 1
ATOM 5653 C CA . GLU B 2 154 ? 172.59347 145.29578 174.71981 1.000 151.10671 303 GLU B CA 1
ATOM 5654 C C . GLU B 2 154 ? 171.98895 144.22676 173.81440 1.000 151.26687 303 GLU B C 1
ATOM 5655 O O . GLU B 2 154 ? 170.76231 144.05041 173.82851 1.000 152.36925 303 GLU B O 1
ATOM 5661 N N . PRO B 2 155 ? 172.77858 143.50776 173.01642 1.000 131.43525 304 PRO B N 1
ATOM 5662 C CA . PRO B 2 155 ? 172.17643 142.68423 171.96309 1.000 130.65638 304 PRO B CA 1
ATOM 5663 C C . PRO B 2 155 ? 171.33071 141.55780 172.53554 1.000 131.14979 304 PRO B C 1
ATOM 5664 O O . PRO B 2 155 ? 171.67792 140.93915 173.54401 1.000 131.63819 304 PRO B O 1
ATOM 5668 N N . GLY B 2 156 ? 170.20960 141.29656 171.86991 1.000 131.81095 305 GLY B N 1
ATOM 5669 C CA . GLY B 2 156 ? 169.17984 140.40464 172.36626 1.000 133.27270 305 GLY B CA 1
ATOM 5670 C C . GLY B 2 156 ? 167.83110 141.06588 172.55277 1.000 133.04791 305 GLY B C 1
ATOM 5671 O O . GLY B 2 156 ? 166.80419 140.37298 172.52619 1.000 131.87507 305 GLY B O 1
ATOM 5672 N N . GLU B 2 157 ? 167.79640 142.38028 172.74634 1.000 136.02099 306 GLU B N 1
ATOM 5673 C CA . GLU B 2 157 ? 166.56151 143.14587 172.81531 1.000 134.66642 306 GLU B CA 1
ATOM 5674 C C . GLU B 2 157 ? 166.45004 144.04022 171.58808 1.000 132.56031 306 GLU B C 1
ATOM 5675 O O . GLU B 2 157 ? 167.39285 144.18433 170.80657 1.000 134.55864 306 GLU B O 1
ATOM 5681 N N . ASN B 2 158 ? 165.28223 144.64985 171.42447 1.000 108.01009 307 ASN B N 1
ATOM 5682 C CA . ASN B 2 158 ? 165.00883 145.44235 170.23368 1.000 107.72753 307 ASN B CA 1
ATOM 5683 C C . ASN B 2 158 ? 163.90871 146.44818 170.55242 1.000 110.41552 307 ASN B C 1
ATOM 5684 O O . ASN B 2 158 ? 163.55724 146.66686 171.71645 1.000 112.24704 307 ASN B O 1
ATOM 5689 N N . PHE B 2 159 ? 163.36674 147.06291 169.50433 1.000 116.15651 308 PHE B N 1
ATOM 5690 C CA . PHE B 2 159 ? 162.33002 148.07551 169.62581 1.000 113.91153 308 PHE B CA 1
ATOM 5691 C C . PHE B 2 159 ? 161.57315 148.14243 168.30938 1.000 113.75739 308 PHE B C 1
ATOM 5692 O O . PHE B 2 159 ? 162.17042 147.99515 167.24134 1.000 115.48581 308 PHE B O 1
ATOM 5700 N N . CYS B 2 160 ? 160.26550 148.36208 168.38945 1.000 121.21022 309 CYS B N 1
ATOM 5701 C CA . CYS B 2 160 ? 159.47361 148.52933 167.17968 1.000 121.65270 309 CYS B CA 1
ATOM 5702 C C . CYS B 2 160 ? 159.76271 149.88886 166.55962 1.000 123.22884 309 CYS B C 1
ATOM 5703 O O . CYS B 2 160 ? 159.73504 150.91308 167.24823 1.000 125.75700 309 CYS B O 1
ATOM 5706 N N . MET B 2 161 ? 160.04674 149.90039 165.26035 1.000 116.02973 310 MET B N 1
ATOM 5707 C CA . MET B 2 161 ? 160.31899 151.15743 164.57978 1.000 114.77233 310 MET B CA 1
ATOM 5708 C C . MET B 2 161 ? 159.06284 152.01441 164.53281 1.000 115.16524 310 MET B C 1
ATOM 5709 O O . MET B 2 161 ? 157.96638 151.52527 164.25038 1.000 116.34128 310 MET B O 1
ATOM 5714 N N . GLY B 2 162 ? 159.23073 153.30535 164.80733 1.000 104.06384 311 GLY B N 1
ATOM 5715 C CA . GLY B 2 162 ? 158.09937 154.20607 164.87119 1.000 103.86281 311 GLY B CA 1
ATOM 5716 C C . GLY B 2 162 ? 157.53611 154.63543 163.53757 1.000 105.09800 311 GLY B C 1
ATOM 5717 O O . GLY B 2 162 ? 156.48929 155.28846 163.50601 1.000 108.32131 311 GLY B O 1
ATOM 5718 N N . GLY B 2 163 ? 158.19675 154.28722 162.43942 1.000 93.10242 312 GLY B N 1
ATOM 5719 C CA . GLY B 2 163 ? 157.74561 154.68004 161.12730 1.000 94.43359 312 GLY B CA 1
ATOM 5720 C C . GLY B 2 163 ? 156.46999 153.98362 160.69954 1.000 92.54589 312 GLY B C 1
ATOM 5721 O O . GLY B 2 163 ? 155.41081 154.60543 160.57675 1.000 95.47287 312 GLY B O 1
ATOM 5722 N N . PRO B 2 164 ? 156.54814 152.67292 160.45673 1.000 83.99088 313 PRO B N 1
ATOM 5723 C CA . PRO B 2 164 ? 155.35549 151.94716 159.99159 1.000 85.04819 313 PRO B CA 1
ATOM 5724 C C . PRO B 2 164 ? 154.19902 151.97827 160.97240 1.000 87.39609 313 PRO B C 1
ATOM 5725 O O . PRO B 2 164 ? 153.03866 151.95426 160.54593 1.000 91.57242 313 PRO B O 1
ATOM 5729 N N . GLY B 2 165 ? 154.47244 152.02689 162.27109 1.000 91.54904 314 GLY B N 1
ATOM 5730 C CA . GLY B 2 165 ? 153.36950 152.04799 163.22940 1.000 93.86397 314 GLY B CA 1
ATOM 5731 C C . GLY B 2 165 ? 153.51990 150.91089 164.21969 1.000 94.61270 314 GLY B C 1
ATOM 5732 O O . GLY B 2 165 ? 153.67063 149.74539 163.85715 1.000 98.61168 314 GLY B O 1
ATOM 5733 N N . MET B 2 166 ? 153.47640 151.26291 165.49922 1.000 87.35670 315 MET B N 1
ATOM 5734 C CA . MET B 2 166 ? 153.64631 150.31373 166.58884 1.000 86.10590 315 MET B CA 1
ATOM 5735 C C . MET B 2 166 ? 152.32583 150.15009 167.32620 1.000 91.48979 315 MET B C 1
ATOM 5736 O O . MET B 2 166 ? 151.72221 151.13897 167.75427 1.000 95.48345 315 MET B O 1
ATOM 5741 N N . ILE B 2 167 ? 151.88434 148.90419 167.47350 1.000 92.39745 316 ILE B N 1
ATOM 5742 C CA . ILE B 2 167 ? 150.60114 148.57799 168.08294 1.000 86.92171 316 ILE B CA 1
ATOM 5743 C C . ILE B 2 167 ? 150.85395 147.93595 169.43663 1.000 88.64007 316 ILE B C 1
ATOM 5744 O O . ILE B 2 167 ? 151.63772 146.98528 169.54396 1.000 94.83582 316 ILE B O 1
ATOM 5749 N N . PHE B 2 168 ? 150.19432 148.45280 170.46387 1.000 98.28836 317 PHE B N 1
ATOM 5750 C CA . PHE B 2 168 ? 150.21958 147.85357 171.78681 1.000 99.71227 317 PHE B CA 1
ATOM 5751 C C . PHE B 2 168 ? 148.91442 147.11197 172.04681 1.000 103.49750 317 PHE B C 1
ATOM 5752 O O . PHE B 2 168 ? 147.95283 147.19915 171.28096 1.000 106.95567 317 PHE B O 1
ATOM 5760 N N . SER B 2 169 ? 148.89186 146.37446 173.14887 1.000 116.75503 318 SER B N 1
ATOM 5761 C CA . SER B 2 169 ? 147.68971 145.71956 173.63766 1.000 117.55825 318 SER B CA 1
ATOM 5762 C C . SER B 2 169 ? 147.21550 146.41155 174.90804 1.000 117.49669 318 SER B C 1
ATOM 5763 O O . SER B 2 169 ? 147.87997 147.30144 175.44468 1.000 123.01559 318 SER B O 1
ATOM 5766 N N . ARG B 2 170 ? 146.04148 145.99686 175.38621 1.000 99.58907 319 ARG B N 1
ATOM 5767 C CA . ARG B 2 170 ? 145.53059 146.54871 176.63601 1.000 100.21105 319 ARG B CA 1
ATOM 5768 C C . ARG B 2 170 ? 146.44762 146.20375 177.80205 1.000 105.77743 319 ARG B C 1
ATOM 5769 O O . ARG B 2 170 ? 146.69996 147.04359 178.67491 1.000 108.29309 319 ARG B O 1
ATOM 5777 N N . GLU B 2 171 ? 146.95866 144.97108 177.83191 1.000 121.14700 320 GLU B N 1
ATOM 5778 C CA . GLU B 2 171 ? 147.82824 144.55759 178.92785 1.000 122.70907 320 GLU B CA 1
ATOM 5779 C C . GLU B 2 171 ? 149.14432 145.32350 178.91510 1.000 122.43341 320 GLU B C 1
ATOM 5780 O O . GLU B 2 171 ? 149.66803 145.68290 179.97626 1.000 122.95626 320 GLU B O 1
ATOM 5786 N N . VAL B 2 172 ? 149.69779 145.57700 177.72802 1.000 104.57389 321 VAL B N 1
ATOM 5787 C CA . VAL B 2 172 ? 150.93564 146.34676 177.63896 1.000 103.27736 321 VAL B CA 1
ATOM 5788 C C . VAL B 2 172 ? 150.72617 147.74533 178.20269 1.000 104.03236 321 VAL B C 1
ATOM 5789 O O . VAL B 2 172 ? 151.54509 148.25062 178.97887 1.000 107.17240 321 VAL B O 1
ATOM 5793 N N . LEU B 2 173 ? 149.61906 148.38723 177.82483 1.000 103.48286 322 LEU B N 1
ATOM 5794 C CA . LEU B 2 173 ? 149.28697 149.69341 178.38350 1.000 102.84857 322 LEU B CA 1
ATOM 5795 C C . LEU B 2 173 ? 149.18202 149.62245 179.90068 1.000 105.77196 322 LEU B C 1
ATOM 5796 O O . LEU B 2 173 ? 149.81677 150.40523 180.62078 1.000 110.50594 322 LEU B O 1
ATOM 5801 N N . ARG B 2 174 ? 148.39946 148.66254 180.40264 1.000 118.14842 323 ARG B N 1
ATOM 5802 C CA . ARG B 2 174 ? 148.13565 148.57703 181.83442 1.000 119.24529 323 ARG B CA 1
ATOM 5803 C C . ARG B 2 174 ? 149.40521 148.31466 182.63119 1.000 119.67764 323 ARG B C 1
ATOM 5804 O O . ARG B 2 174 ? 149.52253 148.76609 183.77585 1.000 121.71315 323 ARG B O 1
ATOM 5812 N N . ARG B 2 175 ? 150.36281 147.59439 182.05245 1.000 111.74054 324 ARG B N 1
ATOM 5813 C CA . ARG B 2 175 ? 151.60455 147.30626 182.75386 1.000 113.98419 324 ARG B CA 1
ATOM 5814 C C . ARG B 2 175 ? 152.66827 148.37693 182.56120 1.000 115.69460 324 ARG B C 1
ATOM 5815 O O . ARG B 2 175 ? 153.59557 148.45716 183.37449 1.000 116.87768 324 ARG B O 1
ATOM 5823 N N . MET B 2 176 ? 152.56254 149.20028 181.51915 1.000 116.15454 325 MET B N 1
ATOM 5824 C CA . MET B 2 176 ? 153.60775 150.16601 181.20657 1.000 114.13604 325 MET B CA 1
ATOM 5825 C C . MET B 2 176 ? 153.31685 151.57125 181.71141 1.000 112.70730 325 MET B C 1
ATOM 5826 O O . MET B 2 176 ? 154.21330 152.21713 182.26240 1.000 114.68728 325 MET B O 1
ATOM 5831 N N . VAL B 2 177 ? 152.09141 152.06233 181.55038 1.000 94.76147 326 VAL B N 1
ATOM 5832 C CA . VAL B 2 177 ? 151.81184 153.48252 181.77074 1.000 94.69980 326 VAL B CA 1
ATOM 5833 C C . VAL B 2 177 ? 152.04799 153.97664 183.19924 1.000 95.60705 326 VAL B C 1
ATOM 5834 O O . VAL B 2 177 ? 152.29514 155.17947 183.36549 1.000 97.59220 326 VAL B O 1
ATOM 5838 N N . PRO B 2 178 ? 151.98227 153.15701 184.25886 1.000 100.42723 327 PRO B N 1
ATOM 5839 C CA . PRO B 2 178 ? 152.36906 153.68906 185.57632 1.000 100.32786 327 PRO B CA 1
ATOM 5840 C C . PRO B 2 178 ? 153.83323 154.07724 185.66502 1.000 101.34533 327 PRO B C 1
ATOM 5841 O O . PRO B 2 178 ? 154.20586 154.82133 186.57994 1.000 102.17878 327 PRO B O 1
ATOM 5845 N N . HIS B 2 179 ? 154.67567 153.59940 184.74859 1.000 113.31324 328 HIS B N 1
ATOM 5846 C CA . HIS B 2 179 ? 156.10453 153.88143 184.77062 1.000 114.33379 328 HIS B CA 1
ATOM 5847 C C . HIS B 2 179 ? 156.54813 154.74713 183.59511 1.000 115.98799 328 HIS B C 1
ATOM 5848 O O . HIS B 2 179 ? 157.74210 154.79588 183.28226 1.000 119.67702 328 HIS B O 1
ATOM 5855 N N . ILE B 2 180 ? 155.61238 155.42861 182.93172 1.000 102.35524 329 ILE B N 1
ATOM 5856 C CA . ILE B 2 180 ? 155.98823 156.29123 181.81596 1.000 99.22073 329 ILE B CA 1
ATOM 5857 C C . ILE B 2 180 ? 156.82299 157.46739 182.30708 1.000 101.21682 329 ILE B C 1
ATOM 5858 O O . ILE B 2 180 ? 157.79231 157.87042 181.65490 1.000 107.43038 329 ILE B O 1
ATOM 5863 N N . GLY B 2 181 ? 156.47213 158.03137 183.46389 1.000 120.02796 330 GLY B N 1
ATOM 5864 C CA . GLY B 2 181 ? 157.29914 159.08176 184.03708 1.000 123.02474 330 GLY B CA 1
ATOM 5865 C C . GLY B 2 181 ? 158.69189 158.59440 184.38816 1.000 124.96106 330 GLY B C 1
ATOM 5866 O O . GLY B 2 181 ? 159.68452 159.29493 184.16235 1.000 127.65789 330 GLY B O 1
ATOM 5867 N N . GLU B 2 182 ? 158.78451 157.38202 184.93972 1.000 150.38991 331 GLU B N 1
ATOM 5868 C CA . GLU B 2 182 ? 160.08840 156.79628 185.22731 1.000 152.31020 331 GLU B CA 1
ATOM 5869 C C . GLU B 2 182 ? 160.90593 156.63610 183.95397 1.000 152.27019 331 GLU B C 1
ATOM 5870 O O . GLU B 2 182 ? 162.09940 156.95375 183.93136 1.000 153.98800 331 GLU B O 1
ATOM 5876 N N . CYS B 2 183 ? 160.27410 156.15740 182.87932 1.000 138.71775 332 CYS B N 1
ATOM 5877 C CA . CYS B 2 183 ? 160.96774 156.03857 181.59986 1.000 138.43876 332 CYS B CA 1
ATOM 5878 C C . CYS B 2 183 ? 161.42605 157.40025 181.09498 1.000 140.35720 332 CYS B C 1
ATOM 5879 O O . CYS B 2 183 ? 162.52625 157.53171 180.54612 1.000 141.56100 332 CYS B O 1
ATOM 5882 N N . LEU B 2 184 ? 160.58905 158.42445 181.26673 1.000 130.51146 333 LEU B N 1
ATOM 5883 C CA . LEU B 2 184 ? 160.94381 159.76451 180.81544 1.000 128.30781 333 LEU B CA 1
ATOM 5884 C C . LEU B 2 184 ? 162.11206 160.33773 181.60443 1.000 128.69774 333 LEU B C 1
ATOM 5885 O O . LEU B 2 184 ? 162.89092 161.12932 181.06383 1.000 128.20578 333 LEU B O 1
ATOM 5890 N N . ARG B 2 185 ? 162.24645 159.97226 182.87799 1.000 146.62002 334 ARG B N 1
ATOM 5891 C CA . ARG B 2 185 ? 163.35822 160.49600 183.66095 1.000 146.21661 334 ARG B CA 1
ATOM 5892 C C . ARG B 2 185 ? 164.66363 159.73859 183.44153 1.000 147.54197 334 ARG B C 1
ATOM 5893 O O . ARG B 2 185 ? 165.70929 160.20371 183.90705 1.000 147.88674 334 ARG B O 1
ATOM 5901 N N . GLU B 2 186 ? 164.64030 158.59806 182.75258 1.000 155.98538 335 GLU B N 1
ATOM 5902 C CA . GLU B 2 186 ? 165.85071 157.84621 182.43150 1.000 155.74106 335 GLU B CA 1
ATOM 5903 C C . GLU B 2 186 ? 166.13868 157.87978 180.93336 1.000 155.56767 335 GLU B C 1
ATOM 5904 O O . GLU B 2 186 ? 166.53676 156.87728 180.33730 1.000 155.85543 335 GLU B O 1
ATOM 5910 N N . MET B 2 187 ? 165.92780 159.03651 180.31123 1.000 146.71864 336 MET B N 1
ATOM 5911 C CA . MET B 2 187 ? 166.13664 159.17082 178.87615 1.000 145.56721 336 MET B CA 1
ATOM 5912 C C . MET B 2 187 ? 167.60415 158.94950 178.53175 1.000 145.17531 336 MET B C 1
ATOM 5913 O O . MET B 2 187 ? 168.49502 159.53745 179.15157 1.000 145.92878 336 MET B O 1
ATOM 5918 N N . TYR B 2 188 ? 167.85560 158.09736 177.54033 1.000 147.64483 337 TYR B N 1
ATOM 5919 C CA . TYR B 2 188 ? 169.21655 157.77931 177.12608 1.000 148.16830 337 TYR B CA 1
ATOM 5920 C C . TYR B 2 188 ? 169.52187 158.23910 175.71051 1.000 147.50982 337 TYR B C 1
ATOM 5921 O O . TYR B 2 188 ? 170.49915 158.96590 175.49768 1.000 148.55156 337 TYR B O 1
ATOM 5930 N N . THR B 2 189 ? 168.71745 157.83619 174.73480 1.000 132.11741 338 THR B N 1
ATOM 5931 C CA . THR B 2 189 ? 168.93033 158.20185 173.34376 1.000 132.81665 338 THR B CA 1
ATOM 5932 C C . THR B 2 189 ? 168.01726 159.35603 172.94585 1.000 133.35888 338 THR B C 1
ATOM 5933 O O . THR B 2 189 ? 167.16454 159.80756 173.71287 1.000 134.32641 338 THR B O 1
ATOM 5937 N N . THR B 2 190 ? 168.21096 159.83434 171.71914 1.000 134.07389 339 THR B N 1
ATOM 5938 C CA . THR B 2 190 ? 167.40542 160.90989 171.16098 1.000 134.20302 339 THR B CA 1
ATOM 5939 C C . THR B 2 190 ? 166.35140 160.40399 170.18597 1.000 133.42349 339 THR B C 1
ATOM 5940 O O . THR B 2 190 ? 165.74722 161.20782 169.47053 1.000 135.53129 339 THR B O 1
ATOM 5944 N N . HIS B 2 191 ? 166.11642 159.09691 170.14261 1.000 120.12670 340 HIS B N 1
ATOM 5945 C CA . HIS B 2 191 ? 165.09580 158.50919 169.28708 1.000 120.96184 340 HIS B CA 1
ATOM 5946 C C . HIS B 2 191 ? 163.89995 158.10578 170.13753 1.000 124.97241 340 HIS B C 1
ATOM 5947 O O . HIS B 2 191 ? 164.06004 157.44637 171.16974 1.000 129.02496 340 HIS B O 1
ATOM 5954 N N . GLU B 2 192 ? 162.70453 158.50567 169.70238 1.000 133.05216 341 GLU B N 1
ATOM 5955 C CA . GLU B 2 192 ? 161.50757 158.24978 170.49631 1.000 133.08488 341 GLU B CA 1
ATOM 5956 C C . GLU B 2 192 ? 161.11250 156.77691 170.47085 1.000 133.07149 341 GLU B C 1
ATOM 5957 O O . GLU B 2 192 ? 160.69448 156.22739 171.49621 1.000 134.87387 341 GLU B O 1
ATOM 5963 N N . ASP B 2 193 ? 161.23443 156.11870 169.31608 1.000 122.27266 342 ASP B N 1
ATOM 5964 C CA . ASP B 2 193 ? 160.82059 154.72203 169.22474 1.000 121.50399 342 ASP B CA 1
ATOM 5965 C C . ASP B 2 193 ? 161.72686 153.80936 170.04517 1.000 121.44866 342 ASP B C 1
ATOM 5966 O O . ASP B 2 193 ? 161.25210 152.84446 170.65701 1.000 126.24650 342 ASP B O 1
ATOM 5971 N N . VAL B 2 194 ? 163.02858 154.10577 170.08415 1.000 109.47234 343 VAL B N 1
ATOM 5972 C CA . VAL B 2 194 ? 163.93404 153.35155 170.94721 1.000 111.08200 343 VAL B CA 1
ATOM 5973 C C . VAL B 2 194 ? 163.51580 153.49378 172.40294 1.000 112.10706 343 VAL B C 1
ATOM 5974 O O . VAL B 2 194 ? 163.48793 152.51334 173.15720 1.000 115.67563 343 VAL B O 1
ATOM 5978 N N . GLU B 2 195 ? 163.18469 154.71641 172.82043 1.000 115.86806 344 GLU B N 1
ATOM 5979 C CA . GLU B 2 195 ? 162.78111 154.94265 174.20281 1.000 116.68562 344 GLU B CA 1
ATOM 5980 C C . GLU B 2 195 ? 161.47716 154.22553 174.52627 1.000 119.07535 344 GLU B C 1
ATOM 5981 O O . GLU B 2 195 ? 161.32710 153.66646 175.61755 1.000 120.63563 344 GLU B O 1
ATOM 5987 N N . VAL B 2 196 ? 160.52260 154.22772 173.59415 1.000 114.55159 345 VAL B N 1
ATOM 5988 C CA . VAL B 2 196 ? 159.25410 153.54894 173.84278 1.000 112.61081 345 VAL B CA 1
ATOM 5989 C C . VAL B 2 196 ? 159.46032 152.04123 173.93219 1.000 113.33850 345 VAL B C 1
ATOM 5990 O O . VAL B 2 196 ? 158.86917 151.37080 174.78790 1.000 116.97257 345 VAL B O 1
ATOM 5994 N N . GLY B 2 197 ? 160.29701 151.48126 173.05626 1.000 102.71499 346 GLY B N 1
ATOM 5995 C CA . GLY B 2 197 ? 160.60145 150.06304 173.15282 1.000 101.70939 346 GLY B CA 1
ATOM 5996 C C . GLY B 2 197 ? 161.29263 149.70739 174.45461 1.000 102.64983 346 GLY B C 1
ATOM 5997 O O . GLY B 2 197 ? 160.99431 148.67791 175.06978 1.000 107.50308 346 GLY B O 1
ATOM 5998 N N . ARG B 2 198 ? 162.22515 150.55616 174.89376 1.000 101.81179 347 ARG B N 1
ATOM 5999 C CA . ARG B 2 198 ? 162.88755 150.32936 176.17244 1.000 105.43126 347 ARG B CA 1
ATOM 6000 C C . ARG B 2 198 ? 161.89216 150.38769 177.32146 1.000 108.96167 347 ARG B C 1
ATOM 6001 O O . ARG B 2 198 ? 161.97177 149.59072 178.26283 1.000 111.02335 347 ARG B O 1
ATOM 6009 N N . CYS B 2 199 ? 160.95102 151.33143 177.26509 1.000 121.55542 348 CYS B N 1
ATOM 6010 C CA . CYS B 2 199 ? 159.91961 151.40791 178.29246 1.000 120.57722 348 CYS B CA 1
ATOM 6011 C C . CYS B 2 199 ? 159.06529 150.14948 178.30608 1.000 119.42392 348 CYS B C 1
ATOM 6012 O O . CYS B 2 199 ? 158.74026 149.62767 179.37625 1.000 122.61230 348 CYS B O 1
ATOM 6015 N N . VAL B 2 200 ? 158.69457 149.64669 177.12669 1.000 106.17434 349 VAL B N 1
ATOM 6016 C CA . VAL B 2 200 ? 157.90468 148.41823 177.05288 1.000 107.20584 349 VAL B CA 1
ATOM 6017 C C . VAL B 2 200 ? 158.66038 147.26618 177.70165 1.000 105.33792 349 VAL B C 1
ATOM 6018 O O . VAL B 2 200 ? 158.12201 146.53503 178.54720 1.000 111.03839 349 VAL B O 1
ATOM 6022 N N . ARG B 2 201 ? 159.92956 147.10041 177.32080 1.000 102.57095 350 ARG B N 1
ATOM 6023 C CA . ARG B 2 201 ? 160.72486 145.98944 177.83276 1.000 106.20444 350 ARG B CA 1
ATOM 6024 C C . ARG B 2 201 ? 160.92155 146.09174 179.33977 1.000 105.93907 350 ARG B C 1
ATOM 6025 O O . ARG B 2 201 ? 160.82070 145.08795 180.05466 1.000 107.40246 350 ARG B O 1
ATOM 6033 N N . ARG B 2 202 ? 161.20365 147.29493 179.84321 1.000 112.58418 351 ARG B N 1
ATOM 6034 C CA . ARG B 2 202 ? 161.38129 147.46809 181.28041 1.000 114.59794 351 ARG B CA 1
ATOM 6035 C C . ARG B 2 202 ? 160.07751 147.23225 182.03134 1.000 116.32385 351 ARG B C 1
ATOM 6036 O O . ARG B 2 202 ? 160.07800 146.63837 183.11547 1.000 117.63199 351 ARG B O 1
ATOM 6044 N N . PHE B 2 203 ? 158.95726 147.68936 181.47425 1.000 120.63949 352 PHE B N 1
ATOM 6045 C CA . PHE B 2 203 ? 157.64136 147.51243 182.08211 1.000 118.63871 352 PHE B CA 1
ATOM 6046 C C . PHE B 2 203 ? 156.68152 147.12822 180.96136 1.000 120.54033 352 PHE B C 1
ATOM 6047 O O . PHE B 2 203 ? 156.22395 147.98698 180.20238 1.000 124.49926 352 PHE B O 1
ATOM 6055 N N . GLY B 2 204 ? 156.38313 145.83983 180.86665 1.000 108.57630 353 GLY B N 1
ATOM 6056 C CA . GLY B 2 204 ? 155.43120 145.31012 179.91364 1.000 109.22829 353 GLY B CA 1
ATOM 6057 C C . GLY B 2 204 ? 155.79923 143.90573 179.48991 1.000 110.16908 353 GLY B C 1
ATOM 6058 O O . GLY B 2 204 ? 155.00360 143.21224 178.85005 1.000 110.99055 353 GLY B O 1
ATOM 6059 N N . GLY B 2 205 ? 157.00415 143.47832 179.85435 1.000 118.90669 354 GLY B N 1
ATOM 6060 C CA . GLY B 2 205 ? 157.41371 142.09505 179.66650 1.000 119.14899 354 GLY B CA 1
ATOM 6061 C C . GLY B 2 205 ? 157.33288 141.61626 178.23528 1.000 118.69179 354 GLY B C 1
ATOM 6062 O O . GLY B 2 205 ? 156.95050 140.46610 177.98731 1.000 122.00343 354 GLY B O 1
ATOM 6063 N N . THR B 2 206 ? 157.68052 142.47564 177.28263 1.000 107.05811 355 THR B N 1
ATOM 6064 C CA . THR B 2 206 ? 157.60260 142.12043 175.87617 1.000 109.06167 355 THR B CA 1
ATOM 6065 C C . THR B 2 206 ? 158.63043 142.92813 175.10247 1.000 109.78188 355 THR B C 1
ATOM 6066 O O . THR B 2 206 ? 158.95796 144.05984 175.46730 1.000 111.74989 355 THR B O 1
ATOM 6070 N N . GLN B 2 207 ? 159.14040 142.32870 174.03823 1.000 116.02006 356 GLN B N 1
ATOM 6071 C CA . GLN B 2 207 ? 159.96282 143.00861 173.05436 1.000 113.64758 356 GLN B CA 1
ATOM 6072 C C . GLN B 2 207 ? 159.17017 143.13735 171.76007 1.000 113.51573 356 GLN B C 1
ATOM 6073 O O . GLN B 2 207 ? 158.04322 142.64976 171.64256 1.000 115.66830 356 GLN B O 1
ATOM 6079 N N . CYS B 2 208 ? 159.76427 143.80623 170.78029 1.000 128.22553 357 CYS B N 1
ATOM 6080 C CA . CYS B 2 208 ? 159.13573 143.86161 169.47373 1.000 130.11360 357 CYS B CA 1
ATOM 6081 C C . CYS B 2 208 ? 159.18041 142.48583 168.81736 1.000 130.84344 357 CYS B C 1
ATOM 6082 O O . CYS B 2 208 ? 160.01779 141.63920 169.14018 1.000 133.61789 357 CYS B O 1
ATOM 6085 N N . VAL B 2 209 ? 158.25347 142.26399 167.88837 1.000 130.24607 358 VAL B N 1
ATOM 6086 C CA . VAL B 2 209 ? 158.16844 140.97520 167.21572 1.000 133.20647 358 VAL B CA 1
ATOM 6087 C C . VAL B 2 209 ? 159.38530 140.78933 166.31945 1.000 136.13266 358 VAL B C 1
ATOM 6088 O O . VAL B 2 209 ? 159.73809 141.67554 165.53027 1.000 136.77481 358 VAL B O 1
ATOM 6092 N N . TRP B 2 210 ? 160.03403 139.63085 166.43741 1.000 106.24283 359 TRP B N 1
ATOM 6093 C CA . TRP B 2 210 ? 161.26242 139.34697 165.70883 1.000 100.04245 359 TRP B CA 1
ATOM 6094 C C . TRP B 2 210 ? 161.02960 138.75312 164.32632 1.000 99.67908 359 TRP B C 1
ATOM 6095 O O . TRP B 2 210 ? 161.99496 138.59422 163.57243 1.000 104.51066 359 TRP B O 1
ATOM 6106 N N . SER B 2 211 ? 159.79086 138.42315 163.97499 1.000 100.80823 360 SER B N 1
ATOM 6107 C CA . SER B 2 211 ? 159.53263 137.70114 162.73701 1.000 103.36001 360 SER B CA 1
ATOM 6108 C C . SER B 2 211 ? 159.85814 138.55383 161.51736 1.000 104.07128 360 SER B C 1
ATOM 6109 O O . SER B 2 211 ? 159.62673 139.76512 161.50349 1.000 108.12734 360 SER B O 1
ATOM 6112 N N . TYR B 2 212 ? 160.40194 137.90509 160.48419 1.000 107.98533 361 TYR B N 1
ATOM 6113 C CA . TYR B 2 212 ? 160.67676 138.58593 159.22473 1.000 108.58083 361 TYR B CA 1
ATOM 6114 C C . TYR B 2 212 ? 159.40454 139.00697 158.50694 1.000 111.10512 361 TYR B C 1
ATOM 6115 O O . TYR B 2 212 ? 159.46160 139.87609 157.63133 1.000 115.44771 361 TYR B O 1
ATOM 6124 N N . GLU B 2 213 ? 158.26426 138.40398 158.84640 1.000 127.41027 362 GLU B N 1
ATOM 6125 C CA . GLU B 2 213 ? 157.00780 138.77506 158.21015 1.000 130.48828 362 GLU B CA 1
ATOM 6126 C C . GLU B 2 213 ? 156.60835 140.20860 158.53086 1.000 132.10735 362 GLU B C 1
ATOM 6127 O O . GLU B 2 213 ? 155.84403 140.81341 157.77132 1.000 133.41412 362 GLU B O 1
ATOM 6133 N N . MET B 2 214 ? 157.11468 140.76700 159.63236 1.000 112.34746 363 MET B N 1
ATOM 6134 C CA . MET B 2 214 ? 156.77662 142.13965 159.99148 1.000 110.68607 363 MET B CA 1
ATOM 6135 C C . MET B 2 214 ? 157.30954 143.13168 158.96634 1.000 111.41841 363 MET B C 1
ATOM 6136 O O . MET B 2 214 ? 156.64761 144.13044 158.66181 1.000 115.05300 363 MET B O 1
ATOM 6141 N N . GLN B 2 215 ? 158.50436 142.87904 158.42656 1.000 111.54917 364 GLN B N 1
ATOM 6142 C CA . GLN B 2 215 ? 159.06234 143.76537 157.41182 1.000 111.02624 364 GLN B CA 1
ATOM 6143 C C . GLN B 2 215 ? 158.18882 143.83541 156.16901 1.000 112.19471 364 GLN B C 1
ATOM 6144 O O . GLN B 2 215 ? 158.25645 144.82381 155.43116 1.000 114.40220 364 GLN B O 1
ATOM 6150 N N . GLN B 2 216 ? 157.37476 142.81259 155.92060 1.000 114.65624 365 GLN B N 1
ATOM 6151 C CA . GLN B 2 216 ? 156.41890 142.84211 154.82364 1.000 114.50806 365 GLN B CA 1
ATOM 6152 C C . GLN B 2 216 ? 155.09307 143.45019 155.26094 1.000 115.22547 365 GLN B C 1
ATOM 6153 O O . GLN B 2 216 ? 154.52914 144.28781 154.55035 1.000 118.61941 365 GLN B O 1
ATOM 6159 N N . LEU B 2 217 ? 154.59341 143.05470 156.43347 1.000 96.93920 366 LEU B N 1
ATOM 6160 C CA . LEU B 2 217 ? 153.30486 143.55576 156.90046 1.000 96.55378 366 LEU B CA 1
ATOM 6161 C C . LEU B 2 217 ? 153.36564 145.04948 157.19183 1.000 95.97002 366 LEU B C 1
ATOM 6162 O O . LEU B 2 217 ? 152.52714 145.82033 156.71223 1.000 95.85363 366 LEU B 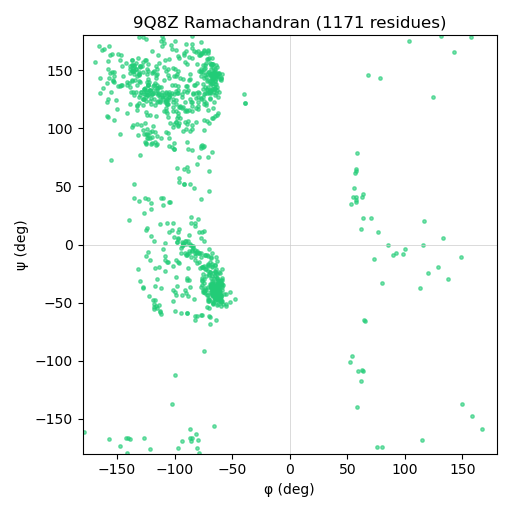O 1
ATOM 6167 N N . PHE B 2 218 ? 154.35264 145.47751 157.97269 1.000 96.29312 367 PHE B N 1
ATOM 6168 C CA . PHE B 2 218 ? 154.53691 146.88356 158.32146 1.000 94.31008 367 PHE B CA 1
ATOM 6169 C C . PHE B 2 218 ? 155.71367 147.40322 157.50163 1.000 97.72377 367 PHE B C 1
ATOM 6170 O O . PHE B 2 218 ? 156.85397 147.43646 157.96276 1.000 102.57472 367 PHE B O 1
ATOM 6178 N N . HIS B 2 219 ? 155.42524 147.81616 156.27121 1.000 95.66035 368 HIS B N 1
ATOM 6179 C CA . HIS B 2 219 ? 156.48508 148.18191 155.34333 1.000 94.27415 368 HIS B CA 1
ATOM 6180 C C . HIS B 2 219 ? 157.12484 149.50622 155.73535 1.000 95.49081 368 HIS B C 1
ATOM 6181 O O . HIS B 2 219 ? 156.45504 150.42242 156.21858 1.000 98.48992 368 HIS B O 1
ATOM 6188 N N . GLU B 2 220 ? 158.43562 149.60057 155.52088 1.000 101.64050 369 GLU B N 1
ATOM 6189 C CA . GLU B 2 220 ? 159.18290 150.82197 155.78486 1.000 103.38823 369 GLU B CA 1
ATOM 6190 C C . GLU B 2 220 ? 159.41782 151.65284 154.53338 1.000 105.74071 369 GLU B C 1
ATOM 6191 O O . GLU B 2 220 ? 159.55943 152.87503 154.63480 1.000 108.57922 369 GLU B O 1
ATOM 6197 N N . ASN B 2 221 ? 159.47723 151.01316 153.36304 1.000 108.13707 370 ASN B N 1
ATOM 6198 C CA . ASN B 2 221 ? 159.51310 151.70403 152.07082 1.000 108.70208 370 ASN B CA 1
ATOM 6199 C C . ASN B 2 221 ? 160.62230 152.75040 152.01092 1.000 110.56829 370 ASN B C 1
ATOM 6200 O O . ASN B 2 221 ? 160.47105 153.80092 151.38337 1.000 110.91686 370 ASN B O 1
ATOM 6205 N N . TYR B 2 222 ? 161.75079 152.47178 152.66459 1.000 147.96948 371 TYR B N 1
ATOM 6206 C CA . TYR B 2 222 ? 162.86247 153.40817 152.70464 1.000 149.45619 371 TYR B CA 1
ATOM 6207 C C . TYR B 2 222 ? 164.12987 152.89457 152.04217 1.000 150.91713 371 TYR B C 1
ATOM 6208 O O . TYR B 2 222 ? 164.98856 153.71063 151.69054 1.000 149.99571 371 TYR B O 1
ATOM 6217 N N . GLU B 2 223 ? 164.28005 151.57910 151.86978 1.000 182.56035 372 GLU B N 1
ATOM 6218 C CA . GLU B 2 223 ? 165.41417 151.06658 151.10879 1.000 183.56364 372 GLU B CA 1
ATOM 6219 C C . GLU B 2 223 ? 165.37267 151.57390 149.67412 1.000 183.75261 372 GLU B C 1
ATOM 6220 O O . GLU B 2 223 ? 166.40013 151.97788 149.11735 1.000 184.22668 372 GLU B O 1
ATOM 6226 N N . HIS B 2 224 ? 164.19463 151.56240 149.06460 1.000 159.97822 373 HIS B N 1
ATOM 6227 C CA . HIS B 2 224 ? 163.93584 152.21251 147.79122 1.000 159.06559 373 HIS B CA 1
ATOM 6228 C C . HIS B 2 224 ? 163.00161 153.39461 148.02363 1.000 160.56948 373 HIS B C 1
ATOM 6229 O O . HIS B 2 224 ? 162.52334 153.62424 149.13834 1.000 161.95261 373 HIS B O 1
ATOM 6236 N N . ASN B 2 225 ? 162.74823 154.15170 146.95542 1.000 173.89507 374 ASN B N 1
ATOM 6237 C CA . ASN B 2 225 ? 161.86666 155.31815 147.00359 1.000 174.33958 374 ASN B CA 1
ATOM 6238 C C . ASN B 2 225 ? 162.35906 156.32825 148.04443 1.000 173.88399 374 ASN B C 1
ATOM 6239 O O . ASN B 2 225 ? 161.69607 156.61766 149.04261 1.000 172.91251 374 ASN B O 1
ATOM 6244 N N . ARG B 2 226 ? 163.55654 156.85976 147.78677 1.000 163.31459 375 ARG B N 1
ATOM 6245 C CA . ARG B 2 226 ? 164.20691 157.77443 148.71909 1.000 162.63519 375 ARG B CA 1
ATOM 6246 C C . ARG B 2 226 ? 163.48045 159.10713 148.85124 1.000 161.54055 375 ARG B C 1
ATOM 6247 O O . ARG B 2 226 ? 163.70824 159.82330 149.83201 1.000 161.56960 375 ARG B O 1
ATOM 6255 N N . LYS B 2 227 ? 162.61974 159.45720 147.89209 1.000 136.29449 376 LYS B N 1
ATOM 6256 C CA . LYS B 2 227 ? 162.02198 160.78955 147.88349 1.000 136.26343 376 LYS B CA 1
ATOM 6257 C C . LYS B 2 227 ? 161.15896 161.02956 149.11749 1.000 136.15212 376 LYS B C 1
ATOM 6258 O O . LYS B 2 227 ? 161.21872 162.10542 149.72382 1.000 135.49460 376 LYS B O 1
ATOM 6264 N N . GLY B 2 228 ? 160.35323 160.04616 149.50687 1.000 113.11173 377 GLY B N 1
ATOM 6265 C CA . GLY B 2 228 ? 159.55086 160.18360 150.70619 1.000 110.59394 377 GLY B CA 1
ATOM 6266 C C . GLY B 2 228 ? 158.05519 160.16350 150.46940 1.000 109.55487 377 GLY B C 1
ATOM 6267 O O . GLY B 2 228 ? 157.28370 160.63250 151.31084 1.000 110.64742 377 GLY B O 1
ATOM 6268 N N . TYR B 2 229 ? 157.63068 159.62693 149.32885 1.000 107.41239 378 TYR B N 1
ATOM 6269 C CA . TYR B 2 229 ? 156.21443 159.46589 149.03725 1.000 107.09285 378 TYR B CA 1
ATOM 6270 C C . TYR B 2 229 ? 156.04771 158.29974 148.07735 1.000 109.74955 378 TYR B C 1
ATOM 6271 O O . TYR B 2 229 ? 156.85730 158.12157 147.16460 1.000 113.60431 378 TYR B O 1
ATOM 6280 N N . ILE B 2 230 ? 154.99423 157.51344 148.28762 1.000 103.63528 379 ILE B N 1
ATOM 6281 C CA . ILE B 2 230 ? 154.79542 156.29444 147.51205 1.000 102.54554 379 ILE B CA 1
ATOM 6282 C C . ILE B 2 230 ? 154.54115 156.66151 146.05652 1.000 104.22210 379 ILE B C 1
ATOM 6283 O O . ILE B 2 230 ? 153.60989 157.41114 145.74198 1.000 103.39546 379 ILE B O 1
ATOM 6288 N N . GLN B 2 231 ? 155.37000 156.12909 145.16106 1.000 124.83963 380 GLN B N 1
ATOM 6289 C CA . GLN B 2 231 ? 155.25936 156.37921 143.73059 1.000 124.30807 380 GLN B CA 1
ATOM 6290 C C . GLN B 2 231 ? 154.88230 155.13409 142.94358 1.000 126.10150 380 GLN B C 1
ATOM 6291 O O . GLN B 2 231 ? 153.92501 155.16112 142.16470 1.000 126.03692 380 GLN B O 1
ATOM 6297 N N . ASP B 2 232 ? 155.61384 154.03746 143.12520 1.000 120.25875 381 ASP B N 1
ATOM 6298 C CA . ASP B 2 232 ? 155.32271 152.78643 142.42916 1.000 118.18862 381 ASP B CA 1
ATOM 6299 C C . ASP B 2 232 ? 154.25838 152.03798 143.21891 1.000 119.32643 381 ASP B C 1
ATOM 6300 O O . ASP B 2 232 ? 154.54512 151.42996 144.25191 1.000 119.12245 381 ASP B O 1
ATOM 6305 N N . LEU B 2 233 ? 153.02063 152.08087 142.73063 1.000 105.91763 382 LEU B N 1
ATOM 6306 C CA . LEU B 2 233 ? 151.88745 151.49404 143.43152 1.000 103.75818 382 LEU B CA 1
ATOM 6307 C C . LEU B 2 233 ? 151.62590 150.04275 143.05516 1.000 105.18256 382 LEU B C 1
ATOM 6308 O O . LEU B 2 233 ? 150.80114 149.39252 143.70536 1.000 105.91620 382 LEU B O 1
ATOM 6313 N N . HIS B 2 234 ? 152.29938 149.51800 142.03634 1.000 105.08042 383 HIS B N 1
ATOM 6314 C CA . HIS B 2 234 ? 152.04245 148.17505 141.52902 1.000 104.99879 383 HIS B CA 1
ATOM 6315 C C . HIS B 2 234 ? 153.12976 147.19291 141.95211 1.000 103.63146 383 HIS B C 1
ATOM 6316 O O . HIS B 2 234 ? 153.51074 146.29832 141.19599 1.000 101.60587 383 HIS B O 1
ATOM 6323 N N . ASN B 2 235 ? 153.64023 147.35221 143.16647 1.000 111.29916 384 ASN B N 1
ATOM 6324 C CA . ASN B 2 235 ? 154.60524 146.42620 143.73445 1.000 109.97752 384 ASN B CA 1
ATOM 6325 C C . ASN B 2 235 ? 153.90206 145.45249 144.66914 1.000 111.26021 384 ASN B C 1
ATOM 6326 O O . ASN B 2 235 ? 152.94100 145.80719 145.35594 1.000 113.20822 384 ASN B O 1
ATOM 6331 N N . SER B 2 236 ? 154.39106 144.21111 144.68467 1.000 111.09041 385 SER B N 1
ATOM 6332 C CA . SER B 2 236 ? 153.82198 143.21100 145.58036 1.000 112.53295 385 SER B CA 1
ATOM 6333 C C . SER B 2 236 ? 154.00342 143.60286 147.03984 1.000 114.39052 385 SER B C 1
ATOM 6334 O O . SER B 2 236 ? 153.17114 143.25283 147.88456 1.000 114.46697 385 SER B O 1
ATOM 6337 N N . LYS B 2 237 ? 155.08139 144.32432 147.35526 1.000 112.74565 386 LYS B N 1
ATOM 6338 C CA . LYS B 2 237 ? 155.29042 144.78382 148.72377 1.000 110.67019 386 LYS B CA 1
ATOM 6339 C C . LYS B 2 237 ? 154.19308 145.74695 149.15512 1.000 110.31171 386 LYS B C 1
ATOM 6340 O O . LYS B 2 237 ? 153.71263 145.68267 150.29218 1.000 111.77447 386 LYS B O 1
ATOM 6346 N N . ILE B 2 238 ? 153.78727 146.65163 148.26248 1.000 95.95217 387 ILE B N 1
ATOM 6347 C CA . ILE B 2 238 ? 152.71272 147.58458 148.58794 1.000 95.60575 387 ILE B CA 1
ATOM 6348 C C . ILE B 2 238 ? 151.40505 146.83591 148.80539 1.000 97.92305 387 ILE B C 1
ATOM 6349 O O . ILE B 2 238 ? 150.66195 147.11567 149.75373 1.000 100.53144 387 ILE B O 1
ATOM 6354 N N . HIS B 2 239 ? 151.10139 145.87514 147.92988 1.000 91.85578 388 HIS B N 1
ATOM 6355 C CA . HIS B 2 239 ? 149.84848 145.13544 148.04335 1.000 89.18455 388 HIS B CA 1
ATOM 6356 C C . HIS B 2 239 ? 149.80302 144.30075 149.31692 1.000 91.11470 388 HIS B C 1
ATOM 6357 O O . HIS B 2 239 ? 148.76782 144.24318 149.99006 1.000 92.85115 388 HIS B O 1
ATOM 6364 N N . ALA B 2 240 ? 150.91193 143.65022 149.66661 1.000 90.13532 389 ALA B N 1
ATOM 6365 C CA . ALA B 2 240 ? 150.92084 142.72019 150.78747 1.000 90.76062 389 ALA B CA 1
ATOM 6366 C C . ALA B 2 240 ? 151.14201 143.39472 152.13393 1.000 90.89856 389 ALA B C 1
ATOM 6367 O O . ALA B 2 240 ? 151.07183 142.71511 153.16281 1.000 94.46327 389 ALA B O 1
ATOM 6369 N N . ALA B 2 241 ? 151.40421 144.69649 152.16013 1.000 86.64010 390 ALA B N 1
ATOM 6370 C CA . ALA B 2 241 ? 151.66573 145.37337 153.41832 1.000 86.85568 390 ALA B CA 1
ATOM 6371 C C . ALA B 2 241 ? 150.36276 145.78812 154.09282 1.000 91.60297 390 ALA B C 1
ATOM 6372 O O . ALA B 2 241 ? 149.30524 145.87913 153.46460 1.000 95.60177 390 ALA B O 1
ATOM 6374 N N . ILE B 2 242 ? 150.45234 146.03528 155.39458 1.000 87.15845 391 ILE B N 1
ATOM 6375 C CA . ILE B 2 242 ? 149.33123 146.53998 156.18004 1.000 83.13450 391 ILE B CA 1
ATOM 6376 C C . ILE B 2 242 ? 149.45795 148.03594 156.42498 1.000 82.95247 391 ILE B C 1
ATOM 6377 O O . ILE B 2 242 ? 148.50717 148.78953 156.22018 1.000 85.20434 391 ILE B O 1
ATOM 6382 N N . THR B 2 243 ? 150.63082 148.48289 156.86612 1.000 86.20795 392 THR B N 1
ATOM 6383 C CA . THR B 2 243 ? 150.90916 149.89429 157.08682 1.000 85.19859 392 THR B CA 1
ATOM 6384 C C . THR B 2 243 ? 152.05000 150.32739 156.17911 1.000 90.10556 392 THR B C 1
ATOM 6385 O O . THR B 2 243 ? 153.09374 149.66920 156.13155 1.000 93.91841 392 THR B O 1
ATOM 6389 N N . LEU B 2 244 ? 151.85056 151.43180 155.46661 1.000 90.71106 393 LEU B N 1
ATOM 6390 C CA . LEU B 2 244 ? 152.83716 151.96987 154.54043 1.000 86.69928 393 LEU B CA 1
ATOM 6391 C C . LEU B 2 244 ? 153.31922 153.32279 155.04132 1.000 90.31874 393 LEU B C 1
ATOM 6392 O O . LEU B 2 244 ? 152.51031 154.16699 155.43800 1.000 97.90524 393 LEU B O 1
ATOM 6397 N N . HIS B 2 245 ? 154.63211 153.52648 155.00888 1.000 83.50674 394 HIS B N 1
ATOM 6398 C CA . HIS B 2 245 ? 155.27202 154.73040 155.51472 1.000 83.15661 394 HIS B CA 1
ATOM 6399 C C . HIS B 2 245 ? 156.56783 154.91451 154.74602 1.000 85.86941 394 HIS B C 1
ATOM 6400 O O . HIS B 2 245 ? 157.20133 153.92115 154.37683 1.000 93.30212 394 HIS B O 1
ATOM 6407 N N . PRO B 2 246 ? 156.97881 156.15842 154.46114 1.000 79.84541 395 PRO B N 1
ATOM 6408 C CA . PRO B 2 246 ? 156.31164 157.43567 154.72321 1.000 83.08815 395 PRO B CA 1
ATOM 6409 C C . PRO B 2 246 ? 155.43259 157.90412 153.56940 1.000 86.56998 395 PRO B C 1
ATOM 6410 O O . PRO B 2 246 ? 155.55101 157.42573 152.44674 1.000 88.83396 395 PRO B O 1
ATOM 6414 N N . ASN B 2 247 ? 154.53395 158.84673 153.83740 1.000 95.32587 396 ASN B N 1
ATOM 6415 C CA . ASN B 2 247 ? 153.64220 159.41532 152.83085 1.000 94.12161 396 ASN B CA 1
ATOM 6416 C C . ASN B 2 247 ? 153.59396 160.93197 152.98463 1.000 97.88212 396 ASN B C 1
ATOM 6417 O O . ASN B 2 247 ? 152.52679 161.53515 153.10006 1.000 102.68506 396 ASN B O 1
ATOM 6422 N N . LYS B 2 248 ? 154.77703 161.55410 153.01487 1.000 88.00182 397 LYS B N 1
ATOM 6423 C CA . LYS B 2 248 ? 154.89529 162.97547 153.33425 1.000 86.90315 397 LYS B CA 1
ATOM 6424 C C . LYS B 2 248 ? 153.97290 163.84581 152.48670 1.000 87.56921 397 LYS B C 1
ATOM 6425 O O . LYS B 2 248 ? 153.36561 164.79450 152.99549 1.000 87.61928 397 LYS B O 1
ATOM 6431 N N . ARG B 2 249 ? 153.85563 163.54870 151.19968 1.000 102.07638 398 ARG B N 1
ATOM 6432 C CA . ARG B 2 249 ? 153.04753 164.38217 150.31675 1.000 102.42232 398 ARG B CA 1
ATOM 6433 C C . ARG B 2 249 ? 151.57148 164.03723 150.47396 1.000 102.74821 398 ARG B C 1
ATOM 6434 O O . ARG B 2 249 ? 151.18459 162.89094 150.22159 1.000 106.81048 398 ARG B O 1
ATOM 6442 N N . PRO B 2 250 ? 150.72380 164.98329 150.88879 1.000 94.45884 399 PRO B N 1
ATOM 6443 C CA . PRO B 2 250 ? 149.29577 164.66248 151.06666 1.000 99.45323 399 PRO B CA 1
ATOM 6444 C C . PRO B 2 250 ? 148.60351 164.21800 149.79017 1.000 100.46606 399 PRO B C 1
ATOM 6445 O O . PRO B 2 250 ? 147.73427 163.33650 149.83311 1.000 106.01553 399 PRO B O 1
ATOM 6449 N N . ALA B 2 251 ? 148.95902 164.81245 148.64978 1.000 105.63030 400 ALA B N 1
ATOM 6450 C CA . ALA B 2 251 ? 148.33430 164.42075 147.39173 1.000 107.17514 400 ALA B CA 1
ATOM 6451 C C . ALA B 2 251 ? 148.64853 162.97030 147.05609 1.000 109.72359 400 ALA B C 1
ATOM 6452 O O . ALA B 2 251 ? 147.77561 162.22562 146.59354 1.000 114.09712 400 ALA B O 1
ATOM 6454 N N . TYR B 2 252 ? 149.88999 162.54560 147.29289 1.000 99.09800 401 TYR B N 1
ATOM 6455 C CA . TYR B 2 252 ? 150.23156 161.14630 147.07799 1.000 98.29268 401 TYR B CA 1
ATOM 6456 C C . TYR B 2 252 ? 149.54629 160.24337 148.09380 1.000 101.81132 401 TYR B C 1
ATOM 6457 O O . TYR B 2 252 ? 149.25150 159.08424 147.78723 1.000 107.05678 401 TYR B O 1
ATOM 6466 N N . GLN B 2 253 ? 149.26580 160.75569 149.29351 1.000 101.17716 402 GLN B N 1
ATOM 6467 C CA . GLN B 2 253 ? 148.46762 159.99782 150.25243 1.000 101.03263 402 GLN B CA 1
ATOM 6468 C C . GLN B 2 253 ? 147.06162 159.75444 149.71815 1.000 100.55888 402 GLN B C 1
ATOM 6469 O O . GLN B 2 253 ? 146.53385 158.63797 149.80032 1.000 103.51955 402 GLN B O 1
ATOM 6475 N N . TYR B 2 254 ? 146.44087 160.79384 149.15682 1.000 87.10278 403 TYR B N 1
ATOM 6476 C CA . TYR B 2 254 ? 145.11979 160.62674 148.55914 1.000 84.38892 403 TYR B CA 1
ATOM 6477 C C . TYR B 2 254 ? 145.16953 159.67098 147.37416 1.000 85.31009 403 TYR B C 1
ATOM 6478 O O . TYR B 2 254 ? 144.24893 158.87152 147.17118 1.000 90.13675 403 TYR B O 1
ATOM 6487 N N . ARG B 2 255 ? 146.23164 159.75145 146.57098 1.000 89.14749 404 ARG B N 1
ATOM 6488 C CA . ARG B 2 255 ? 146.37736 158.84337 145.43689 1.000 88.84866 404 ARG B CA 1
ATOM 6489 C C . ARG B 2 255 ? 146.49613 157.39502 145.89836 1.000 89.58480 404 ARG B C 1
ATOM 6490 O O . ARG B 2 255 ? 145.88422 156.49337 145.31156 1.000 96.06177 404 ARG B O 1
ATOM 6498 N N . LEU B 2 256 ? 147.27742 157.15395 146.95261 1.000 74.24223 405 LEU B N 1
ATOM 6499 C CA . LEU B 2 256 ? 147.39573 155.80784 147.50217 1.000 73.56538 405 LEU B CA 1
ATOM 6500 C C . LEU B 2 256 ? 146.06290 155.31807 148.05277 1.000 82.05121 405 LEU B C 1
ATOM 6501 O O . LEU B 2 256 ? 145.70822 154.14388 147.88924 1.000 89.42674 405 LEU B O 1
ATOM 6506 N N . HIS B 2 257 ? 145.31233 156.20199 148.71517 1.000 83.32717 406 HIS B N 1
ATOM 6507 C CA . HIS B 2 257 ? 143.99159 155.82126 149.20756 1.000 78.82902 406 HIS B CA 1
ATOM 6508 C C . HIS B 2 257 ? 143.06044 155.44443 148.06358 1.000 81.71624 406 HIS B C 1
ATOM 6509 O O . HIS B 2 257 ? 142.31685 154.45917 148.15439 1.000 86.08882 406 HIS B O 1
ATOM 6516 N N . ASN B 2 258 ? 143.07730 156.22608 146.98322 1.000 74.46409 407 ASN B N 1
ATOM 6517 C CA . ASN B 2 258 ? 142.24098 155.90923 145.83199 1.000 71.59259 407 ASN B CA 1
ATOM 6518 C C . ASN B 2 258 ? 142.64318 154.57881 145.21402 1.000 72.97188 407 ASN B C 1
ATOM 6519 O O . ASN B 2 258 ? 141.78345 153.79649 144.79666 1.000 77.27546 407 ASN B O 1
ATOM 6524 N N . TYR B 2 259 ? 143.94674 154.30166 145.14775 1.000 70.53799 408 TYR B N 1
ATOM 6525 C CA . TYR B 2 259 ? 144.39208 153.01678 144.61734 1.000 67.97977 408 TYR B CA 1
ATOM 6526 C C . TYR B 2 259 ? 143.92658 151.86048 145.49364 1.000 78.01284 408 TYR B C 1
ATOM 6527 O O . TYR B 2 259 ? 143.48905 150.82145 144.98413 1.000 87.85348 408 TYR B O 1
ATOM 6536 N N . MET B 2 260 ? 144.02381 152.01517 146.81536 1.000 82.69204 409 MET B N 1
ATOM 6537 C CA . MET B 2 260 ? 143.58463 150.94955 147.71138 1.000 79.31672 409 MET B CA 1
ATOM 6538 C C . MET B 2 260 ? 142.08386 150.71735 147.59734 1.000 79.92902 409 MET B C 1
ATOM 6539 O O . MET B 2 260 ? 141.61998 149.56963 147.60071 1.000 85.05328 409 MET B O 1
ATOM 6544 N N . LEU B 2 261 ? 141.30602 151.79452 147.49184 1.000 70.14215 410 LEU B N 1
ATOM 6545 C CA . LEU B 2 261 ? 139.86853 151.63399 147.31141 1.000 68.27661 410 LEU B CA 1
ATOM 6546 C C . LEU B 2 261 ? 139.53867 151.01004 145.96045 1.000 68.58906 410 LEU B C 1
ATOM 6547 O O . LEU B 2 261 ? 138.57943 150.23998 145.85511 1.000 74.28844 410 LEU B O 1
ATOM 6552 N N . SER B 2 262 ? 140.31748 151.31969 144.92207 1.000 47.67565 411 SER B N 1
ATOM 6553 C CA . SER B 2 262 ? 140.12897 150.65676 143.63636 1.000 44.99684 411 SER B CA 1
ATOM 6554 C C . SER B 2 262 ? 140.40767 149.16425 143.74424 1.000 53.47619 411 SER B C 1
ATOM 6555 O O . SER B 2 262 ? 139.69403 148.34562 143.15317 1.000 66.78501 411 SER B O 1
ATOM 6558 N N . ARG B 2 263 ? 141.45013 148.79197 144.48819 1.000 72.94787 412 ARG B N 1
ATOM 6559 C CA . ARG B 2 263 ? 141.73127 147.37589 144.70592 1.000 74.19606 412 ARG B CA 1
ATOM 6560 C C . ARG B 2 263 ? 140.59220 146.69983 145.45716 1.000 79.65825 412 ARG B C 1
ATOM 6561 O O . ARG B 2 263 ? 140.21200 145.56552 145.14007 1.000 89.81970 412 ARG B O 1
ATOM 6569 N N . LYS B 2 264 ? 140.03933 147.38098 146.46170 1.000 74.65971 413 LYS B N 1
ATOM 6570 C CA . LYS B 2 264 ? 138.89982 146.82976 147.18892 1.000 74.96548 413 LYS B CA 1
ATOM 6571 C C . LYS B 2 264 ? 137.69382 146.65333 146.27334 1.000 76.22327 413 LYS B C 1
ATOM 6572 O O . LYS B 2 264 ? 136.97628 145.65020 146.36317 1.000 82.38172 413 LYS B O 1
ATOM 6578 N N . ILE B 2 265 ? 137.45440 147.62068 145.38631 1.000 50.26180 414 ILE B N 1
ATOM 6579 C CA . ILE B 2 265 ? 136.35006 147.50936 144.43725 1.000 43.64816 414 ILE B CA 1
ATOM 6580 C C . ILE B 2 265 ? 136.56952 146.33269 143.49672 1.000 51.77422 414 ILE B C 1
ATOM 6581 O O . ILE B 2 265 ? 135.62997 145.60199 143.16545 1.000 69.51987 414 ILE B O 1
ATOM 6586 N N . SER B 2 266 ? 137.80698 146.13813 143.03825 1.000 51.92466 415 SER B N 1
ATOM 6587 C CA . SER B 2 266 ? 138.09370 145.00768 142.15928 1.000 54.03592 415 SER B CA 1
ATOM 6588 C C . SER B 2 266 ? 137.87012 143.68150 142.87653 1.000 58.38073 415 SER B C 1
ATOM 6589 O O . SER B 2 266 ? 137.32082 142.73373 142.29785 1.000 71.66534 415 SER B O 1
ATOM 6592 N N . GLU B 2 267 ? 138.28714 143.59652 144.14058 1.000 65.63201 416 GLU B N 1
ATOM 6593 C CA . GLU B 2 267 ? 138.03944 142.38595 144.91658 1.000 67.64479 416 GLU B CA 1
ATOM 6594 C C . GLU B 2 267 ? 136.54543 142.14073 145.08874 1.000 72.31195 416 GLU B C 1
ATOM 6595 O O . GLU B 2 267 ? 136.07817 141.00064 144.98735 1.000 77.95964 416 GLU B O 1
ATOM 6601 N N . LEU B 2 268 ? 135.77698 143.20132 145.34032 1.000 59.47998 417 LEU B N 1
ATOM 6602 C CA . LEU B 2 268 ? 134.33124 143.05017 145.47530 1.000 59.91877 417 LEU B CA 1
ATOM 6603 C C . LEU B 2 268 ? 133.69140 142.61313 144.16227 1.000 68.54560 417 LEU B C 1
ATOM 6604 O O . LEU B 2 268 ? 132.73270 141.83458 144.16198 1.000 76.24625 417 LEU B O 1
ATOM 6609 N N . ARG B 2 269 ? 134.19553 143.11308 143.03376 1.000 67.53695 418 ARG B N 1
ATOM 6610 C CA . ARG B 2 269 ? 133.67741 142.68020 141.73906 1.000 62.19070 418 ARG B CA 1
ATOM 6611 C C . ARG B 2 269 ? 133.97468 141.20632 141.49098 1.000 64.72975 418 ARG B C 1
ATOM 6612 O O . ARG B 2 269 ? 133.12557 140.47093 140.96836 1.000 78.18116 418 ARG B O 1
ATOM 6620 N N . TYR B 2 270 ? 135.17444 140.75403 141.85790 1.000 49.39503 419 TYR B N 1
ATOM 6621 C CA . TYR B 2 270 ? 135.46725 139.32773 141.75942 1.000 49.86097 419 TYR B CA 1
ATOM 6622 C C . TYR B 2 270 ? 134.54867 138.51985 142.66722 1.000 61.63288 419 TYR B C 1
ATOM 6623 O O . TYR B 2 270 ? 134.12122 137.41423 142.31157 1.000 73.08667 419 TYR B O 1
ATOM 6632 N N . ARG B 2 271 ? 134.23557 139.05666 143.84716 1.000 72.12940 420 ARG B N 1
ATOM 6633 C CA . ARG B 2 271 ? 133.28772 138.38895 144.73256 1.000 72.48597 420 ARG B CA 1
ATOM 6634 C C . ARG B 2 271 ? 131.90935 138.29335 144.09041 1.000 70.70968 420 ARG B C 1
ATOM 6635 O O . ARG B 2 271 ? 131.22063 137.27781 144.23135 1.000 80.37317 420 ARG B O 1
ATOM 6643 N N . THR B 2 272 ? 131.48559 139.34579 143.38868 1.000 49.00452 421 THR B N 1
ATOM 6644 C CA . THR B 2 272 ? 130.20954 139.28976 142.67929 1.000 47.52505 421 THR B CA 1
ATOM 6645 C C . THR B 2 272 ? 130.23190 138.22261 141.59417 1.000 45.41604 421 THR B C 1
ATOM 6646 O O . THR B 2 272 ? 129.23995 137.51426 141.38907 1.000 61.21210 421 THR B O 1
ATOM 6650 N N . ILE B 2 273 ? 131.34903 138.10550 140.87517 1.000 36.80436 422 ILE B N 1
ATOM 6651 C CA . ILE B 2 273 ? 131.45714 137.06315 139.85510 1.000 34.32778 422 ILE B CA 1
ATOM 6652 C C . ILE B 2 273 ? 131.34531 135.68298 140.49129 1.000 45.03152 422 ILE B C 1
ATOM 6653 O O . ILE B 2 273 ? 130.65024 134.79623 139.97613 1.000 58.79638 422 ILE B O 1
ATOM 6658 N N . GLN B 2 274 ? 132.02363 135.48061 141.62250 1.000 64.41844 423 GLN B N 1
ATOM 6659 C CA . GLN B 2 274 ? 131.94264 134.19518 142.31010 1.000 64.17561 423 GLN B CA 1
ATOM 6660 C C . GLN B 2 274 ? 130.52256 133.90875 142.78256 1.000 71.37187 423 GLN B C 1
ATOM 6661 O O . GLN B 2 274 ? 130.04824 132.77051 142.69341 1.000 79.15383 423 GLN B O 1
ATOM 6667 N N . LEU B 2 275 ? 129.83168 134.92812 143.29674 1.000 72.41342 424 LEU B N 1
ATOM 6668 C CA . LEU B 2 275 ? 128.45573 134.74106 143.74525 1.000 70.34866 424 LEU B CA 1
ATOM 6669 C C . LEU B 2 275 ? 127.53823 134.39323 142.58183 1.000 75.33704 424 LEU B C 1
ATOM 6670 O O . LEU B 2 275 ? 126.63738 133.56082 142.72225 1.000 82.26471 424 LEU B O 1
ATOM 6675 N N . HIS B 2 276 ? 127.74257 135.02985 141.42719 1.000 65.91850 425 HIS B N 1
ATOM 6676 C CA . HIS B 2 276 ? 126.95525 134.68727 140.24682 1.000 64.29335 425 HIS B CA 1
ATOM 6677 C C . HIS B 2 276 ? 127.21023 133.25046 139.81361 1.000 69.30535 425 HIS B C 1
ATOM 6678 O O . HIS B 2 276 ? 126.27335 132.52422 139.45803 1.000 78.79053 425 HIS B O 1
ATOM 6685 N N . ARG B 2 277 ? 128.47520 132.82527 139.83072 1.000 61.37562 426 ARG B N 1
ATOM 6686 C CA . ARG B 2 277 ? 128.79709 131.44293 139.48959 1.000 66.79852 426 ARG B CA 1
ATOM 6687 C C . ARG B 2 277 ? 128.10935 130.47522 140.44253 1.000 73.71445 426 ARG B C 1
ATOM 6688 O O . ARG B 2 277 ? 127.51977 129.47131 140.01764 1.000 76.82479 426 ARG B O 1
ATOM 6696 N N . GLU B 2 278 ? 128.17511 130.76845 141.74318 1.000 91.84688 427 GLU B N 1
ATOM 6697 C CA . GLU B 2 278 ? 127.53772 129.90669 142.73003 1.000 90.85084 427 GLU B CA 1
ATOM 6698 C C . GLU B 2 278 ? 126.03306 129.85966 142.52538 1.000 89.37401 427 GLU B C 1
ATOM 6699 O O . GLU B 2 278 ? 125.43089 128.78856 142.59726 1.000 94.42507 427 GLU B O 1
ATOM 6705 N N . SER B 2 279 ? 125.40971 131.00742 142.25648 1.000 82.33620 428 SER B N 1
ATOM 6706 C CA . SER B 2 279 ? 123.96680 131.03336 142.04304 1.000 85.38460 428 SER B CA 1
ATOM 6707 C C . SER B 2 279 ? 123.57188 130.22226 140.81578 1.000 85.54220 428 SER B C 1
ATOM 6708 O O . SER B 2 279 ? 122.58492 129.47764 140.84713 1.000 88.66488 428 SER B O 1
ATOM 6711 N N . ALA B 2 280 ? 124.32880 130.35150 139.72416 1.000 71.66228 429 ALA B N 1
ATOM 6712 C CA . ALA B 2 280 ? 124.02070 129.58487 138.52091 1.000 71.21286 429 ALA B CA 1
ATOM 6713 C C . ALA B 2 280 ? 124.14310 128.08922 138.77957 1.000 76.47422 429 ALA B C 1
ATOM 6714 O O . ALA B 2 280 ? 123.24783 127.30891 138.42892 1.000 83.02709 429 ALA B O 1
ATOM 6716 N N . LEU B 2 281 ? 125.24237 127.67208 139.41389 1.000 86.41502 430 LEU B N 1
ATOM 6717 C CA . LEU B 2 281 ? 125.41195 126.25874 139.73725 1.000 87.36162 430 LEU B CA 1
ATOM 6718 C C . LEU B 2 281 ? 124.30628 125.77393 140.66341 1.000 89.89573 430 LEU B C 1
ATOM 6719 O O . LEU B 2 281 ? 123.79964 124.65436 140.51419 1.000 93.34155 430 LEU B O 1
ATOM 6724 N N . MET B 2 282 ? 123.91185 126.61094 141.62123 1.000 104.57175 431 MET B N 1
ATOM 6725 C CA . MET B 2 282 ? 122.95983 126.18443 142.63228 1.000 102.52763 431 MET B CA 1
ATOM 6726 C C . MET B 2 282 ? 121.57800 126.02629 142.01948 1.000 102.20361 431 MET B C 1
ATOM 6727 O O . MET B 2 282 ? 120.82375 125.11870 142.38653 1.000 103.90641 431 MET B O 1
ATOM 6732 N N . SER B 2 283 ? 121.23441 126.90885 141.07939 1.000 104.14820 432 SER B N 1
ATOM 6733 C CA . SER B 2 283 ? 119.98737 126.76741 140.33956 1.000 107.62842 432 SER B CA 1
ATOM 6734 C C . SER B 2 283 ? 120.02662 125.54971 139.42812 1.000 106.01172 432 SER B C 1
ATOM 6735 O O . SER B 2 283 ? 119.00040 124.89412 139.21624 1.000 107.90493 432 SER B O 1
ATOM 6738 N N . LYS B 2 284 ? 121.19803 125.23846 138.86775 1.000 98.77995 433 LYS B N 1
ATOM 6739 C CA . LYS B 2 284 ? 121.32194 124.02008 138.07415 1.000 99.91212 433 LYS B CA 1
ATOM 6740 C C . LYS B 2 284 ? 121.04997 122.79006 138.93129 1.000 101.91008 433 LYS B C 1
ATOM 6741 O O . LYS B 2 284 ? 120.36002 121.86077 138.49631 1.000 103.60582 433 LYS B O 1
ATOM 6747 N N . LEU B 2 285 ? 121.58482 122.76820 140.15472 1.000 101.71360 434 LEU B N 1
ATOM 6748 C CA . LEU B 2 285 ? 121.40524 121.60730 141.02275 1.000 98.53730 434 LEU B CA 1
ATOM 6749 C C . LEU B 2 285 ? 119.94333 121.41390 141.40764 1.000 98.49173 434 LEU B C 1
ATOM 6750 O O . LEU B 2 285 ? 119.45821 120.27904 141.47835 1.000 98.82997 434 LEU B O 1
ATOM 6755 N N . SER B 2 286 ? 119.22651 122.50460 141.66518 1.000 110.66075 435 SER B N 1
ATOM 6756 C CA . SER B 2 286 ? 117.83247 122.42870 142.08296 1.000 111.50941 435 SER B CA 1
ATOM 6757 C C . SER B 2 286 ? 116.87295 122.18654 140.92407 1.000 114.43021 435 SER B C 1
ATOM 6758 O O . SER B 2 286 ? 115.65813 122.30344 141.11863 1.000 113.80872 435 SER B O 1
ATOM 6761 N N . ASN B 2 287 ? 117.38754 121.85204 139.73860 1.000 125.38097 436 ASN B N 1
ATOM 6762 C CA . ASN B 2 287 ? 116.56569 121.57949 138.55772 1.000 124.69771 436 ASN B CA 1
ATOM 6763 C C . ASN B 2 287 ? 115.63737 122.75188 138.24420 1.000 126.09028 436 ASN B C 1
ATOM 6764 O O . ASN B 2 287 ? 114.43661 122.58547 138.02220 1.000 124.88941 436 ASN B O 1
ATOM 6769 N N . THR B 2 288 ? 116.20946 123.95216 138.23125 1.000 145.50259 437 THR B N 1
ATOM 6770 C CA . THR B 2 288 ? 115.47798 125.16689 137.91032 1.000 145.97910 437 THR B CA 1
ATOM 6771 C C . THR B 2 288 ? 116.26085 125.96832 136.88107 1.000 146.42076 437 THR B C 1
ATOM 6772 O O . THR B 2 288 ? 117.49458 125.95647 136.86989 1.000 146.46462 437 THR B O 1
ATOM 6776 N N . GLU B 2 289 ? 115.52997 126.65866 136.00964 1.000 164.71811 438 GLU B N 1
ATOM 6777 C CA . GLU B 2 289 ? 116.16159 127.47331 134.98119 1.000 165.19888 438 GLU B CA 1
ATOM 6778 C C . GLU B 2 289 ? 116.92560 128.62710 135.61773 1.000 164.71601 438 GLU B C 1
ATOM 6779 O O . GLU B 2 289 ? 116.40926 129.31421 136.50425 1.000 164.80017 438 GLU B O 1
ATOM 6785 N N . VAL B 2 290 ? 118.15617 128.83874 135.16474 1.000 125.42509 439 VAL B N 1
ATOM 6786 C CA . VAL B 2 290 ? 118.97414 129.93263 135.67198 1.000 122.93948 439 VAL B CA 1
ATOM 6787 C C . VAL B 2 290 ? 118.48000 131.24734 135.08467 1.000 122.56165 439 VAL B C 1
ATOM 6788 O O . VAL B 2 290 ? 117.95534 131.29959 133.96637 1.000 123.38999 439 VAL B O 1
ATOM 6792 N N . SER B 2 291 ? 118.62832 132.32068 135.85393 1.000 127.47231 440 SER B N 1
ATOM 6793 C CA . SER B 2 291 ? 118.23738 133.63412 135.37189 1.000 129.50616 440 SER B CA 1
ATOM 6794 C C . SER B 2 291 ? 119.29026 134.18241 134.41358 1.000 129.35293 440 SER B C 1
ATOM 6795 O O . SER B 2 291 ? 120.43085 133.71491 134.36755 1.000 128.64946 440 SER B O 1
ATOM 6798 N N . LYS B 2 292 ? 118.88737 135.19400 133.64053 1.000 134.88462 441 LYS B N 1
ATOM 6799 C CA . LYS B 2 292 ? 119.76122 135.72940 132.60038 1.000 135.00059 441 LYS B CA 1
ATOM 6800 C C . LYS B 2 292 ? 121.02592 136.34284 133.18962 1.000 135.47640 441 LYS B C 1
ATOM 6801 O O . LYS B 2 292 ? 122.11558 136.19874 132.62340 1.000 135.82518 441 LYS B O 1
ATOM 6807 N N . GLU B 2 293 ? 120.90395 137.03217 134.32518 1.000 128.19682 442 GLU B N 1
ATOM 6808 C CA . GLU B 2 293 ? 122.06002 137.69277 134.91763 1.000 124.14627 442 GLU B CA 1
ATOM 6809 C C . GLU B 2 293 ? 123.05481 136.70689 135.51512 1.000 124.20230 442 GLU B C 1
ATOM 6810 O O . GLU B 2 293 ? 124.20453 137.08310 135.76399 1.000 126.03359 442 GLU B O 1
ATOM 6816 N N . ASP B 2 294 ? 122.64764 135.46007 135.74785 1.000 124.17724 443 ASP B N 1
ATOM 6817 C CA . ASP B 2 294 ? 123.51604 134.47380 136.37406 1.000 123.56601 443 ASP B CA 1
ATOM 6818 C C . ASP B 2 294 ? 124.21308 133.55404 135.38143 1.000 124.60439 443 ASP B C 1
ATOM 6819 O O . ASP B 2 294 ? 125.16695 132.87172 135.76718 1.000 127.91485 443 ASP B O 1
ATOM 6824 N N . GLN B 2 295 ? 123.77277 133.51105 134.12456 1.000 114.79768 444 GLN B N 1
ATOM 6825 C CA . GLN B 2 295 ? 124.42038 132.63211 133.15781 1.000 116.14791 444 GLN B CA 1
ATOM 6826 C C . GLN B 2 295 ? 125.56282 133.31981 132.42209 1.000 114.00057 444 GLN B C 1
ATOM 6827 O O . GLN B 2 295 ? 126.61200 132.70553 132.20218 1.000 113.27133 444 GLN B O 1
ATOM 6833 N N . GLN B 2 296 ? 125.37984 134.58237 132.02961 1.000 108.43063 445 GLN B N 1
ATOM 6834 C CA . GLN B 2 296 ? 126.44471 135.29460 131.33121 1.000 108.28300 445 GLN B CA 1
ATOM 6835 C C . GLN B 2 296 ? 127.65475 135.50453 132.23318 1.000 109.96812 445 GLN B C 1
ATOM 6836 O O . GLN B 2 296 ? 128.79935 135.38660 131.78104 1.000 111.92526 445 GLN B O 1
ATOM 6842 N N . LEU B 2 297 ? 127.42541 135.81572 133.50778 1.000 85.80095 446 LEU B N 1
ATOM 6843 C CA . LEU B 2 297 ? 128.50864 135.97986 134.46614 1.000 78.20729 446 LEU B CA 1
ATOM 6844 C C . LEU B 2 297 ? 128.86584 134.69011 135.18913 1.000 84.71618 446 LEU B C 1
ATOM 6845 O O . LEU B 2 297 ? 129.85307 134.66929 135.93001 1.000 88.88186 446 LEU B O 1
ATOM 6850 N N . GLY B 2 298 ? 128.09671 133.62283 134.99502 1.000 107.20176 447 GLY B N 1
ATOM 6851 C CA . GLY B 2 298 ? 128.35002 132.37087 135.67971 1.000 107.02658 447 GLY B CA 1
ATOM 6852 C C . GLY B 2 298 ? 129.05400 131.33505 134.82859 1.000 109.33497 447 GLY B C 1
ATOM 6853 O O . GLY B 2 298 ? 129.02892 130.14279 135.14729 1.000 108.19123 447 GLY B O 1
ATOM 6854 N N . VAL B 2 299 ? 129.68143 131.77471 133.73832 1.000 124.27192 448 VAL B N 1
ATOM 6855 C CA . VAL B 2 299 ? 130.41239 130.85704 132.87369 1.000 124.41432 448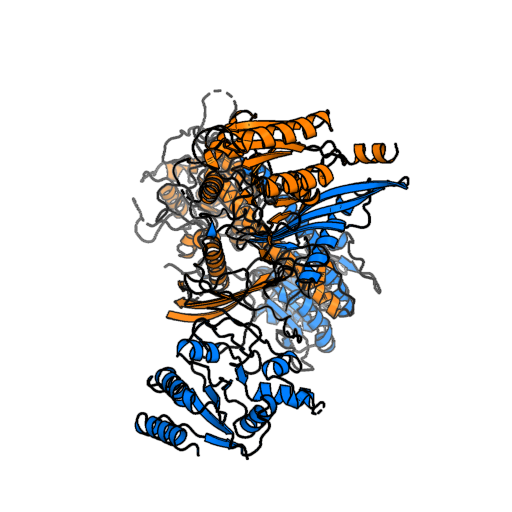 VAL B CA 1
ATOM 6856 C C . VAL B 2 299 ? 131.65210 130.35747 133.60235 1.000 126.12754 448 VAL B C 1
ATOM 6857 O O . VAL B 2 299 ? 132.41641 131.14406 134.17660 1.000 124.43254 448 VAL B O 1
ATOM 6861 N N . ILE B 2 300 ? 131.85047 129.04342 133.59382 1.000 131.61144 449 ILE B N 1
ATOM 6862 C CA . ILE B 2 300 ? 132.99359 128.44049 134.26627 1.000 130.68859 449 ILE B CA 1
ATOM 6863 C C . ILE B 2 300 ? 134.26023 128.64735 133.44481 1.000 127.96924 449 ILE B C 1
ATOM 6864 O O . ILE B 2 300 ? 134.19675 128.96540 132.25750 1.000 126.49032 449 ILE B O 1
ATOM 6869 N N . GLN B 2 307 ? 132.22462 122.29050 121.04277 1.000 156.44973 456 GLN B N 1
ATOM 6870 C CA . GLN B 2 307 ? 133.16914 123.05952 120.24171 1.000 156.58278 456 GLN B CA 1
ATOM 6871 C C . GLN B 2 307 ? 132.43214 123.98832 119.28186 1.000 156.58570 456 GLN B C 1
ATOM 6872 O O . GLN B 2 307 ? 131.26231 123.76142 118.97485 1.000 156.55394 456 GLN B O 1
ATOM 6878 N N . PRO B 2 308 ? 133.11225 125.04082 118.81803 1.000 158.19022 457 PRO B N 1
ATOM 6879 C CA . PRO B 2 308 ? 132.47201 125.96483 117.86832 1.000 157.81615 457 PRO B CA 1
ATOM 6880 C C . PRO B 2 308 ? 132.00873 125.29767 116.58702 1.000 156.03438 457 PRO B C 1
ATOM 6881 O O . PRO B 2 308 ? 131.15394 125.86122 115.89216 1.000 155.75082 457 PRO B O 1
ATOM 6885 N N . ARG B 2 309 ? 132.56801 124.13666 116.24092 1.000 149.56362 458 ARG B N 1
ATOM 6886 C CA . ARG B 2 309 ? 132.16077 123.35367 115.07823 1.000 150.94670 458 ARG B CA 1
ATOM 6887 C C . ARG B 2 309 ? 132.43727 124.08438 113.77017 1.000 151.91979 458 ARG B C 1
ATOM 6888 O O . ARG B 2 309 ? 133.25834 123.63322 112.96657 1.000 151.27941 458 ARG B O 1
ATOM 6896 N N . GLU B 2 310 ? 131.76422 125.20717 113.54277 1.000 170.88288 459 GLU B N 1
ATOM 6897 C CA . GLU B 2 310 ? 131.87618 125.88187 112.25867 1.000 171.59151 459 GLU B CA 1
ATOM 6898 C C . GLU B 2 310 ? 133.25676 126.51924 112.13029 1.000 169.77717 459 GLU B C 1
ATOM 6899 O O . GLU B 2 310 ? 133.80335 127.05184 113.10007 1.000 168.01378 459 GLU B O 1
ATOM 6905 N N . ARG B 2 311 ? 133.82565 126.45201 110.92272 1.000 151.14851 460 ARG B N 1
ATOM 6906 C CA . ARG B 2 311 ? 135.23471 126.79846 110.74348 1.000 149.56013 460 ARG B CA 1
ATOM 6907 C C . ARG B 2 311 ? 135.51148 128.26621 111.05302 1.000 150.90772 460 ARG B C 1
ATOM 6908 O O . ARG B 2 311 ? 136.50531 128.58735 111.71472 1.000 151.89948 460 ARG B O 1
ATOM 6916 N N . ASN B 2 312 ? 134.65070 129.17362 110.59115 1.000 158.90482 461 ASN B N 1
ATOM 6917 C CA . ASN B 2 312 ? 134.88266 130.60082 110.77085 1.000 160.00014 461 ASN B CA 1
ATOM 6918 C C . ASN B 2 312 ? 134.35886 131.11352 112.10541 1.000 160.29024 461 ASN B C 1
ATOM 6919 O O . ASN B 2 312 ? 134.16987 132.32496 112.26293 1.000 160.47937 461 ASN B O 1
ATOM 6924 N N . GLU B 2 313 ? 134.12135 130.22188 113.06830 1.000 159.17579 462 GLU B N 1
ATOM 6925 C CA . GLU B 2 313 ? 133.60626 130.61528 114.36975 1.000 158.99049 462 GLU B CA 1
ATOM 6926 C C . GLU B 2 313 ? 134.62883 130.50804 115.48923 1.000 159.22119 462 GLU B C 1
ATOM 6927 O O . GLU B 2 313 ? 134.47226 131.18570 116.50894 1.000 160.49764 462 GLU B O 1
ATOM 6933 N N . VAL B 2 314 ? 135.66223 129.68211 115.32960 1.000 136.97821 463 VAL B N 1
ATOM 6934 C CA . VAL B 2 314 ? 136.68170 129.55058 116.36185 1.000 134.96339 463 VAL B CA 1
ATOM 6935 C C . VAL B 2 314 ? 137.50116 130.83057 116.42470 1.000 133.49601 463 VAL B C 1
ATOM 6936 O O . VAL B 2 314 ? 137.98367 131.33005 115.40020 1.000 132.54841 463 VAL B O 1
ATOM 6940 N N . ILE B 2 315 ? 137.66395 131.36667 117.62933 1.000 111.48840 464 ILE B N 1
ATOM 6941 C CA . ILE B 2 315 ? 138.40984 132.60510 117.82120 1.000 111.45479 464 ILE B CA 1
ATOM 6942 C C . ILE B 2 315 ? 139.89767 132.28097 117.84216 1.000 113.01580 464 ILE B C 1
ATOM 6943 O O . ILE B 2 315 ? 140.37265 131.55062 118.71785 1.000 114.18305 464 ILE B O 1
ATOM 6948 N N . GLU B 2 316 ? 140.63466 132.82338 116.87804 1.000 101.92165 465 GLU B N 1
ATOM 6949 C CA . GLU B 2 316 ? 142.06433 132.57802 116.80529 1.000 97.80557 465 GLU B CA 1
ATOM 6950 C C . GLU B 2 316 ? 142.79540 133.33349 117.91054 1.000 100.48974 465 GLU B C 1
ATOM 6951 O O . GLU B 2 316 ? 142.31599 134.33955 118.43894 1.000 105.17144 465 GLU B O 1
ATOM 6957 N N . TRP B 2 317 ? 143.97394 132.83167 118.25650 1.000 91.05035 466 TRP B N 1
ATOM 6958 C CA . TRP B 2 317 ? 144.80161 133.41427 119.30001 1.000 89.54470 466 TRP B CA 1
ATOM 6959 C C . TRP B 2 317 ? 145.93871 134.22067 118.68048 1.000 95.17926 466 TRP B C 1
ATOM 6960 O O . TRP B 2 317 ? 146.20032 134.15748 117.47784 1.000 98.54354 466 TRP B O 1
ATOM 6971 N N . GLU B 2 318 ? 146.61763 134.99096 119.52464 1.000 105.25476 467 GLU B N 1
ATOM 6972 C CA . GLU B 2 318 ? 147.70997 135.85290 119.09962 1.000 101.33659 467 GLU B CA 1
ATOM 6973 C C . GLU B 2 318 ? 148.97192 135.50146 119.87218 1.000 101.57726 467 GLU B C 1
ATOM 6974 O O . GLU B 2 318 ? 148.92658 135.28694 121.08609 1.000 104.12707 467 GLU B O 1
ATOM 6980 N N . PHE B 2 319 ? 150.09668 135.44641 119.16520 1.000 86.37513 468 PHE B N 1
ATOM 6981 C CA . PHE B 2 319 ? 151.36553 135.08928 119.78312 1.000 85.18796 468 PHE B CA 1
ATOM 6982 C C . PHE B 2 319 ? 151.96254 136.30080 120.48544 1.000 87.90210 468 PHE B C 1
ATOM 6983 O O . PHE B 2 319 ? 152.05547 137.38439 119.90150 1.000 93.08319 468 PHE B O 1
ATOM 6991 N N . LEU B 2 320 ? 152.36923 136.11575 121.73933 1.000 96.31202 469 LEU B N 1
ATOM 6992 C CA . LEU B 2 320 ? 152.91381 137.19349 122.56410 1.000 93.25676 469 LEU B CA 1
ATOM 6993 C C . LEU B 2 320 ? 154.27595 136.76031 123.09423 1.000 96.32000 469 LEU B C 1
ATOM 6994 O O . LEU B 2 320 ? 154.35702 135.95204 124.02328 1.000 101.42414 469 LEU B O 1
ATOM 6999 N N . THR B 2 321 ? 155.34069 137.29847 122.51234 1.000 89.43195 470 THR B N 1
ATOM 7000 C CA . THR B 2 321 ? 156.68426 137.06785 123.01676 1.000 89.01977 470 THR B CA 1
ATOM 7001 C C . THR B 2 321 ? 156.99463 138.10378 124.09472 1.000 91.74063 470 THR B C 1
ATOM 7002 O O . THR B 2 321 ? 156.10433 138.79220 124.59989 1.000 90.95083 470 THR B O 1
ATOM 7006 N N . GLY B 2 322 ? 158.26851 138.21166 124.47181 1.000 119.33211 471 GLY B N 1
ATOM 7007 C CA . GLY B 2 322 ? 158.64846 139.19469 125.47226 1.000 121.26779 471 GLY B CA 1
ATOM 7008 C C . GLY B 2 322 ? 158.36581 140.61994 125.03639 1.000 123.54961 471 GLY B C 1
ATOM 7009 O O . GLY B 2 322 ? 157.87037 141.43183 125.82167 1.000 122.98883 471 GLY B O 1
ATOM 7010 N N . LYS B 2 323 ? 158.67328 140.94551 123.77492 1.000 115.03440 472 LYS B N 1
ATOM 7011 C CA . LYS B 2 323 ? 158.48418 142.30846 123.29225 1.000 110.88334 472 LYS B CA 1
ATOM 7012 C C . LYS B 2 323 ? 157.92976 142.36756 121.87090 1.000 110.60727 472 LYS B C 1
ATOM 7013 O O . LYS B 2 323 ? 158.09033 143.39294 121.19906 1.000 113.06006 472 LYS B O 1
ATOM 7019 N N . LEU B 2 324 ? 157.28642 141.30616 121.39124 1.000 92.43927 473 LEU B N 1
ATOM 7020 C CA . LEU B 2 324 ? 156.69648 141.30138 120.06113 1.000 88.08944 473 LEU B CA 1
ATOM 7021 C C . LEU B 2 324 ? 155.33566 140.62569 120.11433 1.000 90.94477 473 LEU B C 1
ATOM 7022 O O . LEU B 2 324 ? 155.07892 139.78079 120.97494 1.000 96.57696 473 LEU B O 1
ATOM 7027 N N . LEU B 2 325 ? 154.46402 141.00694 119.18376 1.000 87.36170 474 LEU B N 1
ATOM 7028 C CA . LEU B 2 325 ? 153.11428 140.46549 119.10658 1.000 87.33452 474 LEU B CA 1
ATOM 7029 C C . LEU B 2 325 ? 152.80251 140.08579 117.66815 1.000 87.34686 474 LEU B C 1
ATOM 7030 O O . LEU B 2 325 ? 153.03015 140.87893 116.74981 1.000 93.85173 474 LEU B O 1
ATOM 7035 N N . TYR B 2 326 ? 152.28085 138.87805 117.47845 1.000 95.94607 475 TYR B N 1
ATOM 7036 C CA . TYR B 2 326 ? 151.85424 138.38995 116.17612 1.000 98.21771 475 TYR B CA 1
ATOM 7037 C C . TYR B 2 326 ? 150.34883 138.17289 116.19547 1.000 99.68970 475 TYR B C 1
ATOM 7038 O O . TYR B 2 326 ? 149.80830 137.60595 117.14965 1.000 105.10459 475 TYR B O 1
ATOM 7047 N N . SER B 2 327 ? 149.67355 138.62320 115.14252 1.000 104.94507 476 SER B N 1
ATOM 7048 C CA . SER B 2 327 ? 148.22674 138.51675 115.05130 1.000 106.33557 476 SER B CA 1
ATOM 7049 C C . SER B 2 327 ? 147.83439 137.94557 113.69719 1.000 108.40989 476 SER B C 1
ATOM 7050 O O . SER B 2 327 ? 148.60904 137.97127 112.73828 1.000 111.94676 476 SER B O 1
ATOM 7053 N N . ALA B 2 328 ? 146.61035 137.42219 113.63360 1.000 105.32353 477 ALA B N 1
ATOM 7054 C CA . ALA B 2 328 ? 146.07596 136.83698 112.41436 1.000 106.69985 477 ALA B CA 1
ATOM 7055 C C . ALA B 2 328 ? 144.98770 137.67567 111.76472 1.000 105.82218 477 ALA B C 1
ATOM 7056 O O . ALA B 2 328 ? 144.62771 137.40383 110.61446 1.000 106.96700 477 ALA B O 1
ATOM 7058 N N . ALA B 2 329 ? 144.45144 138.67147 112.46356 1.000 126.99720 478 ALA B N 1
ATOM 7059 C CA . ALA B 2 329 ? 143.40881 139.51042 111.89443 1.000 128.92493 478 ALA B CA 1
ATOM 7060 C C . ALA B 2 329 ? 143.95846 140.34355 110.74292 1.000 132.07478 478 ALA B C 1
ATOM 7061 O O . ALA B 2 329 ? 145.11473 140.77351 110.75257 1.000 133.07892 478 ALA B O 1
ATOM 7063 N N . GLU B 2 330 ? 143.11194 140.56155 109.73408 1.000 142.63240 479 GLU B N 1
ATOM 7064 C CA . GLU B 2 330 ? 143.52492 141.36356 108.58709 1.000 142.18140 479 GLU B CA 1
ATOM 7065 C C . GLU B 2 330 ? 143.79877 142.80553 108.99319 1.000 141.43581 479 GLU B C 1
ATOM 7066 O O . GLU B 2 330 ? 144.71514 143.44451 108.46283 1.000 140.80994 479 GLU B O 1
ATOM 7072 N N . ASN B 2 331 ? 143.00758 143.33804 109.92643 1.000 140.54353 480 ASN B N 1
ATOM 7073 C CA . ASN B 2 331 ? 143.21048 144.71087 110.37730 1.000 142.11483 480 ASN B CA 1
ATOM 7074 C C . ASN B 2 331 ? 144.56813 144.87550 111.04984 1.000 141.97016 480 ASN B C 1
ATOM 7075 O O . ASN B 2 331 ? 145.29482 145.83930 110.78234 1.000 142.33172 480 ASN B O 1
ATOM 7080 N N . GLN B 2 332 ? 144.92745 143.94283 111.92522 1.000 125.33757 481 GLN B N 1
ATOM 7081 C CA . GLN B 2 332 ? 146.19711 144.04095 112.63118 1.000 123.24199 481 GLN B CA 1
ATOM 7082 C C . GLN B 2 332 ? 147.34933 143.63172 111.71528 1.000 122.39895 481 GLN B C 1
ATOM 7083 O O . GLN B 2 332 ? 147.19227 142.73871 110.87918 1.000 122.80348 481 GLN B O 1
ATOM 7089 N N . PRO B 2 333 ? 148.50800 144.26816 111.84605 1.000 119.01044 482 PRO B N 1
ATOM 7090 C CA . PRO B 2 333 ? 149.67558 143.84595 111.07804 1.000 119.24379 482 PRO B CA 1
ATOM 7091 C C . PRO B 2 333 ? 150.46653 142.79388 111.83262 1.000 120.07767 482 PRO B C 1
ATOM 7092 O O . PRO B 2 333 ? 150.67505 142.91377 113.04928 1.000 120.29880 482 PRO B O 1
ATOM 7096 N N . PRO B 2 334 ? 150.91431 141.74297 111.15188 1.000 112.82067 483 PRO B N 1
ATOM 7097 C CA . PRO B 2 334 ? 151.72277 140.72243 111.82490 1.000 110.27562 483 PRO B CA 1
ATOM 7098 C C . PRO B 2 334 ? 153.05385 141.28364 112.29572 1.000 111.87702 483 PRO B C 1
ATOM 7099 O O . PRO B 2 334 ? 153.60486 142.21847 111.70969 1.000 115.34750 483 PRO B O 1
ATOM 7103 N N . ARG B 2 335 ? 153.56379 140.69365 113.37735 1.000 113.89443 484 ARG B N 1
ATOM 7104 C CA . ARG B 2 335 ? 154.85596 141.06597 113.95594 1.000 113.04877 484 ARG B CA 1
ATOM 7105 C C . ARG B 2 335 ? 154.89475 142.54336 114.34111 1.000 114.20071 484 ARG B C 1
ATOM 7106 O O . ARG B 2 335 ? 155.92026 143.21337 114.20711 1.000 117.57980 484 ARG B O 1
ATOM 7114 N N . GLN B 2 336 ? 153.76794 143.06087 114.81952 1.000 101.01576 485 GLN B N 1
ATOM 7115 C CA . GLN B 2 336 ? 153.75358 144.41194 115.35650 1.000 100.07906 485 GLN B CA 1
ATOM 7116 C C . GLN B 2 336 ? 154.44706 144.44046 116.71298 1.000 100.51676 485 GLN B C 1
ATOM 7117 O O . GLN B 2 336 ? 154.39919 143.47628 117.48112 1.000 104.51436 485 GLN B O 1
ATOM 7123 N N . SER B 2 337 ? 155.11712 145.55238 116.99560 1.000 86.55461 486 SER B N 1
ATOM 7124 C CA . SER B 2 337 ? 155.80427 145.69379 118.26919 1.000 86.95136 486 SER B CA 1
ATOM 7125 C C . SER B 2 337 ? 154.79992 145.70871 119.41476 1.000 88.99691 486 SER B C 1
ATOM 7126 O O . SER B 2 337 ? 153.67405 146.19378 119.27858 1.000 88.42901 486 SER B O 1
ATOM 7129 N N . LEU B 2 338 ? 155.21538 145.15730 120.55101 1.000 103.67013 487 LEU B N 1
ATOM 7130 C CA . LEU B 2 338 ? 154.34002 145.08316 121.71284 1.000 101.55262 487 LEU B CA 1
ATOM 7131 C C . LEU B 2 338 ? 154.06587 146.48531 122.23830 1.000 103.05841 487 LEU B C 1
ATOM 7132 O O . LEU B 2 338 ? 154.98799 147.18885 122.66297 1.000 108.00065 487 LEU B O 1
ATOM 7137 N N . SER B 2 339 ? 152.80055 146.89051 122.20557 1.000 107.25905 488 SER B N 1
ATOM 7138 C CA . SER B 2 339 ? 152.42846 148.22553 122.64542 1.000 109.83910 488 SER B CA 1
ATOM 7139 C C . SER B 2 339 ? 152.64826 148.37963 124.14512 1.000 110.45639 488 SER B C 1
ATOM 7140 O O . SER B 2 339 ? 152.64970 147.40402 124.90003 1.000 112.81989 488 SER B O 1
ATOM 7143 N N . SER B 2 340 ? 152.84720 149.62884 124.57272 1.000 120.54244 489 SER B N 1
ATOM 7144 C CA . SER B 2 340 ? 153.03877 149.89842 125.99331 1.000 122.99319 489 SER B CA 1
ATOM 7145 C C . SER B 2 340 ? 151.80794 149.51865 126.80342 1.000 124.47111 489 SER B C 1
ATOM 7146 O O . SER B 2 340 ? 151.93277 149.08044 127.95236 1.000 126.38081 489 SER B O 1
ATOM 7149 N N . ILE B 2 341 ? 150.61561 149.67924 126.22669 1.000 103.74890 490 ILE B N 1
ATOM 7150 C CA . ILE B 2 341 ? 149.39664 149.24386 126.90261 1.000 102.45672 490 ILE B CA 1
ATOM 7151 C C . ILE B 2 341 ? 149.41753 147.73501 127.10611 1.000 104.47331 490 ILE B C 1
ATOM 7152 O O . ILE B 2 341 ? 149.12475 147.23081 128.19755 1.000 107.18192 490 ILE B O 1
ATOM 7157 N N . LEU B 2 342 ? 149.76632 146.99233 126.05295 1.000 99.91223 491 LEU B N 1
ATOM 7158 C CA . LEU B 2 342 ? 149.84813 145.54063 126.16332 1.000 96.31180 491 LEU B CA 1
ATOM 7159 C C . LEU B 2 342 ? 150.92905 145.12545 127.14969 1.000 97.19216 491 LEU B C 1
ATOM 7160 O O . LEU B 2 342 ? 150.74387 144.17774 127.91972 1.000 101.85770 491 LEU B O 1
ATOM 7165 N N . ARG B 2 343 ? 152.06938 145.81833 127.13583 1.000 105.82641 492 ARG B N 1
ATOM 7166 C CA . ARG B 2 343 ? 153.14158 145.49286 128.06968 1.000 106.35703 492 ARG B CA 1
ATOM 7167 C C . ARG B 2 343 ? 152.70495 145.71488 129.51171 1.000 107.33072 492 ARG B C 1
ATOM 7168 O O . ARG B 2 343 ? 152.96842 144.87837 130.38250 1.000 112.18326 492 ARG B O 1
ATOM 7176 N N . THR B 2 344 ? 152.03190 146.83550 129.78339 1.000 103.87251 493 THR B N 1
ATOM 7177 C CA . THR B 2 344 ? 151.55670 147.10340 131.13723 1.000 107.30289 493 THR B CA 1
ATOM 7178 C C . THR B 2 344 ? 150.50777 146.08530 131.56647 1.000 106.08454 493 THR B C 1
ATOM 7179 O O . THR B 2 344 ? 150.51964 145.61316 132.71073 1.000 103.05778 493 THR B O 1
ATOM 7183 N N . ALA B 2 345 ? 149.59011 145.73419 130.66203 1.000 99.19497 494 ALA B N 1
ATOM 7184 C CA . ALA B 2 345 ? 148.57619 144.73953 130.99267 1.000 95.39241 494 ALA B CA 1
ATOM 7185 C C . ALA B 2 345 ? 149.20759 143.38620 131.28747 1.000 97.06485 494 ALA B C 1
ATOM 7186 O O . ALA B 2 345 ? 148.81802 142.70649 132.24361 1.000 100.85650 494 ALA B O 1
ATOM 7188 N N . LEU B 2 346 ? 150.18728 142.97885 130.47863 1.000 96.02607 495 LEU B N 1
ATOM 7189 C CA . LEU B 2 346 ? 150.86215 141.70845 130.71389 1.000 93.39339 495 LEU B CA 1
ATOM 7190 C C . LEU B 2 346 ? 151.63990 141.73047 132.02115 1.000 98.48726 495 LEU B C 1
ATOM 7191 O O . LEU B 2 346 ? 151.66795 140.73130 132.74637 1.000 101.75928 495 LEU B O 1
ATOM 7196 N N . ASP B 2 347 ? 152.28366 142.85615 132.33718 1.000 122.79645 496 ASP B N 1
ATOM 7197 C CA . ASP B 2 347 ? 153.00209 142.95976 133.60202 1.000 122.28618 496 ASP B CA 1
ATOM 7198 C C . ASP B 2 347 ? 152.05064 142.85061 134.78519 1.000 124.15713 496 ASP B C 1
ATOM 7199 O O . ASP B 2 347 ? 152.34988 142.16539 135.76904 1.000 128.29344 496 ASP B O 1
ATOM 7204 N N . ASP B 2 348 ? 150.89429 143.51285 134.70633 1.000 104.87104 497 ASP B N 1
ATOM 7205 C CA . ASP B 2 348 ? 149.91632 143.41192 135.78554 1.000 104.68666 497 ASP B CA 1
ATOM 7206 C C . ASP B 2 348 ? 149.37413 141.99308 135.90972 1.000 102.94650 497 ASP B C 1
ATOM 7207 O O . ASP B 2 348 ? 149.18636 141.48580 137.02247 1.000 103.68327 497 ASP B O 1
ATOM 7212 N N . THR B 2 349 ? 149.11327 141.33759 134.77662 1.000 85.11605 498 THR B N 1
ATOM 7213 C CA . THR B 2 349 ? 148.63059 139.96128 134.80881 1.000 83.61953 498 THR B CA 1
ATOM 7214 C C . THR B 2 349 ? 149.66180 139.03000 135.43288 1.000 84.88820 498 THR B C 1
ATOM 7215 O O . THR B 2 349 ? 149.31787 138.16443 136.24629 1.000 92.71102 498 THR B O 1
ATOM 7219 N N . VAL B 2 350 ? 150.93461 139.20049 135.07390 1.000 76.50559 499 VAL B N 1
ATOM 7220 C CA . VAL B 2 350 ? 151.98674 138.36499 135.64089 1.000 78.28740 499 VAL B CA 1
ATOM 7221 C C . VAL B 2 350 ? 152.14515 138.64265 137.13016 1.000 82.53554 499 VAL B C 1
ATOM 7222 O O . VAL B 2 350 ? 152.39100 137.72600 137.92166 1.000 86.81620 499 VAL B O 1
ATOM 7226 N N . LEU B 2 351 ? 152.00348 139.90508 137.53932 1.000 89.30220 500 LEU B N 1
ATOM 7227 C CA . LEU B 2 351 ? 152.06218 140.22637 138.96105 1.000 87.65673 500 LEU B CA 1
ATOM 7228 C C . LEU B 2 351 ? 150.92889 139.55309 139.72297 1.000 91.21266 500 LEU B C 1
ATOM 7229 O O . LEU B 2 351 ? 151.13895 139.01522 140.81610 1.000 95.15216 500 LEU B O 1
ATOM 7234 N N . GLN B 2 352 ? 149.71916 139.57016 139.15911 1.000 90.15781 501 GLN B N 1
ATOM 7235 C CA . GLN B 2 352 ? 148.59834 138.88415 139.79527 1.000 84.82600 501 GLN B CA 1
ATOM 7236 C C . GLN B 2 352 ? 148.84678 137.38387 139.87488 1.000 87.90394 501 GLN B C 1
ATOM 7237 O O . GLN B 2 352 ? 148.52786 136.74558 140.88490 1.000 91.38564 501 GLN B O 1
ATOM 7243 N N . VAL B 2 353 ? 149.41274 136.80386 138.81503 1.000 77.39010 502 VAL B N 1
ATOM 7244 C CA . VAL B 2 353 ? 149.70860 135.37392 138.81391 1.000 72.79791 502 VAL B CA 1
ATOM 7245 C C . VAL B 2 353 ? 150.72457 135.03662 139.89588 1.000 79.18051 502 VAL B C 1
ATOM 7246 O O . VAL B 2 353 ? 150.57573 134.04623 140.61940 1.000 84.65468 502 VAL B O 1
ATOM 7250 N N . MET B 2 354 ? 151.77495 135.84887 140.02163 1.000 101.31507 503 MET B N 1
ATOM 7251 C CA . MET B 2 354 ? 152.77568 135.60727 141.05634 1.000 101.18835 503 MET B CA 1
ATOM 7252 C C . MET B 2 354 ? 152.18019 135.76900 142.44905 1.000 103.69017 503 MET B C 1
ATOM 7253 O O . MET B 2 354 ? 152.51691 135.01288 143.36745 1.000 107.13218 503 MET B O 1
ATOM 7258 N N . GLU B 2 355 ? 151.29944 136.75594 142.62817 1.000 105.27442 504 GLU B N 1
ATOM 7259 C CA . GLU B 2 355 ? 150.64453 136.93577 143.91937 1.000 102.65212 504 GLU B CA 1
ATOM 7260 C C . GLU B 2 355 ? 149.77657 135.73541 144.26987 1.000 103.15458 504 GLU B C 1
ATOM 7261 O O . GLU B 2 355 ? 149.75602 135.28992 145.42280 1.000 106.35996 504 GLU B O 1
ATOM 7267 N N . MET B 2 356 ? 149.05305 135.19933 143.29176 1.000 99.59342 505 MET B N 1
ATOM 7268 C CA . MET B 2 356 ? 148.15830 134.07451 143.52400 1.000 103.24036 505 MET B CA 1
ATOM 7269 C C . MET B 2 356 ? 148.85364 132.72412 143.41060 1.000 102.98855 505 MET B C 1
ATOM 7270 O O . MET B 2 356 ? 148.20107 131.69048 143.58659 1.000 106.49606 505 MET B O 1
ATOM 7275 N N . ILE B 2 357 ? 150.15077 132.70658 143.12392 1.000 87.42775 506 ILE B N 1
ATOM 7276 C CA . ILE B 2 357 ? 150.93070 131.47821 143.11116 1.000 85.95917 506 ILE B CA 1
ATOM 7277 C C . ILE B 2 357 ? 151.73180 131.31412 144.39578 1.000 90.43506 506 ILE B C 1
ATOM 7278 O O . ILE B 2 357 ? 151.80490 130.21664 144.94915 1.000 93.94926 506 ILE B O 1
ATOM 7283 N N . ASN B 2 358 ? 152.31709 132.40077 144.89332 1.000 107.68408 507 ASN B N 1
ATOM 7284 C CA . ASN B 2 358 ? 153.06462 132.39129 146.14366 1.000 107.71400 507 ASN B CA 1
ATOM 7285 C C . ASN B 2 358 ? 152.16483 132.35431 147.37352 1.000 109.70128 507 ASN B C 1
ATOM 7286 O O . ASN B 2 358 ? 152.65820 132.54906 148.48921 1.000 111.04099 507 ASN B O 1
ATOM 7291 N N . GLU B 2 359 ? 150.86383 132.11458 147.19774 1.000 127.58066 508 GLU B N 1
ATOM 7292 C CA . GLU B 2 359 ? 149.94372 132.09159 148.32755 1.000 129.92144 508 GLU B CA 1
ATOM 7293 C C . GLU B 2 359 ? 150.09012 130.83318 149.17242 1.000 131.88165 508 GLU B C 1
ATOM 7294 O O . GLU B 2 359 ? 149.64881 130.82265 150.32639 1.000 132.49030 508 GLU B O 1
ATOM 7300 N N . ASN B 2 360 ? 150.69976 129.78133 148.63250 1.000 127.19825 509 ASN B N 1
ATOM 7301 C CA . ASN B 2 360 ? 150.84313 128.51764 149.34109 1.000 127.67507 509 ASN B CA 1
ATOM 7302 C C . ASN B 2 360 ? 152.12400 128.43652 150.15972 1.000 127.80730 509 ASN B C 1
ATOM 7303 O O . ASN B 2 360 ? 152.39203 127.39073 150.76009 1.000 126.37057 509 ASN B O 1
ATOM 7308 N N . ALA B 2 361 ? 152.91612 129.50265 150.19762 1.000 130.76969 510 ALA B N 1
ATOM 7309 C CA . ALA B 2 361 ? 154.15090 129.51342 150.97158 1.000 130.97675 510 ALA B CA 1
ATOM 7310 C C . ALA B 2 361 ? 153.85892 129.47954 152.46790 1.000 130.73637 510 ALA B C 1
ATOM 7311 O O . ALA B 2 361 ? 152.73818 129.75126 152.89794 1.000 129.79859 510 ALA B O 1
ATOM 7313 N N . ARG B 2 366 ? 158.43665 127.39132 147.46832 1.000 133.91657 515 ARG B N 1
ATOM 7314 C CA . ARG B 2 366 ? 158.64997 128.50311 148.38680 1.000 134.56139 515 ARG B CA 1
ATOM 7315 C C . ARG B 2 366 ? 158.40315 129.83737 147.69363 1.000 134.10597 515 ARG B C 1
ATOM 7316 O O . ARG B 2 366 ? 157.43912 129.98496 146.94508 1.000 136.34968 515 ARG B O 1
ATOM 7324 N N . LEU B 2 367 ? 159.27957 130.80591 147.94390 1.000 122.44792 516 LEU B N 1
ATOM 7325 C CA . LEU B 2 367 ? 159.14188 132.14083 147.36593 1.000 123.09938 516 LEU B CA 1
ATOM 7326 C C . LEU B 2 367 ? 159.42387 132.06690 145.87161 1.000 122.45454 516 LEU B C 1
ATOM 7327 O O . LEU B 2 367 ? 160.57556 131.95781 145.44612 1.000 122.62321 516 LEU B O 1
ATOM 7332 N N . ILE B 2 368 ? 158.36777 132.12792 145.06850 1.000 117.30913 517 ILE B N 1
ATOM 7333 C CA . ILE B 2 368 ? 158.49821 132.05591 143.61857 1.000 116.79982 517 ILE B CA 1
ATOM 7334 C C . ILE B 2 368 ? 158.86847 133.42863 143.07631 1.000 117.63773 517 ILE B C 1
ATOM 7335 O O . ILE B 2 368 ? 158.32565 134.45315 143.50720 1.000 117.66904 517 ILE B O 1
ATOM 7340 N N . ASP B 2 369 ? 159.80223 133.45380 142.12890 1.000 148.67102 518 ASP B N 1
ATOM 7341 C CA . ASP B 2 369 ? 160.25628 134.68284 141.49490 1.000 149.06407 518 ASP B CA 1
ATOM 7342 C C . ASP B 2 369 ? 160.05328 134.58861 139.98934 1.000 148.93043 518 ASP B C 1
ATOM 7343 O O . ASP B 2 369 ? 160.28611 133.53622 139.38687 1.000 150.36305 518 ASP B O 1
ATOM 7348 N N . PHE B 2 370 ? 159.62414 135.69318 139.38677 1.000 127.90678 519 PHE B N 1
ATOM 7349 C CA . PHE B 2 370 ? 159.35216 135.75794 137.95804 1.000 126.49726 519 PHE B CA 1
ATOM 7350 C C . PHE B 2 370 ? 160.49187 136.46880 137.24118 1.000 129.68953 519 PHE B C 1
ATOM 7351 O O . PHE B 2 370 ? 160.99978 137.48698 137.71927 1.000 132.01068 519 PHE B O 1
ATOM 7359 N N . LYS B 2 371 ? 160.89066 135.92768 136.08959 1.000 145.79115 520 LYS B N 1
ATOM 7360 C CA . LYS B 2 371 ? 162.00469 136.47010 135.32203 1.000 146.63281 520 LYS B CA 1
ATOM 7361 C C . LYS B 2 371 ? 161.56263 137.06422 133.99035 1.000 146.78931 520 LYS B C 1
ATOM 7362 O O . LYS B 2 371 ? 161.81193 138.24494 133.73148 1.000 147.57403 520 LYS B O 1
ATOM 7368 N N . GLU B 2 372 ? 160.90587 136.28260 133.13703 1.000 133.68851 521 GLU B N 1
ATOM 7369 C CA . GLU B 2 372 ? 160.49398 136.76426 131.82363 1.000 131.50720 521 GLU B CA 1
ATOM 7370 C C . GLU B 2 372 ? 159.47292 135.79547 131.24537 1.000 130.93242 521 GLU B C 1
ATOM 7371 O O . GLU B 2 372 ? 159.24541 134.70772 131.78046 1.000 133.16900 521 GLU B O 1
ATOM 7377 N N . ILE B 2 373 ? 158.86388 136.20764 130.13754 1.000 86.88743 522 ILE B N 1
ATOM 7378 C CA . ILE B 2 373 ? 157.89140 135.40279 129.40805 1.000 83.09070 522 ILE B CA 1
ATOM 7379 C C . ILE B 2 373 ? 158.55944 134.93731 128.12366 1.000 84.58404 522 ILE B C 1
ATOM 7380 O O . ILE B 2 373 ? 158.88931 135.75527 127.25657 1.000 93.33860 522 ILE B O 1
ATOM 7385 N N . GLN B 2 374 ? 158.76483 133.62557 127.99282 1.000 96.30519 523 GLN B N 1
ATOM 7386 C CA . GLN B 2 374 ? 159.35261 133.10444 126.76323 1.000 99.08931 523 GLN B CA 1
ATOM 7387 C C . GLN B 2 374 ? 158.40638 133.28096 125.58300 1.000 101.66321 523 GLN B C 1
ATOM 7388 O O . GLN B 2 374 ? 158.83208 133.68295 124.49426 1.000 103.92335 523 GLN B O 1
ATOM 7394 N N . TYR B 2 375 ? 157.12397 132.99012 125.77971 1.000 100.22203 524 TYR B N 1
ATOM 7395 C CA . TYR B 2 375 ? 156.11422 133.20355 124.75286 1.000 97.59844 524 TYR B CA 1
ATOM 7396 C C . TYR B 2 375 ? 154.74719 133.16868 125.41802 1.000 97.15438 524 TYR B C 1
ATOM 7397 O O . TYR B 2 375 ? 154.60780 132.76380 126.57362 1.000 101.79746 524 TYR B O 1
ATOM 7406 N N . GLY B 2 376 ? 153.73459 133.59519 124.67077 1.000 83.44740 525 GLY B N 1
ATOM 7407 C CA . GLY B 2 376 ? 152.39376 133.63143 125.22224 1.000 82.89476 525 GLY B CA 1
ATOM 7408 C C . GLY B 2 376 ? 151.34360 133.59995 124.13696 1.000 87.01773 525 GLY B C 1
ATOM 7409 O O . GLY B 2 376 ? 151.63754 133.71110 122.94499 1.000 93.42020 525 GLY B O 1
ATOM 7410 N N . TYR B 2 377 ? 150.09834 133.43956 124.57702 1.000 82.30795 526 TYR B N 1
ATOM 7411 C CA . TYR B 2 377 ? 148.94324 133.46441 123.69518 1.000 80.61851 526 TYR B CA 1
ATOM 7412 C C . TYR B 2 377 ? 147.86092 134.32022 124.33281 1.000 84.32882 526 TYR B C 1
ATOM 7413 O O . TYR B 2 377 ? 147.80206 134.45678 125.55660 1.000 87.90545 526 TYR B O 1
ATOM 7422 N N . ARG B 2 378 ? 147.00490 134.89952 123.49489 1.000 87.28507 527 ARG B N 1
ATOM 7423 C CA . ARG B 2 378 ? 145.92521 135.74303 123.98528 1.000 83.93475 527 ARG B CA 1
ATOM 7424 C C . ARG B 2 378 ? 144.72143 135.61473 123.06646 1.000 82.86270 527 ARG B C 1
ATOM 7425 O O . ARG B 2 378 ? 144.86279 135.61805 121.84165 1.000 90.37307 527 ARG B O 1
ATOM 7433 N N . ARG B 2 379 ? 143.53999 135.50631 123.66836 1.000 77.24906 528 ARG B N 1
ATOM 7434 C CA . ARG B 2 379 ? 142.28508 135.41033 122.92868 1.000 78.07993 528 ARG B CA 1
ATOM 7435 C C . ARG B 2 379 ? 141.24509 136.22541 123.68048 1.000 82.48096 528 ARG B C 1
ATOM 7436 O O . ARG B 2 379 ? 140.86476 135.86661 124.79858 1.000 89.23514 528 ARG B O 1
ATOM 7444 N N . VAL B 2 380 ? 140.78678 137.31320 123.07317 1.000 68.60365 529 VAL B N 1
ATOM 7445 C CA . VAL B 2 380 ? 139.87319 138.24929 123.71498 1.000 63.92466 529 VAL B CA 1
ATOM 7446 C C . VAL B 2 380 ? 138.46126 137.89336 123.26791 1.000 64.36037 529 VAL B C 1
ATOM 7447 O O . VAL B 2 380 ? 138.05319 138.20696 122.14731 1.000 67.98104 529 VAL B O 1
ATOM 7451 N N . ASN B 2 381 ? 137.71079 137.23714 124.14228 1.000 77.47967 530 ASN B N 1
ATOM 7452 C CA . ASN B 2 381 ? 136.29680 137.00596 123.88583 1.000 76.10500 530 ASN B CA 1
ATOM 7453 C C . ASN B 2 381 ? 135.52020 138.27379 124.21619 1.000 81.79073 530 ASN B C 1
ATOM 7454 O O . ASN B 2 381 ? 135.60465 138.75924 125.34940 1.000 89.95361 530 ASN B O 1
ATOM 7459 N N . PRO B 2 382 ? 134.77199 138.84361 123.26901 1.000 74.43646 531 PRO B N 1
ATOM 7460 C CA . PRO B 2 382 ? 134.18537 140.17418 123.50412 1.000 68.92075 531 PRO B CA 1
ATOM 7461 C C . PRO B 2 382 ? 133.24417 140.24562 124.69340 1.000 68.08355 531 PRO B C 1
ATOM 7462 O O . PRO B 2 382 ? 133.21382 141.27066 125.38395 1.000 73.44923 531 PRO B O 1
ATOM 7466 N N . MET B 2 383 ? 132.47704 139.19326 124.96353 1.000 79.49604 532 MET B N 1
ATOM 7467 C CA . MET B 2 383 ? 131.42992 139.25803 125.97251 1.000 84.58890 532 MET B CA 1
ATOM 7468 C C . MET B 2 383 ? 131.72362 138.43401 127.21855 1.000 87.17579 532 MET B C 1
ATOM 7469 O O . MET B 2 383 ? 130.94366 138.49044 128.17501 1.000 84.99777 532 MET B O 1
ATOM 7474 N N . HIS B 2 384 ? 132.82513 137.68837 127.25081 1.000 87.74584 533 HIS B N 1
ATOM 7475 C CA . HIS B 2 384 ? 133.13184 136.84158 128.39677 1.000 84.85746 533 HIS B CA 1
ATOM 7476 C C . HIS B 2 384 ? 134.40389 137.25339 129.11784 1.000 87.74669 533 HIS B C 1
ATOM 7477 O O . HIS B 2 384 ? 134.37636 137.45529 130.33683 1.000 90.61777 533 HIS B O 1
ATOM 7484 N N . GLY B 2 385 ? 135.52084 137.38429 128.41068 1.000 65.83683 534 GLY B N 1
ATOM 7485 C CA . GLY B 2 385 ? 136.75241 137.77887 129.06747 1.000 64.56815 534 GLY B CA 1
ATOM 7486 C C . GLY B 2 385 ? 137.95348 137.56869 128.16841 1.000 64.97145 534 GLY B C 1
ATOM 7487 O O . GLY B 2 385 ? 137.82731 137.49383 126.94614 1.000 73.26619 534 GLY B O 1
ATOM 7488 N N . VAL B 2 386 ? 139.11936 137.47725 128.80292 1.000 68.49092 535 VAL B N 1
ATOM 7489 C CA . VAL B 2 386 ? 140.40022 137.35044 128.11900 1.000 70.34564 535 VAL B CA 1
ATOM 7490 C C . VAL B 2 386 ? 141.07879 136.07680 128.59914 1.000 77.89594 535 VAL B C 1
ATOM 7491 O O . VAL B 2 386 ? 141.14146 135.81964 129.80656 1.000 89.15565 535 VAL B O 1
ATOM 7495 N N . GLU B 2 387 ? 141.58458 135.28525 127.65883 1.000 86.15011 536 GLU B N 1
ATOM 7496 C CA . GLU B 2 387 ? 142.28097 134.04310 127.96108 1.000 84.98631 536 GLU B CA 1
ATOM 7497 C C . GLU B 2 387 ? 143.75751 134.19427 127.62739 1.000 87.72040 536 GLU B C 1
ATOM 7498 O O . GLU B 2 387 ? 144.10707 134.65500 126.53675 1.000 93.01874 536 GLU B O 1
ATOM 7504 N N . TYR B 2 388 ? 144.61615 133.80730 128.56536 1.000 80.93318 537 TYR B N 1
ATOM 7505 C CA . TYR B 2 388 ? 146.05832 133.85618 128.38946 1.000 78.15059 537 TYR B CA 1
ATOM 7506 C C . TYR B 2 388 ? 146.64010 132.45441 128.49716 1.000 81.52349 537 TYR B C 1
ATOM 7507 O O . TYR B 2 388 ? 146.12394 131.60491 129.22858 1.000 90.32673 537 TYR B O 1
ATOM 7516 N N . ILE B 2 389 ? 147.72162 132.21883 127.75978 1.000 71.43967 538 ILE B N 1
ATOM 7517 C CA . ILE B 2 389 ? 148.53094 131.00855 127.89863 1.000 70.27045 538 ILE B CA 1
ATOM 7518 C C . ILE B 2 389 ? 149.97864 131.48362 127.97761 1.000 75.45529 538 ILE B C 1
ATOM 7519 O O . ILE B 2 389 ? 150.63927 131.68565 126.95488 1.000 83.97908 538 ILE B O 1
ATOM 7524 N N . LEU B 2 390 ? 150.48121 131.66478 129.19370 1.000 80.15943 539 LEU B N 1
ATOM 7525 C CA . LEU B 2 390 ? 151.80081 132.23846 129.41486 1.000 81.02817 539 LEU B CA 1
ATOM 7526 C C . LEU B 2 390 ? 152.78209 131.14778 129.81481 1.000 83.69223 539 LEU B C 1
ATOM 7527 O O . LEU B 2 390 ? 152.52603 130.38948 130.75514 1.000 90.46776 539 LEU B O 1
ATOM 7532 N N . ASP B 2 391 ? 153.90306 131.07381 129.09926 1.000 89.74069 540 ASP B N 1
ATOM 7533 C CA . ASP B 2 391 ? 154.97510 130.13591 129.42046 1.000 91.40302 540 ASP B CA 1
ATOM 7534 C C . ASP B 2 391 ? 156.06667 130.90623 130.15760 1.000 94.04286 540 ASP B C 1
ATOM 7535 O O . ASP B 2 391 ? 157.07081 131.32851 129.58603 1.000 98.87961 540 ASP B O 1
ATOM 7540 N N . LEU B 2 392 ? 155.85557 131.08196 131.45843 1.000 90.06720 541 LEU B N 1
ATOM 7541 C CA . LEU B 2 392 ? 156.74725 131.89196 132.27012 1.000 88.95679 541 LEU B CA 1
ATOM 7542 C C . LEU B 2 392 ? 158.05813 131.15613 132.53665 1.000 92.72024 541 LEU B C 1
ATOM 7543 O O . LEU B 2 392 ? 158.19459 129.95345 132.29947 1.000 97.78952 541 LEU B O 1
ATOM 7548 N N . LEU B 2 393 ? 159.03483 131.90637 133.03822 1.000 105.50214 542 LEU B N 1
ATOM 7549 C CA . LEU B 2 393 ? 160.32147 131.37109 133.47499 1.000 106.44312 542 LEU B CA 1
ATOM 7550 C C . LEU B 2 393 ? 160.45847 131.71781 134.95351 1.000 105.91430 542 LEU B C 1
ATOM 7551 O O . LEU B 2 393 ? 161.03477 132.74696 135.31219 1.000 108.25857 542 LEU B O 1
ATOM 7556 N N . LEU B 2 394 ? 159.92642 130.85391 135.80891 1.000 119.87867 543 LEU B N 1
ATOM 7557 C CA . LEU B 2 394 ? 159.86900 131.11896 137.23662 1.000 123.48474 543 LEU B CA 1
ATOM 7558 C C . LEU B 2 394 ? 161.10810 130.57928 137.94234 1.000 125.17759 543 LEU B C 1
ATOM 7559 O O . LEU B 2 394 ? 161.78778 129.67219 137.45719 1.000 127.00211 543 LEU B O 1
ATOM 7564 N N . LEU B 2 395 ? 161.39439 131.15675 139.10676 1.000 140.69166 544 LEU B N 1
ATOM 7565 C CA . LEU B 2 395 ? 162.53481 130.77232 139.92706 1.000 140.48578 544 LEU B CA 1
ATOM 7566 C C . LEU B 2 395 ? 162.04892 130.40601 141.32131 1.000 140.22008 544 LEU B C 1
ATOM 7567 O O . LEU B 2 395 ? 161.27849 131.15516 141.93075 1.000 139.83712 544 LEU B O 1
ATOM 7572 N N . TYR B 2 396 ? 162.50071 129.26069 141.82177 1.000 146.62022 545 TYR B N 1
ATOM 7573 C CA . TYR B 2 396 ? 162.09345 128.79003 143.14093 1.000 145.96440 545 TYR B CA 1
ATOM 7574 C C . TYR B 2 396 ? 163.03274 129.31822 144.21881 1.000 145.75412 545 TYR B C 1
ATOM 7575 O O . TYR B 2 396 ? 162.98010 130.49351 144.57997 1.000 146.21938 545 TYR B O 1
ATOM 7584 N N . PRO B 2 407 ? 165.06106 128.19372 138.31333 1.000 114.86376 556 PRO B N 1
ATOM 7585 C CA . PRO B 2 407 ? 164.99591 128.40112 136.86355 1.000 115.29312 556 PRO B CA 1
ATOM 7586 C C . PRO B 2 407 ? 164.22044 127.29738 136.15362 1.000 113.77500 556 PRO B C 1
ATOM 7587 O O . PRO B 2 407 ? 164.79790 126.54577 135.36955 1.000 114.41109 556 PRO B O 1
ATOM 7591 N N . VAL B 2 408 ? 162.92196 127.20699 136.42910 1.000 129.94156 557 VAL B N 1
ATOM 7592 C CA . VAL B 2 408 ? 162.06178 126.17826 135.85876 1.000 130.91933 557 VAL B CA 1
ATOM 7593 C C . VAL B 2 408 ? 160.86120 126.85149 135.20969 1.000 131.16896 557 VAL B C 1
ATOM 7594 O O . VAL B 2 408 ? 160.25236 127.75064 135.80002 1.000 133.70629 557 VAL B O 1
ATOM 7598 N N . ARG B 2 409 ? 160.52975 126.42321 133.99585 1.000 108.51078 558 ARG B N 1
ATOM 7599 C CA . ARG B 2 409 ? 159.39099 126.97182 133.27734 1.000 108.41428 558 ARG B CA 1
ATOM 7600 C C . ARG B 2 409 ? 158.08762 126.39543 133.81614 1.000 109.03551 558 ARG B C 1
ATOM 7601 O O . ARG B 2 409 ? 158.04289 125.27129 134.32284 1.000 111.73872 558 ARG B O 1
ATOM 7609 N N . ARG B 2 410 ? 157.01874 127.18111 133.70353 1.000 104.56977 559 ARG B N 1
ATOM 7610 C CA . ARG B 2 410 ? 155.70722 126.75657 134.18216 1.000 104.14301 559 ARG B CA 1
ATOM 7611 C C . ARG B 2 410 ? 154.62976 127.41859 133.33954 1.000 105.94571 559 ARG B C 1
ATOM 7612 O O . ARG B 2 410 ? 154.59995 128.64703 133.22654 1.000 110.55822 559 ARG B O 1
ATOM 7620 N N . HIS B 2 411 ? 153.75101 126.60832 132.75585 1.000 89.09345 560 HIS B N 1
ATOM 7621 C CA . HIS B 2 411 ? 152.61336 127.13270 132.01788 1.000 86.52466 560 HIS B CA 1
ATOM 7622 C C . HIS B 2 411 ? 151.55777 127.69713 132.96080 1.000 91.47124 560 HIS B C 1
ATOM 7623 O O . HIS B 2 411 ? 151.55533 127.44237 134.16781 1.000 95.55713 560 HIS B O 1
ATOM 7630 N N . ALA B 2 412 ? 150.64589 128.47546 132.38273 1.000 84.07115 561 ALA B N 1
ATOM 7631 C CA . ALA B 2 412 ? 149.52735 129.03169 133.13652 1.000 83.58976 561 ALA B CA 1
ATOM 7632 C C . ALA B 2 412 ? 148.42729 129.37998 132.14447 1.000 84.69592 561 ALA B C 1
ATOM 7633 O O . ALA B 2 412 ? 148.57954 130.32138 131.36108 1.000 90.77804 561 ALA B O 1
ATOM 7635 N N . TYR B 2 413 ? 147.32942 128.62449 132.17718 1.000 84.59967 562 TYR B N 1
ATOM 7636 C CA . TYR B 2 413 ? 146.18572 128.87828 131.30193 1.000 82.68685 562 TYR B CA 1
ATOM 7637 C C . TYR B 2 413 ? 145.26465 129.86744 132.00844 1.000 87.52889 562 TYR B C 1
ATOM 7638 O O . TYR B 2 413 ? 144.26570 129.50877 132.63391 1.000 91.84821 562 TYR B O 1
ATOM 7647 N N . LEU B 2 414 ? 145.61933 131.14292 131.89938 1.000 70.83225 563 LEU B N 1
ATOM 7648 C CA . LEU B 2 414 ? 144.94083 132.19237 132.63895 1.000 65.71168 563 LEU B CA 1
ATOM 7649 C C . LEU B 2 414 ? 143.59125 132.52571 132.01572 1.000 68.10285 563 LEU B C 1
ATOM 7650 O O . LEU B 2 414 ? 143.28780 132.15788 130.87886 1.000 74.64421 563 LEU B O 1
ATOM 7655 N N . GLN B 2 415 ? 142.77686 133.23675 132.79031 1.000 65.96574 564 GLN B N 1
ATOM 7656 C CA . GLN B 2 415 ? 141.45871 133.67329 132.35556 1.000 59.20777 564 GLN B CA 1
ATOM 7657 C C . GLN B 2 415 ? 141.08313 134.90950 133.15350 1.000 63.87655 564 GLN B C 1
ATOM 7658 O O . GLN B 2 415 ? 141.20117 134.91233 134.38153 1.000 72.08578 564 GLN B O 1
ATOM 7664 N N . GLN B 2 416 ? 140.63730 135.95219 132.45898 1.000 59.02197 565 GLN B N 1
ATOM 7665 C CA . GLN B 2 416 ? 140.27823 137.22293 133.08501 1.000 53.01114 565 GLN B CA 1
ATOM 7666 C C . GLN B 2 416 ? 138.86228 137.57779 132.64680 1.000 55.81365 565 GLN B C 1
ATOM 7667 O O . GLN B 2 416 ? 138.66782 138.16960 131.58231 1.000 60.56694 565 GLN B O 1
ATOM 7673 N N . LEU B 2 417 ? 137.88026 137.22204 133.46799 1.000 41.41956 566 LEU B N 1
ATOM 7674 C CA . LEU B 2 417 ? 136.48547 137.40336 133.10533 1.000 38.95506 566 LEU B CA 1
ATOM 7675 C C . LEU B 2 417 ? 136.06139 138.86019 133.25686 1.000 51.07384 566 LEU B C 1
ATOM 7676 O O . LEU B 2 417 ? 136.72761 139.66941 133.90554 1.000 54.04632 566 LEU B O 1
ATOM 7681 N N . PHE B 2 418 ? 134.92928 139.18443 132.64176 1.000 95.34735 567 PHE B N 1
ATOM 7682 C CA . PHE B 2 418 ? 134.33890 140.51215 132.71807 1.000 92.68665 567 PHE B CA 1
ATOM 7683 C C . PHE B 2 418 ? 133.26610 140.52398 133.79687 1.000 93.24937 567 PHE B C 1
ATOM 7684 O O . PHE B 2 418 ? 132.42012 139.62637 133.84574 1.000 97.95572 567 PHE B O 1
ATOM 7692 N N . SER B 2 419 ? 133.29828 141.54038 134.65093 1.000 49.78206 568 SER B N 1
ATOM 7693 C CA . SER B 2 419 ? 132.30794 141.68350 135.70785 1.000 39.75213 568 SER B CA 1
ATOM 7694 C C . SER B 2 419 ? 131.02836 142.27764 135.12609 1.000 43.19114 568 SER B C 1
ATOM 7695 O O . SER B 2 419 ? 130.84430 142.34976 133.90863 1.000 53.47927 568 SER B O 1
ATOM 7698 N N . LYS B 2 420 ? 130.12177 142.70134 135.99729 1.000 53.96704 569 LYS B N 1
ATOM 7699 C CA . LYS B 2 420 ? 128.87354 143.29289 135.54112 1.000 54.93365 569 LYS B CA 1
ATOM 7700 C C . LYS B 2 420 ? 129.15986 144.59696 134.80450 1.000 56.85150 569 LYS B C 1
ATOM 7701 O O . LYS B 2 420 ? 129.87881 145.45545 135.33244 1.000 59.68406 569 LYS B O 1
ATOM 7707 N N . PRO B 2 421 ? 128.63541 144.78024 133.59523 1.000 53.38511 570 PRO B N 1
ATOM 7708 C CA . PRO B 2 421 ? 128.94419 145.99654 132.83707 1.000 52.29333 570 PRO B CA 1
ATOM 7709 C C . PRO B 2 421 ? 128.40228 147.24185 133.51971 1.000 52.28493 570 PRO B C 1
ATOM 7710 O O . PRO B 2 421 ? 127.33257 147.22451 134.13061 1.000 61.25183 570 PRO B O 1
ATOM 7714 N N . PHE B 2 422 ? 129.15390 148.32971 133.40497 1.000 93.59526 571 PHE B N 1
ATOM 7715 C CA . PHE B 2 422 ? 128.71114 149.62585 133.88841 1.000 95.24813 571 PHE B CA 1
ATOM 7716 C C . PHE B 2 422 ? 127.99936 150.38509 132.77598 1.000 98.60230 571 PHE B C 1
ATOM 7717 O O . PHE B 2 422 ? 128.09468 150.04320 131.59625 1.000 100.34418 571 PHE B O 1
ATOM 7725 N N . PHE B 2 423 ? 127.27846 151.43064 133.16805 1.000 70.15842 572 PHE B N 1
ATOM 7726 C CA . PHE B 2 423 ? 126.43429 152.16661 132.24211 1.000 68.04588 572 PHE B CA 1
ATOM 7727 C C . PHE B 2 423 ? 126.43865 153.64222 132.60665 1.000 72.20854 572 PHE B C 1
ATOM 7728 O O . PHE B 2 423 ? 126.49973 154.00653 133.78329 1.000 79.98837 572 PHE B O 1
ATOM 7736 N N . ARG B 2 424 ? 126.36713 154.48893 131.58153 1.000 85.10489 573 ARG B N 1
ATOM 7737 C CA . ARG B 2 424 ? 126.34808 155.93233 131.77950 1.000 84.18295 573 ARG B CA 1
ATOM 7738 C C . ARG B 2 424 ? 125.83508 156.59525 130.51285 1.000 86.76946 573 ARG B C 1
ATOM 7739 O O . ARG B 2 424 ? 126.25595 156.23374 129.41109 1.000 88.77874 573 ARG B O 1
ATOM 7747 N N . GLU B 2 425 ? 124.93454 157.55912 130.67116 1.000 102.37027 574 GLU B N 1
ATOM 7748 C CA . GLU B 2 425 ? 124.46590 158.36458 129.55414 1.000 102.67624 574 GLU B CA 1
ATOM 7749 C C . GLU B 2 425 ? 125.37371 159.57588 129.39956 1.000 105.88029 574 GLU B C 1
ATOM 7750 O O . GLU B 2 425 ? 125.66881 160.26568 130.38039 1.000 110.82573 574 GLU B O 1
ATOM 7756 N N . THR B 2 426 ? 125.81822 159.82721 128.16714 1.000 98.43097 575 THR B N 1
ATOM 7757 C CA . THR B 2 426 ? 126.73935 160.93248 127.92695 1.000 100.32299 575 THR B CA 1
ATOM 7758 C C . THR B 2 426 ? 126.10178 162.27043 128.28129 1.000 101.95832 575 THR B C 1
ATOM 7759 O O . THR B 2 426 ? 126.73948 163.12408 128.90898 1.000 104.03860 575 THR B O 1
ATOM 7763 N N . GLU B 2 427 ? 124.84007 162.46587 127.90749 1.000 114.23221 576 GLU B N 1
ATOM 7764 C CA . GLU B 2 427 ? 124.11943 163.70563 128.19006 1.000 115.26998 576 GLU B CA 1
ATOM 7765 C C . GLU B 2 427 ? 122.80695 163.35557 128.88352 1.000 118.36688 576 GLU B C 1
ATOM 7766 O O . GLU B 2 427 ? 121.82990 162.98673 128.22537 1.000 122.11060 576 GLU B O 1
ATOM 7772 N N . GLU B 2 428 ? 122.78748 163.46917 130.20862 1.000 132.92604 577 GLU B N 1
ATOM 7773 C CA . GLU B 2 428 ? 121.56056 163.24670 130.95974 1.000 133.72512 577 GLU B CA 1
ATOM 7774 C C . GLU B 2 428 ? 120.54534 164.33776 130.64518 1.000 134.32040 577 GLU B C 1
ATOM 7775 O O . GLU B 2 428 ? 120.90037 165.50541 130.46362 1.000 135.32711 577 GLU B O 1
ATOM 7781 N N . LEU B 2 429 ? 119.27544 163.95358 130.58108 1.000 124.08628 578 LEU B N 1
ATOM 7782 C CA . LEU B 2 429 ? 118.20275 164.87013 130.23139 1.000 125.45516 578 LEU B CA 1
ATOM 7783 C C . LEU B 2 429 ? 117.25728 165.07017 131.40850 1.000 128.11087 578 LEU B C 1
ATOM 7784 O O . LEU B 2 429 ? 117.24200 164.29199 132.36579 1.000 128.91619 578 LEU B O 1
ATOM 7789 N N . ASP B 2 430 ? 116.46362 166.13475 131.32224 1.000 156.26371 579 ASP B N 1
ATOM 7790 C CA . ASP B 2 430 ? 115.44884 166.42605 132.32860 1.000 157.51596 579 ASP B CA 1
ATOM 7791 C C . ASP B 2 430 ? 114.21766 165.57938 132.03339 1.000 156.54943 579 ASP B C 1
ATOM 7792 O O . ASP B 2 430 ? 113.46977 165.86401 131.09221 1.000 156.39957 579 ASP B O 1
ATOM 7797 N N . VAL B 2 431 ? 114.00945 164.53402 132.83544 1.000 131.82415 580 VAL B N 1
ATOM 7798 C CA . VAL B 2 431 ? 112.86933 163.64907 132.62249 1.000 131.48262 580 VAL B CA 1
ATOM 7799 C C . VAL B 2 431 ? 111.55989 164.39420 132.84837 1.000 132.59301 580 VAL B C 1
ATOM 7800 O O . VAL B 2 431 ? 110.59218 164.21418 132.09979 1.000 132.37981 580 VAL B O 1
ATOM 7804 N N . ASN B 2 432 ? 111.50509 165.23775 133.88232 1.000 154.26889 581 ASN B N 1
ATOM 7805 C CA . ASN B 2 432 ? 110.27449 165.96254 134.18377 1.000 155.13619 581 ASN B CA 1
ATOM 7806 C C . ASN B 2 432 ? 109.89350 166.90931 133.05244 1.000 155.16188 581 ASN B C 1
ATOM 7807 O O . ASN B 2 432 ? 108.71970 166.99449 132.67313 1.000 155.35041 581 ASN B O 1
ATOM 7812 N N . SER B 2 433 ? 110.87121 167.62924 132.49906 1.000 149.53204 582 SER B N 1
ATOM 7813 C CA . SER B 2 433 ? 110.58109 168.56310 131.41816 1.000 149.87498 582 SER B CA 1
ATOM 7814 C C . SER B 2 433 ? 110.28660 167.85518 130.10339 1.000 149.90092 582 SER B C 1
ATOM 7815 O O . SER B 2 433 ? 109.67393 168.45539 129.21443 1.000 149.13792 582 SER B O 1
ATOM 7818 N N . LEU B 2 434 ? 110.71946 166.60341 129.95248 1.000 153.10080 583 LEU B N 1
ATOM 7819 C CA . LEU B 2 434 ? 110.47563 165.88422 128.70792 1.000 153.63769 583 LEU B CA 1
ATOM 7820 C C . LEU B 2 434 ? 109.02848 165.41989 128.59480 1.000 153.35556 583 LEU B C 1
ATOM 7821 O O . LEU B 2 434 ? 108.43326 165.50197 127.51492 1.000 153.67209 583 LEU B O 1
ATOM 7826 N N . VAL B 2 435 ? 108.44705 164.93428 129.69425 1.000 157.25340 584 VAL B N 1
ATOM 7827 C CA . VAL B 2 435 ? 107.11251 164.34497 129.62773 1.000 158.59766 584 VAL B CA 1
ATOM 7828 C C . VAL B 2 435 ? 106.06410 165.40241 129.29672 1.000 159.52087 584 VAL B C 1
ATOM 7829 O O . VAL B 2 435 ? 105.08978 165.12364 128.58787 1.000 159.28316 584 VAL B O 1
ATOM 7833 N N . GLU B 2 436 ? 106.23995 166.62838 129.79614 1.000 161.29551 585 GLU B N 1
ATOM 7834 C CA . GLU B 2 436 ? 105.28716 167.68676 129.47752 1.000 160.55438 585 GLU B CA 1
ATOM 7835 C C . GLU B 2 436 ? 105.38321 168.08870 128.01142 1.000 160.46894 585 GLU B C 1
ATOM 7836 O O . GLU B 2 436 ? 104.36630 168.39345 127.37718 1.000 160.39692 585 GLU B O 1
ATOM 7842 N N . SER B 2 437 ? 106.59814 168.09907 127.45826 1.000 155.47905 586 SER B N 1
ATOM 7843 C CA . SER B 2 437 ? 106.76595 168.41020 126.04277 1.000 156.09603 586 SER B CA 1
ATOM 7844 C C . SER B 2 437 ? 106.11450 167.35114 125.16224 1.000 156.09586 586 SER B C 1
ATOM 7845 O O . SER B 2 437 ? 105.49167 167.67926 124.14557 1.000 155.64211 586 SER B O 1
ATOM 7848 N N . ILE B 2 438 ? 106.25347 166.07579 125.53214 1.000 153.06938 587 ILE B N 1
ATOM 7849 C CA . ILE B 2 438 ? 105.63794 165.00340 124.75494 1.000 152.59950 587 ILE B CA 1
ATOM 7850 C C . ILE B 2 438 ? 104.12109 165.13333 124.77581 1.000 153.29569 587 ILE B C 1
ATOM 7851 O O . ILE B 2 438 ? 103.45423 164.96926 123.74665 1.000 153.31807 587 ILE B O 1
ATOM 7856 N N . ASN B 2 439 ? 103.55168 165.42787 125.94674 1.000 165.93324 588 ASN B N 1
ATOM 7857 C CA . ASN B 2 439 ? 102.10750 165.61436 126.03912 1.000 166.98626 588 ASN B CA 1
ATOM 7858 C C . ASN B 2 439 ? 101.65244 166.80729 125.20851 1.000 167.22160 588 ASN B C 1
ATOM 7859 O O . ASN B 2 439 ? 100.60049 166.75791 124.56024 1.000 166.80031 588 ASN B O 1
ATOM 7864 N N . SER B 2 440 ? 102.42851 167.88573 125.21647 1.000 154.88288 589 SER B N 1
ATOM 7865 C CA . SER B 2 440 ? 102.09960 169.07394 124.43971 1.000 153.57836 589 SER B CA 1
ATOM 7866 C C . SER B 2 440 ? 102.36228 168.84626 122.95467 1.000 152.37162 589 SER B C 1
ATOM 7867 O O . SER B 2 440 ? 101.59867 168.15870 122.27692 1.000 151.66413 589 SER B O 1
ATOM 7870 N N . HIS B 2 467 ? 116.75395 171.55408 111.08757 1.000 151.12488 616 HIS B N 1
ATOM 7871 C CA . HIS B 2 467 ? 117.98596 171.17130 111.76674 1.000 151.58464 616 HIS B CA 1
ATOM 7872 C C . HIS B 2 467 ? 118.62524 172.38295 112.43552 1.000 152.04422 616 HIS B C 1
ATOM 7873 O O . HIS B 2 467 ? 118.99050 173.34923 111.76738 1.000 151.95610 616 HIS B O 1
ATOM 7880 N N . ASN B 2 468 ? 118.75624 172.32776 113.75871 1.000 148.09268 617 ASN B N 1
ATOM 7881 C CA . ASN B 2 468 ? 119.30563 173.42532 114.54615 1.000 147.34952 617 ASN B CA 1
ATOM 7882 C C . ASN B 2 468 ? 120.38133 172.92281 115.49732 1.000 146.92784 617 ASN B C 1
ATOM 7883 O O . ASN B 2 468 ? 120.49996 173.38895 116.63396 1.000 147.68116 617 ASN B O 1
ATOM 7888 N N . GLU B 2 469 ? 121.18330 171.96345 115.04767 1.000 135.28816 618 GLU B N 1
ATOM 7889 C CA . GLU B 2 469 ? 122.27264 171.43190 115.85091 1.000 134.81181 618 GLU B CA 1
ATOM 7890 C C . GLU B 2 469 ? 123.51477 172.30145 115.65889 1.000 135.15624 618 GLU B C 1
ATOM 7891 O O . GLU B 2 469 ? 123.45331 173.39260 115.08648 1.000 136.47367 618 GLU B O 1
ATOM 7897 N N . LYS B 2 470 ? 124.65862 171.82759 116.14662 1.000 103.93641 619 LYS B N 1
ATOM 7898 C CA . LYS B 2 470 ? 125.89617 172.58708 116.02926 1.000 102.30070 619 LYS B CA 1
ATOM 7899 C C . LYS B 2 470 ? 126.30110 172.72342 114.56712 1.000 100.01009 619 LYS B C 1
ATOM 7900 O O . LYS B 2 470 ? 126.28137 171.74717 113.81169 1.000 98.57123 619 LYS B O 1
ATOM 7906 N N . LYS B 2 471 ? 126.66822 173.93928 114.17038 1.000 97.74667 620 LYS B N 1
ATOM 7907 C CA . LYS B 2 471 ? 127.07706 174.18796 112.79536 1.000 97.80703 620 LYS B CA 1
ATOM 7908 C C . LYS B 2 471 ? 128.43109 173.54956 112.52251 1.000 100.28052 620 LYS B C 1
ATOM 7909 O O . LYS B 2 471 ? 129.35835 173.66392 113.32904 1.000 102.15066 620 LYS B O 1
ATOM 7915 N N . VAL B 2 472 ? 128.54523 172.88130 111.38009 1.000 97.08549 621 VAL B N 1
ATOM 7916 C CA . VAL B 2 472 ? 129.79407 172.27658 110.93660 1.000 93.85945 621 VAL B CA 1
ATOM 7917 C C . VAL B 2 472 ? 130.34488 173.13676 109.81136 1.000 94.03308 621 VAL B C 1
ATOM 7918 O O . VAL B 2 472 ? 129.65502 173.38491 108.81489 1.000 95.85055 621 VAL B O 1
ATOM 7922 N N . HIS B 2 473 ? 131.58076 173.59526 109.97026 1.000 116.85979 622 HIS B N 1
ATOM 7923 C CA . HIS B 2 473 ? 132.24633 174.41529 108.96883 1.000 119.79100 622 HIS B CA 1
ATOM 7924 C C . HIS B 2 473 ? 133.11134 173.51762 108.09562 1.000 119.42821 622 HIS B C 1
ATOM 7925 O O . HIS B 2 473 ? 134.04274 172.87294 108.58902 1.000 118.97894 622 HIS B O 1
ATOM 7932 N N . ILE B 2 474 ? 132.80393 173.48245 106.80486 1.000 104.42885 623 ILE B N 1
ATOM 7933 C CA . ILE B 2 474 ? 133.48258 172.61401 105.85374 1.000 101.47373 623 ILE B CA 1
ATOM 7934 C C . ILE B 2 474 ? 134.59711 173.41069 105.19287 1.000 102.71766 623 ILE B C 1
ATOM 7935 O O . ILE B 2 474 ? 134.34030 174.42449 104.53315 1.000 104.05734 623 ILE B O 1
ATOM 7940 N N . LEU B 2 475 ? 135.83331 172.95551 105.36957 1.000 110.25868 624 LEU B N 1
ATOM 7941 C CA . LEU B 2 475 ? 137.00433 173.58004 104.76888 1.000 111.58548 624 LEU B CA 1
ATOM 7942 C C . LEU B 2 475 ? 137.50052 172.68951 103.63895 1.000 111.66724 624 LEU B C 1
ATOM 7943 O O . LEU B 2 475 ? 137.83983 171.52371 103.86763 1.000 110.68682 624 LEU B O 1
ATOM 7948 N N . VAL B 2 476 ? 137.54513 173.23679 102.42876 1.000 109.01169 625 VAL B N 1
ATOM 7949 C CA . VAL B 2 476 ? 137.93296 172.46413 101.25213 1.000 108.27219 625 VAL B CA 1
ATOM 7950 C C . VAL B 2 476 ? 139.10716 173.14418 100.55824 1.000 109.59921 625 VAL B C 1
ATOM 7951 O O . VAL B 2 476 ? 138.90394 174.07515 99.76560 1.000 112.70564 625 VAL B O 1
ATOM 7955 N N . PRO B 2 477 ? 140.34352 172.74124 100.84140 1.000 105.65484 626 PRO B N 1
ATOM 7956 C CA . PRO B 2 477 ? 141.47311 173.23598 100.04730 1.000 105.87316 626 PRO B CA 1
ATOM 7957 C C . PRO B 2 477 ? 141.34719 172.76975 98.60409 1.000 106.02216 626 PRO B C 1
ATOM 7958 O O . PRO B 2 477 ? 140.86735 171.66845 98.33088 1.000 106.67261 626 PRO B O 1
ATOM 7962 N N . LEU B 2 478 ? 141.77917 173.61850 97.67366 1.000 133.96166 627 LEU B N 1
ATOM 7963 C CA . LEU B 2 478 ? 141.57316 173.35603 96.25645 1.000 135.24396 627 LEU B CA 1
ATOM 7964 C C . LEU B 2 478 ? 142.81986 173.67635 95.44897 1.000 137.78106 627 LEU B C 1
ATOM 7965 O O . LEU B 2 478 ? 143.59964 174.56482 95.79991 1.000 140.29276 627 LEU B O 1
ATOM 7970 N N . ILE B 2 479 ? 142.99774 172.92713 94.36216 1.000 145.70154 628 ILE B N 1
ATOM 7971 C CA . ILE B 2 479 ? 143.85581 173.33419 93.25592 1.000 146.10529 628 ILE B CA 1
ATOM 7972 C C . ILE B 2 479 ? 143.30344 172.72066 91.97188 1.000 147.38914 628 ILE B C 1
ATOM 7973 O O . ILE B 2 479 ? 143.21655 171.49514 91.83763 1.000 149.34258 628 ILE B O 1
ATOM 7978 N N . GLY B 2 480 ? 142.88260 173.57250 91.03844 1.000 138.18045 629 GLY B N 1
ATOM 7979 C CA . GLY B 2 480 ? 142.33325 173.08918 89.78011 1.000 139.06205 629 GLY B CA 1
ATOM 7980 C C . GLY B 2 480 ? 141.12664 172.19391 89.98545 1.000 138.84249 629 GLY B C 1
ATOM 7981 O O . GLY B 2 480 ? 140.27092 172.44489 90.84155 1.000 138.56884 629 GLY B O 1
ATOM 7982 N N . ARG B 2 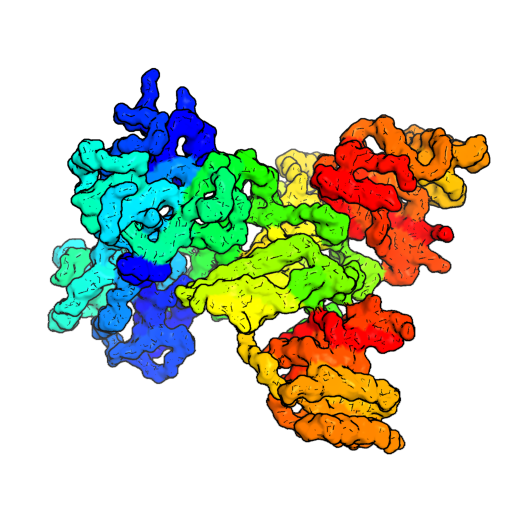481 ? 141.05705 171.13027 89.18092 1.000 138.23286 630 ARG B N 1
ATOM 7983 C CA . ARG B 2 481 ? 140.04542 170.07899 89.30974 1.000 138.53138 630 ARG B CA 1
ATOM 7984 C C . ARG B 2 481 ? 138.62771 170.64864 89.20881 1.000 138.05017 630 ARG B C 1
ATOM 7985 O O . ARG B 2 481 ? 137.84215 170.61343 90.15717 1.000 138.29941 630 ARG B O 1
ATOM 7993 N N . TYR B 2 482 ? 138.31382 171.18166 88.02609 1.000 136.68458 631 TYR B N 1
ATOM 7994 C CA . TYR B 2 482 ? 136.99670 171.77038 87.80168 1.000 135.22276 631 TYR B CA 1
ATOM 7995 C C . TYR B 2 482 ? 135.90015 170.71197 87.88071 1.000 136.55113 631 TYR B C 1
ATOM 7996 O O . TYR B 2 482 ? 134.88466 170.90724 88.55862 1.000 136.93239 631 TYR B O 1
ATOM 8005 N N . ASP B 2 483 ? 136.08367 169.58565 87.18673 1.000 153.98702 632 ASP B N 1
ATOM 8006 C CA . ASP B 2 483 ? 135.02878 168.57727 87.12421 1.000 154.50632 632 ASP B CA 1
ATOM 8007 C C . ASP B 2 483 ? 134.72631 168.00171 88.50186 1.000 153.94417 632 ASP B C 1
ATOM 8008 O O . ASP B 2 483 ? 133.55606 167.83623 88.87396 1.000 154.30118 632 ASP B O 1
ATOM 8013 N N . ILE B 2 484 ? 135.76853 167.68915 89.27259 1.000 135.77012 633 ILE B N 1
ATOM 8014 C CA . ILE B 2 484 ? 135.55819 167.15991 90.61381 1.000 135.23196 633 ILE B CA 1
ATOM 8015 C C . ILE B 2 484 ? 134.91464 168.21186 91.50489 1.000 135.53452 633 ILE B C 1
ATOM 8016 O O . ILE B 2 484 ? 134.08693 167.89077 92.36152 1.000 135.57709 633 ILE B O 1
ATOM 8021 N N . PHE B 2 485 ? 135.27245 169.48267 91.31165 1.000 137.70349 634 PHE B N 1
ATOM 8022 C CA . PHE B 2 485 ? 134.62055 170.56151 92.04919 1.000 137.88879 634 PHE B CA 1
ATOM 8023 C C . PHE B 2 485 ? 133.12486 170.60142 91.76239 1.000 138.27417 634 PHE B C 1
ATOM 8024 O O . PHE B 2 485 ? 132.30325 170.70604 92.68286 1.000 138.63167 634 PHE B O 1
ATOM 8032 N N . LEU B 2 486 ? 132.75365 170.51767 90.48379 1.000 138.95988 635 LEU B N 1
ATOM 8033 C CA . LEU B 2 486 ? 131.34359 170.58805 90.11962 1.000 138.32397 635 LEU B CA 1
ATOM 8034 C C . LEU B 2 486 ? 130.58435 169.38883 90.67056 1.000 137.37923 635 LEU B C 1
ATOM 8035 O O . LEU B 2 486 ? 129.48098 169.54006 91.20792 1.000 138.92240 635 LEU B O 1
ATOM 8040 N N . ARG B 2 487 ? 131.16997 168.19337 90.56400 1.000 133.89200 636 ARG B N 1
ATOM 8041 C CA . ARG B 2 487 ? 130.52891 167.00636 91.11939 1.000 134.87599 636 ARG B CA 1
ATOM 8042 C C . ARG B 2 487 ? 130.36918 167.12774 92.62863 1.000 136.61108 636 ARG B C 1
ATOM 8043 O O . ARG B 2 487 ? 129.30600 166.80654 93.18266 1.000 137.44033 636 ARG B O 1
ATOM 8051 N N . PHE B 2 488 ? 131.41617 167.60334 93.30804 1.000 132.83919 637 PHE B N 1
ATOM 8052 C CA . PHE B 2 488 ? 131.35897 167.75927 94.75188 1.000 133.18293 637 PHE B CA 1
ATOM 8053 C C . PHE B 2 488 ? 130.25071 168.71055 95.15292 1.000 132.97750 637 PHE B C 1
ATOM 8054 O O . PHE B 2 488 ? 129.49269 168.42472 96.08268 1.000 132.82955 637 PHE B O 1
ATOM 8062 N N . MET B 2 489 ? 130.13523 169.84919 94.46823 1.000 158.06608 638 MET B N 1
ATOM 8063 C CA . MET B 2 489 ? 129.14042 170.81651 94.91112 1.000 159.68197 638 MET B CA 1
ATOM 8064 C C . MET B 2 489 ? 127.73330 170.39605 94.50631 1.000 160.19514 638 MET B C 1
ATOM 8065 O O . MET B 2 489 ? 126.76297 170.74195 95.18639 1.000 161.43030 638 MET B O 1
ATOM 8070 N N . GLU B 2 490 ? 127.59511 169.65723 93.40490 1.000 151.59310 639 GLU B N 1
ATOM 8071 C CA . GLU B 2 490 ? 126.30833 169.04069 93.09930 1.000 151.08557 639 GLU B CA 1
ATOM 8072 C C . GLU B 2 490 ? 125.86939 168.11291 94.22505 1.000 150.71052 639 GLU B C 1
ATOM 8073 O O . GLU B 2 490 ? 124.73213 168.19414 94.70833 1.000 151.15773 639 GLU B O 1
ATOM 8079 N N . ASN B 2 491 ? 126.77047 167.23352 94.67228 1.000 133.59746 640 ASN B N 1
ATOM 8080 C CA . ASN B 2 491 ? 126.43973 166.35851 95.79545 1.000 133.59652 640 ASN B CA 1
ATOM 8081 C C . ASN B 2 491 ? 126.13786 167.16852 97.05036 1.000 134.42260 640 ASN B C 1
ATOM 8082 O O . ASN B 2 491 ? 125.17751 166.87879 97.77676 1.000 135.82653 640 ASN B O 1
ATOM 8087 N N . PHE B 2 492 ? 126.94400 168.19768 97.31041 1.000 143.57965 641 PHE B N 1
ATOM 8088 C CA . PHE B 2 492 ? 126.78048 169.00049 98.51581 1.000 145.43225 641 PHE B CA 1
ATOM 8089 C C . PHE B 2 492 ? 125.43330 169.70707 98.52761 1.000 144.73293 641 PHE B C 1
ATOM 8090 O O . PHE B 2 492 ? 124.73546 169.71237 99.54424 1.000 144.38949 641 PHE B O 1
ATOM 8098 N N . GLU B 2 493 ? 125.04921 170.31424 97.40453 1.000 148.86613 642 GLU B N 1
ATOM 8099 C CA . GLU B 2 493 ? 123.76242 170.99406 97.35318 1.000 149.04899 642 GLU B CA 1
ATOM 8100 C C . GLU B 2 493 ? 122.61477 169.99921 97.45220 1.000 149.92767 642 GLU B C 1
ATOM 8101 O O . GLU B 2 493 ? 121.66012 170.23045 98.20273 1.000 150.46227 642 GLU B O 1
ATOM 8107 N N . ASN B 2 494 ? 122.71746 168.85999 96.75716 1.000 155.16365 643 ASN B N 1
ATOM 8108 C CA . ASN B 2 494 ? 121.63638 167.88306 96.78914 1.000 156.07687 643 ASN B CA 1
ATOM 8109 C C . ASN B 2 494 ? 121.45199 167.28255 98.17529 1.000 155.42311 643 ASN B C 1
ATOM 8110 O O . ASN B 2 494 ? 120.33643 166.88681 98.53039 1.000 154.78068 643 ASN B O 1
ATOM 8115 N N . MET B 2 495 ? 122.51867 167.20509 98.97119 1.000 157.12884 644 MET B N 1
ATOM 8116 C CA . MET B 2 495 ? 122.42797 166.54828 100.26748 1.000 157.22796 644 MET B CA 1
ATOM 8117 C C . MET B 2 495 ? 122.30423 167.52318 101.43563 1.000 157.27261 644 MET B C 1
ATOM 8118 O O . MET B 2 495 ? 121.82546 167.12176 102.50213 1.000 158.50497 644 MET B O 1
ATOM 8123 N N . CYS B 2 496 ? 122.66036 168.79583 101.25551 1.000 146.99400 645 CYS B N 1
ATOM 8124 C CA . CYS B 2 496 ? 122.57750 169.78809 102.32089 1.000 148.12303 645 CYS B CA 1
ATOM 8125 C C . CYS B 2 496 ? 121.64088 170.94174 102.00070 1.000 147.44967 645 CYS B C 1
ATOM 8126 O O . CYS B 2 496 ? 120.81035 171.30492 102.84162 1.000 146.22137 645 CYS B O 1
ATOM 8129 N N . LEU B 2 497 ? 121.75124 171.53995 100.81125 1.000 143.39828 646 LEU B N 1
ATOM 8130 C CA . LEU B 2 497 ? 121.09503 172.82260 100.57399 1.000 140.92444 646 LEU B CA 1
ATOM 8131 C C . LEU B 2 497 ? 119.58036 172.67193 100.50166 1.000 141.83562 646 LEU B C 1
ATOM 8132 O O . LEU B 2 497 ? 118.84631 173.35813 101.22201 1.000 142.36087 646 LEU B O 1
ATOM 8137 N N . ILE B 2 498 ? 119.08955 171.78718 99.62952 1.000 141.39857 647 ILE B N 1
ATOM 8138 C CA . ILE B 2 498 ? 117.65187 171.50518 99.59761 1.000 140.88371 647 ILE B CA 1
ATOM 8139 C C . ILE B 2 498 ? 117.16182 170.94647 100.92507 1.000 140.14784 647 ILE B C 1
ATOM 8140 O O . ILE B 2 498 ? 116.10789 171.39045 101.40438 1.000 140.50570 647 ILE B O 1
ATOM 8145 N N . PRO B 2 499 ? 117.84351 169.99439 101.57580 1.000 139.73576 648 PRO B N 1
ATOM 8146 C CA . PRO B 2 499 ? 117.43369 169.61200 102.93716 1.000 140.95288 648 PRO B CA 1
ATOM 8147 C C . PRO B 2 499 ? 117.65061 170.70343 103.97373 1.000 141.75198 648 PRO B C 1
ATOM 8148 O O . PRO B 2 499 ? 117.21741 170.52825 105.12033 1.000 142.34072 648 PRO B O 1
ATOM 8152 N N . LYS B 2 500 ? 118.30246 171.81125 103.61061 1.000 129.90889 649 LYS B N 1
ATOM 8153 C CA . LYS B 2 500 ? 118.55767 172.92641 104.52570 1.000 127.60976 649 LYS B CA 1
ATOM 8154 C C . LYS B 2 500 ? 119.33242 172.47076 105.75978 1.000 126.81630 649 LYS B C 1
ATOM 8155 O O . LYS B 2 500 ? 119.04882 172.88874 106.88376 1.000 127.03934 649 LYS B O 1
ATOM 8161 N N . GLN B 2 501 ? 120.31758 171.60328 105.54701 1.000 120.60254 650 GLN B N 1
ATOM 8162 C CA . GLN B 2 501 ? 121.16097 171.14082 106.63932 1.000 119.65440 650 GLN B CA 1
ATOM 8163 C C . GLN B 2 501 ? 121.97893 172.29722 107.20111 1.000 119.94158 650 GLN B C 1
ATOM 8164 O O . GLN B 2 501 ? 122.45854 173.15840 106.45947 1.000 123.01395 650 GLN B O 1
ATOM 8170 N N . ASN B 2 502 ? 122.13397 172.31582 108.52262 1.000 103.21559 651 ASN B N 1
ATOM 8171 C CA . ASN B 2 502 ? 122.83959 173.39701 109.20914 1.000 102.60141 651 ASN B CA 1
ATOM 8172 C C . ASN B 2 502 ? 124.33778 173.20254 109.02163 1.000 102.08656 651 ASN B C 1
ATOM 8173 O O . ASN B 2 502 ? 125.02340 172.61797 109.86069 1.000 101.84131 651 ASN B O 1
ATOM 8178 N N . VAL B 2 503 ? 124.85428 173.69982 107.89714 1.000 105.55534 652 VAL B N 1
ATOM 8179 C CA . VAL B 2 503 ? 126.27800 173.64677 107.59579 1.000 104.69234 652 VAL B CA 1
ATOM 8180 C C . VAL B 2 503 ? 126.71319 174.98487 107.01778 1.000 106.91623 652 VAL B C 1
ATOM 8181 O O . VAL B 2 503 ? 125.90490 175.76437 106.50941 1.000 107.21853 652 VAL B O 1
ATOM 8185 N N . LYS B 2 504 ? 128.01584 175.24123 107.10161 1.000 129.53771 653 LYS B N 1
ATOM 8186 C CA . LYS B 2 504 ? 128.63953 176.38605 106.45124 1.000 129.37778 653 LYS B CA 1
ATOM 8187 C C . LYS B 2 504 ? 129.78780 175.87069 105.60147 1.000 130.22491 653 LYS B C 1
ATOM 8188 O O . LYS B 2 504 ? 130.67074 175.17190 106.10859 1.000 131.74488 653 LYS B O 1
ATOM 8194 N N . LEU B 2 505 ? 129.77575 176.20920 104.31728 1.000 124.58613 654 LEU B N 1
ATOM 8195 C CA . LEU B 2 505 ? 130.77221 175.72216 103.37465 1.000 122.59669 654 LEU B CA 1
ATOM 8196 C C . LEU B 2 505 ? 131.79802 176.81794 103.12200 1.000 122.49106 654 LEU B C 1
ATOM 8197 O O . LEU B 2 505 ? 131.43775 177.93722 102.74349 1.000 123.11633 654 LEU B O 1
ATOM 8202 N N . VAL B 2 506 ? 133.06912 176.49212 103.33088 1.000 120.94019 655 VAL B N 1
ATOM 8203 C CA . VAL B 2 506 ? 134.17911 177.39339 103.05370 1.000 121.59333 655 VAL B CA 1
ATOM 8204 C C . VAL B 2 506 ? 135.03557 176.74579 101.97740 1.000 123.27929 655 VAL B C 1
ATOM 8205 O O . VAL B 2 506 ? 135.56037 175.64294 102.17538 1.000 123.93430 655 VAL B O 1
ATOM 8209 N N . ILE B 2 507 ? 135.17529 177.42370 100.84366 1.000 115.43429 656 ILE B N 1
ATOM 8210 C CA . ILE B 2 507 ? 135.95276 176.92051 99.71895 1.000 114.44365 656 ILE B CA 1
ATOM 8211 C C . ILE B 2 507 ? 137.30020 177.62405 99.72247 1.000 114.63034 656 ILE B C 1
ATOM 8212 O O . ILE B 2 507 ? 137.37436 178.84318 99.53044 1.000 115.86926 656 ILE B O 1
ATOM 8217 N N . ILE B 2 508 ? 138.36379 176.86086 99.93880 1.000 119.21769 657 ILE B N 1
ATOM 8218 C CA . ILE B 2 508 ? 139.72189 177.38647 99.94753 1.000 119.23507 657 ILE B CA 1
ATOM 8219 C C . ILE B 2 508 ? 140.32135 177.09447 98.57957 1.000 120.32494 657 ILE B C 1
ATOM 8220 O O . ILE B 2 508 ? 140.67062 175.94979 98.27348 1.000 122.49346 657 ILE B O 1
ATOM 8225 N N . LEU B 2 509 ? 140.43423 178.12798 97.75238 1.000 124.90928 658 LEU B N 1
ATOM 8226 C CA . LEU B 2 509 ? 140.84512 177.99365 96.36235 1.000 125.54563 658 LEU B CA 1
ATOM 8227 C C . LEU B 2 509 ? 142.22746 178.59941 96.18565 1.000 126.47403 658 LEU B C 1
ATOM 8228 O O . LEU B 2 509 ? 142.45359 179.75375 96.56007 1.000 129.08154 658 LEU B O 1
ATOM 8233 N N . PHE B 2 510 ? 143.13779 177.83232 95.59454 1.000 133.60953 659 PHE B N 1
ATOM 8234 C CA . PHE B 2 510 ? 144.49266 178.29621 95.32125 1.000 134.36999 659 PHE B CA 1
ATOM 8235 C C . PHE B 2 510 ? 144.53062 178.80977 93.88774 1.000 135.86153 659 PHE B C 1
ATOM 8236 O O . PHE B 2 510 ? 144.47008 178.02287 92.93787 1.000 137.10185 659 PHE B O 1
ATOM 8244 N N . SER B 2 511 ? 144.63389 180.12907 93.73238 1.000 150.23182 660 SER B N 1
ATOM 8245 C CA . SER B 2 511 ? 144.61917 180.75642 92.41191 1.000 151.00769 660 SER B CA 1
ATOM 8246 C C . SER B 2 511 ? 145.98438 180.55566 91.76043 1.000 150.84804 660 SER B C 1
ATOM 8247 O O . SER B 2 511 ? 146.86555 181.41832 91.79168 1.000 150.39736 660 SER B O 1
ATOM 8250 N N . ARG B 2 512 ? 146.15615 179.38165 91.15898 1.000 147.50144 661 ARG B N 1
ATOM 8251 C CA . ARG B 2 512 ? 147.39484 179.07300 90.45903 1.000 146.99977 661 ARG B CA 1
ATOM 8252 C C . ARG B 2 512 ? 147.50425 179.92847 89.20278 1.000 147.93654 661 ARG B C 1
ATOM 8253 O O . ARG B 2 512 ? 146.54971 180.03298 88.42614 1.000 148.66999 661 ARG B O 1
ATOM 8261 N N . ASP B 2 513 ? 148.66746 180.55120 89.01538 1.000 164.05566 662 ASP B N 1
ATOM 8262 C CA . ASP B 2 513 ? 148.94262 181.50864 87.94600 1.000 164.77273 662 ASP B CA 1
ATOM 8263 C C . ASP B 2 513 ? 148.05256 182.74440 88.01247 1.000 165.11001 662 ASP B C 1
ATOM 8264 O O . ASP B 2 513 ? 148.00720 183.51850 87.04819 1.000 165.95698 662 ASP B O 1
ATOM 8269 N N . SER B 2 514 ? 147.34686 182.94954 89.12647 1.000 156.37637 663 SER B N 1
ATOM 8270 C CA . SER B 2 514 ? 146.50699 184.12752 89.34733 1.000 156.75438 663 SER B CA 1
ATOM 8271 C C . SER B 2 514 ? 145.46050 184.28156 88.24038 1.000 157.38523 663 SER B C 1
ATOM 8272 O O . SER B 2 514 ? 145.43469 185.26667 87.49998 1.000 157.94206 663 SER B O 1
ATOM 8275 N N . GLY B 2 515 ? 144.59715 183.28889 88.14059 1.000 167.72053 664 GLY B N 1
ATOM 8276 C CA . GLY B 2 515 ? 143.51735 183.31939 87.17697 1.000 167.96238 664 GLY B CA 1
ATOM 8277 C C . GLY B 2 515 ? 143.15581 181.90618 86.73522 1.000 169.10500 664 GLY B C 1
ATOM 8278 O O . GLY B 2 515 ? 143.06977 180.99390 87.55993 1.000 169.04250 664 GLY B O 1
ATOM 8279 N N . GLN B 2 516 ? 142.94165 181.75932 85.42658 1.000 177.96488 665 GLN B N 1
ATOM 8280 C CA . GLN B 2 516 ? 142.61182 180.48046 84.78828 1.000 177.63415 665 GLN B CA 1
ATOM 8281 C C . GLN B 2 516 ? 141.29591 179.97794 85.37077 1.000 177.72813 665 GLN B C 1
ATOM 8282 O O . GLN B 2 516 ? 140.27060 180.66212 85.20736 1.000 177.72879 665 GLN B O 1
ATOM 8288 N N . ASP B 2 517 ? 141.26361 178.82607 86.04387 1.000 180.62699 666 ASP B N 1
ATOM 8289 C CA . ASP B 2 517 ? 140.02037 178.24736 86.53988 1.000 180.57411 666 ASP B CA 1
ATOM 8290 C C . ASP B 2 517 ? 139.39146 179.05285 87.66854 1.000 179.03748 666 ASP B C 1
ATOM 8291 O O . ASP B 2 517 ? 138.24172 178.77769 88.03475 1.000 177.53799 666 ASP B O 1
ATOM 8296 N N . SER B 2 518 ? 140.11321 180.02746 88.22655 1.000 161.58488 667 SER B N 1
ATOM 8297 C CA . SER B 2 518 ? 139.58322 180.79469 89.34765 1.000 160.46127 667 SER B CA 1
ATOM 8298 C C . SER B 2 518 ? 138.31706 181.54510 88.95797 1.000 161.00843 667 SER B C 1
ATOM 8299 O O . SER B 2 518 ? 137.36214 181.60333 89.73764 1.000 160.45549 667 SER B O 1
ATOM 8302 N N . SER B 2 519 ? 138.29055 182.12938 87.75784 1.000 162.76124 668 SER B N 1
ATOM 8303 C CA . SER B 2 519 ? 137.12479 182.90076 87.33400 1.000 162.29126 668 SER B CA 1
ATOM 8304 C C . SER B 2 519 ? 135.88936 182.01600 87.21159 1.000 160.68045 668 SER B C 1
ATOM 8305 O O . SER B 2 519 ? 134.79973 182.38215 87.66801 1.000 160.23417 668 SER B O 1
ATOM 8308 N N . LYS B 2 520 ? 136.03964 180.84320 86.59335 1.000 139.19360 669 LYS B N 1
ATOM 8309 C CA . LYS B 2 520 ? 134.90275 179.94030 86.44927 1.000 138.62286 669 LYS B CA 1
ATOM 8310 C C . LYS B 2 520 ? 134.45647 179.39700 87.80042 1.000 139.44323 669 LYS B C 1
ATOM 8311 O O . LYS B 2 520 ? 133.25368 179.23432 88.04533 1.000 140.02592 669 LYS B O 1
ATOM 8317 N N . HIS B 2 521 ? 135.40984 179.11253 88.69115 1.000 131.70619 670 HIS B N 1
ATOM 8318 C CA . HIS B 2 521 ? 135.04914 178.68528 90.03818 1.000 129.96580 670 HIS B CA 1
ATOM 8319 C C . HIS B 2 521 ? 134.26854 179.77199 90.76529 1.000 133.57827 670 HIS B C 1
ATOM 8320 O O . HIS B 2 521 ? 133.27880 179.48502 91.44807 1.000 132.95914 670 HIS B O 1
ATOM 8327 N N . ILE B 2 522 ? 134.70082 181.02791 90.62766 1.000 147.42152 671 ILE B N 1
ATOM 8328 C CA . ILE B 2 522 ? 133.99010 182.14307 91.24727 1.000 147.34833 671 ILE B CA 1
ATOM 8329 C C . ILE B 2 522 ? 132.58619 182.26284 90.67384 1.000 147.72910 671 ILE B C 1
ATOM 8330 O O . ILE B 2 522 ? 131.62207 182.50640 91.40626 1.000 147.76044 671 ILE B O 1
ATOM 8335 N N . GLU B 2 523 ? 132.44958 182.11265 89.35518 1.000 142.98210 672 GLU B N 1
ATOM 8336 C CA . GLU B 2 523 ? 131.12997 182.20256 88.73598 1.000 142.43445 672 GLU B CA 1
ATOM 8337 C C . GLU B 2 523 ? 130.20148 181.11236 89.25712 1.000 141.53671 672 GLU B C 1
ATOM 8338 O O . GLU B 2 523 ? 129.04124 181.37721 89.59709 1.000 141.03667 672 GLU B O 1
ATOM 8344 N N . LEU B 2 524 ? 130.69864 179.87568 89.33024 1.000 142.47162 673 LEU B N 1
ATOM 8345 C CA . LEU B 2 524 ? 129.87795 178.78434 89.84543 1.000 143.12776 673 LEU B CA 1
ATOM 8346 C C . LEU B 2 524 ? 129.50036 179.02516 91.30100 1.000 143.28562 673 LEU B C 1
ATOM 8347 O O . LEU B 2 524 ? 128.34834 178.80444 91.70113 1.000 142.37600 673 LEU B O 1
ATOM 8352 N N . ILE B 2 525 ? 130.45973 179.48939 92.10478 1.000 147.79980 674 ILE B N 1
ATOM 8353 C CA . ILE B 2 525 ? 130.20094 179.73919 93.51721 1.000 148.63849 674 ILE B CA 1
ATOM 8354 C C . ILE B 2 525 ? 129.14371 180.82262 93.67437 1.000 150.41883 674 ILE B C 1
ATOM 8355 O O . ILE B 2 525 ? 128.20781 180.68593 94.46845 1.000 150.35438 674 ILE B O 1
ATOM 8360 N N . LYS B 2 526 ? 129.26742 181.90919 92.90813 1.000 164.62249 675 LYS B N 1
ATOM 8361 C CA . LYS B 2 526 ? 128.30605 183.00297 92.99634 1.000 165.06528 675 LYS B CA 1
ATOM 8362 C C . LYS B 2 526 ? 126.91781 182.56408 92.55474 1.000 165.19628 675 LYS B C 1
ATOM 8363 O O . LYS B 2 526 ? 125.91482 182.95413 93.16692 1.000 165.57317 675 LYS B O 1
ATOM 8369 N N . GLY B 2 527 ? 126.83718 181.77436 91.47933 1.000 151.05232 676 GLY B N 1
ATOM 8370 C CA . GLY B 2 527 ? 125.54374 181.28023 91.03497 1.000 150.59770 676 GLY B CA 1
ATOM 8371 C C . GLY B 2 527 ? 124.87526 180.39801 92.07124 1.000 151.67438 676 GLY B C 1
ATOM 8372 O O . GLY B 2 527 ? 123.67717 180.53191 92.34155 1.000 151.46555 676 GLY B O 1
ATOM 8373 N N . TYR B 2 528 ? 125.64347 179.48802 92.67246 1.000 155.70627 677 TYR B N 1
ATOM 8374 C CA . TYR B 2 528 ? 125.10920 178.67454 93.75665 1.000 155.82165 677 TYR B CA 1
ATOM 8375 C C . TYR B 2 528 ? 124.75917 179.52448 94.97537 1.000 156.72599 677 TYR B C 1
ATOM 8376 O O . TYR B 2 528 ? 123.87634 179.15393 95.75738 1.000 156.67399 677 TYR B O 1
ATOM 8385 N N . GLN B 2 529 ? 125.43606 180.66145 95.15582 1.000 165.01646 678 GLN B N 1
ATOM 8386 C CA . GLN B 2 529 ? 125.13388 181.53362 96.28716 1.000 164.95893 678 GLN B CA 1
ATOM 8387 C C . GLN B 2 529 ? 123.78657 182.22336 96.11704 1.000 165.32024 678 GLN B C 1
ATOM 8388 O O . GLN B 2 529 ? 122.96298 182.22484 97.03883 1.000 165.30233 678 GLN B O 1
ATOM 8394 N N . ASN B 2 530 ? 123.53448 182.81951 94.94898 1.000 170.77291 679 ASN B N 1
ATOM 8395 C CA . ASN B 2 530 ? 122.24941 183.50228 94.82406 1.000 171.36588 679 ASN B CA 1
ATOM 8396 C C . ASN B 2 530 ? 121.12044 182.52951 94.51738 1.000 170.20818 679 ASN B C 1
ATOM 8397 O O . ASN B 2 530 ? 119.94957 182.89338 94.67428 1.000 169.91208 679 ASN B O 1
ATOM 8402 N N . LYS B 2 531 ? 121.43902 181.30654 94.08240 1.000 161.67648 680 LYS B N 1
ATOM 8403 C CA . LYS B 2 531 ? 120.39420 180.30017 93.93300 1.000 162.68031 680 LYS B CA 1
ATOM 8404 C C . LYS B 2 531 ? 119.79119 179.93676 95.28461 1.000 163.15052 680 LYS B C 1
ATOM 8405 O O . LYS B 2 531 ? 118.57118 179.77471 95.40200 1.000 162.57082 680 LYS B O 1
ATOM 8411 N N . TYR B 2 532 ? 120.62645 179.81067 96.31386 1.000 158.04247 681 TYR B N 1
ATOM 8412 C CA . TYR B 2 532 ? 120.16860 179.59038 97.68661 1.000 157.13387 681 TYR B CA 1
ATOM 8413 C C . TYR B 2 532 ? 120.66007 180.74650 98.54413 1.000 157.34197 681 TYR B C 1
ATOM 8414 O O . TYR B 2 532 ? 121.81165 180.72586 99.01525 1.000 156.93185 681 TYR B O 1
ATOM 8423 N N . PRO B 2 533 ? 119.83038 181.76256 98.80200 1.000 161.07866 682 PRO B N 1
ATOM 8424 C CA . PRO B 2 533 ? 120.32922 182.95831 99.49488 1.000 160.93601 682 PRO B CA 1
ATOM 8425 C C . PRO B 2 533 ? 120.47706 182.80573 100.99926 1.000 160.80734 682 PRO B C 1
ATOM 8426 O O . PRO B 2 533 ? 121.14878 183.64210 101.61817 1.000 159.66225 682 PRO B O 1
ATOM 8430 N N . LYS B 2 534 ? 119.88896 181.77764 101.60252 1.000 161.09842 683 LYS B N 1
ATOM 8431 C CA . LYS B 2 534 ? 120.11066 181.49224 103.01099 1.000 161.12244 683 LYS B CA 1
ATOM 8432 C C . LYS B 2 534 ? 121.32175 180.60077 103.24662 1.000 160.79478 683 LYS B C 1
ATOM 8433 O O . LYS B 2 534 ? 121.68883 180.37207 104.40455 1.000 160.74922 683 LYS B O 1
ATOM 8439 N N . ALA B 2 535 ? 121.94659 180.09776 102.18658 1.000 150.47750 684 ALA B N 1
ATOM 8440 C CA . ALA B 2 535 ? 123.12612 179.26271 102.33077 1.000 149.62870 684 ALA B CA 1
ATOM 8441 C C . ALA B 2 535 ? 124.32186 180.09149 102.78934 1.000 149.55654 684 ALA B C 1
ATOM 8442 O O . ALA B 2 535 ? 124.36442 181.31529 102.63625 1.000 149.31812 684 ALA B O 1
ATOM 8444 N N . GLU B 2 536 ? 125.30629 179.40222 103.35789 1.000 154.53032 685 GLU B N 1
ATOM 8445 C CA . GLU B 2 536 ? 126.54205 180.02048 103.83049 1.000 155.02911 685 GLU B CA 1
ATOM 8446 C C . GLU B 2 536 ? 127.69979 179.39836 103.05588 1.000 154.80061 685 GLU B C 1
ATOM 8447 O O . GLU B 2 536 ? 128.24011 178.36152 103.44788 1.000 154.89801 685 GLU B O 1
ATOM 8453 N N . MET B 2 537 ? 128.07024 180.03565 101.94637 1.000 154.54834 686 MET B N 1
ATOM 8454 C CA . MET B 2 537 ? 129.14526 179.56776 101.07944 1.000 154.03292 686 MET B CA 1
ATOM 8455 C C . MET B 2 537 ? 130.13285 180.70390 100.86762 1.000 155.18618 686 MET B C 1
ATOM 8456 O O . MET B 2 537 ? 129.76228 181.75902 100.34377 1.000 155.38567 686 MET B O 1
ATOM 8461 N N . THR B 2 538 ? 131.38560 180.48787 101.26081 1.000 128.84987 687 THR B N 1
ATOM 8462 C CA . THR B 2 538 ? 132.41547 181.51221 101.16840 1.000 126.22185 687 THR B CA 1
ATOM 8463 C C . THR B 2 538 ? 133.65014 180.95105 100.48055 1.000 124.30260 687 THR B C 1
ATOM 8464 O O . THR B 2 538 ? 134.04014 179.80512 100.72227 1.000 123.37503 687 THR B O 1
ATOM 8468 N N . LEU B 2 539 ? 134.25917 181.76325 99.62035 1.000 111.80107 688 LEU B N 1
ATOM 8469 C CA . LEU B 2 539 ? 135.49165 181.40627 98.93232 1.000 111.39765 688 LEU B CA 1
ATOM 8470 C C . LEU B 2 539 ? 136.57492 182.41101 99.29361 1.000 114.05361 688 LEU B C 1
ATOM 8471 O O . LEU B 2 539 ? 136.35944 183.62348 99.19693 1.000 116.33449 688 LEU B O 1
ATOM 8476 N N . ILE B 2 540 ? 137.73033 181.90716 99.70421 1.000 109.53321 689 ILE B N 1
ATOM 8477 C CA . ILE B 2 540 ? 138.87304 182.72579 100.09662 1.000 107.95633 689 ILE B CA 1
ATOM 8478 C C . ILE B 2 540 ? 139.93025 182.61498 99.00334 1.000 107.38786 689 ILE B C 1
ATOM 8479 O O . ILE B 2 540 ? 140.44637 181.51663 98.75941 1.000 105.45645 689 ILE B O 1
ATOM 8484 N N . PRO B 2 541 ? 140.28472 183.70785 98.32931 1.000 109.74835 690 PRO B N 1
ATOM 8485 C CA . PRO B 2 541 ? 141.25529 183.61923 97.22982 1.000 109.85892 690 PRO B CA 1
ATOM 8486 C C . PRO B 2 541 ? 142.68511 183.42860 97.71136 1.000 112.55569 690 PRO B C 1
ATOM 8487 O O . PRO B 2 541 ? 143.43922 184.39669 97.84736 1.000 114.77976 690 PRO B O 1
ATOM 8491 N N . MET B 2 542 ? 143.06152 182.18070 97.97628 1.000 141.83590 691 MET B N 1
ATOM 8492 C CA . MET B 2 542 ? 144.43489 181.86490 98.34478 1.000 143.55544 691 MET B CA 1
ATOM 8493 C C . MET B 2 542 ? 145.40812 182.19261 97.21973 1.000 143.75336 691 MET B C 1
ATOM 8494 O O . MET B 2 542 ? 145.05980 182.18345 96.03628 1.000 145.78147 691 MET B O 1
ATOM 8499 N N . LYS B 2 543 ? 146.64171 182.48801 97.61036 1.000 138.76260 692 LYS B N 1
ATOM 8500 C CA . LYS B 2 543 ? 147.75483 182.72604 96.70491 1.000 139.85626 692 LYS B CA 1
ATOM 8501 C C . LYS B 2 543 ? 148.89982 181.78421 97.06618 1.000 140.54704 692 LYS B C 1
ATOM 8502 O O . LYS B 2 543 ? 148.82292 181.01737 98.02862 1.000 140.60525 692 LYS B O 1
ATOM 8508 N N . GLY B 2 544 ? 149.96968 181.84505 96.28171 1.000 135.47385 693 GLY B N 1
ATOM 8509 C CA . GLY B 2 544 ? 151.12787 181.01617 96.53559 1.000 134.30416 693 GLY B CA 1
ATOM 8510 C C . GLY B 2 544 ? 150.95423 179.59591 96.02959 1.000 135.59643 693 GLY B C 1
ATOM 8511 O O . GLY B 2 544 ? 149.96826 179.24098 95.37833 1.000 135.74873 693 GLY B O 1
ATOM 8512 N N . GLU B 2 545 ? 151.94562 178.76807 96.34843 1.000 151.10595 694 GLU B N 1
ATOM 8513 C CA . GLU B 2 545 ? 151.94785 177.38355 95.90661 1.000 150.80642 694 GLU B CA 1
ATOM 8514 C C . GLU B 2 545 ? 150.98432 176.54840 96.74705 1.000 151.42847 694 GLU B C 1
ATOM 8515 O O . GLU B 2 545 ? 150.39394 177.01887 97.72287 1.000 151.81368 694 GLU B O 1
ATOM 8521 N N . PHE B 2 546 ? 150.82670 175.28697 96.35256 1.000 159.50888 695 PHE B N 1
ATOM 8522 C CA . PHE B 2 546 ? 149.88757 174.40753 97.03454 1.000 159.96340 695 PHE B CA 1
ATOM 8523 C C . PHE B 2 546 ? 150.40751 174.03168 98.41564 1.000 160.11456 695 PHE B C 1
ATOM 8524 O O . PHE B 2 546 ? 151.55881 173.61278 98.56830 1.000 161.85778 695 PHE B O 1
ATOM 8532 N N . SER B 2 547 ? 149.54853 174.18225 99.42165 1.000 146.30884 696 SER B N 1
ATOM 8533 C CA . SER B 2 547 ? 149.88613 173.80718 100.79170 1.000 146.96307 696 SER B CA 1
ATOM 8534 C C . SER B 2 547 ? 148.57950 173.61165 101.54662 1.000 146.12313 696 SER B C 1
ATOM 8535 O O . SER B 2 547 ? 147.86275 174.58413 101.80103 1.000 145.99160 696 SER B O 1
ATOM 8538 N N . ARG B 2 548 ? 148.27251 172.36131 101.89443 1.000 123.34763 697 ARG B N 1
ATOM 8539 C CA . ARG B 2 548 ? 147.05337 172.08043 102.64454 1.000 122.47172 697 ARG B CA 1
ATOM 8540 C C . ARG B 2 548 ? 147.08607 172.74158 104.01687 1.000 122.68951 697 ARG B C 1
ATOM 8541 O O . ARG B 2 548 ? 146.09969 173.35543 104.44568 1.000 122.52824 697 ARG B O 1
ATOM 8549 N N . GLY B 2 549 ? 148.22243 172.64411 104.70933 1.000 134.27688 698 GLY B N 1
ATOM 8550 C CA . GLY B 2 549 ? 148.29573 173.14391 106.07248 1.000 135.02925 698 GLY B CA 1
ATOM 8551 C C . GLY B 2 549 ? 148.11332 174.64616 106.16456 1.000 135.57149 698 GLY B C 1
ATOM 8552 O O . GLY B 2 549 ? 147.37142 175.13966 107.01409 1.000 136.34802 698 GLY B O 1
ATOM 8553 N N . LEU B 2 550 ? 148.79106 175.39446 105.29143 1.000 135.20427 699 LEU B N 1
ATOM 8554 C CA . LEU B 2 550 ? 148.71916 176.85262 105.34913 1.000 136.61822 699 LEU B CA 1
ATOM 8555 C C . LEU B 2 550 ? 147.30891 177.34811 105.05039 1.000 136.54196 699 LEU B C 1
ATOM 8556 O O . LEU B 2 550 ? 146.77112 178.21104 105.76084 1.000 136.48561 699 LEU B O 1
ATOM 8561 N N . GLY B 2 551 ? 146.69634 176.81282 103.99300 1.000 127.28462 700 GLY B N 1
ATOM 8562 C CA . GLY B 2 551 ? 145.34104 177.21004 103.65856 1.000 127.08106 700 GLY B CA 1
ATOM 8563 C C . GLY B 2 551 ? 144.35106 176.85355 104.74753 1.000 127.64889 700 GLY B C 1
ATOM 8564 O O . GLY B 2 551 ? 143.49546 177.66472 105.10947 1.000 128.20714 700 GLY B O 1
ATOM 8565 N N . LEU B 2 552 ? 144.46506 175.64161 105.29850 1.000 114.81163 701 LEU B N 1
ATOM 8566 C CA . LEU B 2 552 ? 143.58399 175.24858 106.39207 1.000 112.98695 701 LEU B CA 1
ATOM 8567 C C . LEU B 2 552 ? 143.76750 176.15748 107.59943 1.000 115.68812 701 LEU B C 1
ATOM 8568 O O . LEU B 2 552 ? 142.78665 176.57880 108.22377 1.000 116.20950 701 LEU B O 1
ATOM 8573 N N . GLU B 2 553 ? 145.01795 176.48094 107.93680 1.000 133.88934 702 GLU B N 1
ATOM 8574 C CA . GLU B 2 553 ? 145.27688 177.30603 109.10920 1.000 134.78319 702 GLU B CA 1
ATOM 8575 C C . GLU B 2 553 ? 144.69929 178.70250 108.94559 1.000 136.28429 702 GLU B C 1
ATOM 8576 O O . GLU B 2 553 ? 144.07025 179.22795 109.87022 1.000 136.92728 702 GLU B O 1
ATOM 8582 N N . MET B 2 554 ? 144.89210 179.32615 107.78014 1.000 140.14608 703 MET B N 1
ATOM 8583 C CA . MET B 2 554 ? 144.35958 180.67840 107.64096 1.000 140.70592 703 MET B CA 1
ATOM 8584 C C . MET B 2 554 ? 142.84300 180.66932 107.47599 1.000 139.41797 703 MET B C 1
ATOM 8585 O O . MET B 2 554 ? 142.17129 181.61097 107.91380 1.000 141.75773 703 MET B O 1
ATOM 8590 N N . ALA B 2 555 ? 142.27693 179.61173 106.88934 1.000 121.95160 704 ALA B N 1
ATOM 8591 C CA . ALA B 2 555 ? 140.82402 179.49042 106.86304 1.000 124.18695 704 ALA B CA 1
ATOM 8592 C C . ALA B 2 555 ? 140.26102 179.36659 108.27237 1.000 126.62922 704 ALA B C 1
ATOM 8593 O O . ALA B 2 555 ? 139.19978 179.92254 108.57820 1.000 127.16398 704 ALA B O 1
ATOM 8595 N N . SER B 2 556 ? 140.95813 178.63565 109.14449 1.000 136.64336 705 SER B N 1
ATOM 8596 C CA . SER B 2 556 ? 140.48708 178.46665 110.51367 1.000 137.42557 705 SER B CA 1
ATOM 8597 C C . SER B 2 556 ? 140.69458 179.72475 111.34706 1.000 137.91741 705 SER B C 1
ATOM 8598 O O . SER B 2 556 ? 139.87937 180.02224 112.22773 1.000 138.07829 705 SER B O 1
ATOM 8601 N N . ALA B 2 557 ? 141.76746 180.47480 111.08013 1.000 131.65584 706 ALA B N 1
ATOM 8602 C CA . ALA B 2 557 ? 142.12970 181.60839 111.92399 1.000 131.43490 706 ALA B CA 1
ATOM 8603 C C . ALA B 2 557 ? 141.04889 182.67848 111.97487 1.000 130.93980 706 ALA B C 1
ATOM 8604 O O . ALA B 2 557 ? 140.99471 183.44011 112.94625 1.000 133.20464 706 ALA B O 1
ATOM 8606 N N . GLN B 2 558 ? 140.19023 182.75808 110.96115 1.000 118.87561 707 GLN B N 1
ATOM 8607 C CA . GLN B 2 558 ? 139.13219 183.75742 110.96161 1.000 120.08144 707 GLN B CA 1
ATOM 8608 C C . GLN B 2 558 ? 137.93091 183.34870 111.80404 1.000 122.34538 707 GLN B C 1
ATOM 8609 O O . GLN B 2 558 ? 137.01524 184.15958 111.98076 1.000 123.81403 707 GLN B O 1
ATOM 8615 N N . PHE B 2 559 ? 137.91462 182.12913 112.33331 1.000 125.85911 708 PHE B N 1
ATOM 8616 C CA . PHE B 2 559 ? 136.82215 181.64331 113.16102 1.000 126.10233 708 PHE B CA 1
ATOM 8617 C C . PHE B 2 559 ? 137.24761 181.56997 114.62261 1.000 126.17036 708 PHE B C 1
ATOM 8618 O O . PHE B 2 559 ? 138.41682 181.33204 114.93857 1.000 124.83927 708 PHE B O 1
ATOM 8626 N N . ASP B 2 560 ? 136.27719 181.77422 115.51032 1.000 136.33855 709 ASP B N 1
ATOM 8627 C CA . ASP B 2 560 ? 136.51512 181.73780 116.94473 1.000 136.34101 709 ASP B CA 1
ATOM 8628 C C . ASP B 2 560 ? 136.79006 180.30882 117.41433 1.000 135.45594 709 ASP B C 1
ATOM 8629 O O . ASP B 2 560 ? 136.55343 179.33038 116.70083 1.000 136.16475 709 ASP B O 1
ATOM 8634 N N . ASN B 2 561 ? 137.29185 180.19666 118.64544 1.000 116.58814 710 ASN B N 1
ATOM 8635 C CA . ASN B 2 561 ? 137.76239 178.92224 119.17631 1.000 114.85162 710 ASN B CA 1
ATOM 8636 C C . ASN B 2 561 ? 136.64600 178.04527 119.73651 1.000 113.80279 710 ASN B C 1
ATOM 8637 O O . ASN B 2 561 ? 136.94013 177.09320 120.46310 1.000 114.51343 710 ASN B O 1
ATOM 8642 N N . ASP B 2 562 ? 135.38523 178.32752 119.43006 1.000 116.06819 711 ASP B N 1
ATOM 8643 C CA . ASP B 2 562 ? 134.28413 177.44092 119.78675 1.000 117.37867 711 ASP B CA 1
ATOM 8644 C C . ASP B 2 562 ? 133.46106 177.08641 118.55446 1.000 117.14486 711 ASP B C 1
ATOM 8645 O O . ASP B 2 562 ? 132.23148 177.01416 118.59864 1.000 115.94693 711 ASP B O 1
ATOM 8650 N N . THR B 2 563 ? 134.14458 176.85930 117.43671 1.000 111.19396 712 THR B N 1
ATOM 8651 C CA . THR B 2 563 ? 133.51841 176.49362 116.17595 1.000 109.34666 712 THR B CA 1
ATOM 8652 C C . THR B 2 563 ? 133.96240 175.09483 115.77639 1.000 111.16366 712 THR B C 1
ATOM 8653 O O . THR B 2 563 ? 135.11508 174.71284 115.99999 1.000 112.75251 712 THR B O 1
ATOM 8657 N N . LEU B 2 564 ? 133.04457 174.33411 115.18691 1.000 100.90595 713 LEU B N 1
ATOM 8658 C CA . LEU B 2 564 ? 133.33413 172.98062 114.73180 1.000 99.61161 713 LEU B CA 1
ATOM 8659 C C . LEU B 2 564 ? 133.84936 173.03486 113.29923 1.000 100.92911 713 LEU B C 1
ATOM 8660 O O . LEU B 2 564 ? 133.11636 173.42598 112.38475 1.000 103.59302 713 LEU B O 1
ATOM 8665 N N . LEU B 2 565 ? 135.10419 172.64159 113.10728 1.000 106.99949 714 LEU B N 1
ATOM 8666 C CA . LEU B 2 565 ? 135.76215 172.69439 111.80996 1.000 105.31596 714 LEU B CA 1
ATOM 8667 C C . LEU B 2 565 ? 135.91566 171.28642 111.25577 1.000 109.30002 714 LEU B C 1
ATOM 8668 O O . LEU B 2 565 ? 136.38901 170.38669 111.95739 1.000 111.07173 714 LEU B O 1
ATOM 8673 N N . LEU B 2 566 ? 135.51880 171.10180 110.00107 1.000 103.82950 715 LEU B N 1
ATOM 8674 C CA . LEU B 2 566 ? 135.65738 169.83114 109.30277 1.000 100.28261 715 LEU B CA 1
ATOM 8675 C C . LEU B 2 566 ? 136.67012 170.00499 108.17924 1.000 103.46422 715 LEU B C 1
ATOM 8676 O O . LEU B 2 566 ? 136.49647 170.86619 107.31063 1.000 106.45177 715 LEU B O 1
ATOM 8681 N N . PHE B 2 567 ? 137.72527 169.19153 108.20123 1.000 86.80677 716 PHE B N 1
ATOM 8682 C CA . PHE B 2 567 ? 138.77593 169.25405 107.18466 1.000 80.09165 716 PHE B CA 1
ATOM 8683 C C . PHE B 2 567 ? 138.41366 168.32591 106.02541 1.000 84.89957 716 PHE B C 1
ATOM 8684 O O . PHE B 2 567 ? 139.05873 167.31091 105.76041 1.000 88.09410 716 PHE B O 1
ATOM 8692 N N . CYS B 2 568 ? 137.34903 168.70487 105.32573 1.000 120.67817 717 CYS B N 1
ATOM 8693 C CA . CYS B 2 568 ? 136.83075 167.89324 104.23844 1.000 122.25864 717 CYS B CA 1
ATOM 8694 C C . CYS B 2 568 ? 137.72875 168.00834 103.00748 1.000 125.88256 717 CYS B C 1
ATOM 8695 O O . CYS B 2 568 ? 138.59941 168.87759 102.91248 1.000 127.51604 717 CYS B O 1
ATOM 8698 N N . ASP B 2 569 ? 137.50709 167.10654 102.05462 1.000 118.71660 718 ASP B N 1
ATOM 8699 C CA . ASP B 2 569 ? 138.26836 167.06077 100.81632 1.000 115.02921 718 ASP B CA 1
ATOM 8700 C C . ASP B 2 569 ? 137.32013 167.13536 99.62772 1.000 115.41316 718 ASP B C 1
ATOM 8701 O O . ASP B 2 569 ? 136.16814 166.69858 99.70211 1.000 119.77575 718 ASP B O 1
ATOM 8706 N N . VAL B 2 570 ? 137.82280 167.68831 98.52284 1.000 107.29501 719 VAL B N 1
ATOM 8707 C CA . VAL B 2 570 ? 136.96770 167.95538 97.37045 1.000 109.83247 719 VAL B CA 1
ATOM 8708 C C . VAL B 2 570 ? 136.46675 166.65648 96.74744 1.000 113.38231 719 VAL B C 1
ATOM 8709 O O . VAL B 2 570 ? 135.30689 166.56398 96.32850 1.000 116.10460 719 VAL B O 1
ATOM 8713 N N . ASP B 2 571 ? 137.31498 165.63447 96.68212 1.000 115.12473 720 ASP B N 1
ATOM 8714 C CA . ASP B 2 571 ? 136.92862 164.36237 96.07014 1.000 114.52568 720 ASP B CA 1
ATOM 8715 C C . ASP B 2 571 ? 136.24964 163.43819 97.07629 1.000 113.13743 720 ASP B C 1
ATOM 8716 O O . ASP B 2 571 ? 136.62532 162.27955 97.23930 1.000 113.91410 720 ASP B O 1
ATOM 8721 N N . LEU B 2 572 ? 135.22526 163.95356 97.75208 1.000 97.38484 721 LEU B N 1
ATOM 8722 C CA . LEU B 2 572 ? 134.50173 163.20801 98.76968 1.000 95.85385 721 LEU B CA 1
ATOM 8723 C C . LEU B 2 572 ? 133.00898 163.44065 98.59535 1.000 95.86238 721 LEU B C 1
ATOM 8724 O O . LEU B 2 572 ? 132.58256 164.49684 98.12295 1.000 99.65197 721 LEU B O 1
ATOM 8729 N N . ILE B 2 573 ? 132.21722 162.44144 98.97649 1.000 95.60416 722 ILE B N 1
ATOM 8730 C CA . ILE B 2 573 ? 130.76297 162.54305 98.98073 1.000 98.23846 722 ILE B CA 1
ATOM 8731 C C . ILE B 2 573 ? 130.25413 161.96148 100.29059 1.000 101.58522 722 ILE B C 1
ATOM 8732 O O . ILE B 2 573 ? 130.60495 160.83227 100.64810 1.000 103.74621 722 ILE B O 1
ATOM 8737 N N . PHE B 2 574 ? 129.42139 162.72168 100.99810 1.000 111.28941 723 PHE B N 1
ATOM 8738 C CA . PHE B 2 574 ? 128.95201 162.31691 102.31428 1.000 110.62920 723 PHE B CA 1
ATOM 8739 C C . PHE B 2 574 ? 127.46372 162.59993 102.44537 1.000 110.78691 723 PHE B C 1
ATOM 8740 O O . PHE B 2 574 ? 126.89798 163.42221 101.72147 1.000 113.64838 723 PHE B O 1
ATOM 8748 N N . ARG B 2 575 ? 126.83573 161.89828 103.38313 1.000 115.13935 724 ARG B N 1
ATOM 8749 C CA . ARG B 2 575 ? 125.43767 162.08996 103.73631 1.000 117.08466 724 ARG B CA 1
ATOM 8750 C C . ARG B 2 575 ? 125.34100 162.69072 105.13488 1.000 117.56681 724 ARG B C 1
ATOM 8751 O O . ARG B 2 575 ? 126.34752 162.93314 105.80583 1.000 119.80419 724 ARG B O 1
ATOM 8759 N N . GLU B 2 576 ? 124.10325 162.92587 105.57641 1.000 119.79068 725 GLU B N 1
ATOM 8760 C CA . GLU B 2 576 ? 123.87997 163.51455 106.89204 1.000 119.46669 725 GLU B CA 1
ATOM 8761 C C . GLU B 2 576 ? 124.37085 162.61691 108.01825 1.000 118.08891 725 GLU B C 1
ATOM 8762 O O . GLU B 2 576 ? 124.61612 163.10882 109.12615 1.000 122.05409 725 GLU B O 1
ATOM 8768 N N . ASP B 2 577 ? 124.51377 161.31484 107.76260 1.000 111.99315 726 ASP B N 1
ATOM 8769 C CA . ASP B 2 577 ? 125.03608 160.41396 108.78293 1.000 114.44526 726 ASP B CA 1
ATOM 8770 C C . ASP B 2 577 ? 126.45425 160.80872 109.17423 1.000 114.95287 726 ASP B C 1
ATOM 8771 O O . ASP B 2 577 ? 126.79937 160.82429 110.36225 1.000 117.29145 726 ASP B O 1
ATOM 8776 N N . PHE B 2 578 ? 127.28662 161.14544 108.18636 1.000 96.38158 727 PHE B N 1
ATOM 8777 C CA . PHE B 2 578 ? 128.64289 161.59275 108.48280 1.000 93.26140 727 PHE B CA 1
ATOM 8778 C C . PHE B 2 578 ? 128.63320 162.88829 109.28089 1.000 89.73157 727 PHE B C 1
ATOM 8779 O O . PHE B 2 578 ? 129.44079 163.06466 110.19743 1.000 91.76969 727 PHE B O 1
ATOM 8787 N N . LEU B 2 579 ? 127.73581 163.81351 108.93846 1.000 80.66634 728 LEU B N 1
ATOM 8788 C CA . LEU B 2 579 ? 127.65989 165.07157 109.67317 1.000 81.73419 728 LEU B CA 1
ATOM 8789 C C . LEU B 2 579 ? 127.27346 164.83620 111.12752 1.000 84.68310 728 LEU B C 1
ATOM 8790 O O . LEU B 2 579 ? 127.86057 165.43118 112.04042 1.000 91.99285 728 LEU B O 1
ATOM 8795 N N . GLN B 2 580 ? 126.28823 163.96687 111.36293 1.000 95.48621 729 GLN B N 1
ATOM 8796 C CA . GLN B 2 580 ? 125.88308 163.66376 112.73166 1.000 94.75602 729 GLN B CA 1
ATOM 8797 C C . GLN B 2 580 ? 127.00547 162.97662 113.49820 1.000 94.47350 729 GLN B C 1
ATOM 8798 O O . GLN B 2 580 ? 127.23534 163.27152 114.67842 1.000 99.23134 729 GLN B O 1
ATOM 8804 N N . ARG B 2 581 ? 127.71490 162.05457 112.84393 1.000 84.39226 730 ARG B N 1
ATOM 8805 C CA . ARG B 2 581 ? 128.83581 161.38664 113.49480 1.000 84.07747 730 ARG B CA 1
ATOM 8806 C C . ARG B 2 581 ? 129.93989 162.37653 113.83665 1.000 85.18257 730 ARG B C 1
ATOM 8807 O O . ARG B 2 581 ? 130.56373 162.27950 114.89773 1.000 87.26386 730 ARG B O 1
ATOM 8815 N N . CYS B 2 582 ? 130.19939 163.33267 112.94406 1.000 90.88231 731 CYS B N 1
ATOM 8816 C CA . CYS B 2 582 ? 131.20189 164.35644 113.21531 1.000 88.12712 731 CYS B CA 1
ATOM 8817 C C . CYS B 2 582 ? 130.79259 165.23080 114.39077 1.000 87.46187 731 CYS B C 1
ATOM 8818 O O . CYS B 2 582 ? 131.62310 165.56891 115.24170 1.000 90.32286 731 CYS B O 1
ATOM 8821 N N . ARG B 2 583 ? 129.51640 165.61679 114.44818 1.000 85.27595 732 ARG B N 1
ATOM 8822 C CA . ARG B 2 583 ? 129.04474 166.43212 115.56239 1.000 82.70860 732 ARG B CA 1
ATOM 8823 C C . ARG B 2 583 ? 129.16081 165.68502 116.88414 1.000 82.66022 732 ARG B C 1
ATOM 8824 O O . ARG B 2 583 ? 129.60965 166.25025 117.88751 1.000 85.35377 732 ARG B O 1
ATOM 8832 N N . ASP B 2 584 ? 128.76247 164.41218 116.90591 1.000 93.62934 733 ASP B N 1
ATOM 8833 C CA . ASP B 2 584 ? 128.72191 163.67404 118.16416 1.000 95.29663 733 ASP B CA 1
ATOM 8834 C C . ASP B 2 584 ? 130.10697 163.22737 118.61889 1.000 93.41309 733 ASP B C 1
ATOM 8835 O O . ASP B 2 584 ? 130.39324 163.22242 119.82076 1.000 95.74718 733 ASP B O 1
ATOM 8840 N N . ASN B 2 585 ? 130.97673 162.84924 117.68361 1.000 77.70083 734 ASN B N 1
ATOM 8841 C CA . ASN B 2 585 ? 132.26741 162.26971 118.02951 1.000 75.84325 734 ASN B CA 1
ATOM 8842 C C . ASN B 2 585 ? 133.32188 163.30817 118.37932 1.000 80.68596 734 ASN B C 1
ATOM 8843 O O . ASN B 2 585 ? 134.42071 162.92980 118.79665 1.000 85.19924 734 ASN B O 1
ATOM 8848 N N . THR B 2 586 ? 133.02725 164.59274 118.21800 1.000 83.65940 735 THR B N 1
ATOM 8849 C CA . THR B 2 586 ? 133.97142 165.66228 118.51762 1.000 81.02908 735 THR B CA 1
ATOM 8850 C C . THR B 2 586 ? 133.52748 166.35061 119.80067 1.000 86.30810 735 THR B C 1
ATOM 8851 O O . THR B 2 586 ? 132.47210 166.99152 119.83522 1.000 86.70739 735 THR B O 1
ATOM 8855 N N . ILE B 2 587 ? 134.33146 166.21645 120.85013 1.000 95.58199 736 ILE B N 1
ATOM 8856 C CA . ILE B 2 587 ? 134.08280 166.86600 122.13074 1.000 94.81168 736 ILE B CA 1
ATOM 8857 C C . ILE B 2 587 ? 135.10026 167.98572 122.28061 1.000 95.40989 736 ILE B C 1
ATOM 8858 O O . ILE B 2 587 ? 136.31185 167.74446 122.21242 1.000 96.53600 736 ILE B O 1
ATOM 8863 N N . GLN B 2 588 ? 134.61069 169.20868 122.48086 1.000 107.49576 737 GLN B N 1
ATOM 8864 C CA . GLN B 2 588 ? 135.48453 170.37056 122.58077 1.000 107.45429 737 GLN B CA 1
ATOM 8865 C C . GLN B 2 588 ? 136.41780 170.24895 123.77650 1.000 107.76934 737 GLN B C 1
ATOM 8866 O O . GLN B 2 588 ? 135.97336 170.28143 124.92767 1.000 111.17226 737 GLN B O 1
ATOM 8872 N N . GLY B 2 589 ? 137.71322 170.10877 123.51054 1.000 103.78256 738 GLY B N 1
ATOM 8873 C CA . GLY B 2 589 ? 138.70053 169.96033 124.55259 1.000 104.96128 738 GLY B CA 1
ATOM 8874 C C . GLY B 2 589 ? 138.97972 168.53632 124.97356 1.000 105.70558 738 GLY B C 1
ATOM 8875 O O . GLY B 2 589 ? 139.92350 168.31068 125.74099 1.000 108.48175 738 GLY B O 1
ATOM 8876 N N . GLN B 2 590 ? 138.20003 167.57005 124.50285 1.000 115.77706 739 GLN B N 1
ATOM 8877 C CA . GLN B 2 590 ? 138.38749 166.18283 124.90535 1.000 117.45517 739 GLN B CA 1
ATOM 8878 C C . GLN B 2 590 ? 138.63682 165.23149 123.74730 1.000 119.10849 739 GLN B C 1
ATOM 8879 O O . GLN B 2 590 ? 139.53514 164.39175 123.83495 1.000 119.30309 739 GLN B O 1
ATOM 8885 N N . GLN B 2 591 ? 137.87895 165.33963 122.65807 1.000 108.59317 740 GLN B N 1
ATOM 8886 C CA . GLN B 2 591 ? 137.90771 164.34065 121.60063 1.000 105.12802 740 GLN B CA 1
ATOM 8887 C C . GLN B 2 591 ? 138.07684 164.99689 120.23946 1.000 106.79742 740 GLN B C 1
ATOM 8888 O O . GLN B 2 591 ? 137.57314 166.09508 119.99037 1.000 109.58010 740 GLN B O 1
ATOM 8894 N N . VAL B 2 592 ? 138.79547 164.30167 119.35985 1.000 84.07536 741 VAL B N 1
ATOM 8895 C CA . VAL B 2 592 ? 138.97051 164.69912 117.96865 1.000 80.82081 741 VAL B CA 1
ATOM 8896 C C . VAL B 2 592 ? 138.56490 163.52659 117.08829 1.000 82.78421 741 VAL B C 1
ATOM 8897 O O . VAL B 2 592 ? 139.02836 162.40051 117.29776 1.000 82.41790 741 VAL B O 1
ATOM 8901 N N . TYR B 2 593 ? 137.70387 163.78727 116.10869 1.000 84.65752 742 TYR B N 1
ATOM 8902 C CA . TYR B 2 593 ? 137.23137 162.75157 115.19960 1.000 78.55728 742 TYR B CA 1
ATOM 8903 C C . TYR B 2 593 ? 138.22414 162.59437 114.05483 1.000 88.07418 742 TYR B C 1
ATOM 8904 O O . TYR B 2 593 ? 138.51487 163.55928 113.34004 1.000 89.62097 742 TYR B O 1
ATOM 8913 N N . TYR B 2 594 ? 138.73588 161.37767 113.88165 1.000 87.90508 743 TYR B N 1
ATOM 8914 C CA . TYR B 2 594 ? 139.72120 161.05572 112.85047 1.000 76.54745 743 TYR B CA 1
ATOM 8915 C C . TYR B 2 594 ? 139.23100 159.82881 112.09670 1.000 79.56548 743 TYR B C 1
ATOM 8916 O O . TYR B 2 594 ? 139.71952 158.71239 112.31523 1.000 86.31752 743 TYR B O 1
ATOM 8925 N N . PRO B 2 595 ? 138.26370 159.99994 111.20070 1.000 66.59939 744 PRO B N 1
ATOM 8926 C CA . PRO B 2 595 ? 137.64494 158.84181 110.55221 1.000 71.94356 744 PRO B CA 1
ATOM 8927 C C . PRO B 2 595 ? 138.59983 158.12782 109.61071 1.000 79.77518 744 PRO B C 1
ATOM 8928 O O . PRO B 2 595 ? 139.51475 158.72450 109.03816 1.000 83.88421 744 PRO B O 1
ATOM 8932 N N . ILE B 2 596 ? 138.37207 156.82707 109.45811 1.000 90.40177 745 ILE B N 1
ATOM 8933 C CA . ILE B 2 596 ? 139.09188 156.01232 108.48694 1.000 83.68034 745 ILE B CA 1
ATOM 8934 C C . ILE B 2 596 ? 138.28410 156.03376 107.19571 1.000 91.23396 745 ILE B C 1
ATOM 8935 O O . ILE B 2 596 ? 137.24427 155.37957 107.09028 1.000 98.73418 745 ILE B O 1
ATOM 8940 N N . ILE B 2 597 ? 138.76266 156.78678 106.21400 1.000 109.11893 746 ILE B N 1
ATOM 8941 C CA . ILE B 2 597 ? 137.99313 157.05701 105.00581 1.000 110.01703 746 ILE B CA 1
ATOM 8942 C C . ILE B 2 597 ? 137.98959 155.82124 104.11744 1.000 111.31140 746 ILE B C 1
ATOM 8943 O O . ILE B 2 597 ? 139.03155 155.19149 103.90262 1.000 115.35320 746 ILE B O 1
ATOM 8948 N N . PHE B 2 598 ? 136.81383 155.46691 103.60431 1.000 114.28049 747 PHE B N 1
ATOM 8949 C CA . PHE B 2 598 ? 136.70042 154.40216 102.61657 1.000 116.71056 747 PHE B CA 1
ATOM 8950 C C . PHE B 2 598 ? 137.09234 154.94615 101.24871 1.000 118.82320 747 PHE B C 1
ATOM 8951 O O . PHE B 2 598 ? 136.42828 155.84306 100.71865 1.000 120.03912 747 PHE B O 1
ATOM 8959 N N . SER B 2 599 ? 138.16531 154.40739 100.67807 1.000 116.42846 748 SER B N 1
ATOM 8960 C CA . SER B 2 599 ? 138.68415 154.86356 99.39580 1.000 114.34426 748 SER B CA 1
ATOM 8961 C C . SER B 2 599 ? 138.19078 153.93051 98.29825 1.000 116.90683 748 SER B C 1
ATOM 8962 O O . SER B 2 599 ? 138.45886 152.72532 98.33554 1.000 117.78503 748 SER B O 1
ATOM 8965 N N . GLN B 2 600 ? 137.47573 154.48920 97.32617 1.000 125.52300 749 GLN B N 1
ATOM 8966 C CA . GLN B 2 600 ? 136.91903 153.68696 96.24624 1.000 124.89613 749 GLN B CA 1
ATOM 8967 C C . GLN B 2 600 ? 138.02259 153.21560 95.30809 1.000 127.86348 749 GLN B C 1
ATOM 8968 O O . GLN B 2 600 ? 138.89088 153.99736 94.90922 1.000 127.51442 749 GLN B O 1
ATOM 8974 N N . TYR B 2 601 ? 137.98788 151.93282 94.95879 1.000 151.07977 750 TYR B N 1
ATOM 8975 C CA . TYR B 2 601 ? 138.94317 151.38686 94.00937 1.000 149.78320 750 TYR B CA 1
ATOM 8976 C C . TYR B 2 601 ? 138.64392 151.89230 92.60075 1.000 150.43886 750 TYR B C 1
ATOM 8977 O O . TYR B 2 601 ? 137.53499 152.33612 92.29060 1.000 150.53403 750 TYR B O 1
ATOM 8986 N N . ASP B 2 602 ? 139.65459 151.82200 91.74538 1.000 164.43610 751 ASP B N 1
ATOM 8987 C CA . ASP B 2 602 ? 139.50033 152.28776 90.37305 1.000 165.20007 751 ASP B CA 1
ATOM 8988 C C . ASP B 2 602 ? 138.55860 151.36215 89.61083 1.000 166.27518 751 ASP B C 1
ATOM 8989 O O . ASP B 2 602 ? 138.79107 150.14849 89.56763 1.000 167.07766 751 ASP B O 1
ATOM 8994 N N . PRO B 2 603 ? 137.48762 151.88865 88.99960 1.000 156.19684 752 PRO B N 1
ATOM 8995 C CA . PRO B 2 603 ? 136.53809 151.08555 88.22189 1.000 155.99755 752 PRO B CA 1
ATOM 8996 C C . PRO B 2 603 ? 137.17194 150.47871 86.97367 1.000 155.47331 752 PRO B C 1
ATOM 8997 O O . PRO B 2 603 ? 138.18969 150.99322 86.51006 1.000 154.87176 752 PRO B O 1
ATOM 9001 N N . TYR B 2 616 ? 130.07461 154.70130 94.84629 1.000 139.31676 765 TYR B N 1
ATOM 9002 C CA . TYR B 2 616 ? 128.83949 154.47376 95.58634 1.000 139.03266 765 TYR B CA 1
ATOM 9003 C C . TYR B 2 616 ? 129.13899 154.03210 97.01371 1.000 138.43920 765 TYR B C 1
ATOM 9004 O O . TYR B 2 616 ? 130.29492 153.82206 97.37755 1.000 138.49285 765 TYR B O 1
ATOM 9013 N N . PHE B 2 617 ? 128.08958 153.88823 97.81766 1.000 126.60229 766 PHE B N 1
ATOM 9014 C CA . PHE B 2 617 ? 128.22797 153.54145 99.22504 1.000 125.86470 766 PHE B CA 1
ATOM 9015 C C . PHE B 2 617 ? 128.19552 152.04117 99.47897 1.000 127.60844 766 PHE B C 1
ATOM 9016 O O . PHE B 2 617 ? 128.23732 151.62575 100.64083 1.000 127.56624 766 PHE B O 1
ATOM 9024 N N . ILE B 2 618 ? 128.11695 151.22101 98.43383 1.000 148.48078 767 ILE B N 1
ATOM 9025 C CA . ILE B 2 618 ? 128.14158 149.77490 98.61819 1.000 148.19891 767 ILE B CA 1
ATOM 9026 C C . ILE B 2 618 ? 129.56717 149.35294 98.94633 1.000 147.84678 767 ILE B C 1
ATOM 9027 O O . ILE B 2 618 ? 130.49537 149.58503 98.16323 1.000 148.54655 767 ILE B O 1
ATOM 9032 N N . PHE B 2 619 ? 129.74729 148.73103 100.10704 1.000 136.94887 768 PHE B N 1
ATOM 9033 C CA . PHE B 2 619 ? 131.07110 148.36229 100.58954 1.000 136.97738 768 PHE B CA 1
ATOM 9034 C C . PHE B 2 619 ? 131.36596 146.91940 100.20004 1.000 136.27090 768 PHE B C 1
ATOM 9035 O O . PHE B 2 619 ? 130.66185 145.99843 100.62755 1.000 137.09279 768 PHE B O 1
ATOM 9043 N N . SER B 2 620 ? 132.40476 146.72682 99.39148 1.000 137.57752 769 SER B N 1
ATOM 9044 C CA . SER B 2 620 ? 132.79687 145.39999 98.94271 1.000 137.27336 769 SER B CA 1
ATOM 9045 C C . SER B 2 620 ? 134.30222 145.38063 98.73268 1.000 138.92957 769 SER B C 1
ATOM 9046 O O . SER B 2 620 ? 134.95084 146.42694 98.65456 1.000 142.45155 769 SER B O 1
ATOM 9049 N N . LYS B 2 621 ? 134.85369 144.16818 98.64939 1.000 131.08067 770 LYS B N 1
ATOM 9050 C CA . LYS B 2 621 ? 136.29492 144.02418 98.47286 1.000 131.52960 770 LYS B CA 1
ATOM 9051 C C . LYS B 2 621 ? 136.75442 144.64233 97.15898 1.000 131.36616 770 LYS B C 1
ATOM 9052 O O . LYS B 2 621 ? 137.80325 145.29477 97.10366 1.000 131.46761 770 LYS B O 1
ATOM 9058 N N . LYS B 2 622 ? 135.98463 144.44560 96.08854 1.000 139.85739 771 LYS B N 1
ATOM 9059 C CA . LYS B 2 622 ? 136.34130 145.02873 94.80139 1.000 141.42883 771 LYS B CA 1
ATOM 9060 C C . LYS B 2 622 ? 136.03444 146.51926 94.73840 1.000 142.82059 771 LYS B C 1
ATOM 9061 O O . LYS B 2 622 ? 136.74039 147.26136 94.04674 1.000 144.20951 771 LYS B O 1
ATOM 9067 N N . THR B 2 623 ? 134.99223 146.97245 95.43969 1.000 134.14977 772 THR B N 1
ATOM 9068 C CA . THR B 2 623 ? 134.60619 148.37870 95.36773 1.000 132.60237 772 THR B CA 1
ATOM 9069 C C . THR B 2 623 ? 135.67911 149.28710 95.95592 1.000 133.13098 772 THR B C 1
ATOM 9070 O O . THR B 2 623 ? 135.97321 150.34918 95.39590 1.000 134.77880 772 THR B O 1
ATOM 9074 N N . GLY B 2 624 ? 136.27185 148.89426 97.07507 1.000 140.01348 773 GLY B N 1
ATOM 9075 C CA . GLY B 2 624 ? 137.26920 149.73455 97.70584 1.000 139.38871 773 GLY B CA 1
ATOM 9076 C C . GLY B 2 624 ? 137.83199 149.09045 98.95050 1.000 140.17575 773 GLY B C 1
ATOM 9077 O O . GLY B 2 624 ? 137.72416 147.87864 99.14506 1.000 141.81299 773 GLY B O 1
ATOM 9078 N N . PHE B 2 625 ? 138.43982 149.92105 99.79426 1.000 125.01840 774 PHE B N 1
ATOM 9079 C CA . PHE B 2 625 ? 139.08240 149.44554 101.01084 1.000 122.89823 774 PHE B CA 1
ATOM 9080 C C . PHE B 2 625 ? 139.15414 150.58838 102.01133 1.000 122.34223 774 PHE B C 1
ATOM 9081 O O . PHE B 2 625 ? 139.01195 151.76035 101.65468 1.000 124.49843 774 PHE B O 1
ATOM 9089 N N . TRP B 2 626 ? 139.38029 150.22884 103.27209 1.000 104.25266 775 TRP B N 1
ATOM 9090 C CA . TRP B 2 626 ? 139.51852 151.21865 104.33052 1.000 104.09790 775 TRP B CA 1
ATOM 9091 C C . TRP B 2 626 ? 140.93268 151.78339 104.33079 1.000 104.49600 775 TRP B C 1
ATOM 9092 O O . TRP B 2 626 ? 141.91056 151.03232 104.38997 1.000 106.27787 775 TRP B O 1
ATOM 9103 N N . ARG B 2 627 ? 141.03888 153.10894 104.26862 1.000 131.59748 776 ARG B N 1
ATOM 9104 C CA . ARG B 2 627 ? 142.33371 153.78788 104.24916 1.000 131.79238 776 ARG B CA 1
ATOM 9105 C C . ARG B 2 627 ? 142.74585 154.06204 105.68866 1.000 133.40960 776 ARG B C 1
ATOM 9106 O O . ARG B 2 627 ? 142.45427 155.11669 106.25326 1.000 135.67115 776 ARG B O 1
ATOM 9114 N N . ASP B 2 628 ? 143.42919 153.08899 106.29410 1.000 122.95009 777 ASP B N 1
ATOM 9115 C CA . ASP B 2 628 ? 143.89046 153.25297 107.66842 1.000 121.58644 777 ASP B CA 1
ATOM 9116 C C . ASP B 2 628 ? 144.91867 154.37546 107.75417 1.000 121.54150 777 ASP B C 1
ATOM 9117 O O . ASP B 2 628 ? 144.85149 155.22366 108.65129 1.000 121.02557 777 ASP B O 1
ATOM 9122 N N . TYR B 2 629 ? 145.85267 154.42166 106.80527 1.000 135.50359 778 TYR B N 1
ATOM 9123 C CA . TYR B 2 629 ? 146.94477 155.38712 106.84447 1.000 137.29948 778 TYR B CA 1
ATOM 9124 C C . TYR B 2 629 ? 146.51183 156.80344 106.49134 1.000 136.80851 778 TYR B C 1
ATOM 9125 O O . TYR B 2 629 ? 147.36924 157.69177 106.44115 1.000 137.23946 778 TYR B O 1
ATOM 9134 N N . GLY B 2 630 ? 145.22686 157.04282 106.24656 1.000 123.96140 779 GLY B N 1
ATOM 9135 C CA . GLY B 2 630 ? 144.77210 158.36667 105.87124 1.000 125.79083 779 GLY B CA 1
ATOM 9136 C C . GLY B 2 630 ? 144.19883 159.16756 107.02146 1.000 123.61161 779 GLY B C 1
ATOM 9137 O O . GLY B 2 630 ? 143.10537 158.87004 107.51044 1.000 122.18870 779 GLY B O 1
ATOM 9138 N N . TYR B 2 631 ? 144.93004 160.19179 107.46202 1.000 112.20098 780 TYR B N 1
ATOM 9139 C CA . TYR B 2 631 ? 144.48295 161.07730 108.52910 1.000 109.49632 780 TYR B CA 1
ATOM 9140 C C . TYR B 2 631 ? 144.07754 162.45002 108.00557 1.000 111.68049 780 TYR B C 1
ATOM 9141 O O . TYR B 2 631 ? 144.01370 163.41011 108.77890 1.000 113.68715 780 TYR B O 1
ATOM 9150 N N . GLY B 2 632 ? 143.81080 162.56338 106.70398 1.000 102.89365 781 GLY B N 1
ATOM 9151 C CA . GLY B 2 632 ? 143.50897 163.86518 106.13221 1.000 103.07595 781 GLY B CA 1
ATOM 9152 C C . GLY B 2 632 ? 142.20544 164.45539 106.63522 1.000 100.22753 781 GLY B C 1
ATOM 9153 O O . GLY B 2 632 ? 142.14138 165.64072 106.97135 1.000 98.30593 781 GLY B O 1
ATOM 9154 N N . ILE B 2 633 ? 141.15401 163.64608 106.69550 1.000 92.28324 782 ILE B N 1
ATOM 9155 C CA . ILE B 2 633 ? 139.83999 164.13564 107.09641 1.000 90.81471 782 ILE B CA 1
ATOM 9156 C C . ILE B 2 633 ? 139.79277 164.25224 108.61229 1.000 92.40742 782 ILE B C 1
ATOM 9157 O O . ILE B 2 633 ? 140.09032 163.29207 109.33198 1.000 96.46703 782 ILE B O 1
ATOM 9162 N N . THR B 2 634 ? 139.41885 165.43214 109.10082 1.000 95.00139 783 THR B N 1
ATOM 9163 C CA . THR B 2 634 ? 139.41286 165.71751 110.52661 1.000 93.85177 783 THR B CA 1
ATOM 9164 C C . THR B 2 634 ? 138.19849 166.55949 110.87961 1.000 93.80345 783 THR B C 1
ATOM 9165 O O . THR B 2 634 ? 137.85244 167.49830 110.15815 1.000 99.45047 783 THR B O 1
ATOM 9169 N N . CYS B 2 635 ? 137.55697 166.21687 111.99118 1.000 87.94220 784 CYS B N 1
ATOM 9170 C CA . CYS B 2 635 ? 136.49362 167.02433 112.58134 1.000 88.20289 784 CYS B CA 1
ATOM 9171 C C . CYS B 2 635 ? 136.99317 167.46767 113.95072 1.000 91.39720 784 CYS B C 1
ATOM 9172 O O . CYS B 2 635 ? 136.89101 166.72023 114.92758 1.000 93.50667 784 CYS B O 1
ATOM 9175 N N . ILE B 2 636 ? 137.53973 168.67789 114.01886 1.000 95.23260 785 ILE B N 1
ATOM 9176 C CA . ILE B 2 636 ? 138.20971 169.17496 115.21241 1.000 94.42625 785 ILE B CA 1
ATOM 9177 C C . ILE B 2 636 ? 137.71040 170.58037 115.51067 1.000 96.18711 785 ILE B C 1
ATOM 9178 O O . ILE B 2 636 ? 137.40775 171.35124 114.59324 1.000 99.20909 785 ILE B O 1
ATOM 9183 N N . TYR B 2 637 ? 137.59645 170.90146 116.79540 1.000 103.78432 786 TYR B N 1
ATOM 9184 C CA . TYR B 2 637 ? 137.23063 172.24544 117.20869 1.000 104.16499 786 TYR B CA 1
ATOM 9185 C C . TYR B 2 637 ? 138.41376 173.18893 117.03863 1.000 103.89247 786 TYR B C 1
ATOM 9186 O O . TYR B 2 637 ? 139.57504 172.77258 117.05733 1.000 108.25335 786 TYR B O 1
ATOM 9195 N N . LYS B 2 638 ? 138.10581 174.47541 116.86508 1.000 101.96019 787 LYS B N 1
ATOM 9196 C CA . LYS B 2 638 ? 139.15858 175.46195 116.64542 1.000 104.28101 787 LYS B CA 1
ATOM 9197 C C . LYS B 2 638 ? 140.07814 175.57284 117.85547 1.000 104.13858 787 LYS B C 1
ATOM 9198 O O . LYS B 2 638 ? 141.30211 175.67513 117.70661 1.000 105.48729 787 LYS B O 1
ATOM 9204 N N . SER B 2 639 ? 139.50813 175.55541 119.06274 1.000 100.50827 788 SER B N 1
ATOM 9205 C CA . SER B 2 639 ? 140.33118 175.61886 120.26586 1.000 100.08711 788 SER B CA 1
ATOM 9206 C C . SER B 2 639 ? 141.25304 174.41377 120.36216 1.000 101.43302 788 SER B C 1
ATOM 9207 O O . SER B 2 639 ? 142.41632 174.54227 120.75740 1.000 106.42338 788 SER B O 1
ATOM 9210 N N . ASP B 2 640 ? 140.74618 173.23124 120.01392 1.000 115.16461 789 ASP B N 1
ATOM 9211 C CA . ASP B 2 640 ? 141.57469 172.03225 120.04213 1.000 116.96480 789 ASP B CA 1
ATOM 9212 C C . ASP B 2 640 ? 142.71149 172.13023 119.03399 1.000 117.73836 789 ASP B C 1
ATOM 9213 O O . ASP B 2 640 ? 143.84560 171.72945 119.32165 1.000 117.75936 789 ASP B O 1
ATOM 9218 N N . LEU B 2 641 ? 142.42352 172.66054 117.84329 1.000 109.25436 790 LEU B N 1
ATOM 9219 C CA . LEU B 2 641 ? 143.46495 172.84348 116.83855 1.000 108.13843 790 LEU B CA 1
ATOM 9220 C C . LEU B 2 641 ? 144.52790 173.82205 117.31868 1.000 107.43304 790 LEU B C 1
ATOM 9221 O O . LEU B 2 641 ? 145.72696 173.59310 117.12221 1.000 108.99596 790 LEU B O 1
ATOM 9226 N N . LEU B 2 642 ? 144.10780 174.92298 117.94643 1.000 90.99906 791 LEU B N 1
ATOM 9227 C CA . LEU B 2 642 ? 145.07375 175.87994 118.47689 1.000 88.83830 791 LEU B CA 1
ATOM 9228 C C . LEU B 2 642 ? 145.91602 175.25694 119.58235 1.000 88.97194 791 LEU B C 1
ATOM 9229 O O . LEU B 2 642 ? 147.13366 175.46371 119.63688 1.000 89.35594 791 LEU B O 1
ATOM 9234 N N . GLY B 2 643 ? 145.28468 174.49030 120.47286 1.000 98.38979 792 GLY B N 1
ATOM 9235 C CA . GLY B 2 643 ? 146.02942 173.81859 121.52255 1.000 98.96092 792 GLY B CA 1
ATOM 9236 C C . GLY B 2 643 ? 147.01818 172.80523 120.98682 1.000 100.05702 792 GLY B C 1
ATOM 9237 O O . GLY B 2 643 ? 148.09857 172.62549 121.55399 1.000 103.64533 792 GLY B O 1
ATOM 9238 N N . ALA B 2 644 ? 146.66732 172.12923 119.89261 1.000 102.87079 793 ALA B N 1
ATOM 9239 C CA . ALA B 2 644 ? 147.59997 171.21867 119.24413 1.000 104.46790 793 ALA B CA 1
ATOM 9240 C C . ALA B 2 644 ? 148.73258 171.94759 118.53572 1.000 109.01095 793 ALA B C 1
ATOM 9241 O O . ALA B 2 644 ? 149.68501 171.29553 118.09669 1.000 110.26515 793 ALA B O 1
ATOM 9243 N N . GLY B 2 645 ? 148.65399 173.27200 118.41205 1.000 105.30238 794 GLY B N 1
ATOM 9244 C CA . GLY B 2 645 ? 149.69193 174.05226 117.77821 1.000 102.43323 794 GLY B CA 1
ATOM 9245 C C . GLY B 2 645 ? 149.49912 174.30421 116.29960 1.000 105.42007 794 GLY B C 1
ATOM 9246 O O . GLY B 2 645 ? 150.27074 175.07483 115.71481 1.000 109.04353 794 GLY B O 1
ATOM 9247 N N . GLY B 2 646 ? 148.50207 173.68834 115.67706 1.000 116.17309 795 GLY B N 1
ATOM 9248 C CA . GLY B 2 646 ? 148.26115 173.89166 114.26706 1.000 116.62552 795 GLY B CA 1
ATOM 9249 C C . GLY B 2 646 ? 149.25803 173.15158 113.39569 1.000 116.80777 795 GLY B C 1
ATOM 9250 O O . GLY B 2 646 ? 150.09601 172.37374 113.86006 1.000 116.00820 795 GLY B O 1
ATOM 9251 N N . PHE B 2 647 ? 149.15597 173.41172 112.09667 1.000 129.62341 796 PHE B N 1
ATOM 9252 C CA . PHE B 2 647 ? 150.02488 172.76757 111.12514 1.000 131.04005 796 PHE B CA 1
ATOM 9253 C C . PHE B 2 647 ? 151.41272 173.39654 111.13927 1.000 131.95777 796 PHE B C 1
ATOM 9254 O O . PHE B 2 647 ? 151.57768 174.58855 111.41285 1.000 129.99693 796 PHE B O 1
ATOM 9262 N N . ASP B 2 648 ? 152.42004 172.57336 110.83955 1.000 164.14403 797 ASP B N 1
ATOM 9263 C CA . ASP B 2 648 ? 153.79263 173.06653 110.81234 1.000 165.06747 797 ASP B CA 1
ATOM 9264 C C . ASP B 2 648 ? 154.02977 174.01647 109.64566 1.000 166.19198 797 ASP B C 1
ATOM 9265 O O . ASP B 2 648 ? 154.81521 174.96319 109.77257 1.000 166.82297 797 ASP B O 1
ATOM 9270 N N . THR B 2 649 ? 153.36368 173.78101 108.51275 1.000 171.35426 798 THR B N 1
ATOM 9271 C CA . THR B 2 649 ? 153.53014 174.59183 107.30410 1.000 172.03979 798 THR B CA 1
ATOM 9272 C C . THR B 2 649 ? 154.99656 174.66429 106.88579 1.000 172.45547 798 THR B C 1
ATOM 9273 O O . THR B 2 649 ? 155.50294 175.71527 106.48763 1.000 171.77843 798 THR B O 1
ATOM 9277 N N . SER B 2 650 ? 155.68738 173.52925 106.98027 1.000 181.94974 799 SER B N 1
ATOM 9278 C CA . SER B 2 650 ? 157.09784 173.45072 106.62272 1.000 182.34321 799 SER B CA 1
ATOM 9279 C C . SER B 2 650 ? 157.44831 172.28340 105.71349 1.000 182.27620 799 SER B C 1
ATOM 9280 O O . SER B 2 650 ? 158.49044 172.34253 105.04974 1.000 182.17233 799 SER B O 1
ATOM 9283 N N . ILE B 2 651 ? 156.63221 171.23645 105.65530 1.000 171.60443 800 ILE B N 1
ATOM 9284 C CA . ILE B 2 651 ? 156.92721 170.08445 104.81400 1.000 171.24689 800 ILE B CA 1
ATOM 9285 C C . ILE B 2 651 ? 156.14302 170.16461 103.51004 1.000 170.42163 800 ILE B C 1
ATOM 9286 O O . ILE B 2 651 ? 155.24352 170.99213 103.36519 1.000 170.46261 800 ILE B O 1
ATOM 9291 N N . LEU B 2 656 ? 151.53954 164.05968 105.04347 1.000 160.81507 805 LEU B N 1
ATOM 9292 C CA . LEU B 2 656 ? 152.51006 164.08985 106.13211 1.000 161.05772 805 LEU B CA 1
ATOM 9293 C C . LEU B 2 656 ? 152.11599 165.12681 107.17664 1.000 161.41475 805 LEU B C 1
ATOM 9294 O O . LEU B 2 656 ? 152.36703 164.94775 108.36821 1.000 160.31692 805 LEU B O 1
ATOM 9299 N N . GLU B 2 657 ? 151.50152 166.21852 106.71576 1.000 162.27962 806 GLU B N 1
ATOM 9300 C CA . GLU B 2 657 ? 151.02962 167.24729 107.63680 1.000 161.09897 806 GLU B CA 1
ATOM 9301 C C . GLU B 2 657 ? 149.92617 166.71043 108.53814 1.000 160.35749 806 GLU B C 1
ATOM 9302 O O . GLU B 2 657 ? 149.86817 167.04173 109.72873 1.000 160.89766 806 GLU B O 1
ATOM 9308 N N . ASP B 2 658 ? 149.03596 165.88450 107.98397 1.000 157.97886 807 ASP B N 1
ATOM 9309 C CA . ASP B 2 658 ? 147.96570 165.30117 108.78476 1.000 157.88695 807 ASP B CA 1
ATOM 9310 C C . ASP B 2 658 ? 148.52400 164.40257 109.87973 1.000 157.26678 807 ASP B C 1
ATOM 9311 O O . ASP B 2 658 ? 148.01047 164.38998 111.00332 1.000 158.29638 807 ASP B O 1
ATOM 9316 N N . VAL B 2 659 ? 149.57570 163.64170 109.57176 1.000 134.16955 808 VAL B N 1
ATOM 9317 C CA . VAL B 2 659 ? 150.19775 162.79180 110.58324 1.000 133.24584 808 VAL B CA 1
ATOM 9318 C C . VAL B 2 659 ? 150.81374 163.64112 111.68750 1.000 133.98351 808 VAL B C 1
ATOM 9319 O O . VAL B 2 659 ? 150.72980 163.30094 112.87458 1.000 136.77588 808 VAL B O 1
ATOM 9323 N N . ASP B 2 660 ? 151.45210 164.75320 111.31607 1.000 135.28524 809 ASP B N 1
ATOM 9324 C CA . ASP B 2 660 ? 152.02298 165.64495 112.32028 1.000 136.76825 809 ASP B CA 1
ATOM 9325 C C . ASP B 2 660 ? 150.93816 166.24172 113.20778 1.000 136.12536 809 ASP B C 1
ATOM 9326 O O . ASP B 2 660 ? 151.11196 166.34877 114.42780 1.000 136.16266 809 ASP B O 1
ATOM 9331 N N . LEU B 2 661 ? 149.81076 166.63829 112.61316 1.000 114.20471 810 LEU B N 1
ATOM 9332 C CA . LEU B 2 661 ? 148.70585 167.16220 113.40943 1.000 110.23398 810 LEU B CA 1
ATOM 9333 C C . LEU B 2 661 ? 148.13729 166.09091 114.33059 1.000 109.98447 810 LEU B C 1
ATOM 9334 O O . LEU B 2 661 ? 147.76796 166.37777 115.47321 1.000 111.04932 810 LEU B O 1
ATOM 9339 N N . TYR B 2 662 ? 148.05392 164.85074 113.84685 1.000 102.62959 811 TYR B N 1
ATOM 9340 C CA . TYR B 2 662 ? 147.59613 163.74492 114.68270 1.000 101.33970 811 TYR B CA 1
ATOM 9341 C C . TYR B 2 662 ? 148.52114 163.54275 115.87674 1.000 104.29007 811 TYR B C 1
ATOM 9342 O O . TYR B 2 662 ? 148.06484 163.36964 117.01449 1.000 108.73316 811 TYR B O 1
ATOM 9351 N N . ASN B 2 663 ? 149.83265 163.56593 115.63209 1.000 110.48716 812 ASN B N 1
ATOM 9352 C CA . ASN B 2 663 ? 150.79334 163.40563 116.71868 1.000 109.33860 812 ASN B CA 1
ATOM 9353 C C . ASN B 2 663 ? 150.69512 164.55159 117.71650 1.000 110.59862 812 ASN B C 1
ATOM 9354 O O . ASN B 2 663 ? 150.76799 164.33445 118.93148 1.000 111.53944 812 ASN B O 1
ATOM 9359 N N . LYS B 2 664 ? 150.53598 165.78130 117.22268 1.000 114.81468 813 LYS B N 1
ATOM 9360 C CA . LYS B 2 664 ? 150.40491 166.92488 118.11985 1.000 114.29777 813 LYS B CA 1
ATOM 9361 C C . LYS B 2 664 ? 149.12250 166.84188 118.93821 1.000 114.65922 813 LYS B C 1
ATOM 9362 O O . LYS B 2 664 ? 149.10704 167.21455 120.11619 1.000 115.78328 813 LYS B O 1
ATOM 9368 N N . VAL B 2 665 ? 148.03608 166.36357 118.32923 1.000 101.38041 814 VAL B N 1
ATOM 9369 C CA . VAL B 2 665 ? 146.78620 166.17869 119.06011 1.000 98.39461 814 VAL B CA 1
ATOM 9370 C C . VAL B 2 665 ? 146.96153 165.13747 120.15592 1.000 98.66913 814 VAL B C 1
ATOM 9371 O O . VAL B 2 665 ? 146.48874 165.31587 121.28516 1.000 100.99109 814 VAL B O 1
ATOM 9375 N N . ILE B 2 666 ? 147.64426 164.03483 119.84199 1.000 110.63278 815 ILE B N 1
ATOM 9376 C CA . ILE B 2 666 ? 147.90597 163.01394 120.85334 1.000 111.65078 815 ILE B CA 1
ATOM 9377 C C . ILE B 2 666 ? 148.73712 163.59241 121.99177 1.000 114.08495 815 ILE B C 1
ATOM 9378 O O . ILE B 2 666 ? 148.44682 163.36290 123.17219 1.000 116.96760 815 ILE B O 1
ATOM 9383 N N . LEU B 2 667 ? 149.77740 164.35936 121.65712 1.000 108.03387 816 LEU B N 1
ATOM 9384 C CA . LEU B 2 667 ? 150.64446 164.92859 122.68433 1.000 108.08994 816 LEU B CA 1
ATOM 9385 C C . LEU B 2 667 ? 149.92052 165.96638 123.53253 1.000 105.28863 816 LEU B C 1
ATOM 9386 O O . LEU B 2 667 ? 150.23502 166.12281 124.71731 1.000 108.56001 816 LEU B O 1
ATOM 9391 N N . SER B 2 668 ? 148.95644 166.68180 122.95219 1.000 97.88539 817 SER B N 1
ATOM 9392 C CA . SER B 2 668 ? 148.24757 167.72906 123.67671 1.000 100.49707 817 SER B CA 1
ATOM 9393 C C . SER B 2 668 ? 147.29870 167.18544 124.73485 1.000 101.69199 817 SER B C 1
ATOM 9394 O O . SER B 2 668 ? 146.76231 167.97349 125.52032 1.000 102.60127 817 SER B O 1
ATOM 9397 N N . GLY B 2 669 ? 147.07215 165.87546 124.77306 1.000 101.77566 818 GLY B N 1
ATOM 9398 C CA . GLY B 2 669 ? 146.16257 165.27613 125.72266 1.000 100.95497 818 GLY B CA 1
ATOM 9399 C C . GLY B 2 669 ? 144.78408 164.98013 125.17665 1.000 100.52974 818 GLY B C 1
ATOM 9400 O O . GLY B 2 669 ? 143.98796 164.33501 125.86926 1.000 104.94055 818 GLY B O 1
ATOM 9401 N N . LEU B 2 670 ? 144.47875 165.43209 123.96486 1.000 98.82449 819 LEU B N 1
ATOM 9402 C CA . LEU B 2 670 ? 143.19034 165.14580 123.35956 1.000 97.98907 819 LEU B CA 1
ATOM 9403 C C . LEU B 2 670 ? 143.07597 163.66178 123.02801 1.000 99.97196 819 LEU B C 1
ATOM 9404 O O . LEU B 2 670 ? 144.07169 162.95856 122.83998 1.000 101.44250 819 LEU B O 1
ATOM 9409 N N . ARG B 2 671 ? 141.83500 163.18593 122.96189 1.000 101.31595 820 ARG B N 1
ATOM 9410 C CA . ARG B 2 671 ? 141.57667 161.78630 122.66880 1.000 100.49656 820 ARG B CA 1
ATOM 9411 C C . ARG B 2 671 ? 141.26340 161.63373 121.19081 1.000 97.91808 820 ARG B C 1
ATOM 9412 O O . ARG B 2 671 ? 140.20204 162.09302 120.74359 1.000 100.26917 820 ARG B O 1
ATOM 9420 N N . PRO B 2 672 ? 142.13375 161.00977 120.39782 1.000 83.50501 821 PRO B N 1
ATOM 9421 C CA . PRO B 2 672 ? 141.81073 160.77861 118.98492 1.000 87.82082 821 PRO B CA 1
ATOM 9422 C C . PRO B 2 672 ? 140.80370 159.64596 118.84724 1.000 92.48892 821 PRO B C 1
ATOM 9423 O O . PRO B 2 672 ? 141.00470 158.54973 119.37444 1.000 90.10244 821 PRO B O 1
ATOM 9427 N N . PHE B 2 673 ? 139.71364 159.91912 118.13673 1.000 93.62615 822 PHE B N 1
ATOM 9428 C CA . PHE B 2 673 ? 138.63997 158.94843 117.93984 1.000 88.53132 822 PHE B CA 1
ATOM 9429 C C . PHE B 2 673 ? 138.80834 158.33545 116.55510 1.000 89.97548 822 PHE B C 1
ATOM 9430 O O . PHE B 2 673 ? 138.22809 158.79985 115.57426 1.000 91.44591 822 PHE B O 1
ATOM 9438 N N . ARG B 2 674 ? 139.60949 157.27785 116.48012 1.000 86.24441 823 ARG B N 1
ATOM 9439 C CA . ARG B 2 674 ? 139.84172 156.56967 115.22946 1.000 84.79887 823 ARG B CA 1
ATOM 9440 C C . ARG B 2 674 ? 138.82471 155.44413 115.09789 1.000 85.31193 823 ARG B C 1
ATOM 9441 O O . ARG B 2 674 ? 138.74148 154.57176 115.96844 1.000 86.56308 823 ARG B O 1
ATOM 9449 N N . SER B 2 675 ? 138.05650 155.46445 114.01340 1.000 84.33895 824 SER B N 1
ATOM 9450 C CA . SER B 2 675 ? 137.03830 154.45172 113.77761 1.000 82.57831 824 SER B CA 1
ATOM 9451 C C . SER B 2 675 ? 136.67429 154.46276 112.30192 1.000 84.55111 824 SER B C 1
ATOM 9452 O O . SER B 2 675 ? 137.04791 155.36964 111.55563 1.000 88.65618 824 SER B O 1
ATOM 9455 N N . GLN B 2 676 ? 135.93561 153.43739 111.89064 1.000 97.10125 825 GLN B N 1
ATOM 9456 C CA . GLN B 2 676 ? 135.45489 153.36905 110.52048 1.000 95.95680 825 GLN B CA 1
ATOM 9457 C C . GLN B 2 676 ? 134.41182 154.44956 110.27034 1.000 96.43990 825 GLN B C 1
ATOM 9458 O O . GLN B 2 676 ? 133.73630 154.91967 111.18826 1.000 98.21608 825 GLN B O 1
ATOM 9464 N N . GLU B 2 677 ? 134.28916 154.84732 109.00843 1.000 99.23221 826 GLU B N 1
ATOM 9465 C CA . GLU B 2 677 ? 133.35887 155.89618 108.59879 1.000 101.20402 826 GLU B CA 1
ATOM 9466 C C . GLU B 2 677 ? 132.60086 155.40096 107.37255 1.000 104.35618 826 GLU B C 1
ATOM 9467 O O . GLU B 2 677 ? 133.14063 155.39118 106.26273 1.000 108.18819 826 GLU B O 1
ATOM 9473 N N . VAL B 2 678 ? 131.34464 154.99083 107.57538 1.000 102.51165 827 VAL B N 1
ATOM 9474 C CA . VAL B 2 678 ? 130.53775 154.44588 106.49034 1.000 103.74891 827 VAL B CA 1
ATOM 9475 C C . VAL B 2 678 ? 129.68790 155.50241 105.80237 1.000 103.82355 827 VAL B C 1
ATOM 9476 O O . VAL B 2 678 ? 128.94934 155.17483 104.86378 1.000 106.15340 827 VAL B O 1
ATOM 9480 N N . GLY B 2 679 ? 129.76941 156.75960 106.23110 1.000 106.42428 828 GLY B N 1
ATOM 9481 C CA . GLY B 2 679 ? 128.94794 157.80527 105.65827 1.000 107.21384 828 GLY B CA 1
ATOM 9482 C C . GLY B 2 679 ? 129.57508 158.60489 104.54307 1.000 107.07530 828 GLY B C 1
ATOM 9483 O O . GLY B 2 679 ? 128.88973 159.42601 103.92771 1.000 108.58420 828 GLY B O 1
ATOM 9484 N N . VAL B 2 680 ? 130.85854 158.39754 104.26238 1.000 93.51408 829 VAL B N 1
ATOM 9485 C CA . VAL B 2 680 ? 131.54661 159.13876 103.21083 1.000 94.86841 829 VAL B CA 1
ATOM 9486 C C . VAL B 2 680 ? 132.56481 158.22052 102.55028 1.000 96.18903 829 VAL B C 1
ATOM 9487 O O . VAL B 2 680 ? 133.26820 157.46192 103.22320 1.000 97.59378 829 VAL B O 1
ATOM 9491 N N . VAL B 2 681 ? 132.63221 158.28884 101.22236 1.000 95.55767 830 VAL B N 1
ATOM 9492 C CA . VAL B 2 681 ? 133.53561 157.47013 100.42429 1.000 94.10200 830 VAL B CA 1
ATOM 9493 C C . VAL B 2 681 ? 134.34887 158.38977 99.52486 1.000 93.16936 830 VAL B C 1
ATOM 9494 O O . VAL B 2 681 ? 133.79670 159.30124 98.89947 1.000 97.25000 830 VAL B O 1
ATOM 9498 N N . HIS B 2 682 ? 135.65776 158.15845 99.46920 1.000 106.35431 831 HIS B N 1
ATOM 9499 C CA . HIS B 2 682 ? 136.56213 158.96516 98.65690 1.000 108.79961 831 HIS B CA 1
ATOM 9500 C C . HIS B 2 682 ? 136.56208 158.42121 97.23321 1.000 109.03691 831 HIS B C 1
ATOM 9501 O O . HIS B 2 682 ? 136.99799 157.29141 96.99213 1.000 111.99069 831 HIS B O 1
ATOM 9508 N N . ILE B 2 683 ? 136.07413 159.22780 96.29072 1.000 112.82915 832 ILE B N 1
ATOM 9509 C CA . ILE B 2 683 ? 136.02399 158.81504 94.89471 1.000 113.22327 832 ILE B CA 1
ATOM 9510 C C . ILE B 2 683 ? 137.43805 158.69327 94.34410 1.000 115.86433 832 ILE B C 1
ATOM 9511 O O . ILE B 2 683 ? 138.31852 159.50789 94.65240 1.000 118.12341 832 ILE B O 1
ATOM 9516 N N . PHE B 2 684 ? 137.66462 157.66413 93.53032 1.000 138.68574 833 PHE B N 1
ATOM 9517 C CA . PHE B 2 684 ? 138.98383 157.43434 92.95928 1.000 140.09227 833 PHE B CA 1
ATOM 9518 C C . PHE B 2 684 ? 139.37318 158.56676 92.01588 1.000 140.91244 833 PHE B C 1
ATOM 9519 O O . PHE B 2 684 ? 138.53090 159.16752 91.34374 1.000 140.81989 833 PHE B O 1
ATOM 9527 N N . HIS B 2 685 ? 140.67509 158.85554 91.97366 1.000 146.87044 834 HIS B N 1
ATOM 9528 C CA . HIS B 2 685 ? 141.23266 159.86166 91.09044 1.000 146.43031 834 HIS B CA 1
ATOM 9529 C C . HIS B 2 685 ? 142.67337 159.47969 90.79054 1.000 147.45107 834 HIS B C 1
ATOM 9530 O O . HIS B 2 685 ? 143.38370 159.01938 91.69629 1.000 147.68224 834 HIS B O 1
ATOM 9537 N N . PRO B 2 686 ? 143.13178 159.64618 89.54169 1.000 151.22886 835 PRO B N 1
ATOM 9538 C CA . PRO B 2 686 ? 144.50706 159.31706 89.15028 1.000 151.05097 835 PRO B CA 1
ATOM 9539 C C . PRO B 2 686 ? 145.54511 160.15761 89.88744 1.000 149.83509 835 PRO B C 1
ATOM 9540 O O . PRO B 2 686 ? 146.43479 159.58693 90.51791 1.000 148.85975 835 PRO B O 1
#

Sequence (1179 aa):
VRTRYISTELGIRQRLLVAVLTSQTTLPTLGVAVNRTLGHRLERVVFLTGARGRRAPPGMAVVTLGEERPIGHLHLALRHLLEQHGDDFDWFFLVPDTTYTEAHGLARLTGHLSLASAAHLYLGRPQDFIPTPGRYCHGGFGVLLSRMLLQQLRPHLEGCRNDIVSARPDEWLGRCILDATGVGCTGDHYSHLELSPGEPVQEGDPHFRSALTAHPVRDPVHMYQLHKAFARAELERTYQEIQELQWWEIQNTSHLAVDGDQAAAWPVGIPAPSRPASRFEVLRWDYFTEQHAFSCADGSPRCPLRGADRADVADVLGTALEELNRRYHPALRLQKQQLVNGYRRFDPARGMEYTLDLQLEALTPQGGRRPLTRRVQLLRPLSRRVEILPVPYVTEASRLTVLLPLAAAERDLAPGFLEAFATAALEPGDAAAALTLLLLYEPVFAPVKAHVAELERRFPGARVPWLSVQTAAPSPLRLMDLLSKKHPLDTLFLLAGPDTVLTPDFLNRCRMHAISGWQAFFPMHFQAFHPGRFDRQAASEACFYNSDYVAARGRLAAEELLESLDVYELFLHFSSLHVLRAVEPALLQRYRDFLYVGVMTAQKYLGSRALAAQRTWARFIPGRVEFFSSQQPPPPLPVIALPGVDDSYPPQKKSFMMIKYMHDHYLDKYEWFMRADDDVYIKGDKLEEFLRSLNSSKPLYLGQTGLLGLEPGENFCMGGPGMIFSREVLRRMVPHIGECLREMYTTHEDVEVGRCVRRFGGTQCVWSYEMQQLFHENYEHNRKGYIQDLHNSKIHAAITLHPNKRPAYQYRLHNYMLSRKISELRYRTIQLHRESALMSKLSNTEVSKEDQQLGVIQPRERNEVIEWEFLTGKLLYSAAENQPPRQSLSSILRTALDDTVLQVMEMINENARLIDFKEIQYGYRRVNPMHGVEYILDLLLLYPVRRHAYLQQLFSKPFFRETEELDVNSLVESINSHNEKKVHILVPLIGRYDIFLRFMENFENMCLIPKQNVKLVIILFSRDSGQDSSKHIELIKGYQNKYPKAEMTLIPMKGEFSRGLGLEMASAQFDNDTLLLFCDVDLIFREDFLQRCRDNTIQGQQVYYPIIFSQYDPYFIFSKKTGFWRDYGYGITCIYKSDLLGAGGFDTSILEDVDLYNKVILSGLRPFRSQEVGVVHIFHP

GO terms:
  GO:0005515 protein binding (F, IPI)
  GO:0030674 protein-macromolecule adaptor activity (F, IDA)
  GO:0050650 chondroitin sulfate proteoglycan biosynthetic process (P, IDA)
  GO:0005739 mitochondrion (C, EXP)
  GO:0005759 mitochondrial matrix (C, EXP)
  GO:0047238 glucuronosyl-N-acetylgalactosaminyl-proteoglycan 4-beta-N-acetylgalactosaminyltransferase activity (F, IDA)
  GO:0050510 N-acetylgalactosaminyl-proteoglycan 3-beta-glucuronosyltransferase activity (F, IDA)
  GO:0000139 Golgi membrane (C, TAS)
  GO:0005829 cytosol (C, IDA)

Radius of gyration: 37.09 Å; Cα contacts (8 Å, |Δi|>4): 2390; chains: 2; bounding box: 75×83×103 Å

Organism: Homo sapiens (NCBI:txid9606)

Secondary structure (DSSP, 8-state):
---SSHHHHHTPPEEEEEEEEE-TTTIIIIIHHHHHHHGGGSS-EEEEES---SPPPTT--EEE-S--SHHHHHHHHHHHHHHTTSTTEEEEEEEETTSEE-SHHHHHHHHTS-TTT-SS-EES-EEE----S-EEE-GGG-EEEEHHHHHHHGGGHHHHHHH---SSHHHHHHHHHHHHT----B-----EEE--TT----TT-GGGTS-SEEE---SHHHHHHHHHHHHHHHHHHHHHHHHHHHHHHHHHHTTSSSTTTTT-SSBTBPPPPPPSSSTT---B--B-SSEES--SSS-S-EE--THHHHHHHHHHHHHHHHHHHHHTTT-EE---EEEEEEEEEETTTEEEEEEEEEEEEE-SS--EEEEEEEEEEEEEEEEEEEE------SS--EEEEEEE-STTTTTHHHHHHHHIIIIISSSS--EEEEEEEE-----HHHHHHHHHHHHHSSS----EEEE------HHHHHHHHHHTS-TTPEEEE--TT----HHHHHHHHHS--TTTB-B--EEEE-----EE-SS----EEEEHHHHHHHHHHHH--HHHHS--HHHHHHHS--SB----EEEEEE---/--SEEEEEE--GGGIIIIIHHHHTTTTTTSSEEEEEEEE-----SS-EEEETT----TTTTTHHHHHHHHHHHHHSTT-SEEEEEESS-EE-HHHHHHHHHTS-TTS--EES-B------BTB--B-TTT-EEEEHHHHHHHGGGHHHHHHT--SS-HHHHHHHHHHHSSS------THHHHHB----SS-TTSS------HHHHH-SEE----SHHHHHHHHHHHHHHHHHHHHHHHHHHHHHHHHHHHHTT-PPPHHHHHS------SGGGSPPPEEE-SSEEE---SSSPTTEEPPHHHHHHHHHHHHHHHHHHGGG----EEEEEEEEEEEEETTTEEEEEEEEEEE--EEEEEEEEEEE-SPEEEESS---HHHHHHHHH---S--EEEEEEE-S-HHHHHHHHHHHIIIIITTT-SEEEEEEEE-TTSSTHHHHHHHHHHHHHHHSTT--EEEEEE-SS--HHHHHHHHHHTS-TT-EEE---TTEEE-HHHHHHHHHH--TTTEEEEEEEEEEPP------TTTEEE-TT-----EEEHHHHHHTT-------HHHHHHHHHHHTT-EEEEEEEEEEEE----

Solvent-accessible surface area: 51926 Å² total; per-residue (Å²): 173,77,34,172,86,16,52,102,66,28,50,42,83,74,69,16,0,0,0,0,30,6,40,80,108,38,13,61,70,12,0,24,0,4,36,98,2,1,22,92,34,37,114,82,15,2,2,0,0,1,25,126,32,191,177,54,27,130,82,19,44,31,38,75,30,52,48,96,135,76,29,4,17,9,12,50,1,0,111,34,0,8,110,104,39,0,89,67,4,10,2,0,0,8,2,32,11,36,1,2,4,7,0,38,14,0,51,96,28,1,15,110,25,4,35,29,82,15,34,63,17,1,2,0,68,28,48,105,31,181,162,57,131,19,108,8,0,27,19,8,11,0,4,0,0,2,43,78,0,0,48,74,0,102,90,81,4,111,29,10,78,125,101,46,146,22,86,105,45,11,13,3,5,3,58,2,0,34,106,29,46,47,42,22,14,51,23,114,153,3,34,66,7,111,17,81,110,87,40,101,27,112,76,60,38,93,71,6,119,75,9,9,1,0,32,30,0,160,78,36,66,30,0,14,58,0,0,20,2,3,2,71,12,8,14,96,67,3,58,116,71,11,105,114,15,24,143,24,1,102,75,10,4,131,71,12,74,45,16,110,103,16,40,19,54,2,12,5,10,70,36,52,27,166,23,71,43,59,160,33,25,35,63,18,42,3,3,30,70,104,49,6,6,30,12,33,104,31,24,5,76,35,66,2,161,31,37,44,99,46,0,4,63,29,2,16,32,22,0,50,82,17,0,45,150,98,5,128,106,42,0,123,6,50,129,26,70,11,54,0,0,0,21,32,30,0,9,36,14,0,10,10,3,11,0,6,0,52,3,23,1,22,5,101,140,49,19,148,118,104,30,68,38,33,0,46,2,0,8,0,22,4,51,2,19,51,59,118,47,54,201,34,68,73,79,21,162,0,10,0,0,4,36,0,31,39,79,42,92,107,57,3,55,46,5,2,76,11,0,2,91,5,7,23,117,53,85,92,74,26,7,33,0,10,2,2,1,17,62,116,121,138,6,71,84,8,75,57,30,5,30,98,3,62,168,146,26,116,65,18,194,8,65,98,54,65,12,109,95,56,48,90,9,60,0,92,10,2,33,61,7,5,157,112,40,74,94,112,16,1,0,0,17,0,13,31,60,3,58,5,39,53,84,0,2,57,16,0,12,8,0,2,4,72,46,75,5,0,0,0,0,0,3,49,53,38,127,154,173,57,41,2,17,63,127,32,5,45,1,0,0,0,28,0,46,8,2,66,61,2,54,40,130,27,83,120,150,116,57,30,81,95,9,40,5,3,26,0,1,0,56,52,10,94,25,86,9,9,3,0,0,0,25,28,1,102,23,139,233,174,96,5,0,0,0,0,0,7,6,11,69,153,60,9,53,45,24,0,37,2,0,59,82,0,2,21,135,56,9,11,26,114,20,9,4,0,0,5,97,107,172,174,84,74,6,104,34,48,52,5,106,53,8,98,60,62,204,48,29,38,62,8,0,3,43,0,3,76,50,0,50,86,83,40,32,104,113,23,21,0,0,0,4,0,29,9,10,0,8,1,16,1,57,78,0,33,107,22,0,20,19,7,46,3,67,103,35,15,2,0,0,13,9,0,152,125,30,47,127,125,59,40,1,15,0,43,5,13,0,0,0,0,0,0,75,32,0,0,123,102,2,2,97,70,2,35,61,3,38,174,59,75,159,18,91,89,12,24,3,3,4,1,32,1,0,47,123,40,5,57,28,64,2,9,48,0,112,48,0,86,50,24,0,16,44,7,104,172,75,28,175,112,4,32,2,65,79,9,97,42,55,91,2,19,46,0,2,0,0,22,5,2,97,119,42,34,39,3,10,37,0,3,5,36,8,0,28,68,44,0,19,82,9,7,42,77,2,1,77,3,4,38,24,3,13,74,0,4,135,37,7,141,66,162,50,45,108,52,7,98,50,12,9,50,148,72,57,134,104,71,120,78,10,50,29,19,37,6,3,26,41,138,51,10,29,4,4,22,72,64,77,76,37,138,47,84,10,21,45,9,19,108,80,8,10,83,47,3,4,33,33,0,20,53,71,30,40,116,103,43,164,119,22,76,73,112,94,26,75,16,0,0,24,47,28,25,16,33,58,0,1,29,6,2,0,0,0,40,0,48,146,126,67,84,77,26,1,15,2,10,16,4,5,3,55,9,37,16,89,6,58,118,103,32,85,49,103,58,27,28,98,50,17,71,128,124,147,80,87,69,0,12,0,0,0,9,2,42,14,70,68,107,23,0,77,97,1,0,72,40,2,20,102,20,0,18,105,59,140,16,27,13,26,0,2,0,1,7,3,22,111,92,99,20,114,32,18,74,122,1,67,122,34,5,120,32,28,61,114,138,39,108,160,31,69,8,54,32,38,94,16,148,58,153,116,36,55,1,85,0,0,57,95,0,1,74,122,27,93,86,80,15,0,0,0,1,0,40,7,5,2,25,2,94,94,35,1,0,53,0,0,32,52,0,4,63,82,45,93,30,0,0,0,0,0,1,0,14,27,110,92,142,178,44,114,17,44,96,174,39,2,69,40,47,61,148,6,18,18,8,2,0,0,15,9,34,6,4,112,57,7,54,4,14,41,58,92,144,145,36,38,32,36,2,1,53,62,0,6,134,54,45,19,101,9,5,3,0,4,0,13,0,0,0,19,24,83,66,169

Foldseek 3Di:
DDDPDPCVVVVDAAQEEEEEEEEQVCCVFLVVLQCVLAVVLDDHYAYEYQAHDDDDDPPHNYDHQHHDQQQSSVLSSLVCVCVPCQSRYFKYKYAYSQKHFLNVLVVVLSVPDDCVPPVFAWEADWDADVPDRATFHDRNQITIGGSNLSVQLVVCSVVLVPPDDDRHNRNSVQVSSCVRPNHHYDPRVALDAEDDPPDDDDAPDPSLLNHGMYDGHDGSVSSVSSSVSNVVNVVVVVVVVVVVVQVVQCVPQCVDPCRCQCVPPPHPFGGFDDDDDPVRDWDWFKDFLFWTQDDPVPHRIDGDDPPRNVVVVVVVVVVQVVVQVVCPPQKHKDDKGFPIWTWTAGPRGAIKIKTWIFIWIAGPVGDIDIDIDIDMDGDGDDDDDDDDDDDADLQAQAEEEEAQEDVLLVLQVQQVVLVCQAAQPDPDNRYAYAYEYAQEVDSVVNVVSQVVSCVVRVVYHYHYYYRHDDQVQQLVVLVVVLVVDDQFHKYWQAYSQWRDHNVVVSCLRRQADAQAAKEFEFAAEVDDCGHTDDVDRHIIIYGSNQSVQLVVQVVLVVCSRPPDSLNSCVPRHPHHSDYYYDHRIYGYD/DLAEEEEAEDEPVCQVFLVVLQCVFCCVQAPHHYAYEYADDVPGPDHHHHQDPAHPDPPRACSLLSVLLVCCVPCLPSYWKYKYAYSQKDAHRPVVRVVPVVDDLQAWAWEADWDPQPDPPPATFHDRFLIIMTGSQLSVFQSVCSVVLVVPDDDRHRRRSVQVSSVVTRVDGYDPDPVRCQARPACCVPDVVWADDPCLDPSNVRYRMDDGHNGSVSSNVNSVVVVVVVVVVVLVVQLVVLLVQCVVCVVVVHDGDPQSPLSNDPDPPDDVRDFDKWKFAQFWIADDDPVDDGGHTQDPVNNVVVVSVVSVVLVVVVPPPPNKAWDTWGMKIWTADPRFWIWMWTFTCIDCNDTDTDGDTGTDGDDDDDDPDDDDPVVVVVVVVPLPAAEEEEEEADDDDPPLQVVLVVLVCVADVVVVNRYAYEYEYECVVNDDCPVVVVVVQVVVCVVRVVHHYYYDHHYDDDDLQVSVVVVLVVDDQAHKYKLDYSQKHFHVVLVVCLRVQEDRPAEKEFAFAWEADDPDLDDDPNGTGTRQVDRRIITYGSNLCVLLVGFPRPDVRSVSSVVSSVVSNHHYDYDYDSGMHRYDDD

Nearest PDB structures (foldseek):
  7q4i-assembly1_A  TM=7.439E-01  e=1.411E-08  Drosophila melanogaster
  6wmn-assembly2_C  TM=6.973E-01  e=1.000E-08  Homo sapiens
  6wmo-assembly1_B  TM=6.878E-01  e=1.060E-08  Homo sapiens
  8one-assembly1_A  TM=2.889E-01  e=5.586E-08  Homo sapiens
  6fxk-assembly1_A-2  TM=2.684E-01  e=5.586E-08  Homo sapiens